Protein AF-0000000078665651 (afdb_homodimer)

pLDDT: mean 93.35, std 8.66, range [24.06, 98.81]

InterPro domains:
  IPR002510 Metalloprotease TldD/E, N-terminal domain [PF01523] (31-95)
  IPR035068 Metalloprotease TldD/PmbA, N-terminal [G3DSA:3.30.2290.10] (7-229)
  IPR036059 Metalloprotease TldD/PmbA superfamily [SSF111283] (10-452)
  IPR045569 Metalloprotease TldD/E, C-terminal domain [PF19289] (239-452)
  IPR045570 Metalloprotease TldD/E, central domain [PF19290] (126-228)
  IPR047657 Metalloprotease PmbA [PTHR43421] (12-451)

Secondary structure (DSSP, 8-state):
-HHHHHHHHHHHHHHHHHHHHHHHHTT-SEEEEEEEEEEEEEEEEETTEEEEEEEE--EEEEEEEEETTEEEEEEES---HHHHHHHHHHHHHHHHTSPB-TT--PPP----PPPPSSS--GGGGG--HHHHHHHHHHHHHHHHHH-TTEEEEEEEEEEEEEEEEEEETTS-EEEEEEEEEEEEEEEEEEETTEEPPPEEEEEEESSGGG--HHHHHHHHHHHHHTT-S-B----EEEEEEEPHHHHIIIIIHHHHHHTBHHHHHTT--TTTT-TTSB-S-TT--EEEETT-TTSTT--SB-TTSPBP-EEEEEETTEE---B--HHHHHHHTS---S-EE--TTS--EE--SSEEEPP-SB-HHHHHHT-SEEEEESEEEEEE-TTT-EEEEEEES-EEEETTEEEEEB-SEEEEEEHHHHHHTEEEEEEEEEE-SSEEEEEEEEEEEEEEE-/-HHHHHHHHHHHHHHHHHHHHHHHHTT-SEEEEEEEEEEEEEEEEETTEEEEEEEE--EEEEEEEEETTEEEEEEES---HHHHHHHHHHHHHHHHTSPB-TT--PPP--S-PPPPSSS--GGGGG--HHHHHHHHHHHHHHHHHH-TTEEEEEEEEEEEEEEEEEEETTS-EEEEEEEEEEEEEEEEEEETTEEPPPEEEEEEESSGGG--HHHHHHHHHHHHHTT-S-B----EEEEEEEPHHHHIIIIIHHHHHHTBHHHHHTT--TTTT-TTSB-S-TT--EEEETT-TTSTT--SB-TTSPBP-EEEEEETTEE---B--HHHHHHHTS---S-EE--TTS--EE--SSEEEPP-SB-HHHHHHT-SEEEEESEEEEEE-TTT-EEEEEEES-EEEETTEEEEEB-SEEEEEEHHHHHHTEEEEEEEEEE-SSEEEEEEEEEEEEEEE-

Solvent-accessible surface area (backbone atoms only — not comparable to full-atom values): 43290 Å² total; per-residue (Å²): 117,70,63,59,56,51,52,49,47,57,48,49,54,51,48,32,53,47,45,34,53,53,32,43,73,74,57,28,79,40,29,35,23,31,32,39,40,34,45,36,24,36,19,34,32,45,69,72,36,80,58,39,33,40,39,39,62,56,46,36,32,17,33,38,31,27,33,86,38,3,55,13,27,18,18,32,55,52,90,46,67,68,59,41,50,50,32,38,53,48,7,49,55,44,5,70,74,35,70,70,37,92,46,68,62,78,65,65,61,60,80,76,55,69,76,66,76,70,39,54,32,84,68,52,80,73,60,44,58,68,54,27,42,50,49,37,50,48,21,52,48,38,21,42,68,71,39,83,39,42,44,44,48,35,32,34,15,37,39,37,40,36,38,39,40,39,33,34,72,53,66,44,74,49,71,53,65,37,22,42,37,37,36,38,42,28,28,27,15,45,58,90,91,40,63,20,42,66,44,68,31,59,46,65,32,37,38,78,89,63,64,55,49,51,60,37,19,43,51,37,37,52,53,14,56,65,25,42,70,50,40,78,64,77,57,48,73,26,33,40,33,28,34,37,64,21,37,54,73,64,39,44,57,28,52,52,39,29,34,23,39,62,33,35,75,68,70,46,19,73,47,53,92,34,69,76,32,76,68,32,18,61,77,41,30,34,33,35,28,19,68,45,59,86,28,71,38,40,45,33,43,25,69,71,63,40,44,37,42,79,40,69,27,27,56,51,11,24,29,64,49,63,42,15,17,54,41,52,10,52,70,70,72,49,72,50,53,26,19,24,25,68,55,57,70,46,74,72,41,64,39,84,49,18,39,31,40,59,58,38,83,42,45,60,69,55,58,45,48,68,32,58,47,30,35,38,31,46,34,74,52,65,50,66,39,45,49,80,23,41,32,42,30,37,52,30,51,23,31,37,26,49,70,28,36,79,72,45,16,41,46,61,34,32,39,41,53,38,47,57,61,32,38,49,36,40,75,44,42,13,44,55,64,45,60,59,54,34,29,34,29,27,35,40,26,26,48,78,36,42,36,41,48,110,120,71,62,59,57,52,52,48,46,55,48,50,53,51,49,34,53,47,45,34,53,53,31,42,73,73,56,28,81,41,29,35,23,30,33,38,41,34,44,36,22,36,20,34,32,44,68,73,35,82,59,38,33,39,40,39,63,56,45,37,31,16,34,40,31,28,33,87,38,2,56,12,28,18,16,32,53,51,90,44,68,68,59,43,51,52,33,37,54,48,6,50,53,43,4,72,74,35,70,71,38,91,47,68,59,77,65,65,59,60,80,78,54,71,74,66,76,71,39,54,33,84,67,52,80,74,60,43,58,67,53,27,43,51,50,38,50,49,22,52,48,39,21,43,69,72,38,82,38,44,40,44,49,35,32,35,17,36,40,37,41,37,37,39,39,39,34,36,72,54,66,44,73,50,71,52,64,38,21,44,36,37,38,37,42,29,28,28,16,46,58,88,89,41,64,21,42,67,44,69,32,60,48,65,33,37,38,78,90,65,64,55,49,51,62,36,20,43,51,38,37,52,52,15,55,65,24,42,70,51,39,77,63,75,59,48,72,26,32,40,35,29,32,39,64,22,37,55,73,66,41,44,57,28,53,54,39,28,32,22,38,63,33,33,75,68,70,46,18,72,46,54,92,35,70,77,32,77,66,33,18,63,76,41,30,34,34,33,26,16,67,44,59,87,30,70,38,40,45,35,46,25,67,72,62,40,44,37,43,78,40,70,28,27,55,53,10,25,29,64,48,65,43,16,18,54,42,52,10,51,70,69,72,50,73,50,54,26,18,23,23,68,55,55,70,47,74,72,42,65,39,83,49,18,39,31,41,60,57,39,84,42,46,60,68,55,57,45,48,68,35,58,47,30,35,38,29,46,33,74,52,67,51,67,39,45,49,81,23,41,32,42,31,38,51,29,50,22,31,37,29,49,69,27,35,78,72,44,16,42,46,59,34,31,39,42,53,39,48,56,62,31,38,49,34,40,74,45,40,12,46,56,65,46,60,59,56,32,27,35,28,28,33,41,27,27,48,80,35,43,37,42,47,109

Sequence (908 aa):
MHCCNWRVAVILEDLLRYAIKEAEALGASDAEACAAASSESEVFIENNDIKQAKSQKPSSVGIRVFVRGSAGFCSVNSLSKSKIKDAVSMAVKIARVSPKDRYNVLPSRSKKPRMLQGIYDKNAQSFEASDAARMAAEMLAAAKLYDKRVSVDSGNFTADVSTQWLANSNGIELSEKTSIFSWSIMGMAIDGGDISSFDFQLGGSHFVRDIDVHATATEFAETVVNSLGPRRIESFKGEMLLTPAAINEMMEEVISHSINSDAVQKKSSHFAGKIGKKVASDLLTVEDDATNVEALGASSFDREGVPHRRNVVIEKGVLYKFLYNTYTAKKDGVRSTGNAGGSISSPPSVSTTNFVVRPGRSSLDTLVSEMKNGMIISRFSGNVNPVNGDFSGVVKGGRLVKNGTIQHAVKEVMVAGNVFEALRRLNGVSKERKVLYDSILPYMRFDGISFTAGMHCCNWRVAVILEDLLRYAIKEAEALGASDAEACAAASSESEVFIENNDIKQAKSQKPSSVGIRVFVRGSAGFCSVNSLSKSKIKDAVSMAVKIARVSPKDRYNVLPSRSKKPRMLQGIYDKNAQSFEASDAARMAAEMLAAAKLYDKRVSVDSGNFTADVSTQWLANSNGIELSEKTSIFSWSIMGMAIDGGDISSFDFQLGGSHFVRDIDVHATATEFAETVVNSLGPRRIESFKGEMLLTPAAINEMMEEVISHSINSDAVQKKSSHFAGKIGKKVASDLLTVEDDATNVEALGASSFDREGVPHRRNVVIEKGVLYKFLYNTYTAKKDGVRSTGNAGGSISSPPSVSTTNFVVRPGRSSLDTLVSEMKNGMIISRFSGNVNPVNGDFSGVVKGGRLVKNGTIQHAVKEVMVAGNVFEALRRLNGVSKERKVLYDSILPYMRFDGISFTAG

Organism: Nitrososphaera gargensis (strain Ga9.2) (NCBI:txid1237085)

Nearest PDB structures (foldseek):
  3tv9-assembly1_A-2  TM=9.189E-01  e=1.225E-37  Shigella flexneri
  5njf-assembly2_C  TM=8.325E-01  e=8.957E-39  Escherichia coli K-12
  5njf-assembly1_A  TM=8.256E-01  e=1.398E-38  Escherichia coli K-12
  5njc-assembly1_A  TM=8.407E-01  e=4.499E-38  Escherichia coli str. K-12 substr. MG1655
  5njb-assembly2_C  TM=8.254E-01  e=1.618E-37  Escherichia coli K-12

Radius of gyration: 27.8 Å; Cα contacts (8 Å, |Δi|>4): 2570; chains: 2; bounding box: 67×75×76 Å

Foldseek 3Di:
DVVVVVVVVVLQLVLQVLLQVLLVVVAFPKKKKKKKWKWKKKWKDAWLDTDDIDTDTWMKMKMWTAHQQFIFIFMDRDSDSVVSSVRSVRRVVRRVVGDHDNLPDADAPDPAFDWAPFFAEPCLVVCDNVNQSVLVNLLSCLLCVLDVQWIWGMKMKMWMWMKMWMDMPNGDTDMDIGIKIKMKTKGAGHDPPWIFFIDMFMDMARYPVPDDSNVRSNVRNVLRVQRTPAAFDAWDFKKEKEAQQACVVQAPLLVFLQLFLVCLVVVLHPCNPQAFHQQFALLWKKKFFLSPNRAQLHTQAEPSSHGAGIGTQAHRRHGHHGAADSSSCSVVVHHHNRQFYDDSRDGTGGGGGQMEIAADDAAPLRVLQPTAWYKYAHHFDWDADSRFQKTKGFGTSIFIGHNSDTDHHHGQKMKIDGNSQFRHQWDDGHNDWDHDRRYIGTITMGGTIIIHHD/DVVVVVVVVVLQLVLQVLLQVLLVVVAFPKKKKKKKWKWKKKWKDAWLHTDDIDTDTWMKMKMWTAHQQFIFIAMDRDSDSVVSSVRSVRRNVRRVVGDHDNLPDADAPDPAFDWAPFFAEPCLVVCDNVNQSVLVNVLSVLLCVLDVQWIWGMKMKMWMWMKMWMDMPNGDTDMDIGIKIKMKTKGAGHDPPWIFFIDMFMDMARYPVPDDSNVRSNVRNVLRVQRTPAAFDAWDFKKEKEAQQACVVQAVLLVFLQLFLVCLVVVLHPCNPQAFHQQFALLWKKKFFLSPNRFQLHTQAEPSSHGAGIGTQAHRRHGHHGAADSSSCSVVVHHHNRQFYDDSRDGTGGGGGQMEIAADDAAPLRVLQQTAWYKYAHHFDWDADSRFQKTKGFGTSIFIGHNSDTDHHHGQKMKIDGNSQQRHQWDDGHNDWDHDRRYIGTITMGGTIIMHHD

Structure (mmCIF, N/CA/C/O backbone):
data_AF-0000000078665651-model_v1
#
loop_
_entity.id
_entity.type
_entity.pdbx_description
1 polymer 'Putative TldD/pmbA family protein'
#
loop_
_atom_site.group_PDB
_atom_site.id
_atom_site.type_symbol
_atom_site.label_atom_id
_atom_site.label_alt_id
_atom_site.label_comp_id
_atom_site.label_asym_id
_atom_site.label_entity_id
_atom_site.label_seq_id
_atom_site.pdbx_PDB_ins_code
_atom_site.Cartn_x
_atom_site.Cartn_y
_atom_site.Cartn_z
_atom_site.occupancy
_atom_site.B_iso_or_equiv
_atom_site.auth_seq_id
_atom_site.auth_comp_id
_atom_site.auth_asym_id
_atom_site.auth_atom_id
_atom_site.pdbx_PDB_model_num
ATOM 1 N N . MET A 1 1 ? 28.859 -18.688 12.75 1 24.92 1 MET A N 1
ATOM 2 C CA . MET A 1 1 ? 27.734 -18.109 12.016 1 24.92 1 MET A CA 1
ATOM 3 C C . MET A 1 1 ? 26.703 -19.172 11.648 1 24.92 1 MET A C 1
ATOM 5 O O . MET A 1 1 ? 25.516 -18.875 11.539 1 24.92 1 MET A O 1
ATOM 9 N N . HIS A 1 2 ? 27.219 -20.281 11.43 1 34.19 2 HIS A N 1
ATOM 10 C CA . HIS A 1 2 ? 26.469 -21.484 11.164 1 34.19 2 HIS A CA 1
ATOM 11 C C . HIS A 1 2 ? 25.703 -21.953 12.406 1 34.19 2 HIS A C 1
ATOM 13 O O . HIS A 1 2 ? 24.625 -22.531 12.297 1 34.19 2 HIS A O 1
ATOM 19 N N . CYS A 1 3 ? 26.312 -21.672 13.516 1 33.81 3 CYS A N 1
ATOM 20 C CA . CYS A 1 3 ? 25.797 -22.219 14.773 1 33.81 3 CYS A CA 1
ATOM 21 C C . CYS A 1 3 ? 24.547 -21.484 15.219 1 33.81 3 CYS A C 1
ATOM 23 O O . CYS A 1 3 ? 23.656 -22.094 15.828 1 33.81 3 CYS A O 1
ATOM 25 N N . CYS A 1 4 ? 24.469 -20.188 14.922 1 42.47 4 CYS A N 1
ATOM 26 C CA . CYS A 1 4 ? 23.344 -19.391 15.375 1 42.47 4 CYS A CA 1
ATOM 27 C C . CYS A 1 4 ? 22.078 -19.75 14.602 1 42.47 4 CYS A C 1
ATOM 29 O O . CYS A 1 4 ? 20.984 -19.797 15.164 1 42.47 4 CYS A O 1
ATOM 31 N N . ASN A 1 5 ? 22.234 -20.031 13.312 1 48.97 5 ASN A N 1
ATOM 32 C CA . ASN A 1 5 ? 21.078 -20.359 12.477 1 48.97 5 ASN A CA 1
ATOM 33 C C . ASN A 1 5 ? 20.453 -21.688 12.891 1 48.97 5 ASN A C 1
ATOM 35 O O . ASN A 1 5 ? 19.234 -21.812 12.93 1 48.97 5 ASN A O 1
ATOM 39 N N . TRP A 1 6 ? 21.438 -22.641 13.289 1 46.41 6 TRP A N 1
ATOM 40 C CA . TRP A 1 6 ? 20.922 -23.938 13.703 1 46.41 6 TRP A CA 1
ATOM 41 C C . TRP A 1 6 ? 20.203 -23.844 15.047 1 46.41 6 TRP A C 1
ATOM 43 O O . TRP A 1 6 ? 19.188 -24.5 15.266 1 46.41 6 TRP A O 1
ATOM 53 N N . ARG A 1 7 ? 20.719 -23 15.938 1 50.75 7 ARG A N 1
ATOM 54 C CA . ARG A 1 7 ? 20.109 -22.812 17.25 1 50.75 7 ARG A CA 1
ATOM 55 C C . ARG A 1 7 ? 18.734 -22.141 17.141 1 50.75 7 ARG A C 1
ATOM 57 O O . ARG A 1 7 ? 17.797 -22.531 17.828 1 50.75 7 ARG A O 1
ATOM 64 N N . VAL A 1 8 ? 18.688 -21.328 16.125 1 64.25 8 VAL A N 1
ATOM 65 C CA . VAL A 1 8 ? 17.422 -20.625 15.93 1 64.25 8 VAL A CA 1
ATOM 66 C C . VAL A 1 8 ? 16.391 -21.578 15.336 1 64.25 8 VAL A C 1
ATOM 68 O O . VAL A 1 8 ? 15.219 -21.562 15.734 1 64.25 8 VAL A O 1
ATOM 71 N N . ALA A 1 9 ? 16.922 -22.438 14.531 1 69.94 9 ALA A N 1
ATOM 72 C CA . ALA A 1 9 ? 16 -23.406 13.914 1 69.94 9 ALA A CA 1
ATOM 73 C C . ALA A 1 9 ? 15.438 -24.375 14.945 1 69.94 9 ALA A C 1
ATOM 75 O O . ALA A 1 9 ? 14.227 -24.625 14.969 1 69.94 9 ALA A O 1
ATOM 76 N N . VAL A 1 10 ? 16.312 -24.938 15.742 1 67.69 10 VAL A N 1
ATOM 77 C CA . VAL A 1 10 ? 15.891 -25.891 16.766 1 67.69 10 VAL A CA 1
ATOM 78 C C . VAL A 1 10 ? 14.938 -25.219 17.75 1 67.69 10 VAL A C 1
ATOM 80 O O . VAL A 1 10 ? 13.914 -25.781 18.125 1 67.69 10 VAL A O 1
ATOM 83 N N . ILE A 1 11 ? 15.188 -23.984 17.891 1 76.25 11 ILE A N 1
ATOM 84 C CA . ILE A 1 11 ? 14.383 -23.234 18.844 1 76.25 11 ILE A CA 1
ATOM 85 C C . ILE A 1 11 ? 12.992 -22.984 18.281 1 76.25 11 ILE A C 1
ATOM 87 O O . ILE A 1 11 ? 11.984 -23.172 18.969 1 76.25 11 ILE A O 1
ATOM 91 N N . LEU A 1 12 ? 13.016 -22.781 16.953 1 83.75 12 LEU A N 1
ATOM 92 C CA . LEU A 1 12 ? 11.719 -22.438 16.375 1 83.75 12 LEU A CA 1
ATOM 93 C C . LEU A 1 12 ? 10.852 -23.672 16.188 1 83.75 12 LEU A C 1
ATOM 95 O O . LEU A 1 12 ? 9.633 -23.625 16.406 1 83.75 12 LEU A O 1
ATOM 99 N N . GLU A 1 13 ? 11.484 -24.781 15.891 1 88.31 13 GLU A N 1
ATOM 100 C CA . GLU A 1 13 ? 10.727 -26.031 15.781 1 88.31 13 GLU A CA 1
ATOM 101 C C . GLU A 1 13 ? 10.117 -26.422 17.125 1 88.31 13 GLU A C 1
ATOM 103 O O . GLU A 1 13 ? 8.961 -26.844 17.188 1 88.31 13 GLU A O 1
ATOM 108 N N . ASP A 1 14 ? 10.859 -26.234 18.109 1 91.94 14 ASP A N 1
ATOM 109 C CA . ASP A 1 14 ? 10.375 -26.531 19.453 1 91.94 14 ASP A CA 1
ATOM 110 C C . ASP A 1 14 ? 9.234 -25.594 19.844 1 91.94 14 ASP A C 1
ATOM 112 O O . ASP A 1 14 ? 8.281 -26.016 20.516 1 91.94 14 ASP A O 1
ATOM 116 N N . LEU A 1 15 ? 9.406 -24.422 19.422 1 94.19 15 LEU A N 1
ATOM 117 C CA . LEU A 1 15 ? 8.383 -23.438 19.75 1 94.19 15 LEU A CA 1
ATOM 118 C C . LEU A 1 15 ? 7.07 -23.766 19.047 1 94.19 15 LEU A C 1
ATOM 120 O O . LEU A 1 15 ? 5.992 -23.578 19.625 1 94.19 15 LEU A O 1
ATOM 124 N N . LEU A 1 16 ? 7.156 -24.266 17.828 1 96.5 16 LEU A N 1
ATOM 125 C CA . LEU A 1 16 ? 5.941 -24.625 17.094 1 96.5 16 LEU A CA 1
ATOM 126 C C . LEU A 1 16 ? 5.246 -25.812 17.75 1 96.5 16 LEU A C 1
ATOM 128 O O . LEU A 1 16 ? 4.023 -25.812 17.891 1 96.5 16 LEU A O 1
ATOM 132 N N . ARG A 1 17 ? 6.023 -26.766 18.141 1 96.12 17 ARG A N 1
ATOM 133 C CA . ARG A 1 17 ? 5.465 -27.922 18.844 1 96.12 17 ARG A CA 1
ATOM 134 C C . ARG A 1 17 ? 4.812 -27.5 20.156 1 96.12 17 ARG A C 1
ATOM 136 O O . ARG A 1 17 ? 3.736 -27.984 20.516 1 96.12 17 ARG A O 1
ATOM 143 N N . TYR A 1 18 ? 5.469 -26.641 20.797 1 97 18 TYR A N 1
ATOM 144 C CA . TYR A 1 18 ? 4.938 -26.109 22.047 1 97 18 TYR A CA 1
ATOM 145 C C . TYR A 1 18 ? 3.588 -25.422 21.812 1 97 18 TYR A C 1
ATOM 147 O O . TYR A 1 18 ? 2.637 -25.656 22.562 1 97 18 TYR A O 1
ATOM 155 N N . ALA A 1 19 ? 3.523 -24.594 20.797 1 97.75 19 ALA A N 1
ATOM 156 C CA . ALA A 1 19 ? 2.287 -23.875 20.484 1 97.75 19 ALA A CA 1
ATOM 157 C C . ALA A 1 19 ? 1.146 -24.859 20.203 1 97.75 19 ALA A C 1
ATOM 159 O O . ALA A 1 19 ? 0.021 -24.641 20.672 1 97.75 19 ALA A O 1
ATOM 160 N N . ILE A 1 20 ? 1.422 -25.906 19.5 1 98.25 20 ILE A N 1
ATOM 161 C CA . ILE A 1 20 ? 0.416 -26.906 19.141 1 98.25 20 ILE A CA 1
ATOM 162 C C . ILE A 1 20 ? -0.065 -27.625 20.406 1 98.25 20 ILE A C 1
ATOM 164 O O . ILE A 1 20 ? -1.27 -27.781 20.609 1 98.25 20 ILE A O 1
ATOM 168 N N . LYS A 1 21 ? 0.832 -27.984 21.234 1 98.06 21 LYS A N 1
ATOM 169 C CA . LYS A 1 21 ? 0.48 -28.656 22.469 1 98.06 21 LYS A CA 1
ATOM 170 C C . LYS A 1 21 ? -0.392 -27.766 23.359 1 98.06 21 LYS A C 1
ATOM 172 O O . LYS A 1 21 ? -1.363 -28.234 23.953 1 98.06 21 LYS A O 1
ATOM 177 N N . GLU A 1 22 ? 0.062 -26.516 23.453 1 98 22 GLU A N 1
ATOM 178 C CA . GLU A 1 22 ? -0.717 -25.562 24.25 1 98 22 GLU A CA 1
ATOM 179 C C . GLU A 1 22 ? -2.133 -25.422 23.688 1 98 22 GLU A C 1
ATOM 181 O O . GLU A 1 22 ? -3.094 -25.312 24.453 1 98 22 GLU A O 1
ATOM 186 N N . ALA A 1 23 ? -2.27 -25.375 22.391 1 98.31 23 ALA A N 1
ATOM 187 C CA . ALA A 1 23 ? -3.58 -25.266 21.766 1 98.31 23 ALA A CA 1
ATOM 188 C C . ALA A 1 23 ? -4.461 -26.469 22.078 1 98.31 23 ALA A C 1
ATOM 190 O O . ALA A 1 23 ? -5.637 -26.312 22.406 1 98.31 23 ALA A O 1
ATOM 191 N N . GLU A 1 24 ? -3.889 -27.594 22 1 97.94 24 GLU A N 1
ATOM 192 C CA . GLU A 1 24 ? -4.613 -28.812 22.312 1 97.94 24 GLU A CA 1
ATOM 193 C C . GLU A 1 24 ? -5.055 -28.828 23.781 1 97.94 24 GLU A C 1
ATOM 195 O O . GLU A 1 24 ? -6.172 -29.25 24.094 1 97.94 24 GLU A O 1
ATOM 200 N N . ALA A 1 25 ? -4.227 -28.375 24.578 1 97.94 25 ALA A N 1
ATOM 201 C CA . ALA A 1 25 ? -4.531 -28.312 26 1 97.94 25 ALA A CA 1
ATOM 202 C C . ALA A 1 25 ? -5.707 -27.375 26.266 1 97.94 25 ALA A C 1
ATOM 204 O O . ALA A 1 25 ? -6.465 -27.578 27.219 1 97.94 25 ALA A O 1
ATOM 205 N N . LEU A 1 26 ? -5.84 -26.422 25.438 1 97.56 26 LEU A N 1
ATOM 206 C CA . LEU A 1 26 ? -6.902 -25.453 25.625 1 97.56 26 LEU A CA 1
ATOM 207 C C . LEU A 1 26 ? -8.172 -25.875 24.891 1 97.56 26 LEU A C 1
ATOM 209 O O . LEU A 1 26 ? -9.148 -25.125 24.828 1 97.56 26 LEU A O 1
ATOM 213 N N . GLY A 1 27 ? -8.148 -27 24.266 1 97.31 27 GLY A N 1
ATOM 214 C CA . GLY A 1 27 ? -9.375 -27.562 23.734 1 97.31 27 GLY A CA 1
ATOM 215 C C . GLY A 1 27 ? -9.43 -27.562 22.219 1 97.31 27 GLY A C 1
ATOM 216 O O . GLY A 1 27 ? -10.453 -27.922 21.641 1 97.31 27 GLY A O 1
ATOM 217 N N . ALA A 1 28 ? -8.352 -27.219 21.531 1 98 28 ALA A N 1
ATOM 218 C CA . ALA A 1 28 ? -8.336 -27.266 20.078 1 98 28 ALA A CA 1
ATOM 219 C C . ALA A 1 28 ? -8.281 -28.719 19.578 1 98 28 ALA A C 1
ATOM 221 O O . ALA A 1 28 ? -7.512 -29.531 20.094 1 98 28 ALA A O 1
ATOM 222 N N . SER A 1 29 ? -9.148 -29 18.656 1 97.62 29 SER A N 1
ATOM 223 C CA . SER A 1 29 ? -9.094 -30.328 18.016 1 97.62 29 SER A CA 1
ATOM 224 C C . SER A 1 29 ? -7.918 -30.422 17.047 1 97.62 29 SER A C 1
ATOM 226 O O . SER A 1 29 ? -7.34 -31.5 16.875 1 97.62 29 SER A O 1
ATOM 228 N N . ASP A 1 30 ? -7.633 -29.344 16.391 1 97.44 30 ASP A N 1
ATOM 229 C CA . ASP A 1 30 ? -6.531 -29.234 15.438 1 97.44 30 ASP A CA 1
ATOM 230 C C . ASP A 1 30 ? -5.82 -27.891 15.594 1 97.44 30 ASP A C 1
ATOM 232 O O . ASP A 1 30 ? -6.438 -26.891 15.984 1 97.44 30 ASP A O 1
ATOM 236 N N . ALA A 1 31 ? -4.559 -27.938 15.32 1 98.31 31 ALA A N 1
ATOM 237 C CA . ALA A 1 31 ? -3.775 -26.703 15.422 1 98.31 31 ALA A CA 1
ATOM 238 C C . ALA A 1 31 ? -2.615 -26.703 14.43 1 98.31 31 ALA A C 1
ATOM 240 O O . ALA A 1 31 ? -2.061 -27.766 14.117 1 98.31 31 ALA A O 1
ATOM 241 N N . GLU A 1 32 ? -2.297 -25.562 13.914 1 98.06 32 GLU A N 1
ATOM 242 C CA . GLU A 1 32 ? -1.144 -25.281 13.062 1 98.06 32 GLU A CA 1
ATOM 243 C C . GLU A 1 32 ? -0.338 -24.094 13.586 1 98.06 32 GLU A C 1
ATOM 245 O O . GLU A 1 32 ? -0.909 -23.094 14.023 1 98.06 32 GLU A O 1
ATOM 250 N N . ALA A 1 33 ? 0.919 -24.266 13.633 1 97.88 33 ALA A N 1
ATOM 251 C CA . ALA A 1 33 ? 1.836 -23.156 13.945 1 97.88 33 ALA A CA 1
ATOM 252 C C . ALA A 1 33 ? 2.848 -22.953 12.82 1 97.88 33 ALA A C 1
ATOM 254 O O . ALA A 1 33 ? 3.42 -23.922 12.312 1 97.88 33 ALA A O 1
ATOM 255 N N . CYS A 1 34 ? 2.982 -21.75 12.422 1 97.19 34 CYS A N 1
ATOM 256 C CA . CYS A 1 34 ? 3.979 -21.406 11.414 1 97.19 34 CYS A CA 1
ATOM 257 C C . CYS A 1 34 ? 4.859 -20.25 11.906 1 97.19 34 CYS A C 1
ATOM 259 O O . CYS A 1 34 ? 4.453 -19.484 12.766 1 97.19 34 CYS A O 1
ATOM 261 N N . ALA A 1 35 ? 6.031 -20.203 11.406 1 96.38 35 ALA A N 1
ATOM 262 C CA . ALA A 1 35 ? 6.98 -19.156 11.797 1 96.38 35 ALA A CA 1
ATOM 263 C C . ALA A 1 35 ? 7.875 -18.766 10.625 1 96.38 35 ALA A C 1
ATOM 265 O O . ALA A 1 35 ? 8.055 -19.547 9.688 1 96.38 35 ALA A O 1
ATOM 266 N N . ALA A 1 36 ? 8.352 -17.594 10.656 1 95.19 36 ALA A N 1
ATOM 267 C CA . ALA A 1 36 ? 9.367 -17.141 9.719 1 95.19 36 ALA A CA 1
ATOM 268 C C . ALA A 1 36 ? 10.391 -16.25 10.414 1 95.19 36 ALA A C 1
ATOM 270 O O . ALA A 1 36 ? 10.055 -15.508 11.344 1 95.19 36 ALA A O 1
ATOM 271 N N . ALA A 1 37 ? 11.602 -16.375 10.102 1 93.19 37 ALA A N 1
ATOM 272 C CA . ALA A 1 37 ? 12.703 -15.492 10.469 1 93.19 37 ALA A CA 1
ATOM 273 C C . ALA A 1 37 ? 13.508 -15.07 9.242 1 93.19 37 ALA A C 1
ATOM 275 O O . ALA A 1 37 ? 13.781 -15.891 8.359 1 93.19 37 ALA A O 1
ATOM 276 N N . SER A 1 38 ? 13.789 -13.82 9.141 1 92.94 38 SER A N 1
ATOM 277 C CA . SER A 1 38 ? 14.484 -13.328 7.953 1 92.94 38 SER A CA 1
ATOM 278 C C . SER A 1 38 ? 15.57 -12.328 8.32 1 92.94 38 SER A C 1
ATOM 280 O O . SER A 1 38 ? 15.602 -11.82 9.445 1 92.94 38 SER A O 1
ATOM 282 N N . SER A 1 39 ? 16.578 -12.227 7.562 1 92.56 39 SER A N 1
ATOM 283 C CA . SER A 1 39 ? 17.547 -11.141 7.512 1 92.56 39 SER A CA 1
ATOM 284 C C . SER A 1 39 ? 17.406 -10.336 6.223 1 92.56 39 SER A C 1
ATOM 286 O O . SER A 1 39 ? 17.609 -10.867 5.129 1 92.56 39 SER A O 1
ATOM 288 N N . GLU A 1 40 ? 17.047 -9.094 6.426 1 93.69 40 GLU A N 1
ATOM 289 C CA . GLU A 1 40 ? 16.703 -8.273 5.266 1 93.69 40 GLU A CA 1
ATOM 290 C C . GLU A 1 40 ? 17.578 -7.016 5.207 1 93.69 40 GLU A C 1
ATOM 292 O O . GLU A 1 40 ? 17.844 -6.398 6.238 1 93.69 40 GLU A O 1
ATOM 297 N N . SER A 1 41 ? 18.125 -6.711 4.082 1 93.25 41 SER A N 1
ATOM 298 C CA . SER A 1 41 ? 18.797 -5.449 3.789 1 93.25 41 SER A CA 1
ATOM 299 C C . SER A 1 41 ? 18.172 -4.762 2.574 1 93.25 41 SER A C 1
ATOM 301 O O . SER A 1 41 ? 18.047 -5.367 1.51 1 93.25 41 SER A O 1
ATOM 303 N N . GLU A 1 42 ? 17.812 -3.584 2.734 1 94.62 42 GLU A N 1
ATOM 304 C CA . GLU A 1 42 ? 17.203 -2.818 1.65 1 94.62 42 GLU A CA 1
ATOM 305 C C . GLU A 1 42 ? 17.828 -1.438 1.521 1 94.62 42 GLU A C 1
ATOM 307 O O . GLU A 1 42 ? 18.141 -0.791 2.527 1 94.62 42 GLU A O 1
ATOM 312 N N . VAL A 1 43 ? 18.141 -1.065 0.333 1 94.75 43 VAL A N 1
ATOM 313 C CA . VAL A 1 43 ? 18.641 0.272 0.032 1 94.75 43 VAL A CA 1
ATOM 314 C C . VAL A 1 43 ? 17.719 0.957 -0.97 1 94.75 43 VAL A C 1
ATOM 316 O O . VAL A 1 43 ? 17.312 0.35 -1.962 1 94.75 43 VAL A O 1
ATOM 319 N N . PHE A 1 44 ? 17.516 2.211 -0.678 1 94.56 44 PHE A N 1
ATOM 320 C CA . PHE A 1 44 ? 16.547 2.945 -1.489 1 94.56 44 PHE A CA 1
ATOM 321 C C . PHE A 1 44 ? 17.234 4.016 -2.32 1 94.56 44 PHE A C 1
ATOM 323 O O . PHE A 1 44 ? 18.203 4.633 -1.865 1 94.56 44 PHE A O 1
ATOM 330 N N . ILE A 1 45 ? 16.688 4.168 -3.539 1 93.38 45 ILE A N 1
ATOM 331 C CA . ILE A 1 45 ? 17.031 5.273 -4.426 1 93.38 45 ILE A CA 1
ATOM 332 C C . ILE A 1 45 ? 15.867 6.262 -4.492 1 93.38 45 ILE A C 1
ATOM 334 O O . ILE A 1 45 ? 14.703 5.855 -4.59 1 93.38 45 ILE A O 1
ATOM 338 N N . GLU A 1 46 ? 16.172 7.508 -4.355 1 90.44 46 GLU A N 1
ATOM 339 C CA . GLU A 1 46 ? 15.172 8.555 -4.516 1 90.44 46 GLU A CA 1
ATOM 340 C C . GLU A 1 46 ? 15.758 9.789 -5.195 1 90.44 46 GLU A C 1
ATOM 342 O O . GLU A 1 46 ? 16.812 10.281 -4.797 1 90.44 46 GLU A O 1
ATOM 347 N N . ASN A 1 47 ? 15.125 10.266 -6.211 1 87.44 47 ASN A N 1
ATOM 348 C CA . ASN A 1 47 ? 15.5 11.492 -6.902 1 87.44 47 ASN A CA 1
ATOM 349 C C . ASN A 1 47 ? 16.969 11.469 -7.332 1 87.44 47 ASN A C 1
ATOM 351 O O . ASN A 1 47 ? 17.734 12.383 -6.996 1 87.44 47 ASN A O 1
ATOM 355 N N . ASN A 1 48 ? 17.312 10.469 -7.996 1 88.38 48 ASN A N 1
ATOM 356 C CA . ASN A 1 48 ? 18.609 10.305 -8.617 1 88.38 48 ASN A CA 1
ATOM 357 C C . ASN A 1 48 ? 19.719 10.172 -7.574 1 88.38 48 ASN A C 1
ATOM 359 O O . ASN A 1 48 ? 20.875 10.539 -7.832 1 88.38 48 ASN A O 1
ATOM 363 N N . ASP A 1 49 ? 19.328 9.711 -6.301 1 88.06 49 ASP A N 1
ATOM 364 C CA . ASP A 1 49 ? 20.312 9.57 -5.223 1 88.06 49 ASP A CA 1
ATOM 365 C C . ASP A 1 49 ? 20.016 8.336 -4.371 1 88.06 49 ASP A C 1
ATOM 367 O O . ASP A 1 49 ? 18.859 7.91 -4.273 1 88.06 49 ASP A O 1
ATOM 371 N N . ILE A 1 50 ? 21.141 7.777 -3.76 1 87.31 50 ILE A N 1
ATOM 372 C CA . ILE A 1 50 ? 20.969 6.754 -2.736 1 87.31 50 ILE A CA 1
ATOM 373 C C . ILE A 1 50 ? 20.516 7.406 -1.429 1 87.31 50 ILE A C 1
ATOM 375 O O . ILE A 1 50 ? 21.219 8.273 -0.891 1 87.31 50 ILE A O 1
ATOM 379 N N . LYS A 1 51 ? 19.453 6.996 -0.846 1 82.44 51 LYS A N 1
ATOM 380 C CA . LYS A 1 51 ? 18.844 7.766 0.239 1 82.44 51 LYS A CA 1
ATOM 381 C C . LYS A 1 51 ? 19.047 7.074 1.584 1 82.44 51 LYS A C 1
ATOM 383 O O . LYS A 1 51 ? 19.469 7.711 2.557 1 82.44 51 LYS A O 1
ATOM 388 N N . GLN A 1 52 ? 18.719 5.883 1.63 1 86.81 52 GLN A N 1
ATOM 389 C CA . GLN A 1 52 ? 18.75 5.25 2.943 1 86.81 52 GLN A CA 1
ATOM 390 C C . GLN A 1 52 ? 18.891 3.736 2.824 1 86.81 52 GLN A C 1
ATOM 392 O O . GLN A 1 52 ? 18.656 3.166 1.756 1 86.81 52 GLN A O 1
ATOM 397 N N . ALA A 1 53 ? 19.312 3.186 3.93 1 90.12 53 ALA A N 1
ATOM 398 C CA . ALA A 1 53 ? 19.375 1.734 4.078 1 90.12 53 ALA A CA 1
ATOM 399 C C . ALA A 1 53 ? 18.547 1.273 5.281 1 90.12 53 ALA A C 1
ATOM 401 O O . ALA A 1 53 ? 18.312 2.047 6.211 1 90.12 53 ALA A O 1
ATOM 402 N N . LYS A 1 54 ? 18.031 0.133 5.16 1 91.38 54 LYS A N 1
ATOM 403 C CA . LYS A 1 54 ? 17.281 -0.525 6.227 1 91.38 54 LYS A CA 1
ATOM 404 C C . LYS A 1 54 ? 17.75 -1.962 6.426 1 91.38 54 LYS A C 1
ATOM 406 O O . LYS A 1 54 ? 17.906 -2.713 5.457 1 91.38 54 LYS A O 1
ATOM 411 N N . SER A 1 55 ? 18.125 -2.314 7.562 1 90.25 55 SER A N 1
ATOM 412 C CA . SER A 1 55 ? 18.422 -3.691 7.934 1 90.25 55 SER A CA 1
ATOM 413 C C . SER A 1 55 ? 17.484 -4.195 9.016 1 90.25 55 SER A C 1
ATOM 415 O O . SER A 1 55 ? 17.266 -3.523 10.023 1 90.25 55 SER A O 1
ATOM 417 N N . GLN A 1 56 ? 16.891 -5.301 8.75 1 90.19 56 GLN A N 1
ATOM 418 C CA . GLN A 1 56 ? 15.922 -5.867 9.695 1 90.19 56 GLN A CA 1
ATOM 419 C C . GLN A 1 56 ? 16.109 -7.375 9.82 1 90.19 56 GLN A C 1
ATOM 421 O O . GLN A 1 56 ? 16.516 -8.039 8.875 1 90.19 56 GLN A O 1
ATOM 426 N N . LYS A 1 57 ? 15.852 -7.891 10.992 1 88.94 57 LYS A N 1
ATOM 427 C CA . LYS A 1 57 ? 15.773 -9.328 11.242 1 88.94 57 LYS A CA 1
ATOM 428 C C . LYS A 1 57 ? 14.438 -9.695 11.883 1 88.94 57 LYS A C 1
ATOM 430 O O . LYS A 1 57 ? 14.398 -10.172 13.023 1 88.94 57 LYS A O 1
ATOM 435 N N . PRO A 1 58 ? 13.406 -9.555 11.078 1 90.38 58 PRO A N 1
ATOM 436 C CA . PRO A 1 58 ? 12.078 -9.844 11.625 1 90.38 58 PRO A CA 1
ATOM 437 C C . PRO A 1 58 ? 11.867 -11.336 11.891 1 90.38 58 PRO A C 1
ATOM 439 O O . PRO A 1 58 ? 12.438 -12.18 11.195 1 90.38 58 PRO A O 1
ATOM 442 N N . SER A 1 59 ? 11.109 -11.641 12.914 1 91.31 59 SER A N 1
ATOM 443 C CA . SER A 1 59 ? 10.609 -12.977 13.211 1 91.31 59 SER A CA 1
ATOM 444 C C . SER A 1 59 ? 9.148 -12.93 13.664 1 91.31 59 SER A C 1
ATOM 446 O O . SER A 1 59 ? 8.734 -11.984 14.328 1 91.31 59 SER A O 1
ATOM 448 N N . SER A 1 60 ? 8.398 -13.852 13.227 1 93 60 SER A N 1
ATOM 449 C CA . SER A 1 60 ? 6.98 -13.906 13.578 1 93 60 SER A CA 1
ATOM 450 C C . SER A 1 60 ? 6.492 -15.352 13.68 1 93 60 SER A C 1
ATOM 452 O O . SER A 1 60 ? 7.098 -16.266 13.117 1 93 60 SER A O 1
ATOM 454 N N . VAL A 1 61 ? 5.461 -15.562 14.508 1 95.75 61 VAL A N 1
ATOM 455 C CA . VAL A 1 61 ? 4.789 -16.844 14.664 1 95.75 61 VAL A CA 1
ATOM 456 C C . VAL A 1 61 ? 3.287 -16.672 14.453 1 95.75 61 VAL A C 1
ATOM 458 O O . VAL A 1 61 ? 2.691 -15.719 14.945 1 95.75 61 VAL A O 1
ATOM 461 N N . GLY A 1 62 ? 2.707 -17.484 13.617 1 97.19 62 GLY A N 1
ATOM 462 C CA . GLY A 1 62 ? 1.266 -17.562 13.438 1 97.19 62 GLY A CA 1
ATOM 463 C C . GLY A 1 62 ? 0.673 -18.859 13.953 1 97.19 62 GLY A C 1
ATOM 464 O O . GLY A 1 62 ? 1.272 -19.922 13.805 1 97.19 62 GLY A O 1
ATOM 465 N N . ILE A 1 63 ? -0.501 -18.734 14.602 1 97.81 63 ILE A N 1
ATOM 466 C CA . ILE A 1 63 ? -1.183 -19.875 15.188 1 97.81 63 ILE A CA 1
ATOM 467 C C . ILE 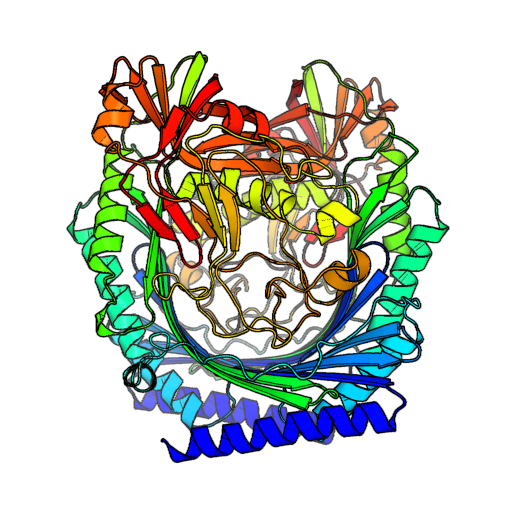A 1 63 ? -2.617 -19.953 14.672 1 97.81 63 ILE A C 1
ATOM 469 O O . ILE A 1 63 ? -3.387 -19 14.828 1 97.81 63 ILE A O 1
ATOM 473 N N . ARG A 1 64 ? -2.92 -20.984 14.062 1 97.94 64 ARG A N 1
ATOM 474 C CA . ARG A 1 64 ? -4.277 -21.297 13.625 1 97.94 64 ARG A CA 1
ATOM 475 C C . ARG A 1 64 ? -4.848 -22.484 14.391 1 97.94 64 ARG A C 1
ATOM 477 O O . ARG A 1 64 ? -4.18 -23.516 14.539 1 97.94 64 ARG A O 1
ATOM 484 N N . VAL A 1 65 ? -6.078 -22.375 14.945 1 98.12 65 VAL A N 1
ATOM 485 C CA . VAL A 1 65 ? -6.668 -23.438 15.734 1 98.12 65 VAL A CA 1
ATOM 486 C C . VAL A 1 65 ? -8.102 -23.703 15.266 1 98.12 65 VAL A C 1
ATOM 488 O O . VAL A 1 65 ? -8.734 -22.828 14.688 1 98.12 65 VAL A O 1
ATOM 491 N N . PHE A 1 66 ? -8.523 -24.906 15.445 1 97.94 66 PHE A N 1
ATOM 492 C CA . PHE A 1 66 ? -9.914 -25.297 15.281 1 97.94 66 PHE A CA 1
ATOM 493 C C . PHE A 1 66 ? -10.5 -25.797 16.594 1 97.94 66 PHE A C 1
ATOM 495 O O . PHE A 1 66 ? -9.977 -26.734 17.203 1 97.94 66 PHE A O 1
ATOM 502 N N . VAL A 1 67 ? -11.547 -25.125 17.078 1 96.94 67 VAL A N 1
ATOM 503 C CA . VAL A 1 67 ? -12.266 -25.5 18.297 1 96.94 67 VAL A CA 1
ATOM 504 C C . VAL A 1 67 ? -13.727 -25.797 17.953 1 96.94 67 VAL A C 1
ATOM 506 O O . VAL A 1 67 ? -14.477 -24.891 17.578 1 96.94 67 VAL A O 1
ATOM 509 N N . ARG A 1 68 ? -14.141 -27 18.094 1 94.31 68 ARG A N 1
ATOM 510 C CA . ARG A 1 68 ? -15.5 -27.453 17.797 1 94.31 68 ARG A CA 1
ATOM 511 C C . ARG A 1 68 ? -15.914 -27.016 16.391 1 94.31 68 ARG A C 1
ATOM 513 O O . ARG A 1 68 ? -17 -26.453 16.203 1 94.31 68 ARG A O 1
ATOM 520 N N . GLY A 1 69 ? -14.969 -27.031 15.508 1 93.88 69 GLY A N 1
ATOM 521 C CA . GLY A 1 69 ? -15.25 -26.75 14.109 1 93.88 69 GLY A CA 1
ATOM 522 C C . GLY A 1 69 ? -15.094 -25.297 13.742 1 93.88 69 GLY A C 1
ATOM 523 O O . GLY A 1 69 ? -15.242 -24.922 12.57 1 93.88 69 GLY A O 1
ATOM 524 N N . SER A 1 70 ? -14.758 -24.484 14.719 1 94.81 70 SER A N 1
ATOM 525 C CA . SER A 1 70 ? -14.578 -23.062 14.477 1 94.81 70 SER A CA 1
ATOM 526 C C . SER A 1 70 ? -13.102 -22.688 14.438 1 94.81 70 SER A C 1
ATOM 528 O O . SER A 1 70 ? -12.297 -23.203 15.219 1 94.81 70 SER A O 1
ATOM 530 N N . ALA A 1 71 ? -12.805 -21.797 13.539 1 95.31 71 ALA A N 1
ATOM 531 C CA . ALA A 1 71 ? -11.398 -21.453 13.328 1 95.31 71 ALA A CA 1
ATOM 532 C C . ALA A 1 71 ? -11.031 -20.188 14.094 1 95.31 71 ALA A C 1
ATOM 534 O O . ALA A 1 71 ? -11.852 -19.281 14.234 1 95.31 71 ALA A O 1
ATOM 535 N N . GLY A 1 72 ? -9.844 -20.094 14.602 1 95 72 GLY A N 1
ATOM 536 C CA . GLY A 1 72 ? -9.219 -18.906 15.164 1 95 72 GLY A CA 1
ATOM 537 C C . GLY A 1 72 ? -7.773 -18.734 14.734 1 95 72 GLY A C 1
ATOM 538 O O . GLY A 1 72 ? -7.078 -19.719 14.477 1 95 72 GLY A O 1
ATOM 539 N N . PHE A 1 73 ? -7.289 -17.516 14.664 1 95.88 73 PHE A N 1
ATOM 540 C CA . PHE A 1 73 ? -5.922 -17.234 14.234 1 95.88 73 PHE A CA 1
ATOM 541 C C . PHE A 1 73 ? -5.344 -16.047 15 1 95.88 73 PHE A C 1
ATOM 543 O O . PHE A 1 73 ? -6.039 -15.062 15.242 1 95.88 73 PHE A O 1
ATOM 550 N N . CYS A 1 74 ? -4.113 -16.219 15.398 1 95.5 74 CYS A N 1
ATOM 551 C CA . CYS A 1 74 ? -3.381 -15.125 16.031 1 95.5 74 CYS A CA 1
ATOM 552 C C . CYS A 1 74 ? -1.905 -15.172 15.648 1 95.5 74 CYS A C 1
ATOM 554 O O . CYS A 1 74 ? -1.305 -16.25 15.617 1 95.5 74 CYS A O 1
ATOM 556 N N . SER A 1 75 ? -1.302 -14.055 15.289 1 95.31 75 SER A N 1
ATOM 557 C CA . SER A 1 75 ? 0.13 -13.977 15.016 1 95.31 75 SER A CA 1
ATOM 558 C C . SER A 1 75 ? 0.826 -13.031 15.992 1 95.31 75 SER A C 1
ATOM 560 O O . SER A 1 75 ? 0.2 -12.117 16.531 1 95.31 75 SER A O 1
ATOM 562 N N . VAL A 1 76 ? 2.066 -13.289 16.266 1 92.81 76 VAL A N 1
ATOM 563 C CA . VAL A 1 76 ? 2.867 -12.477 17.188 1 92.81 76 VAL A CA 1
ATOM 564 C C . VAL A 1 76 ? 4.297 -12.375 16.656 1 92.81 76 VAL A C 1
ATOM 566 O O . VAL A 1 76 ? 4.801 -13.297 16.016 1 92.81 76 VAL A O 1
ATOM 569 N N . ASN A 1 77 ? 4.922 -11.242 16.891 1 90.19 77 ASN A N 1
ATOM 570 C CA . ASN A 1 77 ? 6.316 -11.062 16.484 1 90.19 77 ASN A CA 1
ATOM 571 C C . ASN A 1 77 ? 7.266 -11.289 17.656 1 90.19 77 ASN A C 1
ATOM 573 O O . ASN A 1 77 ? 8.109 -10.438 17.953 1 90.19 77 ASN A O 1
ATOM 577 N N . SER A 1 78 ? 7.16 -12.391 18.266 1 85.75 78 SER A N 1
ATOM 578 C CA . SER A 1 78 ? 8 -12.797 19.391 1 85.75 78 SER A CA 1
ATOM 579 C C . SER A 1 78 ? 8.273 -14.297 19.375 1 85.75 78 SER A C 1
ATOM 581 O O . SER A 1 78 ? 7.434 -15.078 18.922 1 85.75 78 SER A O 1
ATOM 583 N N . LEU A 1 79 ? 9.453 -14.602 19.828 1 87.19 79 LEU A N 1
ATOM 584 C CA . LEU A 1 79 ? 9.812 -16.016 19.891 1 87.19 79 LEU A CA 1
ATOM 585 C C . LEU A 1 79 ? 9.805 -16.5 21.344 1 87.19 79 LEU A C 1
ATOM 587 O O . LEU A 1 79 ? 10.258 -17.609 21.625 1 87.19 79 LEU A O 1
ATOM 591 N N . SER A 1 80 ? 9.227 -15.648 22.219 1 88.81 80 SER A N 1
ATOM 592 C CA . SER A 1 80 ? 9.18 -16.062 23.609 1 88.81 80 SER A CA 1
ATOM 593 C C . SER A 1 80 ? 8.016 -17.016 23.875 1 88.81 80 SER A C 1
ATOM 595 O O . SER A 1 80 ? 6.93 -16.828 23.312 1 88.81 80 SER A O 1
ATOM 597 N N . LYS A 1 81 ? 8.219 -17.969 24.75 1 92.38 81 LYS A N 1
ATOM 598 C CA . LYS A 1 81 ? 7.199 -18.969 25.062 1 92.38 81 LYS A CA 1
ATOM 599 C C . LYS A 1 81 ? 5.953 -18.297 25.656 1 92.38 81 LYS A C 1
ATOM 601 O O . LYS A 1 81 ? 4.828 -18.703 25.344 1 92.38 81 LYS A O 1
ATOM 606 N N . SER A 1 82 ? 6.211 -17.312 26.469 1 92.56 82 SER A N 1
ATOM 607 C CA . SER A 1 82 ? 5.094 -16.641 27.125 1 92.56 82 SER A CA 1
ATOM 608 C C . SER A 1 82 ? 4.195 -15.953 26.094 1 92.56 82 SER A C 1
ATOM 610 O O . SER A 1 82 ? 2.969 -16.062 26.172 1 92.56 82 SER A O 1
ATOM 612 N N . LYS A 1 83 ? 4.812 -15.281 25.109 1 90.44 83 LYS A N 1
ATOM 613 C CA . LYS A 1 83 ? 4.039 -14.57 24.094 1 90.44 83 LYS A CA 1
ATOM 614 C C . LYS A 1 83 ? 3.35 -15.547 23.141 1 90.44 83 LYS A C 1
ATOM 616 O O . LYS A 1 83 ? 2.252 -15.273 22.656 1 90.44 83 LYS A O 1
ATOM 621 N N . ILE A 1 84 ? 3.99 -16.625 22.922 1 94.5 84 ILE A N 1
ATOM 622 C CA . ILE A 1 84 ? 3.389 -17.672 22.094 1 94.5 84 ILE A CA 1
ATOM 623 C C . ILE A 1 84 ? 2.174 -18.25 22.812 1 94.5 84 ILE A C 1
ATOM 625 O O . ILE A 1 84 ? 1.127 -18.469 22.188 1 94.5 84 ILE A O 1
ATOM 629 N N . LYS A 1 85 ? 2.32 -18.484 24.078 1 95.5 85 LYS A N 1
ATOM 630 C CA . LYS A 1 85 ? 1.194 -18.984 24.859 1 95.5 85 LYS A CA 1
ATOM 631 C C . LYS A 1 85 ? 0.017 -18.016 24.812 1 95.5 85 LYS A C 1
ATOM 633 O O . LYS A 1 85 ? -1.132 -18.438 24.656 1 95.5 85 LYS A O 1
ATOM 638 N N . ASP A 1 86 ? 0.326 -16.781 24.953 1 92.94 86 ASP A N 1
ATOM 639 C CA . ASP A 1 86 ? -0.707 -15.758 24.859 1 92.94 86 ASP A CA 1
ATOM 640 C C . ASP A 1 86 ? -1.388 -15.781 23.484 1 92.94 86 ASP A C 1
ATOM 642 O O . ASP A 1 86 ? -2.607 -15.625 23.391 1 92.94 86 ASP A O 1
ATOM 646 N N . ALA A 1 87 ? -0.593 -15.914 22.453 1 94.25 87 ALA A N 1
ATOM 647 C CA . ALA A 1 87 ? -1.13 -15.969 21.109 1 94.25 87 ALA A CA 1
ATOM 648 C C . ALA A 1 87 ? -2.043 -17.172 20.922 1 94.25 87 ALA A C 1
ATOM 650 O O . ALA A 1 87 ? -3.092 -17.078 20.281 1 94.25 87 ALA A O 1
ATOM 651 N N . VAL A 1 88 ? -1.641 -18.344 21.469 1 97.06 88 VAL A N 1
ATOM 652 C CA . VAL A 1 88 ? -2.459 -19.547 21.406 1 97.06 88 VAL A CA 1
ATOM 653 C C . VAL A 1 88 ? -3.799 -19.297 22.094 1 97.06 88 VAL A C 1
ATOM 655 O O . VAL A 1 88 ? -4.855 -19.609 21.547 1 97.06 88 VAL A O 1
ATOM 658 N N . SER A 1 89 ? -3.73 -18.719 23.281 1 95.44 89 SER A N 1
ATOM 659 C CA . SER A 1 89 ? -4.945 -18.422 24.047 1 95.44 89 SER A CA 1
ATOM 660 C C . SER A 1 89 ? -5.879 -17.516 23.25 1 95.44 89 SER A C 1
ATOM 662 O O . SER A 1 89 ? -7.09 -17.734 23.219 1 95.44 89 SER A O 1
ATOM 664 N N . MET A 1 90 ? -5.293 -16.578 22.625 1 92.12 90 MET A N 1
ATOM 665 C CA . MET A 1 90 ? -6.082 -15.633 21.844 1 92.12 90 MET A CA 1
ATOM 666 C C . MET A 1 90 ? -6.711 -16.328 20.641 1 92.12 90 MET A C 1
ATOM 668 O O . MET A 1 90 ? -7.887 -16.109 20.328 1 92.12 90 MET A O 1
ATOM 672 N N . ALA A 1 91 ? -5.957 -17.109 19.906 1 95.75 91 ALA A N 1
ATOM 673 C CA . ALA A 1 91 ? -6.488 -17.859 18.766 1 95.75 91 ALA A CA 1
ATOM 674 C C . ALA A 1 91 ? -7.676 -18.719 19.188 1 95.75 91 ALA A C 1
ATOM 676 O O . ALA A 1 91 ? -8.688 -18.781 18.484 1 95.75 91 ALA A O 1
ATOM 677 N N . VAL A 1 92 ? -7.559 -19.344 20.344 1 95.69 92 VAL A N 1
ATOM 678 C CA . VAL A 1 92 ? -8.617 -20.219 20.859 1 95.69 92 VAL A CA 1
ATOM 679 C C . VAL A 1 92 ? -9.852 -19.375 21.188 1 95.69 92 VAL A C 1
ATOM 681 O O . VAL A 1 92 ? -10.977 -19.766 20.875 1 95.69 92 VAL A O 1
ATOM 684 N N . LYS A 1 93 ? -9.617 -18.25 21.812 1 90.5 93 LYS A N 1
ATOM 685 C CA . LYS A 1 93 ? -10.734 -17.375 22.125 1 90.5 93 LYS A CA 1
ATOM 686 C C . LYS A 1 93 ? -11.477 -16.938 20.875 1 90.5 93 LYS A C 1
ATOM 688 O O . LYS A 1 93 ? -12.711 -16.906 20.859 1 90.5 93 LYS A O 1
ATOM 693 N N . ILE A 1 94 ? -10.781 -16.641 19.859 1 89.31 94 ILE A N 1
ATOM 694 C CA . ILE A 1 94 ? -11.383 -16.234 18.609 1 89.31 94 ILE A CA 1
ATOM 695 C C . ILE A 1 94 ? -12.188 -17.391 18.016 1 89.31 94 ILE A C 1
ATOM 697 O O . ILE A 1 94 ? -13.312 -17.188 17.547 1 89.31 94 ILE A O 1
ATOM 701 N N . ALA A 1 95 ? -11.609 -18.531 18.016 1 93.56 95 ALA A N 1
ATOM 702 C CA . ALA A 1 95 ? -12.305 -19.703 17.5 1 93.56 95 ALA A CA 1
ATOM 703 C C . ALA A 1 95 ? -13.648 -19.906 18.219 1 93.56 95 ALA A C 1
ATOM 705 O O . ALA A 1 95 ? -14.656 -20.203 17.562 1 93.56 95 ALA A O 1
ATOM 706 N N . ARG A 1 96 ? -13.672 -19.688 19.469 1 89.88 96 ARG A N 1
ATOM 707 C CA . ARG A 1 96 ? -14.852 -19.953 20.281 1 89.88 96 ARG A CA 1
ATOM 708 C C . ARG A 1 96 ? -15.992 -19.016 19.922 1 89.88 96 ARG A C 1
ATOM 710 O O . ARG A 1 96 ? -17.156 -19.344 20.141 1 89.88 96 ARG A O 1
ATOM 717 N N . VAL A 1 97 ? -15.609 -17.906 19.375 1 81.75 97 VAL A N 1
ATOM 718 C CA . VAL A 1 97 ? -16.672 -16.953 19.047 1 81.75 97 VAL A CA 1
ATOM 719 C C . VAL A 1 97 ? -16.891 -16.953 17.531 1 81.75 97 VAL A C 1
ATOM 721 O O . VAL A 1 97 ? -17.672 -16.125 17.031 1 81.75 97 VAL A O 1
ATOM 724 N N . SER A 1 98 ? -16.188 -17.766 16.781 1 87.12 98 SER A N 1
ATOM 725 C CA . SER A 1 98 ? -16.312 -17.859 15.336 1 87.12 98 SER A CA 1
ATOM 726 C C . SER A 1 98 ? -17.359 -18.891 14.93 1 87.12 98 SER A C 1
ATOM 728 O O . SER A 1 98 ? -17.641 -19.828 15.68 1 87.12 98 SER A O 1
ATOM 730 N N . PRO A 1 99 ? -17.969 -18.688 13.766 1 87.25 99 PRO A N 1
ATOM 731 C CA . PRO A 1 99 ? -18.969 -19.656 13.328 1 87.25 99 PRO A CA 1
ATOM 732 C C . PRO A 1 99 ? -18.391 -21.047 13.094 1 87.25 99 PRO A C 1
ATOM 734 O O . PRO A 1 99 ? -17.234 -21.172 12.672 1 87.25 99 PRO A O 1
ATOM 737 N N . LYS A 1 100 ? -19.266 -22 13.359 1 92.38 100 LYS A N 1
ATOM 738 C CA . LYS A 1 100 ? -18.891 -23.391 13.055 1 92.38 100 LYS A CA 1
ATOM 739 C C . LYS A 1 100 ? -18.891 -23.641 11.547 1 92.38 100 LYS A C 1
ATOM 741 O O . LYS A 1 100 ? -19.766 -23.141 10.828 1 92.38 100 LYS A O 1
ATOM 746 N N . ASP A 1 101 ? -17.938 -24.406 11.094 1 94.81 101 ASP A N 1
ATOM 747 C CA . ASP A 1 101 ? -17.812 -24.797 9.688 1 94.81 101 ASP A CA 1
ATOM 748 C C . ASP A 1 101 ? -17.172 -26.172 9.555 1 94.81 101 ASP A C 1
ATOM 750 O O . ASP A 1 101 ? -15.984 -26.344 9.852 1 94.81 101 ASP A O 1
ATOM 754 N N . ARG A 1 102 ? -17.875 -27.062 9.055 1 95.38 102 ARG A N 1
ATOM 755 C CA . ARG A 1 102 ? -17.438 -28.453 9 1 95.38 102 ARG A CA 1
ATOM 756 C C . ARG A 1 102 ? -16.25 -28.625 8.055 1 95.38 102 ARG A C 1
ATOM 758 O O . ARG A 1 102 ? -15.594 -29.656 8.047 1 95.38 102 ARG A O 1
ATOM 765 N N . TYR A 1 103 ? -15.961 -27.641 7.27 1 96.56 103 TYR A N 1
ATOM 766 C CA . TYR A 1 103 ? -14.906 -27.766 6.266 1 96.56 103 TYR A CA 1
ATOM 767 C C . TYR A 1 103 ? -13.57 -27.266 6.816 1 96.56 103 TYR A C 1
ATOM 769 O O . TYR A 1 103 ? -12.547 -27.328 6.129 1 96.56 103 TYR A O 1
ATOM 777 N N . ASN A 1 104 ? -13.562 -26.75 8.062 1 95.94 104 ASN A N 1
ATOM 778 C CA . ASN A 1 104 ? -12.328 -26.359 8.727 1 95.94 104 ASN A CA 1
ATOM 779 C C . ASN A 1 104 ? -11.484 -27.578 9.102 1 95.94 104 ASN A C 1
ATOM 781 O O . ASN A 1 104 ? -11.719 -28.203 10.141 1 95.94 104 ASN A O 1
ATOM 785 N N . VAL A 1 105 ? -10.523 -27.922 8.227 1 95.44 105 VAL A N 1
ATOM 786 C CA . VAL A 1 105 ? -9.648 -29.062 8.469 1 95.44 105 VAL A CA 1
ATOM 787 C C . VAL A 1 105 ? -8.211 -28.703 8.109 1 95.44 105 VAL A C 1
ATOM 789 O O . VAL A 1 105 ? -7.98 -27.781 7.312 1 95.44 105 VAL A O 1
ATOM 792 N N . LEU A 1 106 ? -7.262 -29.328 8.719 1 96.44 106 LEU A N 1
ATOM 793 C CA . LEU A 1 106 ? -5.852 -29.203 8.375 1 96.44 106 LEU A CA 1
ATOM 794 C C . LEU A 1 106 ? -5.426 -30.312 7.414 1 96.44 106 LEU A C 1
ATOM 796 O O . LEU A 1 106 ? -6.027 -31.391 7.391 1 96.44 106 LEU A O 1
ATOM 800 N N . PRO A 1 107 ? -4.406 -30.016 6.602 1 95.31 107 PRO A N 1
ATOM 801 C CA . PRO A 1 107 ? -3.902 -31.094 5.762 1 95.31 107 PRO A CA 1
ATOM 802 C C . PRO A 1 107 ? -3.359 -32.281 6.574 1 95.31 107 PRO A C 1
ATOM 804 O O . PRO A 1 107 ? -2.807 -32.062 7.66 1 95.31 107 PRO A O 1
ATOM 807 N N . SER A 1 108 ? -3.58 -33.469 6.062 1 89.88 108 SER A N 1
ATOM 808 C CA . SER A 1 108 ? -3.076 -34.656 6.707 1 89.88 108 SER A CA 1
ATOM 809 C C . SER A 1 108 ? -1.589 -34.875 6.43 1 89.88 108 SER A C 1
ATOM 811 O O . SER A 1 108 ? -1.033 -34.25 5.523 1 89.88 108 SER A O 1
ATOM 813 N N . ARG A 1 109 ? -1.09 -35.75 7.316 1 77.69 109 ARG A N 1
ATOM 814 C CA . ARG A 1 109 ? 0.32 -36.062 7.133 1 77.69 109 ARG A CA 1
ATOM 815 C C . ARG A 1 109 ? 0.559 -36.688 5.766 1 77.69 109 ARG A C 1
ATOM 817 O O . ARG A 1 109 ? -0.13 -37.656 5.387 1 77.69 109 ARG A O 1
ATOM 824 N N . SER A 1 110 ? 0.83 -35.844 4.82 1 66.31 110 SER A N 1
ATOM 825 C CA . SER A 1 110 ? 1.2 -36.438 3.543 1 66.31 110 SER A CA 1
ATOM 826 C C . SER A 1 110 ? 2.699 -36.719 3.473 1 66.31 110 SER A C 1
ATOM 828 O O . SER A 1 110 ? 3.436 -36.406 4.414 1 66.31 110 SER A O 1
ATOM 830 N N . LYS A 1 111 ? 3.104 -37.5 2.467 1 68.31 111 LYS A N 1
ATOM 831 C CA . LYS A 1 111 ? 4.527 -37.688 2.191 1 68.31 111 LYS A CA 1
ATOM 832 C C . LYS A 1 111 ? 5.262 -36.344 2.195 1 68.31 111 LYS A C 1
ATOM 834 O O . LYS A 1 111 ? 4.73 -35.344 1.723 1 68.31 111 LYS A O 1
ATOM 839 N N . LYS A 1 112 ? 6.285 -36.312 2.965 1 78.62 112 LYS A N 1
ATOM 840 C CA . LYS A 1 112 ? 7.125 -35.125 3.01 1 78.62 112 LYS A CA 1
ATOM 841 C C . LYS A 1 112 ? 7.398 -34.594 1.606 1 78.62 112 LYS A C 1
ATOM 843 O O . LYS A 1 112 ? 7.77 -35.344 0.711 1 78.62 112 LYS A O 1
ATOM 848 N N . PRO A 1 113 ? 7.082 -33.344 1.45 1 84.06 113 PRO A N 1
ATOM 849 C CA . PRO A 1 113 ? 7.359 -32.75 0.134 1 84.06 113 PRO A CA 1
ATOM 850 C C . PRO A 1 113 ? 8.828 -32.875 -0.262 1 84.06 113 PRO A C 1
ATOM 852 O O . PRO A 1 113 ? 9.703 -32.906 0.606 1 84.06 113 PRO A O 1
ATOM 855 N N . ARG A 1 114 ? 9.023 -33.094 -1.547 1 87.62 114 ARG A N 1
ATOM 856 C CA . ARG A 1 114 ? 10.375 -32.938 -2.066 1 87.62 114 ARG A CA 1
ATOM 857 C C . ARG A 1 114 ? 10.836 -31.484 -1.961 1 87.62 114 ARG A C 1
ATOM 859 O O . ARG A 1 114 ? 10.219 -30.594 -2.539 1 87.62 114 ARG A O 1
ATOM 866 N N . MET A 1 115 ? 11.859 -31.297 -1.232 1 93.62 115 MET A N 1
ATOM 867 C CA . MET A 1 115 ? 12.352 -29.938 -1.034 1 93.62 115 MET A CA 1
ATOM 868 C C . MET A 1 115 ? 13.023 -29.406 -2.301 1 93.62 115 MET A C 1
ATOM 870 O O . MET A 1 115 ? 13.859 -30.094 -2.895 1 93.62 115 MET A O 1
ATOM 874 N N . LEU A 1 116 ? 12.586 -28.344 -2.688 1 95 116 LEU A N 1
ATOM 875 C CA . LEU A 1 116 ? 13.086 -27.703 -3.904 1 95 116 LEU A CA 1
ATOM 876 C C . LEU A 1 116 ? 14.539 -27.266 -3.734 1 95 116 LEU A C 1
ATOM 878 O O . LEU A 1 116 ? 14.914 -26.766 -2.68 1 95 116 LEU A O 1
ATOM 882 N N . GLN A 1 117 ? 15.281 -27.547 -4.766 1 94.12 117 GLN A N 1
ATOM 883 C CA . GLN A 1 117 ? 16.641 -27.016 -4.824 1 94.12 117 GLN A CA 1
ATOM 884 C C . GLN A 1 117 ? 16.703 -25.766 -5.695 1 94.12 117 GLN A C 1
ATOM 886 O O . GLN A 1 117 ? 15.82 -25.547 -6.539 1 94.12 117 GLN A O 1
ATOM 891 N N . GLY A 1 118 ? 17.656 -24.891 -5.465 1 95.62 118 GLY A N 1
ATOM 892 C CA . GLY A 1 118 ? 17.875 -23.75 -6.332 1 95.62 118 GLY A CA 1
ATOM 893 C C . GLY A 1 118 ? 17.141 -22.5 -5.859 1 95.62 118 GLY A C 1
ATOM 894 O O . GLY A 1 118 ? 16.906 -21.578 -6.645 1 95.62 118 GLY A O 1
ATOM 895 N N . ILE A 1 119 ? 16.75 -22.531 -4.582 1 97.75 119 ILE A N 1
ATOM 896 C CA . ILE A 1 119 ? 16.031 -21.359 -4.121 1 97.75 119 ILE A CA 1
ATOM 897 C C . ILE A 1 119 ? 16.781 -20.703 -2.975 1 97.75 119 ILE A C 1
ATOM 899 O O . ILE A 1 119 ? 16.281 -19.766 -2.34 1 97.75 119 ILE A O 1
ATOM 903 N N . TYR A 1 120 ? 17.953 -21.234 -2.668 1 97.44 120 TYR A N 1
ATOM 904 C CA . TYR A 1 120 ? 18.797 -20.672 -1.615 1 97.44 120 TYR A CA 1
ATOM 905 C C . TYR A 1 120 ? 20.25 -20.594 -2.059 1 97.44 120 TYR A C 1
ATOM 907 O O . TYR A 1 120 ? 20.797 -21.562 -2.572 1 97.44 120 TYR A O 1
ATOM 915 N N . ASP A 1 121 ? 20.812 -19.422 -1.879 1 97 121 ASP A N 1
ATOM 916 C CA . ASP A 1 121 ? 22.234 -19.203 -2.137 1 97 121 ASP A CA 1
ATOM 917 C C . ASP A 1 121 ? 23.031 -19.172 -0.834 1 97 121 ASP A C 1
ATOM 919 O O . ASP A 1 121 ? 22.828 -18.266 -0.011 1 97 121 ASP A O 1
ATOM 923 N N . LYS A 1 122 ? 23.969 -19.953 -0.679 1 93.38 122 LYS A N 1
ATOM 924 C CA . LYS A 1 122 ? 24.797 -19.984 0.526 1 93.38 122 LYS A CA 1
ATOM 925 C C . LYS A 1 122 ? 25.547 -18.672 0.713 1 93.38 122 LYS A C 1
ATOM 927 O O . LYS A 1 122 ? 25.859 -18.281 1.842 1 93.38 122 LYS A O 1
ATOM 932 N N . ASN A 1 123 ? 25.828 -18.016 -0.398 1 92.25 123 ASN A N 1
ATOM 933 C CA . ASN A 1 123 ? 26.547 -16.75 -0.341 1 92.25 123 ASN A CA 1
ATOM 934 C C . ASN A 1 123 ? 25.656 -15.602 0.126 1 92.25 123 ASN A C 1
ATOM 936 O O . ASN A 1 123 ? 26.156 -14.508 0.418 1 92.25 123 ASN A O 1
ATOM 940 N N . ALA A 1 124 ? 24.406 -15.828 0.234 1 92.62 124 ALA A N 1
ATOM 941 C CA . ALA A 1 124 ? 23.453 -14.781 0.604 1 92.62 124 ALA A CA 1
ATOM 942 C C . ALA A 1 124 ? 23.672 -14.32 2.043 1 92.62 124 ALA A C 1
ATOM 944 O O . ALA A 1 124 ? 23.406 -13.172 2.385 1 92.62 124 ALA A O 1
ATOM 945 N N . GLN A 1 125 ? 24.172 -15.148 2.875 1 84.75 125 GLN A N 1
ATOM 946 C CA . GLN A 1 125 ? 24.375 -14.828 4.285 1 84.75 125 GLN A CA 1
ATOM 947 C C . GLN A 1 125 ? 25.453 -13.758 4.457 1 84.75 125 GLN A C 1
ATOM 949 O O . GLN A 1 125 ? 25.469 -13.031 5.453 1 84.75 125 GLN A O 1
ATOM 954 N N . SER A 1 126 ? 26.344 -13.68 3.506 1 84.19 126 SER A N 1
ATOM 955 C CA . SER A 1 126 ? 27.438 -12.711 3.582 1 84.19 126 SER A CA 1
ATOM 956 C C . SER A 1 126 ? 27.062 -11.398 2.895 1 84.19 126 SER A C 1
ATOM 958 O O . SER A 1 126 ? 27.844 -10.445 2.895 1 84.19 126 SER A O 1
ATOM 960 N N . PHE A 1 127 ? 25.906 -11.438 2.309 1 85.31 127 PHE A N 1
ATOM 961 C CA . PHE A 1 127 ? 25.453 -10.227 1.628 1 85.31 127 PHE A CA 1
ATOM 962 C C . PHE A 1 127 ? 24.984 -9.188 2.633 1 85.31 127 PHE A C 1
ATOM 964 O O . PHE A 1 127 ? 23.984 -9.391 3.322 1 85.31 127 PHE A O 1
ATOM 971 N N . GLU A 1 128 ? 25.719 -8.141 2.803 1 81.06 128 GLU A N 1
ATOM 972 C CA . GLU A 1 128 ? 25.469 -7.117 3.807 1 81.06 128 GLU A CA 1
ATOM 973 C C . GLU A 1 128 ? 24.781 -5.902 3.189 1 81.06 128 GLU A C 1
ATOM 975 O O . GLU A 1 128 ? 24.625 -5.82 1.968 1 81.06 128 GLU A O 1
ATOM 980 N N . ALA A 1 129 ? 24.391 -5.051 4.07 1 84.75 129 ALA A N 1
ATOM 981 C CA . ALA A 1 129 ? 23.734 -3.814 3.639 1 84.75 129 ALA A CA 1
ATOM 982 C C . ALA A 1 129 ? 24.641 -3.02 2.703 1 84.75 129 ALA A C 1
ATOM 984 O O . ALA A 1 129 ? 24.172 -2.365 1.774 1 84.75 129 ALA A O 1
ATOM 985 N N . SER A 1 130 ? 25.891 -3.127 2.893 1 86.75 130 SER A N 1
ATOM 986 C CA . SER A 1 130 ? 26.844 -2.418 2.049 1 86.75 130 SER A CA 1
ATOM 987 C C . SER A 1 130 ? 26.828 -2.949 0.619 1 86.75 130 SER A C 1
ATOM 989 O O . SER A 1 130 ? 27 -2.188 -0.334 1 86.75 130 SER A O 1
ATOM 991 N N . ASP A 1 131 ? 26.625 -4.242 0.509 1 92.25 131 ASP A N 1
ATOM 992 C CA . ASP A 1 131 ? 26.484 -4.832 -0.82 1 92.25 131 ASP A CA 1
ATOM 993 C C . ASP A 1 131 ? 25.219 -4.344 -1.517 1 92.25 131 ASP A C 1
ATOM 995 O O . ASP A 1 131 ? 25.234 -4.035 -2.709 1 92.25 131 ASP A O 1
ATOM 999 N N . ALA A 1 132 ? 24.141 -4.27 -0.743 1 93.62 132 ALA A N 1
ATOM 1000 C CA . ALA A 1 132 ? 22.891 -3.754 -1.293 1 93.62 132 ALA A CA 1
ATOM 1001 C C . ALA A 1 132 ? 23.062 -2.312 -1.77 1 93.62 132 ALA A C 1
ATOM 1003 O O . ALA A 1 132 ? 22.547 -1.939 -2.824 1 93.62 132 ALA A O 1
ATOM 1004 N N . ALA A 1 133 ? 23.797 -1.554 -1.021 1 91.75 133 ALA A N 1
ATOM 1005 C CA . ALA A 1 133 ? 24.047 -0.164 -1.386 1 91.75 133 ALA A CA 1
ATOM 1006 C C . ALA A 1 133 ? 24.844 -0.079 -2.686 1 91.75 133 ALA A C 1
ATOM 1008 O O . ALA A 1 133 ? 24.547 0.752 -3.547 1 91.75 133 ALA A O 1
ATOM 1009 N N . ARG A 1 134 ? 25.812 -0.899 -2.793 1 92.94 134 ARG A N 1
ATOM 1010 C CA . ARG A 1 134 ? 26.625 -0.938 -4.008 1 92.94 134 ARG A CA 1
ATOM 1011 C C . ARG A 1 134 ? 25.766 -1.281 -5.223 1 92.94 134 ARG A C 1
ATOM 1013 O O . ARG A 1 134 ? 25.906 -0.655 -6.277 1 92.94 134 ARG A O 1
ATOM 1020 N N . MET A 1 135 ? 24.906 -2.285 -5.051 1 96 135 MET A N 1
ATOM 1021 C CA . MET A 1 135 ? 24.031 -2.697 -6.152 1 96 135 MET A CA 1
ATOM 1022 C C . MET A 1 135 ? 23.094 -1.568 -6.555 1 96 135 MET A C 1
ATOM 1024 O O . MET A 1 135 ? 22.891 -1.317 -7.742 1 96 135 MET A O 1
ATOM 1028 N N . ALA A 1 136 ? 22.516 -0.886 -5.562 1 96.19 136 ALA A N 1
ATOM 1029 C CA . ALA A 1 136 ? 21.625 0.242 -5.836 1 96.19 136 ALA A CA 1
ATOM 1030 C C . ALA A 1 136 ? 22.375 1.358 -6.566 1 96.19 136 ALA A C 1
ATOM 1032 O O . ALA A 1 136 ? 21.859 1.933 -7.527 1 96.19 136 ALA A O 1
ATOM 1033 N N . ALA A 1 137 ? 23.547 1.621 -6.133 1 94.25 137 ALA A N 1
ATOM 1034 C CA . ALA A 1 137 ? 24.359 2.662 -6.754 1 94.25 137 ALA A CA 1
ATOM 1035 C C . ALA A 1 137 ? 24.703 2.307 -8.203 1 94.25 137 ALA A C 1
ATOM 1037 O O . ALA A 1 137 ? 24.641 3.164 -9.086 1 94.25 137 ALA A O 1
ATOM 1038 N N . GLU A 1 138 ? 25.062 1.065 -8.375 1 96.56 138 GLU A N 1
ATOM 1039 C CA . GLU A 1 138 ? 25.375 0.594 -9.727 1 96.56 138 GLU A CA 1
ATOM 1040 C C . GLU A 1 138 ? 24.156 0.708 -10.641 1 96.56 138 GLU A C 1
ATOM 1042 O O . GLU A 1 138 ? 24.297 1.104 -11.805 1 96.56 138 GLU A O 1
ATOM 1047 N N . MET A 1 139 ? 23 0.361 -10.125 1 97.69 139 MET A N 1
ATOM 1048 C CA . MET A 1 139 ? 21.766 0.458 -10.898 1 97.69 139 MET A CA 1
ATOM 1049 C C . MET A 1 139 ? 21.484 1.903 -11.297 1 97.69 139 MET A C 1
ATOM 1051 O O . MET A 1 139 ? 21.203 2.188 -12.461 1 97.69 139 MET A O 1
ATOM 1055 N N . LEU A 1 140 ? 21.609 2.779 -10.328 1 96.44 140 LEU A N 1
ATOM 1056 C CA . LEU A 1 140 ? 21.375 4.199 -10.57 1 96.44 140 LEU A CA 1
ATOM 1057 C C . LEU A 1 140 ? 22.375 4.738 -11.602 1 96.44 140 LEU A C 1
ATOM 1059 O O . LEU A 1 140 ? 21.984 5.43 -12.547 1 96.44 140 LEU A O 1
ATOM 1063 N N . ALA A 1 141 ? 23.656 4.398 -11.469 1 95.94 141 ALA A N 1
ATOM 1064 C CA . ALA A 1 141 ? 24.703 4.867 -12.367 1 95.94 141 ALA A CA 1
ATOM 1065 C C . ALA A 1 141 ? 24.469 4.375 -13.797 1 95.94 141 ALA A C 1
ATOM 1067 O O . ALA A 1 141 ? 24.625 5.129 -14.758 1 95.94 141 ALA A O 1
ATOM 1068 N N . ALA A 1 142 ? 24.094 3.125 -13.875 1 97.31 142 ALA A N 1
ATOM 1069 C CA . ALA A 1 142 ? 23.859 2.543 -15.195 1 97.31 142 ALA A CA 1
ATOM 1070 C C . ALA A 1 142 ? 22.75 3.277 -15.922 1 97.31 142 ALA A C 1
ATOM 1072 O O . ALA A 1 142 ? 22.844 3.541 -17.125 1 97.31 142 ALA A O 1
ATOM 1073 N N . ALA A 1 143 ? 21.688 3.576 -15.211 1 97.25 143 ALA A N 1
ATOM 1074 C CA . ALA A 1 143 ? 20.562 4.293 -15.812 1 97.25 143 ALA A CA 1
ATOM 1075 C C . ALA A 1 143 ? 20.984 5.691 -16.266 1 97.25 143 ALA A C 1
ATOM 1077 O O . ALA A 1 143 ? 20.688 6.109 -17.375 1 97.25 143 ALA A O 1
ATOM 1078 N N . LYS A 1 144 ? 21.734 6.316 -15.492 1 95.19 144 LYS A N 1
ATOM 1079 C CA . LYS A 1 144 ? 22.125 7.699 -15.75 1 95.19 144 LYS A CA 1
ATOM 1080 C C . LYS A 1 144 ? 23.156 7.781 -16.859 1 95.19 144 LYS A C 1
ATOM 1082 O O . LYS A 1 144 ? 23.188 8.758 -17.625 1 95.19 144 LYS A O 1
ATOM 1087 N N . LEU A 1 145 ? 23.984 6.832 -16.953 1 95.56 145 LEU A N 1
ATOM 1088 C CA . LEU A 1 145 ? 25.047 6.812 -17.938 1 95.56 145 LEU A CA 1
ATOM 1089 C C . LEU A 1 145 ? 24.5 6.449 -19.328 1 95.56 145 LEU A C 1
ATOM 1091 O O . LEU A 1 145 ? 25.125 6.77 -20.344 1 95.56 145 LEU A O 1
ATOM 1095 N N . TYR A 1 146 ? 23.422 5.754 -19.312 1 96.62 146 TYR A N 1
ATOM 1096 C CA . TYR A 1 146 ? 22.828 5.359 -20.578 1 96.62 146 TYR A CA 1
ATOM 1097 C C . TYR A 1 146 ? 22.406 6.582 -21.391 1 96.62 146 TYR A C 1
ATOM 1099 O O . TYR A 1 146 ? 22.641 6.637 -22.594 1 96.62 146 TYR A O 1
ATOM 1107 N N . ASP A 1 147 ? 21.781 7.508 -20.828 1 96.69 147 ASP A N 1
ATOM 1108 C CA . ASP A 1 147 ? 21.312 8.734 -21.469 1 96.69 147 ASP A CA 1
ATOM 1109 C C . ASP A 1 147 ? 21.109 9.852 -20.438 1 96.69 147 ASP A C 1
ATOM 1111 O O . ASP A 1 147 ? 20.484 9.641 -19.406 1 96.69 147 ASP A O 1
ATOM 1115 N N . LYS A 1 148 ? 21.594 11.016 -20.719 1 94.44 148 LYS A N 1
ATOM 1116 C CA . LYS A 1 148 ? 21.562 12.133 -19.797 1 94.44 148 LYS A CA 1
ATOM 1117 C C . LYS A 1 148 ? 20.125 12.594 -19.531 1 94.44 148 LYS A C 1
ATOM 1119 O O . LYS A 1 148 ? 19.859 13.297 -18.547 1 94.44 148 LYS A O 1
ATOM 1124 N N . ARG A 1 149 ? 19.203 12.234 -20.328 1 94.88 149 ARG A N 1
ATOM 1125 C CA . ARG A 1 149 ? 17.812 12.664 -20.188 1 94.88 149 ARG A CA 1
ATOM 1126 C C . ARG A 1 149 ? 17.078 11.812 -19.156 1 94.88 149 ARG A C 1
ATOM 1128 O O . ARG A 1 149 ? 15.969 12.148 -18.766 1 94.88 149 ARG A O 1
ATOM 1135 N N . VAL A 1 150 ? 17.75 10.758 -18.688 1 96.62 150 VAL A N 1
ATOM 1136 C CA . VAL A 1 150 ? 17.109 9.852 -17.75 1 96.62 150 VAL A CA 1
ATOM 1137 C C . VAL A 1 150 ? 17.094 10.477 -16.359 1 96.62 150 VAL A C 1
ATOM 1139 O O . VAL A 1 150 ? 18.125 10.969 -15.883 1 96.62 150 VAL A O 1
ATOM 1142 N N . SER A 1 151 ? 15.953 10.445 -15.766 1 93.56 151 SER A N 1
ATOM 1143 C CA . SER A 1 151 ? 15.773 10.844 -14.375 1 93.56 151 SER A CA 1
ATOM 1144 C C . SER A 1 151 ? 15.133 9.727 -13.555 1 93.56 151 SER A C 1
ATOM 1146 O O . SER A 1 151 ? 14 9.336 -13.82 1 93.56 151 SER A O 1
ATOM 1148 N N . VAL A 1 152 ? 15.93 9.266 -12.57 1 95.25 152 VAL A N 1
ATOM 1149 C CA . VAL A 1 152 ? 15.414 8.211 -11.711 1 95.25 152 VAL A CA 1
ATOM 1150 C C . VAL A 1 152 ? 14.648 8.828 -10.539 1 95.25 152 VAL A C 1
ATOM 1152 O O . VAL A 1 152 ? 15.211 9.609 -9.766 1 95.25 152 VAL A O 1
ATOM 1155 N N . ASP A 1 153 ? 13.391 8.453 -10.5 1 92.5 153 ASP A N 1
ATOM 1156 C CA . ASP A 1 153 ? 12.539 8.984 -9.438 1 92.5 153 ASP A CA 1
ATOM 1157 C C . ASP A 1 153 ? 12.688 8.164 -8.156 1 92.5 153 ASP A C 1
ATOM 1159 O O . ASP A 1 153 ? 12.789 8.727 -7.062 1 92.5 153 ASP A O 1
ATOM 1163 N N . SER A 1 154 ? 12.664 6.891 -8.305 1 95.81 154 SER A N 1
ATOM 1164 C CA . SER A 1 154 ? 12.75 5.988 -7.16 1 95.81 154 SER A CA 1
ATOM 1165 C C . SER A 1 154 ? 13.289 4.625 -7.57 1 95.81 154 SER A C 1
ATOM 1167 O O . SER A 1 154 ? 13.336 4.297 -8.758 1 95.81 154 SER A O 1
ATOM 1169 N N . GLY A 1 155 ? 13.773 3.9 -6.633 1 97.06 155 GLY A N 1
ATOM 1170 C CA . GLY A 1 155 ? 14.242 2.535 -6.805 1 97.06 155 GLY A CA 1
ATOM 1171 C C . GLY A 1 155 ? 14.703 1.894 -5.508 1 97.06 155 GLY A C 1
ATOM 1172 O O . GLY A 1 155 ? 14.703 2.537 -4.457 1 97.06 155 GLY A O 1
ATOM 1173 N N . ASN A 1 156 ? 14.992 0.619 -5.57 1 97.44 156 ASN A N 1
ATOM 1174 C CA . ASN A 1 156 ? 15.523 -0.066 -4.395 1 97.44 156 ASN A CA 1
ATOM 1175 C C . ASN A 1 156 ? 16.25 -1.353 -4.777 1 97.44 156 ASN A C 1
ATOM 1177 O O . ASN A 1 156 ? 16.109 -1.844 -5.898 1 97.44 156 ASN A O 1
ATOM 1181 N N . PHE A 1 157 ? 17.078 -1.752 -3.949 1 97.81 157 PHE A N 1
ATOM 1182 C CA . PHE A 1 157 ? 17.656 -3.092 -3.938 1 97.81 157 PHE A CA 1
ATOM 1183 C C . PHE A 1 157 ? 17.438 -3.762 -2.586 1 97.81 157 PHE A C 1
ATOM 1185 O O . PHE A 1 157 ? 17.719 -3.172 -1.541 1 97.81 157 PHE A O 1
ATOM 1192 N N . THR A 1 158 ? 16.953 -4.98 -2.602 1 97.19 158 THR A N 1
ATOM 1193 C CA . THR A 1 158 ? 16.656 -5.723 -1.38 1 97.19 158 THR A CA 1
ATOM 1194 C C . THR A 1 158 ? 17.328 -7.094 -1.41 1 97.19 158 THR A C 1
ATOM 1196 O O . THR A 1 158 ? 17.328 -7.766 -2.443 1 97.19 158 THR A O 1
ATOM 1199 N N . ALA A 1 159 ? 17.953 -7.418 -0.367 1 96.75 159 ALA A N 1
ATOM 1200 C CA . ALA A 1 159 ? 18.438 -8.773 -0.1 1 96.75 159 ALA A CA 1
ATOM 1201 C C . ALA A 1 159 ? 17.719 -9.375 1.103 1 96.75 159 ALA A C 1
ATOM 1203 O O . ALA A 1 159 ? 17.656 -8.766 2.174 1 96.75 159 ALA A O 1
ATOM 1204 N N . ASP A 1 160 ? 17.156 -10.547 0.896 1 96.19 160 ASP A N 1
ATOM 1205 C CA . ASP A 1 160 ? 16.406 -11.211 1.955 1 96.19 160 ASP A CA 1
ATOM 1206 C C . ASP A 1 160 ? 16.797 -12.68 2.061 1 96.19 160 ASP A C 1
ATOM 1208 O O . ASP A 1 160 ? 16.766 -13.414 1.068 1 96.19 160 ASP A O 1
ATOM 1212 N N . VAL A 1 161 ? 17.281 -13.078 3.189 1 96.19 161 VAL A N 1
ATOM 1213 C CA . VAL A 1 161 ? 17.453 -14.484 3.543 1 96.19 161 VAL A CA 1
ATOM 1214 C C . VAL A 1 161 ? 16.422 -14.875 4.613 1 96.19 161 VAL A C 1
ATOM 1216 O O . VAL A 1 161 ? 16.406 -14.289 5.695 1 96.19 161 VAL A O 1
ATOM 1219 N N . SER A 1 162 ? 15.625 -15.844 4.273 1 95.19 162 SER A N 1
ATOM 1220 C CA . SER A 1 162 ? 14.531 -16.156 5.18 1 95.19 162 SER A CA 1
ATOM 1221 C C . SER A 1 162 ? 14.391 -17.672 5.375 1 95.19 162 SER A C 1
ATOM 1223 O O . SER A 1 162 ? 14.75 -18.453 4.488 1 95.19 162 SER A O 1
ATOM 1225 N N . THR A 1 163 ? 14 -18.062 6.516 1 95.38 163 THR A N 1
ATOM 1226 C CA . THR A 1 163 ? 13.594 -19.438 6.812 1 95.38 163 THR A CA 1
ATOM 1227 C C . THR A 1 163 ? 12.156 -19.484 7.312 1 95.38 163 THR A C 1
ATOM 1229 O O . THR A 1 163 ? 11.75 -18.641 8.125 1 95.38 163 THR A O 1
ATOM 1232 N N . GLN A 1 164 ? 11.422 -20.344 6.801 1 95.94 164 GLN A N 1
ATOM 1233 C CA . GLN A 1 164 ? 10.062 -20.578 7.258 1 95.94 164 GLN A CA 1
ATOM 1234 C C . GLN A 1 164 ? 9.93 -21.953 7.898 1 95.94 164 GLN A C 1
ATOM 1236 O O . GLN A 1 164 ? 10.617 -22.906 7.504 1 95.94 164 GLN A O 1
ATOM 1241 N N . TRP A 1 165 ? 9.102 -22.078 8.891 1 96.44 165 TRP A N 1
ATOM 1242 C CA . TRP A 1 165 ? 8.773 -23.328 9.57 1 96.44 165 TRP A CA 1
ATOM 1243 C C . TRP A 1 165 ? 7.258 -23.516 9.641 1 96.44 165 TRP A C 1
ATOM 1245 O O . TRP A 1 165 ? 6.508 -22.547 9.719 1 96.44 165 TRP A O 1
ATOM 1255 N N . LEU A 1 166 ? 6.859 -24.734 9.57 1 96.25 166 LEU A N 1
ATOM 1256 C CA . LEU A 1 166 ? 5.445 -25.078 9.656 1 96.25 166 LEU A CA 1
ATOM 1257 C C . LEU A 1 166 ? 5.258 -26.406 10.375 1 96.25 166 LEU A C 1
ATOM 1259 O O . LEU A 1 166 ? 6.004 -27.359 10.141 1 96.25 166 LEU A O 1
ATOM 1263 N N . ALA A 1 167 ? 4.352 -26.438 11.266 1 96.38 167 ALA A N 1
ATOM 1264 C CA . ALA A 1 167 ? 3.939 -27.672 11.93 1 96.38 167 ALA A CA 1
ATOM 1265 C C . ALA A 1 167 ? 2.432 -27.703 12.156 1 96.38 167 ALA A C 1
ATOM 1267 O O . ALA A 1 167 ? 1.809 -26.656 12.344 1 96.38 167 ALA A O 1
ATOM 1268 N N . ASN A 1 168 ? 1.868 -28.844 12.039 1 96.81 168 ASN A N 1
ATOM 1269 C CA . ASN A 1 168 ? 0.462 -28.953 12.414 1 96.81 168 ASN A CA 1
ATOM 1270 C C . ASN A 1 168 ? 0.198 -30.203 13.242 1 96.81 168 ASN A C 1
ATOM 1272 O O . ASN A 1 168 ? 1.084 -31.047 13.406 1 96.81 168 ASN A O 1
ATOM 1276 N N . SER A 1 169 ? -0.931 -30.328 13.844 1 96.88 169 SER A N 1
ATOM 1277 C CA . SER A 1 169 ? -1.287 -31.375 14.789 1 96.88 169 SER A CA 1
ATOM 1278 C C . SER A 1 169 ? -1.438 -32.719 14.078 1 96.88 169 SER A C 1
ATOM 1280 O O . SER A 1 169 ? -1.509 -33.781 14.734 1 96.88 169 SER A O 1
ATOM 1282 N N . ASN A 1 170 ? -1.431 -32.719 12.742 1 96.19 170 ASN A N 1
ATOM 1283 C CA . ASN A 1 170 ? -1.561 -33.969 11.984 1 96.19 170 ASN A CA 1
ATOM 1284 C C . ASN A 1 170 ? -0.196 -34.562 11.625 1 96.19 170 ASN A C 1
ATOM 1286 O O . ASN A 1 170 ? -0.111 -35.531 10.875 1 96.19 170 ASN A O 1
ATOM 1290 N N . GLY A 1 171 ? 0.807 -33.938 12.062 1 93.44 171 GLY A N 1
ATOM 1291 C CA . GLY A 1 171 ? 2.121 -34.531 11.938 1 93.44 171 GLY A CA 1
ATOM 1292 C C . GLY A 1 171 ? 2.994 -33.875 10.891 1 93.44 171 GLY A C 1
ATOM 1293 O O . GLY A 1 171 ? 4.133 -34.281 10.664 1 93.44 171 GLY A O 1
ATOM 1294 N N . ILE A 1 172 ? 2.547 -32.875 10.227 1 95.12 172 ILE A N 1
ATOM 1295 C CA . ILE A 1 172 ? 3.371 -32.125 9.289 1 95.12 172 ILE A CA 1
ATOM 1296 C C . ILE A 1 172 ? 4.395 -31.281 10.047 1 95.12 172 ILE A C 1
ATOM 1298 O O . ILE A 1 172 ? 4.051 -30.594 11.016 1 95.12 172 ILE A O 1
ATOM 1302 N N . GLU A 1 173 ? 5.621 -31.391 9.766 1 94.56 173 GLU A N 1
ATOM 1303 C CA . GLU A 1 173 ? 6.734 -30.578 10.242 1 94.56 173 GLU A CA 1
ATOM 1304 C C . GLU A 1 173 ? 7.723 -30.281 9.117 1 94.56 173 GLU A C 1
ATOM 1306 O O . GLU A 1 173 ? 8.438 -31.188 8.664 1 94.56 173 GLU A O 1
ATOM 1311 N N . LEU A 1 174 ? 7.711 -29.031 8.672 1 95 174 LEU A N 1
ATOM 1312 C CA . LEU A 1 174 ? 8.492 -28.656 7.5 1 95 174 LEU A CA 1
ATOM 1313 C C . LEU A 1 174 ? 9.25 -27.359 7.738 1 95 174 LEU A C 1
ATOM 1315 O O . LEU A 1 174 ? 8.852 -26.547 8.578 1 95 174 LEU A O 1
ATOM 1319 N N . SER A 1 175 ? 10.297 -27.156 7.137 1 95.19 175 SER A N 1
ATOM 1320 C CA . SER A 1 175 ? 11.023 -25.906 7.082 1 95.19 175 SER A CA 1
ATOM 1321 C C . SER A 1 175 ? 11.703 -25.719 5.73 1 95.19 175 SER A C 1
ATOM 1323 O O . SER A 1 175 ? 12 -26.688 5.035 1 95.19 175 SER A O 1
ATOM 1325 N N . GLU A 1 176 ? 11.883 -24.516 5.316 1 95.88 176 GLU A N 1
ATOM 1326 C CA . GLU A 1 176 ? 12.523 -24.188 4.043 1 95.88 176 GLU A CA 1
ATOM 1327 C C . GLU A 1 176 ? 13.25 -22.859 4.113 1 95.88 176 GLU A C 1
ATOM 1329 O O . GLU A 1 176 ? 12.742 -21.891 4.691 1 95.88 176 GLU A O 1
ATOM 1334 N N . LYS A 1 177 ? 14.484 -22.859 3.637 1 96.06 177 LYS A N 1
ATOM 1335 C CA . LYS A 1 177 ? 15.305 -21.656 3.564 1 96.06 177 LYS A CA 1
ATOM 1336 C C . LYS A 1 177 ? 15.336 -21.094 2.143 1 96.06 177 LYS A C 1
ATOM 1338 O O . LYS A 1 177 ? 15.422 -21.859 1.176 1 96.06 177 LYS A O 1
ATOM 1343 N N . THR A 1 178 ? 15.203 -19.781 1.999 1 97.44 178 THR A N 1
ATOM 1344 C CA . THR A 1 178 ? 15.195 -19.125 0.695 1 97.44 178 THR A CA 1
ATOM 1345 C C . THR A 1 178 ? 16.031 -17.859 0.729 1 97.44 178 THR A C 1
ATOM 1347 O O . THR A 1 178 ? 16.188 -17.234 1.782 1 97.44 178 THR A O 1
ATOM 1350 N N . SER A 1 179 ? 16.719 -17.531 -0.298 1 97.94 179 SER A N 1
ATOM 1351 C CA . SER A 1 179 ? 17.344 -16.219 -0.512 1 97.94 179 SER A CA 1
ATOM 1352 C C . SER A 1 179 ? 16.734 -15.508 -1.715 1 97.94 179 SER A C 1
ATOM 1354 O O . SER A 1 179 ? 16.531 -16.125 -2.77 1 97.94 179 SER A O 1
ATOM 1356 N N . ILE A 1 180 ? 16.344 -14.312 -1.562 1 97.94 180 ILE A N 1
ATOM 1357 C CA . ILE A 1 180 ? 15.773 -13.523 -2.645 1 97.94 180 ILE A CA 1
ATOM 1358 C C . ILE A 1 180 ? 16.5 -12.18 -2.738 1 97.94 180 ILE A C 1
ATOM 1360 O O . ILE A 1 180 ? 16.594 -11.453 -1.748 1 97.94 180 ILE A O 1
ATOM 1364 N N . PHE A 1 181 ? 17.094 -11.883 -3.867 1 97.94 181 PHE A N 1
ATOM 1365 C CA . PHE A 1 181 ? 17.578 -10.562 -4.254 1 97.94 181 PHE A CA 1
ATOM 1366 C C . PHE A 1 181 ? 16.656 -9.914 -5.273 1 97.94 181 PHE A C 1
ATOM 1368 O O . PHE A 1 181 ? 16.375 -10.492 -6.328 1 97.94 181 PHE A O 1
ATOM 1375 N N . SER A 1 182 ? 16.125 -8.805 -4.93 1 98.25 182 SER A N 1
ATOM 1376 C CA . SER A 1 182 ? 15.219 -8.125 -5.848 1 98.25 182 SER A CA 1
ATOM 1377 C C . SER A 1 182 ? 15.547 -6.637 -5.949 1 98.25 182 SER A C 1
ATOM 1379 O O . SER A 1 182 ? 16.141 -6.062 -5.031 1 98.25 182 SER A O 1
ATOM 1381 N N . TRP A 1 183 ? 15.25 -6.031 -7.086 1 98.44 183 TRP A N 1
ATOM 1382 C CA . TRP A 1 183 ? 15.531 -4.617 -7.32 1 98.44 183 TRP A CA 1
ATOM 1383 C C . TRP A 1 183 ? 14.484 -4.008 -8.25 1 98.44 183 TRP A C 1
ATOM 1385 O O . TRP A 1 183 ? 13.82 -4.727 -9.008 1 98.44 183 TRP A O 1
ATOM 1395 N N . SER A 1 184 ? 14.32 -2.791 -8.148 1 98.38 184 SER A N 1
ATOM 1396 C CA . SER A 1 184 ? 13.414 -2.047 -9.016 1 98.38 184 SER A CA 1
ATOM 1397 C C . SER A 1 184 ? 13.906 -0.62 -9.234 1 98.38 184 SER A C 1
ATOM 1399 O O . SER A 1 184 ? 14.641 -0.077 -8.406 1 98.38 184 SER A O 1
ATOM 1401 N N . ILE A 1 185 ? 13.594 -0.069 -10.352 1 97.75 185 ILE A N 1
ATOM 1402 C CA . ILE A 1 185 ? 13.93 1.3 -10.719 1 97.75 185 ILE A CA 1
ATOM 1403 C C . ILE A 1 185 ? 12.766 1.937 -11.469 1 97.75 185 ILE A C 1
ATOM 1405 O O . ILE A 1 185 ? 12.109 1.28 -12.281 1 97.75 185 ILE A O 1
ATOM 1409 N N . MET A 1 186 ? 12.469 3.121 -11.125 1 97.19 186 MET A N 1
ATOM 1410 C CA . MET A 1 186 ? 11.328 3.83 -11.695 1 97.19 186 MET A CA 1
ATOM 1411 C C . MET A 1 186 ? 11.672 5.293 -11.961 1 97.19 186 MET A C 1
ATOM 1413 O O . MET A 1 186 ? 12.383 5.918 -11.18 1 97.19 186 MET A O 1
ATOM 1417 N N . GLY A 1 187 ? 11.188 5.824 -13.008 1 94.38 187 GLY A N 1
ATOM 1418 C CA . GLY A 1 187 ? 11.414 7.223 -13.336 1 94.38 187 GLY A CA 1
ATOM 1419 C C . GLY A 1 187 ? 10.938 7.598 -14.719 1 94.38 187 GLY A C 1
ATOM 1420 O O . GLY A 1 187 ? 9.914 7.086 -15.188 1 94.38 187 GLY A O 1
ATOM 1421 N N . MET A 1 188 ? 11.562 8.633 -15.266 1 91.56 188 MET A N 1
ATOM 1422 C CA . MET A 1 188 ? 11.172 9.219 -16.547 1 91.56 188 MET A CA 1
ATOM 1423 C C . MET A 1 188 ? 12.383 9.789 -17.281 1 91.56 188 MET A C 1
ATOM 1425 O O . MET A 1 188 ? 13.5 9.758 -16.75 1 91.56 188 MET A O 1
ATOM 1429 N N . ALA A 1 189 ? 12.164 10.156 -18.516 1 92.94 189 ALA A N 1
ATOM 1430 C CA . ALA A 1 189 ? 13.141 10.945 -19.266 1 92.94 189 ALA A CA 1
ATOM 1431 C C . ALA A 1 189 ? 12.695 12.398 -19.391 1 92.94 189 ALA A C 1
ATOM 1433 O O . ALA A 1 189 ? 11.508 12.68 -19.562 1 92.94 189 ALA A O 1
ATOM 1434 N N . ILE A 1 190 ? 13.602 13.266 -19.25 1 89 190 ILE A N 1
ATOM 1435 C CA . ILE A 1 190 ? 13.336 14.703 -19.344 1 89 190 ILE A CA 1
ATOM 1436 C C . ILE A 1 190 ? 14.25 15.328 -20.391 1 89 190 ILE A C 1
ATOM 1438 O O . ILE A 1 190 ? 15.477 15.227 -20.297 1 89 190 ILE A O 1
ATOM 1442 N N . ASP A 1 191 ? 13.734 15.938 -21.391 1 90 191 ASP A N 1
ATOM 1443 C CA . ASP A 1 191 ? 14.438 16.688 -22.422 1 90 191 ASP A CA 1
ATOM 1444 C C . ASP A 1 191 ? 13.852 18.094 -22.594 1 90 191 ASP A C 1
ATOM 1446 O O . ASP A 1 191 ? 12.938 18.297 -23.391 1 90 191 ASP A O 1
ATOM 1450 N N . GLY A 1 192 ? 14.539 19.031 -21.906 1 80.75 192 GLY A N 1
ATOM 1451 C CA . GLY A 1 192 ? 13.938 20.359 -21.875 1 80.75 192 GLY A CA 1
ATOM 1452 C C . GLY A 1 192 ? 12.555 20.359 -21.25 1 80.75 192 GLY A C 1
ATOM 1453 O O . GLY A 1 192 ? 12.375 19.906 -20.125 1 80.75 192 GLY A O 1
ATOM 1454 N N . GLY A 1 193 ? 11.578 20.719 -21.953 1 72.94 193 GLY A N 1
ATOM 1455 C CA . GLY A 1 193 ? 10.203 20.766 -21.484 1 72.94 193 GLY A CA 1
ATOM 1456 C C . GLY A 1 193 ? 9.438 19.484 -21.75 1 72.94 193 GLY A C 1
ATOM 1457 O O . GLY A 1 193 ? 8.32 19.297 -21.25 1 72.94 193 GLY A O 1
ATOM 1458 N N . ASP A 1 194 ? 10.117 18.594 -22.391 1 81.69 194 ASP A N 1
ATOM 1459 C CA . ASP A 1 194 ? 9.469 17.328 -22.734 1 81.69 194 ASP A CA 1
ATOM 1460 C C . ASP A 1 194 ? 9.742 16.266 -21.688 1 81.69 194 ASP A C 1
ATOM 1462 O O . ASP A 1 194 ? 10.898 15.945 -21.391 1 81.69 194 ASP A O 1
ATOM 1466 N N . ILE A 1 195 ? 8.695 15.758 -21.031 1 81.62 195 ILE A N 1
ATOM 1467 C CA . ILE A 1 195 ? 8.789 14.727 -20.016 1 81.62 195 ILE A CA 1
ATOM 1468 C C . ILE A 1 195 ? 8.086 13.453 -20.5 1 81.62 195 ILE A C 1
ATOM 1470 O O . ILE A 1 195 ? 6.934 13.508 -20.922 1 81.62 195 ILE A O 1
ATOM 1474 N N . SER A 1 196 ? 8.742 12.367 -20.422 1 86.31 196 SER A N 1
ATOM 1475 C CA . SER A 1 196 ? 8.164 11.094 -20.844 1 86.31 196 SER A CA 1
ATOM 1476 C C . SER A 1 196 ? 7.184 10.547 -19.812 1 86.31 196 SER A C 1
ATOM 1478 O O . SER A 1 196 ? 7.086 11.078 -18.703 1 86.31 196 SER A O 1
ATOM 1480 N N . SER A 1 197 ? 6.449 9.531 -20.219 1 83.69 197 SER A N 1
ATOM 1481 C CA . SER A 1 197 ? 5.676 8.766 -19.25 1 83.69 197 SER A CA 1
ATOM 1482 C C . SER A 1 197 ? 6.582 8.062 -18.234 1 83.69 197 SER A C 1
ATOM 1484 O O . SER A 1 197 ? 7.664 7.598 -18.594 1 83.69 197 SER A O 1
ATOM 1486 N N . PHE A 1 198 ? 6.102 7.961 -17.031 1 85.94 198 PHE A N 1
ATOM 1487 C CA . PHE A 1 198 ? 6.797 7.191 -16 1 85.94 198 PHE A CA 1
ATOM 1488 C C . PHE A 1 198 ? 6.855 5.715 -16.391 1 85.94 198 PHE A C 1
ATOM 1490 O O . PHE A 1 198 ? 5.906 5.176 -16.953 1 85.94 198 PHE A O 1
ATOM 1497 N N . ASP A 1 199 ? 7.949 5.156 -16.219 1 90 199 ASP A N 1
ATOM 1498 C CA . ASP A 1 199 ? 8.094 3.717 -16.391 1 90 199 ASP A CA 1
ATOM 1499 C C . ASP A 1 199 ? 8.867 3.098 -15.227 1 90 199 ASP A C 1
ATOM 1501 O O . ASP A 1 199 ? 9.445 3.814 -14.406 1 90 199 ASP A O 1
ATOM 1505 N N . PHE A 1 200 ? 8.812 1.786 -15.07 1 93.94 200 PHE A N 1
ATOM 1506 C CA . PHE A 1 200 ? 9.586 1.072 -14.062 1 93.94 200 PHE A CA 1
ATOM 1507 C C . PHE A 1 200 ? 10.062 -0.271 -14.602 1 93.94 200 PHE A C 1
ATOM 1509 O O . PHE A 1 200 ? 9.43 -0.854 -15.484 1 93.94 200 PHE A O 1
ATOM 1516 N N . GLN A 1 201 ? 11.156 -0.732 -14.188 1 95.88 201 GLN A N 1
ATOM 1517 C CA . GLN A 1 201 ? 11.688 -2.07 -14.422 1 95.88 201 GLN A CA 1
ATOM 1518 C C . GLN A 1 201 ? 12.094 -2.736 -13.109 1 95.88 201 GLN A C 1
ATOM 1520 O O . GLN A 1 201 ? 12.383 -2.055 -12.117 1 95.88 201 GLN A O 1
ATOM 1525 N N . LEU A 1 202 ? 11.961 -4.043 -13.117 1 97.19 202 LEU A N 1
ATOM 1526 C CA . LEU A 1 202 ? 12.312 -4.785 -11.906 1 97.19 202 LEU A CA 1
ATOM 1527 C C . LEU A 1 202 ? 13.031 -6.082 -12.258 1 97.19 202 LEU A C 1
ATOM 1529 O O . LEU A 1 202 ? 13.07 -6.477 -13.422 1 97.19 202 LEU A O 1
ATOM 1533 N N . GLY A 1 203 ? 13.688 -6.633 -11.32 1 96.94 203 GLY A N 1
ATOM 1534 C CA . GLY A 1 203 ? 14.359 -7.918 -11.43 1 96.94 203 GLY A CA 1
ATOM 1535 C C . GLY A 1 203 ? 14.57 -8.594 -10.094 1 96.94 203 GLY A C 1
ATOM 1536 O O . GLY A 1 203 ? 14.297 -8.008 -9.039 1 96.94 203 GLY A O 1
ATOM 1537 N N . GLY A 1 204 ? 14.945 -9.82 -10.18 1 97.25 204 GLY A N 1
ATOM 1538 C CA . GLY A 1 204 ? 15.219 -10.578 -8.969 1 97.25 204 GLY A CA 1
ATOM 1539 C C . GLY A 1 204 ? 15.859 -11.93 -9.242 1 97.25 204 GLY A C 1
ATOM 1540 O O . GLY A 1 204 ? 15.875 -12.391 -10.383 1 97.25 204 GLY A O 1
ATOM 1541 N N . SER A 1 205 ? 16.469 -12.484 -8.25 1 97.06 205 SER A N 1
ATOM 1542 C CA . SER A 1 205 ? 17.109 -13.797 -8.312 1 97.06 205 SER A CA 1
ATOM 1543 C C . SER A 1 205 ? 17.219 -14.422 -6.926 1 97.06 205 SER A C 1
ATOM 1545 O O . SER A 1 205 ? 17.172 -13.719 -5.914 1 97.06 205 SER A O 1
ATOM 1547 N N . HIS A 1 206 ? 17.391 -15.734 -6.918 1 97.75 206 HIS A N 1
ATOM 1548 C CA . HIS A 1 206 ? 17.703 -16.438 -5.684 1 97.75 206 HIS A CA 1
ATOM 1549 C C . HIS A 1 206 ? 19.203 -16.469 -5.434 1 97.75 206 HIS A C 1
ATOM 1551 O O . HIS A 1 206 ? 19.641 -16.812 -4.336 1 97.75 206 HIS A O 1
ATOM 1557 N N . PHE A 1 207 ? 19.984 -16.062 -6.434 1 97.38 207 PHE A N 1
ATOM 1558 C CA . PHE A 1 207 ? 21.422 -16.234 -6.332 1 97.38 207 PHE A CA 1
ATOM 1559 C C . PHE A 1 207 ? 22.141 -14.922 -6.562 1 97.38 207 PHE A C 1
ATOM 1561 O O . PHE A 1 207 ? 21.797 -14.164 -7.477 1 97.38 207 PHE A O 1
ATOM 1568 N N . VAL A 1 208 ? 23.203 -14.727 -5.812 1 96.19 208 VAL A N 1
ATOM 1569 C CA . VAL A 1 208 ? 24 -13.516 -5.902 1 96.19 208 VAL A CA 1
ATOM 1570 C C . VAL A 1 208 ? 24.609 -13.391 -7.301 1 96.19 208 VAL A C 1
ATOM 1572 O O . VAL A 1 208 ? 24.641 -12.305 -7.875 1 96.19 208 VAL A O 1
ATOM 1575 N N . ARG A 1 209 ? 25.016 -14.469 -7.871 1 95 209 ARG A N 1
ATOM 1576 C CA . ARG A 1 209 ? 25.719 -14.484 -9.148 1 95 209 ARG A CA 1
ATOM 1577 C C . ARG A 1 209 ? 24.812 -14.023 -10.281 1 95 209 ARG A C 1
ATOM 1579 O O . ARG A 1 209 ? 25.281 -13.609 -11.344 1 95 209 ARG A O 1
ATOM 1586 N N . ASP A 1 210 ? 23.531 -14.117 -10.047 1 96.31 210 ASP A N 1
ATOM 1587 C CA . ASP A 1 210 ? 22.594 -13.836 -11.117 1 96.31 210 ASP A CA 1
ATOM 1588 C C . ASP A 1 210 ? 22.031 -12.422 -11 1 96.31 210 ASP A C 1
ATOM 1590 O O . ASP A 1 210 ? 21.156 -12.023 -11.773 1 96.31 210 ASP A O 1
ATOM 1594 N N . ILE A 1 211 ? 22.5 -11.641 -10.023 1 96.94 211 ILE A N 1
ATOM 1595 C CA . ILE A 1 211 ? 22.078 -10.258 -9.875 1 96.94 211 ILE A CA 1
ATOM 1596 C C . ILE A 1 211 ? 22.547 -9.445 -11.078 1 96.94 211 ILE A C 1
ATOM 1598 O O . ILE A 1 211 ? 23.734 -9.406 -11.391 1 96.94 211 ILE A O 1
ATOM 1602 N N . ASP A 1 212 ? 21.594 -8.852 -11.758 1 96.81 212 ASP A N 1
ATOM 1603 C CA . ASP A 1 212 ? 21.938 -8.047 -12.922 1 96.81 212 ASP A CA 1
ATOM 1604 C C . ASP A 1 212 ? 21.172 -6.727 -12.922 1 96.81 212 ASP A C 1
ATOM 1606 O O . ASP A 1 212 ? 20.297 -6.508 -13.758 1 96.81 212 ASP A O 1
ATOM 1610 N N . VAL A 1 213 ? 21.641 -5.824 -12.117 1 97.81 213 VAL A N 1
ATOM 1611 C CA . VAL A 1 213 ? 20.969 -4.527 -11.992 1 97.81 213 VAL A CA 1
ATOM 1612 C C . VAL A 1 213 ? 21.25 -3.686 -13.234 1 97.81 213 VAL A C 1
ATOM 1614 O O . VAL A 1 213 ? 20.469 -2.785 -13.57 1 97.81 213 VAL A O 1
ATOM 1617 N N . HIS A 1 214 ? 22.297 -3.965 -13.977 1 97.69 214 HIS A N 1
ATOM 1618 C CA . HIS A 1 214 ? 22.672 -3.197 -15.156 1 97.69 214 HIS A CA 1
ATOM 1619 C C . HIS A 1 214 ? 21.656 -3.404 -16.281 1 97.69 214 HIS A C 1
ATOM 1621 O O . HIS A 1 214 ? 21.25 -2.443 -16.938 1 97.69 214 HIS A O 1
ATOM 1627 N N . ALA A 1 215 ? 21.344 -4.648 -16.438 1 96.44 215 ALA A N 1
ATOM 1628 C CA . ALA A 1 215 ? 20.375 -4.949 -17.484 1 96.44 215 ALA A CA 1
ATOM 1629 C C . ALA A 1 215 ? 19.031 -4.254 -17.219 1 96.44 215 ALA A C 1
ATOM 1631 O O . ALA A 1 215 ? 18.422 -3.705 -18.125 1 96.44 215 ALA A O 1
ATOM 1632 N N . THR A 1 216 ? 18.609 -4.273 -15.977 1 97 216 THR A N 1
ATOM 1633 C CA . THR A 1 216 ? 17.344 -3.65 -15.57 1 97 216 THR A CA 1
ATOM 1634 C C . THR A 1 216 ? 17.406 -2.139 -15.773 1 97 216 THR A C 1
ATOM 1636 O O . THR A 1 216 ? 16.469 -1.548 -16.328 1 97 216 THR A O 1
ATOM 1639 N N . ALA A 1 217 ? 18.484 -1.565 -15.375 1 97.75 217 ALA A N 1
ATOM 1640 C CA . ALA A 1 217 ? 18.672 -0.122 -15.508 1 97.75 217 ALA A CA 1
ATOM 1641 C C . ALA A 1 217 ? 18.688 0.295 -16.969 1 97.75 217 ALA A C 1
ATOM 1643 O O . ALA A 1 217 ? 18.125 1.323 -17.344 1 97.75 217 ALA A O 1
ATOM 1644 N N . THR A 1 218 ? 19.344 -0.495 -17.797 1 96.75 218 THR A N 1
ATOM 1645 C CA . THR A 1 218 ? 19.453 -0.206 -19.219 1 96.75 218 THR A CA 1
ATOM 1646 C C . THR A 1 218 ? 18.078 -0.286 -19.875 1 96.75 218 THR A C 1
ATOM 1648 O O . THR A 1 218 ? 17.703 0.592 -20.656 1 96.75 218 THR A O 1
ATOM 1651 N N . GLU A 1 219 ? 17.375 -1.32 -19.516 1 94.88 219 GLU A N 1
ATOM 1652 C CA . GLU A 1 219 ? 16.031 -1.462 -20.062 1 94.88 219 GLU A CA 1
ATOM 1653 C C . GLU A 1 219 ? 15.141 -0.296 -19.656 1 94.88 219 GLU A C 1
ATOM 1655 O O . GLU A 1 219 ? 14.398 0.244 -20.469 1 94.88 219 GLU A O 1
ATOM 1660 N N . PHE A 1 220 ? 15.227 0.052 -18.391 1 96.44 220 PHE A N 1
ATOM 1661 C CA . PHE A 1 220 ? 14.469 1.188 -17.875 1 96.44 220 PHE A CA 1
ATOM 1662 C C . PHE A 1 220 ? 14.797 2.457 -18.641 1 96.44 220 PHE A C 1
ATOM 1664 O O . PHE A 1 220 ? 13.898 3.139 -19.141 1 96.44 220 PHE A O 1
ATOM 1671 N N . ALA A 1 221 ? 16.062 2.742 -18.812 1 97 221 ALA A N 1
ATOM 1672 C CA . ALA A 1 221 ? 16.516 3.953 -19.5 1 97 221 ALA A CA 1
ATOM 1673 C C . ALA A 1 221 ? 16.047 3.969 -20.953 1 97 221 ALA A C 1
ATOM 1675 O O . ALA A 1 221 ? 15.562 4.992 -21.438 1 97 221 ALA A O 1
ATOM 1676 N N . GLU A 1 222 ? 16.172 2.84 -21.547 1 93.94 222 GLU A N 1
ATOM 1677 C CA . GLU A 1 222 ? 15.75 2.717 -22.938 1 93.94 222 GLU A CA 1
ATOM 1678 C C . GLU A 1 222 ? 14.266 3.033 -23.094 1 93.94 222 GLU A C 1
ATOM 1680 O O . GLU A 1 222 ? 13.875 3.779 -23.984 1 93.94 222 GLU A O 1
ATOM 1685 N N . THR A 1 223 ? 13.453 2.508 -22.203 1 92.31 223 THR A N 1
ATOM 1686 C CA . THR A 1 223 ? 12.008 2.641 -22.328 1 92.31 223 THR A CA 1
ATOM 1687 C C . THR A 1 223 ? 11.57 4.086 -22.094 1 92.31 223 THR A C 1
ATOM 1689 O O . THR A 1 223 ? 10.734 4.613 -22.828 1 92.31 223 THR A O 1
ATOM 1692 N N . VAL A 1 224 ? 12.156 4.719 -21.078 1 93.56 224 VAL A N 1
ATOM 1693 C CA . VAL A 1 224 ? 11.695 6.07 -20.766 1 93.56 224 VAL A CA 1
ATOM 1694 C C . VAL A 1 224 ? 12.18 7.043 -21.844 1 93.56 224 VAL A C 1
ATOM 1696 O O . VAL A 1 224 ? 11.461 7.969 -22.219 1 93.56 224 VAL A O 1
ATOM 1699 N N . VAL A 1 225 ? 13.406 6.82 -22.422 1 93.62 225 VAL A N 1
ATOM 1700 C CA . VAL A 1 225 ? 13.93 7.688 -23.469 1 93.62 225 VAL A CA 1
ATOM 1701 C C . VAL A 1 225 ? 13.086 7.551 -24.734 1 93.62 225 VAL A C 1
ATOM 1703 O O . VAL A 1 225 ? 12.766 8.547 -25.375 1 93.62 225 VAL A O 1
ATOM 1706 N N . ASN A 1 226 ? 12.625 6.363 -24.984 1 89.44 226 ASN A N 1
ATOM 1707 C CA . ASN A 1 226 ? 11.836 6.098 -26.172 1 89.44 226 ASN A CA 1
ATOM 1708 C C . ASN A 1 226 ? 10.398 6.59 -26.016 1 89.44 226 ASN A C 1
ATOM 1710 O O . ASN A 1 226 ? 9.617 6.562 -26.969 1 89.44 226 ASN A O 1
ATOM 1714 N N . SER A 1 227 ? 10.062 7.012 -24.844 1 89.88 227 SER A N 1
ATOM 1715 C CA . SER A 1 227 ? 8.703 7.48 -24.594 1 89.88 227 SER A CA 1
ATOM 1716 C C . SER A 1 227 ? 8.633 9.008 -24.625 1 89.88 227 SER A C 1
ATOM 1718 O O . SER A 1 227 ? 7.578 9.586 -24.344 1 89.88 227 SER A O 1
ATOM 1720 N N . LEU A 1 228 ? 9.703 9.641 -24.969 1 90.75 228 LEU A N 1
ATOM 1721 C CA . LEU A 1 228 ? 9.727 11.094 -25.094 1 90.75 228 LEU A CA 1
ATOM 1722 C C . LEU A 1 228 ? 8.938 11.539 -26.328 1 90.75 228 LEU A C 1
ATOM 1724 O O . LEU A 1 228 ? 8.828 10.797 -27.312 1 90.75 228 LEU A O 1
ATOM 1728 N N . GLY A 1 229 ? 8.398 12.758 -26.266 1 89.94 229 GLY A N 1
ATOM 1729 C CA . GLY A 1 229 ? 7.684 13.383 -27.375 1 89.94 229 GLY A CA 1
ATOM 1730 C C . GLY A 1 229 ? 6.328 12.758 -27.625 1 89.94 229 GLY A C 1
ATOM 1731 O O . GLY A 1 229 ? 6.008 12.414 -28.766 1 89.94 229 GLY A O 1
ATOM 1732 N N . PRO A 1 230 ? 5.613 12.539 -26.562 1 89.5 230 PRO A N 1
ATOM 1733 C CA . PRO A 1 230 ? 4.285 11.953 -26.766 1 89.5 230 PRO A CA 1
ATOM 1734 C C . PRO A 1 230 ? 3.33 12.898 -27.484 1 89.5 230 PRO A C 1
ATOM 1736 O O . PRO A 1 230 ? 3.414 14.117 -27.328 1 89.5 230 PRO A O 1
ATOM 1739 N N . ARG A 1 231 ? 2.453 12.352 -28.328 1 92.06 231 ARG A N 1
ATOM 1740 C CA . ARG A 1 231 ? 1.488 13.133 -29.094 1 92.06 231 ARG A CA 1
ATOM 1741 C C . ARG A 1 231 ? 0.063 12.672 -28.828 1 92.06 231 ARG A C 1
ATOM 1743 O O . ARG A 1 231 ? -0.153 11.531 -28.406 1 92.06 231 ARG A O 1
ATOM 1750 N N . ARG A 1 232 ? -0.862 13.578 -28.969 1 89.31 232 ARG A N 1
ATOM 1751 C CA . ARG A 1 232 ? -2.275 13.219 -28.906 1 89.31 232 ARG A CA 1
ATOM 1752 C C . ARG A 1 232 ? -2.707 12.484 -30.172 1 89.31 232 ARG A C 1
ATOM 1754 O O . ARG A 1 232 ? -2.094 12.648 -31.234 1 89.31 232 ARG A O 1
ATOM 1761 N N . ILE A 1 233 ? -3.711 11.711 -29.891 1 94 233 ILE A N 1
ATOM 1762 C CA . ILE A 1 233 ? -4.223 10.961 -31.016 1 94 233 ILE A CA 1
ATOM 1763 C C . ILE A 1 233 ? -5.746 11.062 -31.062 1 94 233 ILE A C 1
ATOM 1765 O O . ILE A 1 233 ? -6.355 11.703 -30.203 1 94 233 ILE A O 1
ATOM 1769 N N . GLU A 1 234 ? -6.34 10.5 -32.062 1 92.69 234 GLU A N 1
ATOM 1770 C CA . GLU A 1 234 ? -7.789 10.359 -32.156 1 92.69 234 GLU A CA 1
ATOM 1771 C C . GLU A 1 234 ? -8.258 9.031 -31.578 1 92.69 234 GLU A C 1
ATOM 1773 O O . GLU A 1 234 ? -7.492 8.062 -31.547 1 92.69 234 GLU A O 1
ATOM 1778 N N . SER A 1 235 ? -9.469 9.109 -31.047 1 93.5 235 SER A N 1
ATOM 1779 C CA . SER A 1 235 ? -10.062 7.867 -30.562 1 93.5 235 SER A CA 1
ATOM 1780 C C . SER A 1 235 ? -10.172 6.84 -31.688 1 93.5 235 SER A C 1
ATOM 1782 O O . SER A 1 235 ? -10.398 7.199 -32.844 1 93.5 235 SER A O 1
ATOM 1784 N N . PHE A 1 236 ? -10.016 5.594 -31.344 1 95.31 236 PHE A N 1
ATOM 1785 C CA . PHE A 1 236 ? -10.188 4.535 -32.344 1 95.31 236 PHE A CA 1
ATOM 1786 C C . PHE A 1 236 ? -10.422 3.191 -31.656 1 95.31 236 PHE A C 1
ATOM 1788 O O . PHE A 1 236 ? -10.289 3.074 -30.422 1 95.31 236 PHE A O 1
ATOM 1795 N N . LYS A 1 237 ? -10.898 2.266 -32.406 1 96.38 237 LYS A N 1
ATOM 1796 C CA . LYS A 1 237 ? -10.961 0.86 -32 1 96.38 237 LYS A CA 1
ATOM 1797 C C . LYS A 1 237 ? -9.93 0.029 -32.75 1 96.38 237 LYS A C 1
ATOM 1799 O O . LYS A 1 237 ? -9.781 0.186 -33.969 1 96.38 237 LYS A O 1
ATOM 1804 N N . GLY A 1 238 ? -9.148 -0.766 -32.062 1 97.38 238 GLY A N 1
ATOM 1805 C CA . GLY A 1 238 ? -8.109 -1.538 -32.719 1 97.38 238 GLY A CA 1
ATOM 1806 C C . GLY A 1 238 ? -7.445 -2.551 -31.797 1 97.38 238 GLY A C 1
ATOM 1807 O O . GLY A 1 238 ? -8.102 -3.156 -30.953 1 97.38 238 GLY A O 1
ATOM 1808 N N . GLU A 1 239 ? -6.102 -2.785 -32.125 1 98.25 239 GLU A N 1
ATOM 1809 C CA . GLU A 1 239 ? -5.371 -3.82 -31.391 1 98.25 239 GLU A CA 1
ATOM 1810 C C . GLU A 1 239 ? -4.598 -3.232 -30.219 1 98.25 239 GLU A C 1
ATOM 1812 O O . GLU A 1 239 ? -4.137 -2.09 -30.281 1 98.25 239 GLU A O 1
ATOM 1817 N N . MET A 1 240 ? -4.516 -3.996 -29.203 1 98.5 240 MET A N 1
ATOM 1818 C CA . MET A 1 240 ? -3.762 -3.658 -28 1 98.5 240 MET A CA 1
ATOM 1819 C C . MET A 1 240 ? -2.656 -4.676 -27.75 1 98.5 240 MET A C 1
ATOM 1821 O O . MET A 1 240 ? -2.918 -5.879 -27.688 1 98.5 240 MET A O 1
ATOM 1825 N N . LEU A 1 241 ? -1.475 -4.297 -27.797 1 98.69 241 LEU A N 1
ATOM 1826 C CA . LEU A 1 241 ? -0.35 -5.141 -27.406 1 98.69 241 LEU A CA 1
ATOM 1827 C C . LEU A 1 241 ? 0.156 -4.758 -26.016 1 98.69 241 LEU A C 1
ATOM 1829 O O . LEU A 1 241 ? 0.658 -3.648 -25.828 1 98.69 241 LEU A O 1
ATOM 1833 N N . LEU A 1 242 ? 0.068 -5.676 -25.094 1 98.44 242 LEU A N 1
ATOM 1834 C CA . LEU A 1 242 ? 0.467 -5.418 -23.703 1 98.44 242 LEU A CA 1
ATOM 1835 C C . LEU A 1 242 ? 1.855 -5.98 -23.422 1 98.44 242 LEU A C 1
ATOM 1837 O O . LEU A 1 242 ? 2.15 -7.125 -23.781 1 98.44 242 LEU A O 1
ATOM 1841 N N . THR A 1 243 ? 2.695 -5.141 -22.859 1 97.25 243 THR A N 1
ATOM 1842 C CA . THR A 1 243 ? 3.941 -5.648 -22.297 1 97.25 243 THR A CA 1
ATOM 1843 C C . THR A 1 243 ? 3.666 -6.582 -21.125 1 97.25 243 THR A C 1
ATOM 1845 O O . THR A 1 243 ? 2.557 -6.594 -20.578 1 97.25 243 THR A O 1
ATOM 1848 N N . PRO A 1 244 ? 4.68 -7.355 -20.719 1 97.44 244 PRO A N 1
ATOM 1849 C CA . PRO A 1 244 ? 4.508 -8.227 -19.562 1 97.44 244 PRO A CA 1
ATOM 1850 C C . PRO A 1 244 ? 4.062 -7.461 -18.312 1 97.44 244 PRO A C 1
ATOM 1852 O O . PRO A 1 244 ? 3.189 -7.93 -17.578 1 97.44 244 PRO A O 1
ATOM 1855 N N . ALA A 1 245 ? 4.566 -6.273 -18.078 1 95.75 245 ALA A N 1
ATOM 1856 C CA . ALA A 1 245 ? 4.18 -5.469 -16.922 1 95.75 245 ALA A CA 1
ATOM 1857 C C . ALA A 1 245 ? 2.713 -5.062 -17 1 95.75 245 ALA A C 1
ATOM 1859 O O . ALA A 1 245 ? 1.994 -5.105 -16 1 95.75 245 ALA A O 1
ATOM 1860 N N . ALA A 1 246 ? 2.291 -4.684 -18.156 1 96.5 246 ALA A N 1
ATOM 1861 C CA . ALA A 1 246 ? 0.898 -4.285 -18.344 1 96.5 246 ALA A CA 1
ATOM 1862 C C . ALA A 1 246 ? -0.039 -5.477 -18.172 1 96.5 246 ALA A C 1
ATOM 1864 O O . ALA A 1 246 ? -1.151 -5.332 -17.656 1 96.5 246 ALA A O 1
ATOM 1865 N N . ILE A 1 247 ? 0.405 -6.645 -18.656 1 97.94 247 ILE A N 1
ATOM 1866 C CA . ILE A 1 247 ? -0.382 -7.859 -18.469 1 97.94 247 ILE A CA 1
ATOM 1867 C C . ILE A 1 247 ? -0.551 -8.141 -16.969 1 97.94 247 ILE A C 1
ATOM 1869 O O . ILE A 1 247 ? -1.656 -8.438 -16.516 1 97.94 247 ILE A O 1
ATOM 1873 N N . ASN A 1 248 ? 0.536 -8.016 -16.312 1 96.94 248 ASN A N 1
ATOM 1874 C CA . ASN A 1 248 ? 0.507 -8.219 -14.859 1 96.94 248 ASN A CA 1
ATOM 1875 C C . ASN A 1 248 ? -0.497 -7.289 -14.188 1 96.94 248 ASN A C 1
ATOM 1877 O O . ASN A 1 248 ? -1.243 -7.711 -13.305 1 96.94 248 ASN A O 1
ATOM 1881 N N . GLU A 1 249 ? -0.565 -6.117 -14.625 1 93.94 249 GLU A N 1
ATOM 1882 C CA . GLU A 1 249 ? -1.413 -5.102 -14.008 1 93.94 249 GLU A CA 1
ATOM 1883 C C . GLU A 1 249 ? -2.869 -5.262 -14.438 1 93.94 249 GLU A C 1
ATOM 1885 O O . GLU A 1 249 ? -3.783 -5.074 -13.633 1 93.94 249 GLU A O 1
ATOM 1890 N N . MET A 1 250 ? -3.143 -5.672 -15.648 1 94.94 250 MET A N 1
ATOM 1891 C CA . MET A 1 250 ? -4.48 -5.555 -16.219 1 94.94 250 MET A CA 1
ATOM 1892 C C . MET A 1 250 ? -5.188 -6.91 -16.219 1 94.94 250 MET A C 1
ATOM 1894 O O . MET A 1 250 ? -6.418 -6.973 -16.203 1 94.94 250 MET A O 1
ATOM 1898 N N . MET A 1 251 ? -4.375 -7.973 -16.297 1 96.31 251 MET A N 1
ATOM 1899 C CA . MET A 1 251 ? -5.055 -9.211 -16.656 1 96.31 251 MET A CA 1
ATOM 1900 C C . MET A 1 251 ? -4.828 -10.289 -15.602 1 96.31 251 MET A C 1
ATOM 1902 O O . MET A 1 251 ? -5.723 -11.086 -15.32 1 96.31 251 MET A O 1
ATOM 1906 N N . GLU A 1 252 ? -3.701 -10.32 -15.023 1 97.38 252 GLU A N 1
ATOM 1907 C CA . GLU A 1 252 ? -3.338 -11.438 -14.156 1 97.38 252 GLU A CA 1
ATOM 1908 C C . GLU A 1 252 ? -4.312 -11.57 -12.984 1 97.38 252 GLU A C 1
ATOM 1910 O O . GLU A 1 252 ? -4.746 -12.672 -12.656 1 97.38 252 GLU A O 1
ATOM 1915 N N . GLU A 1 253 ? -4.598 -10.461 -12.406 1 95.81 253 GLU A N 1
ATOM 1916 C CA . GLU A 1 253 ? -5.492 -10.516 -11.25 1 95.81 253 GLU A CA 1
ATOM 1917 C C . GLU A 1 253 ? -6.852 -11.094 -11.633 1 95.81 253 GLU A C 1
ATOM 1919 O O . GLU A 1 253 ? -7.457 -11.836 -10.852 1 95.81 253 GLU A O 1
ATOM 1924 N N . VAL A 1 254 ? -7.359 -10.742 -12.734 1 96.12 254 VAL A N 1
ATOM 1925 C CA . VAL A 1 254 ? -8.664 -11.195 -13.203 1 96.12 254 VAL A CA 1
ATOM 1926 C C . VAL A 1 254 ? -8.633 -12.711 -13.414 1 96.12 254 VAL A C 1
ATOM 1928 O O . VAL A 1 254 ? -9.531 -13.43 -12.961 1 96.12 254 VAL A O 1
ATOM 1931 N N . ILE A 1 255 ? -7.59 -13.172 -14.055 1 98.25 255 ILE A N 1
ATOM 1932 C CA . ILE A 1 255 ? -7.453 -14.602 -14.305 1 98.25 255 ILE A CA 1
ATOM 1933 C C . ILE A 1 255 ? -7.266 -15.344 -12.984 1 98.25 255 ILE A C 1
ATOM 1935 O O . ILE A 1 255 ? -7.93 -16.344 -12.727 1 98.25 255 ILE A O 1
ATOM 1939 N N . SER A 1 256 ? -6.391 -14.828 -12.172 1 98.25 256 SER A N 1
ATOM 1940 C CA . SER A 1 256 ? -6.113 -15.438 -10.875 1 98.25 256 SER A CA 1
ATOM 1941 C C . SER A 1 256 ? -7.379 -15.547 -10.031 1 98.25 256 SER A C 1
ATOM 1943 O O . SER A 1 256 ? -7.613 -16.578 -9.383 1 98.25 256 SER A O 1
ATOM 1945 N N . HIS A 1 257 ? -8.156 -14.484 -10.055 1 96.19 257 HIS A N 1
ATOM 1946 C CA . HIS A 1 257 ? -9.422 -14.5 -9.328 1 96.19 257 HIS A CA 1
ATOM 1947 C C . HIS A 1 257 ? -10.367 -15.562 -9.883 1 96.19 257 HIS A C 1
ATOM 1949 O O . HIS A 1 257 ? -11.016 -16.281 -9.125 1 96.19 257 HIS A O 1
ATOM 1955 N N . SER A 1 258 ? -10.383 -15.672 -11.141 1 97.81 258 SER A N 1
ATOM 1956 C CA . SER A 1 258 ? -11.352 -16.531 -11.805 1 97.81 258 SER A CA 1
ATOM 1957 C C . SER A 1 258 ? -10.992 -18 -11.625 1 97.81 258 SER A C 1
ATOM 1959 O O . SER A 1 258 ? -11.852 -18.875 -11.742 1 97.81 258 SER A O 1
ATOM 1961 N N . ILE A 1 259 ? -9.758 -18.281 -11.352 1 98.5 259 ILE A N 1
ATOM 1962 C CA . ILE A 1 259 ? -9.352 -19.672 -11.195 1 98.5 259 ILE A CA 1
ATOM 1963 C C . ILE A 1 259 ? -9.234 -20.016 -9.711 1 98.5 259 ILE A C 1
ATOM 1965 O O . ILE A 1 259 ? -8.812 -21.109 -9.352 1 98.5 259 ILE A O 1
ATOM 1969 N N . ASN A 1 260 ? -9.508 -19.125 -8.836 1 98.31 260 ASN A N 1
ATOM 1970 C CA . ASN A 1 260 ? -9.516 -19.266 -7.383 1 98.31 260 ASN A CA 1
ATOM 1971 C C . ASN A 1 260 ? -10.781 -19.984 -6.895 1 98.31 260 ASN A C 1
ATOM 1973 O O . ASN A 1 260 ? -11.883 -19.453 -7.039 1 98.31 260 ASN A O 1
ATOM 1977 N N . SER A 1 261 ? -10.641 -21.109 -6.254 1 98.44 261 SER A N 1
ATOM 1978 C CA . SER A 1 261 ? -11.781 -21.922 -5.852 1 98.44 261 SER A CA 1
ATOM 1979 C C . SER A 1 261 ? -12.656 -21.172 -4.844 1 98.44 261 SER A C 1
ATOM 1981 O O . SER A 1 261 ? -13.867 -21.391 -4.793 1 98.44 261 SER A O 1
ATOM 1983 N N . ASP A 1 262 ? -12.023 -20.375 -3.998 1 96.5 262 ASP A N 1
ATOM 1984 C CA . ASP A 1 262 ? -12.812 -19.594 -3.059 1 96.5 262 ASP A CA 1
ATOM 1985 C C . ASP A 1 262 ? -13.773 -18.656 -3.795 1 96.5 262 ASP A C 1
ATOM 1987 O O . ASP A 1 262 ? -14.938 -18.531 -3.418 1 96.5 262 ASP A O 1
ATOM 1991 N N . ALA A 1 263 ? -13.258 -18 -4.805 1 94.19 263 ALA A N 1
ATOM 1992 C CA . ALA A 1 263 ? -14.102 -17.125 -5.625 1 94.19 263 ALA A CA 1
ATOM 1993 C C . ALA A 1 263 ? -15.211 -17.938 -6.305 1 94.19 263 ALA A C 1
ATOM 1995 O O . ALA A 1 263 ? -16.359 -17.469 -6.398 1 94.19 263 ALA A O 1
ATOM 1996 N N . VAL A 1 264 ? -14.914 -19.109 -6.781 1 96.81 264 VAL A N 1
ATOM 1997 C CA . VAL A 1 264 ? -15.891 -19.969 -7.422 1 96.81 264 VAL A CA 1
ATOM 1998 C C . VAL A 1 264 ? -16.984 -20.344 -6.43 1 96.81 264 VAL A C 1
ATOM 2000 O O . VAL A 1 264 ? -18.188 -20.219 -6.738 1 96.81 264 VAL A O 1
ATOM 2003 N N . GLN A 1 265 ? -16.531 -20.734 -5.301 1 96.31 265 GLN A N 1
ATOM 2004 C CA . GLN A 1 265 ? -17.469 -21.188 -4.266 1 96.31 265 GLN A CA 1
ATOM 2005 C C . GLN A 1 265 ? -18.344 -20.031 -3.789 1 96.31 265 GLN A C 1
ATOM 2007 O O . GLN A 1 265 ? -19.5 -20.25 -3.402 1 96.31 265 GLN A O 1
ATOM 2012 N N . LYS A 1 266 ? -17.828 -18.875 -3.854 1 89.94 266 LYS A N 1
ATOM 2013 C CA . LYS A 1 266 ? -18.594 -17.703 -3.451 1 89.94 266 LYS A CA 1
ATOM 2014 C C . LYS A 1 266 ? -19.359 -17.109 -4.633 1 89.94 266 LYS A C 1
ATOM 2016 O O . LYS A 1 266 ? -19.922 -16.031 -4.527 1 89.94 266 LYS A O 1
ATOM 2021 N N . LYS A 1 267 ? -19.297 -17.734 -5.773 1 89.88 267 LYS A N 1
ATOM 2022 C CA . LYS A 1 267 ? -20.031 -17.391 -6.984 1 89.88 267 LYS A CA 1
ATOM 2023 C C . LYS A 1 267 ? -19.594 -16.031 -7.527 1 89.88 267 LYS A C 1
ATOM 2025 O O . LYS A 1 267 ? -20.422 -15.242 -7.992 1 89.88 267 LYS A O 1
ATOM 2030 N N . SER A 1 268 ? -18.344 -15.82 -7.352 1 88.31 268 SER A N 1
ATOM 2031 C CA . SER A 1 268 ? -17.812 -14.562 -7.859 1 88.31 268 SER A CA 1
ATOM 2032 C C . SER A 1 268 ? -16.828 -14.797 -9.008 1 88.31 268 SER A C 1
ATOM 2034 O O . SER A 1 268 ? -16.25 -13.852 -9.539 1 88.31 268 SER A O 1
ATOM 2036 N N . SER A 1 269 ? -16.688 -15.961 -9.43 1 94.25 269 SER A N 1
ATOM 2037 C CA . SER A 1 269 ? -15.773 -16.281 -10.508 1 94.25 269 SER A CA 1
ATOM 2038 C C . SER A 1 269 ? -16.5 -16.375 -11.852 1 94.25 269 SER A C 1
ATOM 2040 O O . SER A 1 269 ? -17.484 -17.078 -11.977 1 94.25 269 SER A O 1
ATOM 2042 N N . HIS A 1 270 ? -15.93 -15.711 -12.805 1 94.69 270 HIS A N 1
ATOM 2043 C CA . HIS A 1 270 ? -16.453 -15.781 -14.156 1 94.69 270 HIS A CA 1
ATOM 2044 C C . HIS A 1 270 ? -16.297 -17.172 -14.742 1 94.69 270 HIS A C 1
ATOM 2046 O O . HIS A 1 270 ? -16.969 -17.531 -15.711 1 94.69 270 HIS A O 1
ATOM 2052 N N . PHE A 1 271 ? -15.398 -18 -14.258 1 97.75 271 PHE A N 1
ATOM 2053 C CA . PHE A 1 271 ? -15.078 -19.312 -14.812 1 97.75 271 PHE A CA 1
ATOM 2054 C C . PHE A 1 271 ? -15.859 -20.406 -14.102 1 97.75 271 PHE A C 1
ATOM 2056 O O . PHE A 1 271 ? -15.758 -21.578 -14.453 1 97.75 271 PHE A O 1
ATOM 2063 N N . ALA A 1 272 ? -16.672 -20.047 -13.117 1 96.94 272 ALA A N 1
ATOM 2064 C CA . ALA A 1 272 ? -17.469 -21.047 -12.406 1 96.94 272 ALA A CA 1
ATOM 2065 C C . ALA A 1 272 ? -18.266 -21.906 -13.375 1 96.94 272 ALA A C 1
ATOM 2067 O O . ALA A 1 272 ? -18.922 -21.375 -14.281 1 96.94 272 ALA A O 1
ATOM 2068 N N . GLY A 1 273 ? -18.203 -23.172 -13.195 1 97.06 273 GLY A N 1
ATOM 2069 C CA . GLY A 1 273 ? -18.984 -24.109 -14 1 97.06 273 GLY A CA 1
ATOM 2070 C C . GLY A 1 273 ? -18.406 -24.312 -15.391 1 97.06 273 GLY A C 1
ATOM 2071 O O . GLY A 1 273 ? -19.031 -24.953 -16.234 1 97.06 273 GLY A O 1
ATOM 2072 N N . LYS A 1 274 ? -17.188 -23.891 -15.648 1 98 274 LYS A N 1
ATOM 2073 C CA . LYS A 1 274 ? -16.703 -23.906 -17.031 1 98 274 LYS A CA 1
ATOM 2074 C C . LYS A 1 274 ? -15.531 -24.875 -17.188 1 98 274 LYS A C 1
ATOM 2076 O O . LYS A 1 274 ? -14.773 -24.766 -18.156 1 98 274 LYS A O 1
ATOM 2081 N N . ILE A 1 275 ? -15.312 -25.734 -16.25 1 97.81 275 ILE A N 1
ATOM 2082 C CA . ILE A 1 275 ? -14.281 -26.75 -16.406 1 97.81 275 ILE A CA 1
ATOM 2083 C C . ILE A 1 275 ? -14.547 -27.562 -17.672 1 97.81 275 ILE A C 1
ATOM 2085 O O . ILE A 1 275 ? -15.68 -28 -17.906 1 97.81 275 ILE A O 1
ATOM 2089 N N . GLY A 1 276 ? -13.594 -27.672 -18.438 1 98.06 276 GLY A N 1
ATOM 2090 C CA . GLY A 1 276 ? -13.719 -28.422 -19.672 1 98.06 276 GLY A CA 1
ATOM 2091 C C . GLY A 1 276 ? -14.195 -27.594 -20.844 1 98.06 276 GLY A C 1
ATOM 2092 O O . GLY A 1 276 ? -14.281 -28.078 -21.969 1 98.06 276 GLY A O 1
ATOM 2093 N N . LYS A 1 277 ? -14.422 -26.375 -20.609 1 98.44 277 LYS A N 1
ATOM 2094 C CA . LYS A 1 277 ? -14.93 -25.5 -21.656 1 98.44 277 LYS A CA 1
ATOM 2095 C C . LYS A 1 277 ? -13.852 -24.516 -22.125 1 9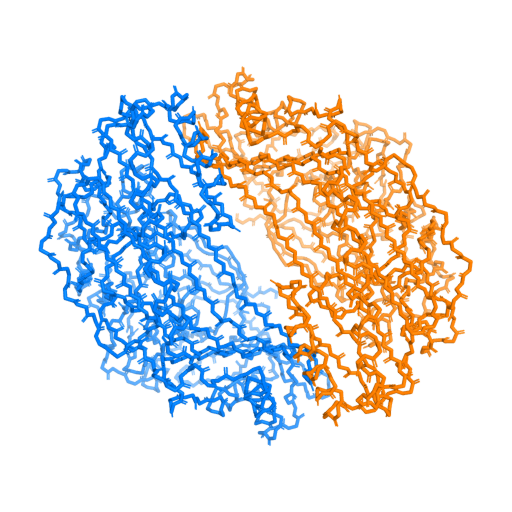8.44 277 LYS A C 1
ATOM 2097 O O . LYS A 1 277 ? -12.891 -24.266 -21.391 1 98.44 277 LYS A O 1
ATOM 2102 N N . LYS A 1 278 ? -14.008 -24.062 -23.359 1 98.38 278 LYS A N 1
ATOM 2103 C CA . LYS A 1 278 ? -13.133 -23.031 -23.906 1 98.38 278 LYS A CA 1
ATOM 2104 C C . LYS A 1 278 ? -13.461 -21.672 -23.297 1 98.38 278 LYS A C 1
ATOM 2106 O O . LYS A 1 278 ? -14.586 -21.172 -23.422 1 98.38 278 LYS A O 1
ATOM 2111 N N . VAL A 1 279 ? -12.484 -21.047 -22.656 1 98.38 279 VAL A N 1
ATOM 2112 C CA . VAL A 1 279 ? -12.742 -19.797 -21.953 1 98.38 279 VAL A CA 1
ATOM 2113 C C . VAL A 1 279 ? -11.852 -18.688 -22.547 1 98.38 279 VAL A C 1
ATOM 2115 O O . VAL A 1 279 ? -11.984 -17.516 -22.172 1 98.38 279 VAL A O 1
ATOM 2118 N N . ALA A 1 280 ? -10.961 -19 -23.422 1 98.44 280 ALA A N 1
ATOM 2119 C CA . ALA A 1 280 ? -10.023 -18.062 -24.047 1 98.44 280 ALA A CA 1
ATOM 2120 C C . ALA A 1 280 ? -9.547 -18.594 -25.391 1 98.44 280 ALA A C 1
ATOM 2122 O O . ALA A 1 280 ? -9.914 -19.688 -25.812 1 98.44 280 ALA A O 1
ATOM 2123 N N . SER A 1 281 ? -8.781 -17.75 -26.109 1 98.38 281 SER A N 1
ATOM 2124 C CA . SER A 1 281 ? -8.125 -18.156 -27.359 1 98.38 281 SER A CA 1
ATOM 2125 C C . SER A 1 281 ? -7.266 -19.391 -27.156 1 98.38 281 SER A C 1
ATOM 2127 O O . SER A 1 281 ? -6.707 -19.594 -26.078 1 98.38 281 SER A O 1
ATOM 2129 N N . ASP A 1 282 ? -7.098 -20.172 -28.234 1 98.12 282 ASP A N 1
ATOM 2130 C CA . ASP A 1 282 ? -6.273 -21.359 -28.188 1 98.12 282 ASP A CA 1
ATOM 2131 C C . ASP A 1 282 ? -4.797 -21.016 -28 1 98.12 282 ASP A C 1
ATOM 2133 O O . ASP A 1 282 ? -3.979 -21.891 -27.719 1 98.12 282 ASP A O 1
ATOM 2137 N N . LEU A 1 283 ? -4.473 -19.781 -28.078 1 98.38 283 LEU A N 1
ATOM 2138 C CA . LEU A 1 283 ? -3.098 -19.328 -27.906 1 98.38 283 LEU A CA 1
ATOM 2139 C C . LEU A 1 283 ? -2.732 -19.266 -26.422 1 98.38 283 LEU A C 1
ATOM 2141 O O . LEU A 1 283 ? -1.554 -19.172 -26.078 1 98.38 283 LEU A O 1
ATOM 2145 N N . LEU A 1 284 ? -3.703 -19.328 -25.594 1 98.56 284 LEU A N 1
ATOM 2146 C CA . LEU A 1 284 ? -3.443 -19.062 -24.188 1 98.56 284 LEU A CA 1
ATOM 2147 C C . LEU A 1 284 ? -3.262 -20.375 -23.406 1 98.56 284 LEU A C 1
ATOM 2149 O O . LEU A 1 284 ? -4.141 -21.234 -23.438 1 98.56 284 LEU A O 1
ATOM 2153 N N . THR A 1 285 ? -2.184 -20.531 -22.797 1 98.62 285 THR A N 1
ATOM 2154 C CA . THR A 1 285 ? -1.944 -21.547 -21.781 1 98.62 285 THR A CA 1
ATOM 2155 C C . THR A 1 285 ? -1.416 -20.922 -20.5 1 98.62 285 THR A C 1
ATOM 2157 O O . THR A 1 285 ? -0.406 -20.219 -20.516 1 98.62 285 THR A O 1
ATOM 2160 N N . VAL A 1 286 ? -2.125 -21.125 -19.422 1 98.56 286 VAL A N 1
ATOM 2161 C CA . VAL A 1 286 ? -1.776 -20.562 -18.109 1 98.56 286 VAL A CA 1
ATOM 2162 C C . VAL A 1 286 ? -1.448 -21.688 -17.141 1 98.56 286 VAL A C 1
ATOM 2164 O O . VAL A 1 286 ? -2.189 -22.656 -17.031 1 98.56 286 VAL A O 1
ATOM 2167 N N . GLU A 1 287 ? -0.345 -21.516 -16.453 1 98.31 287 GLU A N 1
ATOM 2168 C CA . GLU A 1 287 ? 0.074 -22.438 -15.406 1 98.31 287 GLU A CA 1
ATOM 2169 C C . GLU A 1 287 ? 0.359 -21.719 -14.102 1 98.31 287 GLU A C 1
ATOM 2171 O O . GLU A 1 287 ? 0.682 -20.531 -14.102 1 98.31 287 GLU A O 1
ATOM 2176 N N . ASP A 1 288 ? 0.153 -22.375 -13.023 1 98.44 288 ASP A N 1
ATOM 2177 C CA . ASP A 1 288 ? 0.667 -22 -11.711 1 98.44 288 ASP A CA 1
ATOM 2178 C C . ASP A 1 288 ? 1.686 -23.016 -11.203 1 98.44 288 ASP A C 1
ATOM 2180 O O . ASP A 1 288 ? 1.343 -24.172 -10.945 1 98.44 288 ASP A O 1
ATOM 2184 N N . ASP A 1 289 ? 2.947 -22.547 -11.086 1 97.5 289 ASP A N 1
ATOM 2185 C CA . ASP A 1 289 ? 3.994 -23.531 -10.836 1 97.5 289 ASP A CA 1
ATOM 2186 C C . ASP A 1 289 ? 5.051 -22.969 -9.883 1 97.5 289 ASP A C 1
ATOM 2188 O O . ASP A 1 289 ? 6.105 -22.516 -10.312 1 97.5 289 ASP A O 1
ATOM 2192 N N . ALA A 1 290 ? 4.855 -23.234 -8.602 1 96 290 ALA A N 1
ATOM 2193 C CA . ALA A 1 290 ? 5.809 -22.766 -7.598 1 96 290 ALA A CA 1
ATOM 2194 C C . ALA A 1 290 ? 7.094 -23.594 -7.637 1 96 290 ALA A C 1
ATOM 2196 O O . ALA A 1 290 ? 8.094 -23.219 -7.016 1 96 290 ALA A O 1
ATOM 2197 N N . THR A 1 291 ? 7.145 -24.672 -8.375 1 96.75 291 THR A N 1
ATOM 2198 C CA . THR A 1 291 ? 8.359 -25.469 -8.469 1 96.75 291 THR A CA 1
ATOM 2199 C C . THR A 1 291 ? 9.32 -24.891 -9.492 1 96.75 291 THR A C 1
ATOM 2201 O O . THR A 1 291 ? 10.469 -25.328 -9.602 1 96.75 291 THR A O 1
ATOM 2204 N N . ASN A 1 292 ? 8.867 -23.969 -10.273 1 96.44 292 ASN A N 1
ATOM 2205 C CA . ASN A 1 292 ? 9.711 -23.25 -11.227 1 96.44 292 ASN A CA 1
ATOM 2206 C C . ASN A 1 292 ? 10.625 -22.25 -10.516 1 96.44 292 ASN A C 1
ATOM 2208 O O . ASN A 1 292 ? 10.18 -21.203 -10.078 1 96.44 292 ASN A O 1
ATOM 2212 N N . VAL A 1 293 ? 11.961 -22.5 -10.461 1 96.19 293 VAL A N 1
ATOM 2213 C CA . VAL A 1 293 ? 12.891 -21.734 -9.648 1 96.19 293 VAL A CA 1
ATOM 2214 C C . VAL A 1 293 ? 13.328 -20.484 -10.398 1 96.19 293 VAL A C 1
ATOM 2216 O O . VAL A 1 293 ? 14.094 -19.672 -9.875 1 96.19 293 VAL A O 1
ATOM 2219 N N . GLU A 1 294 ? 12.773 -20.344 -11.656 1 94.31 294 GLU A N 1
ATOM 2220 C CA . GLU A 1 294 ? 13.078 -19.141 -12.43 1 94.31 294 GLU A CA 1
ATOM 2221 C C . GLU A 1 294 ? 12.43 -17.906 -11.805 1 94.31 294 GLU A C 1
ATOM 2223 O O . GLU A 1 294 ? 12.938 -16.797 -11.953 1 94.31 294 GLU A O 1
ATOM 2228 N N . ALA A 1 295 ? 11.297 -18.141 -11.195 1 96.81 295 ALA A N 1
ATOM 2229 C CA . ALA A 1 295 ? 10.555 -17.016 -10.602 1 96.81 295 ALA A CA 1
ATOM 2230 C C . ALA A 1 295 ? 10.688 -17.016 -9.086 1 96.81 295 ALA A C 1
ATOM 2232 O O . ALA A 1 295 ? 11.016 -18.047 -8.484 1 96.81 295 ALA A O 1
ATOM 2233 N N . LEU A 1 296 ? 10.43 -15.922 -8.484 1 97.44 296 LEU A N 1
ATOM 2234 C CA . LEU A 1 296 ? 10.781 -15.711 -7.082 1 97.44 296 LEU A CA 1
ATOM 2235 C C . LEU A 1 296 ? 9.719 -16.312 -6.16 1 97.44 296 LEU A C 1
ATOM 2237 O O . LEU A 1 296 ? 9.922 -16.375 -4.945 1 97.44 296 LEU A O 1
ATOM 2241 N N . GLY A 1 297 ? 8.609 -16.703 -6.715 1 97.12 297 GLY A N 1
ATOM 2242 C CA . GLY A 1 297 ? 7.586 -17.359 -5.914 1 97.12 297 GLY A CA 1
ATOM 2243 C C . GLY A 1 297 ? 7.84 -18.844 -5.711 1 97.12 297 GLY A C 1
ATOM 2244 O O . GLY A 1 297 ? 6.965 -19.562 -5.23 1 97.12 297 GLY A O 1
ATOM 2245 N N . ALA A 1 298 ? 9.008 -19.344 -6.051 1 97.5 298 ALA A N 1
ATOM 2246 C CA . ALA A 1 298 ? 9.344 -20.75 -5.957 1 97.5 298 ALA A CA 1
ATOM 2247 C C . ALA A 1 298 ? 9.398 -21.203 -4.5 1 97.5 298 ALA A C 1
ATOM 2249 O O . ALA A 1 298 ? 9.906 -20.484 -3.639 1 97.5 298 ALA A O 1
ATOM 2250 N N . SER A 1 299 ? 8.867 -22.328 -4.219 1 97.31 299 SER A N 1
ATOM 2251 C CA . SER A 1 299 ? 8.82 -22.922 -2.889 1 97.31 299 SER A CA 1
ATOM 2252 C C . SER A 1 299 ? 8.406 -24.391 -2.959 1 97.31 299 SER A C 1
ATOM 2254 O O . SER A 1 299 ? 7.812 -24.828 -3.949 1 97.31 299 SER A O 1
ATOM 2256 N N . SER A 1 300 ? 8.711 -25.156 -1.928 1 97.31 300 SER A N 1
ATOM 2257 C CA . SER A 1 300 ? 8.492 -26.594 -1.94 1 97.31 300 SER A CA 1
ATOM 2258 C C . SER A 1 300 ? 7.066 -26.938 -1.519 1 97.31 300 SER A C 1
ATOM 2260 O O . SER A 1 300 ? 6.531 -27.984 -1.906 1 97.31 300 SER A O 1
ATOM 2262 N N . PHE A 1 301 ? 6.477 -26.156 -0.686 1 96.81 301 PHE A N 1
ATOM 2263 C CA . PHE A 1 301 ? 5.164 -26.438 -0.119 1 96.81 301 PHE A CA 1
ATOM 2264 C C . PHE A 1 301 ? 4.398 -25.156 0.146 1 96.81 301 PHE A C 1
ATOM 2266 O O . PHE A 1 301 ? 5 -24.078 0.247 1 96.81 301 PHE A O 1
ATOM 2273 N N . ASP A 1 302 ? 3.117 -25.25 0.14 1 96.44 302 ASP A N 1
ATOM 2274 C CA . ASP A 1 302 ? 2.299 -24.062 0.313 1 96.44 302 ASP A CA 1
ATOM 2275 C C . ASP A 1 302 ? 2.178 -23.688 1.789 1 96.44 302 ASP A C 1
ATOM 2277 O O . ASP A 1 302 ? 2.818 -24.297 2.645 1 96.44 302 ASP A O 1
ATOM 2281 N N . ARG A 1 303 ? 1.393 -22.719 2.121 1 96.88 303 ARG A N 1
ATOM 2282 C CA . ARG A 1 303 ? 1.296 -22.109 3.447 1 96.88 303 ARG A CA 1
ATOM 2283 C C . ARG A 1 303 ? 0.755 -23.109 4.465 1 96.88 303 ARG A C 1
ATOM 2285 O O . ARG A 1 303 ? 0.872 -22.891 5.672 1 96.88 303 ARG A O 1
ATOM 2292 N N . GLU A 1 304 ? 0.236 -24.281 4.02 1 96.69 304 GLU A N 1
ATOM 2293 C CA . GLU A 1 304 ? -0.311 -25.297 4.922 1 96.69 304 GLU A CA 1
ATOM 2294 C C . GLU A 1 304 ? 0.534 -26.562 4.906 1 96.69 304 GLU A C 1
ATOM 2296 O O . GLU A 1 304 ? 0.186 -27.547 5.551 1 96.69 304 GLU A O 1
ATOM 2301 N N . GLY A 1 305 ? 1.58 -26.531 4.121 1 95.88 305 GLY A N 1
ATOM 2302 C CA . GLY A 1 305 ? 2.49 -27.656 4.094 1 95.88 305 GLY A CA 1
ATOM 2303 C C . GLY A 1 305 ? 2.18 -28.641 2.984 1 95.88 305 GLY A C 1
ATOM 2304 O O . GLY A 1 305 ? 2.814 -29.703 2.887 1 95.88 305 GLY A O 1
ATOM 2305 N N . VAL A 1 306 ? 1.223 -28.391 2.221 1 96.75 306 VAL A N 1
ATOM 2306 C CA . VAL A 1 306 ? 0.927 -29.25 1.067 1 96.75 306 VAL A CA 1
ATOM 2307 C C . VAL A 1 306 ? 1.969 -29.016 -0.025 1 96.75 306 VAL A C 1
ATOM 2309 O O . VAL A 1 306 ? 2.268 -27.859 -0.372 1 96.75 306 VAL A O 1
ATOM 2312 N N . PRO A 1 307 ? 2.535 -30.078 -0.563 1 96.25 307 PRO A N 1
ATOM 2313 C CA . PRO A 1 307 ? 3.547 -29.891 -1.604 1 96.25 307 PRO A CA 1
ATOM 2314 C C . PRO A 1 307 ? 3.018 -29.125 -2.814 1 96.25 307 PRO A C 1
ATOM 2316 O O . PRO A 1 307 ? 1.911 -29.391 -3.287 1 96.25 307 PRO A O 1
ATOM 2319 N N . HIS A 1 308 ? 3.812 -28.125 -3.209 1 96.12 308 HIS A N 1
ATOM 2320 C CA . HIS A 1 308 ? 3.488 -27.453 -4.461 1 96.12 308 HIS A CA 1
ATOM 2321 C C . HIS A 1 308 ? 3.639 -28.391 -5.648 1 96.12 308 HIS A C 1
ATOM 2323 O O . HIS A 1 308 ? 4.34 -29.406 -5.559 1 96.12 308 HIS A O 1
ATOM 2329 N N . ARG A 1 309 ? 2.998 -28.078 -6.719 1 95.44 309 ARG A N 1
ATOM 2330 C CA . ARG A 1 309 ? 3.109 -28.812 -7.98 1 95.44 309 ARG A CA 1
ATOM 2331 C C . ARG A 1 309 ? 2.811 -27.891 -9.164 1 95.44 309 ARG A C 1
ATOM 2333 O O . ARG A 1 309 ? 2.312 -26.781 -8.984 1 95.44 309 ARG A O 1
ATOM 2340 N N . ARG A 1 310 ? 3.223 -28.391 -10.289 1 97.19 310 ARG A N 1
ATOM 2341 C CA . ARG A 1 310 ? 2.844 -27.688 -11.508 1 97.19 310 ARG A CA 1
ATOM 2342 C C . ARG A 1 310 ? 1.37 -27.891 -11.828 1 97.19 310 ARG A C 1
ATOM 2344 O O . ARG A 1 310 ? 0.943 -29.031 -12.078 1 97.19 310 ARG A O 1
ATOM 2351 N N . ASN A 1 311 ? 0.566 -26.797 -11.781 1 98.19 311 ASN A N 1
ATOM 2352 C CA . ASN A 1 311 ? -0.854 -26.828 -12.117 1 98.19 311 ASN A CA 1
ATOM 2353 C C . ASN A 1 311 ? -1.129 -26.172 -13.461 1 98.19 311 ASN A C 1
ATOM 2355 O O . ASN A 1 311 ? -1.036 -24.938 -13.594 1 98.19 311 ASN A O 1
ATOM 2359 N N . VAL A 1 312 ? -1.475 -26.969 -14.477 1 98.06 312 VAL A N 1
ATOM 2360 C CA . VAL A 1 312 ? -1.967 -26.406 -15.727 1 98.06 312 VAL A CA 1
ATOM 2361 C C . VAL A 1 312 ? -3.445 -26.047 -15.586 1 98.06 312 VAL A C 1
ATOM 2363 O O . VAL A 1 312 ? -4.297 -26.938 -15.484 1 98.06 312 VAL A O 1
ATOM 2366 N N . VAL A 1 313 ? -3.76 -24.781 -15.617 1 98.25 313 VAL A N 1
ATOM 2367 C CA . VAL A 1 313 ? -5.109 -24.344 -15.297 1 98.25 313 VAL A CA 1
ATOM 2368 C C . VAL A 1 313 ? -5.898 -24.125 -16.594 1 98.25 313 VAL A C 1
ATOM 2370 O O . VAL A 1 313 ? -7.066 -24.516 -16.672 1 98.25 313 VAL A O 1
ATOM 2373 N N . ILE A 1 314 ? -5.328 -23.391 -17.484 1 98.62 314 ILE A N 1
ATOM 2374 C CA . ILE A 1 314 ? -5.867 -23.219 -18.828 1 98.62 314 ILE A CA 1
ATOM 2375 C C . ILE A 1 314 ? -4.891 -23.797 -19.859 1 98.62 314 ILE A C 1
ATOM 2377 O O . ILE A 1 314 ? -3.703 -23.453 -19.844 1 98.62 314 ILE A O 1
ATOM 2381 N N . GLU A 1 315 ? -5.328 -24.672 -20.656 1 98.44 315 GLU A N 1
ATOM 2382 C CA . GLU A 1 315 ? -4.523 -25.25 -21.734 1 98.44 315 GLU A CA 1
ATOM 2383 C C . GLU A 1 315 ? -5.176 -25.016 -23.094 1 98.44 315 GLU A C 1
ATOM 2385 O O . GLU A 1 315 ? -6.262 -25.531 -23.359 1 98.44 315 GLU A O 1
ATOM 2390 N N . LYS A 1 316 ? -4.48 -24.25 -23.906 1 98.25 316 LYS A N 1
ATOM 2391 C CA . LYS A 1 316 ? -4.973 -23.922 -25.234 1 98.25 316 LYS A CA 1
ATOM 2392 C C . LYS A 1 316 ? -6.406 -23.406 -25.188 1 98.25 316 LYS A C 1
ATOM 2394 O O . LYS A 1 316 ? -7.27 -23.875 -25.922 1 98.25 316 LYS A O 1
ATOM 2399 N N . GLY A 1 317 ? -6.625 -22.594 -24.234 1 98.56 317 GLY A N 1
ATOM 2400 C CA . GLY A 1 317 ? -7.883 -21.859 -24.125 1 98.56 317 GLY A CA 1
ATOM 2401 C C . GLY A 1 317 ? -8.938 -22.609 -23.328 1 98.56 317 GLY A C 1
ATOM 2402 O O . GLY A 1 317 ? -10.008 -22.062 -23.062 1 98.56 317 GLY A O 1
ATOM 2403 N N . VAL A 1 318 ? -8.672 -23.844 -22.938 1 98.81 318 VAL A N 1
ATOM 2404 C CA . VAL A 1 318 ? -9.664 -24.656 -22.219 1 98.81 318 VAL A CA 1
ATOM 2405 C C . VAL A 1 318 ? -9.328 -24.688 -20.734 1 98.81 318 VAL A C 1
ATOM 2407 O O . VAL A 1 318 ? -8.18 -24.922 -20.344 1 98.81 318 VAL A O 1
ATOM 2410 N N . LEU A 1 319 ? -10.328 -24.375 -19.922 1 98.69 319 LEU A N 1
ATOM 2411 C CA . LEU A 1 319 ? -10.164 -24.406 -18.484 1 98.69 319 LEU A CA 1
ATOM 2412 C C . LEU A 1 319 ? -10.102 -25.844 -17.969 1 98.69 319 LEU A C 1
ATOM 2414 O O . LEU A 1 319 ? -11.016 -26.625 -18.219 1 98.69 319 LEU A O 1
ATOM 2418 N N . TYR A 1 320 ? -9.055 -26.172 -17.188 1 97.12 320 TYR A N 1
ATOM 2419 C CA . TYR A 1 320 ? -8.859 -27.547 -16.766 1 97.12 320 TYR A CA 1
ATOM 2420 C C . TYR A 1 320 ? -9.062 -27.703 -15.273 1 97.12 320 TYR A C 1
ATOM 2422 O O . TYR A 1 320 ? -9.469 -28.766 -14.797 1 97.12 320 TYR A O 1
ATOM 2430 N N . LYS A 1 321 ? -8.711 -26.672 -14.562 1 96.44 321 LYS A N 1
ATOM 2431 C CA . LYS A 1 321 ? -8.828 -26.828 -13.117 1 96.44 321 LYS A CA 1
ATOM 2432 C C . LYS A 1 321 ? -8.859 -25.469 -12.422 1 96.44 321 LYS A C 1
ATOM 2434 O O . LYS A 1 321 ? -8.539 -24.438 -13.031 1 96.44 321 LYS A O 1
ATOM 2439 N N . PHE A 1 322 ? -9.344 -25.516 -11.195 1 98.56 322 PHE A N 1
ATOM 2440 C CA . PHE A 1 322 ? -9.211 -24.391 -10.266 1 98.56 322 PHE A CA 1
ATOM 2441 C C . PHE A 1 322 ? -8.078 -24.656 -9.273 1 98.56 322 PHE A C 1
ATOM 2443 O O . PHE A 1 322 ? -7.582 -25.766 -9.164 1 98.56 322 PHE A O 1
ATOM 2450 N N . LEU A 1 323 ? -7.656 -23.656 -8.641 1 98.81 323 LEU A N 1
ATOM 2451 C CA . LEU A 1 323 ? -6.66 -23.781 -7.582 1 98.81 323 LEU A CA 1
ATOM 2452 C C . LEU A 1 323 ? -7.328 -23.891 -6.215 1 98.81 323 LEU A C 1
ATOM 2454 O O . LEU A 1 323 ? -8.312 -23.203 -5.945 1 98.81 323 LEU A O 1
ATOM 2458 N N . TYR A 1 324 ? -6.758 -24.766 -5.363 1 98.5 324 TYR A N 1
ATOM 2459 C CA . TYR A 1 324 ? -7.398 -25.078 -4.09 1 98.5 324 TYR A CA 1
ATOM 2460 C C . TYR A 1 324 ? -6.391 -25.016 -2.947 1 98.5 324 TYR A C 1
ATOM 2462 O O . TYR A 1 324 ? -5.238 -25.438 -3.104 1 98.5 324 TYR A O 1
ATOM 2470 N N . ASN A 1 325 ? -6.84 -24.5 -1.842 1 98.06 325 ASN A N 1
ATOM 2471 C CA . ASN A 1 325 ? -6.227 -24.875 -0.57 1 98.06 325 ASN A CA 1
ATOM 2472 C C . ASN A 1 325 ? -6.988 -26 0.113 1 98.06 325 ASN A C 1
ATOM 2474 O O . ASN A 1 325 ? -7.895 -26.594 -0.479 1 98.06 325 ASN A O 1
ATOM 2478 N N . THR A 1 326 ? -6.633 -26.344 1.318 1 97.44 326 THR A N 1
ATOM 2479 C CA . THR A 1 326 ? -7.223 -27.5 1.991 1 97.44 326 THR A CA 1
ATOM 2480 C C . THR A 1 326 ? -8.711 -27.266 2.258 1 97.44 326 THR A C 1
ATOM 2482 O O . THR A 1 326 ? -9.531 -28.156 2.004 1 97.44 326 THR A O 1
ATOM 2485 N N . TYR A 1 327 ? -9.102 -26.078 2.701 1 97.31 327 TYR A N 1
ATOM 2486 C CA . TYR A 1 327 ? -10.469 -25.734 3.068 1 97.31 327 TYR A CA 1
ATOM 2487 C C . TYR A 1 327 ? -11.391 -25.812 1.855 1 97.31 327 TYR A C 1
ATOM 2489 O O . TYR A 1 327 ? -12.406 -26.516 1.875 1 97.31 327 TYR A O 1
ATOM 2497 N N . THR A 1 328 ? -10.992 -25.109 0.799 1 98.06 328 THR A N 1
ATOM 2498 C CA . THR A 1 328 ? -11.859 -25.047 -0.368 1 98.06 328 THR A CA 1
ATOM 2499 C C . THR A 1 328 ? -11.891 -26.391 -1.095 1 98.06 328 THR A C 1
ATOM 2501 O O . THR A 1 328 ? -12.891 -26.75 -1.711 1 98.06 328 THR A O 1
ATOM 2504 N N . ALA A 1 329 ? -10.789 -27.156 -1.057 1 98.06 329 ALA A N 1
ATOM 2505 C CA . ALA A 1 329 ? -10.773 -28.516 -1.62 1 98.06 329 ALA A CA 1
ATOM 2506 C C . ALA A 1 329 ? -11.781 -29.406 -0.913 1 98.06 329 ALA A C 1
ATOM 2508 O O . ALA A 1 329 ? -12.531 -30.141 -1.562 1 98.06 329 ALA A O 1
ATOM 2509 N N . LYS A 1 330 ? -11.797 -29.328 0.384 1 97.56 330 LYS A N 1
ATOM 2510 C CA . LYS A 1 330 ? -12.75 -30.109 1.161 1 97.56 330 LYS A CA 1
ATOM 2511 C C . LYS A 1 330 ? -14.188 -29.766 0.791 1 97.56 330 LYS A C 1
ATOM 2513 O O . LYS A 1 330 ? -15.031 -30.656 0.637 1 97.56 330 LYS A O 1
ATOM 2518 N N . LYS A 1 331 ? -14.43 -28.516 0.654 1 97.31 331 LYS A N 1
ATOM 2519 C CA . LYS A 1 331 ? -15.766 -28.047 0.298 1 97.31 331 LYS A CA 1
ATOM 2520 C C . LYS A 1 331 ? -16.219 -28.641 -1.035 1 97.31 331 LYS A C 1
ATOM 2522 O O . LYS A 1 331 ? -17.391 -28.969 -1.207 1 97.31 331 LYS A O 1
ATOM 2527 N N . ASP A 1 332 ? -15.289 -28.766 -1.916 1 97.38 332 ASP A N 1
ATOM 2528 C CA . ASP A 1 332 ? -15.633 -29.234 -3.254 1 97.38 332 ASP A CA 1
ATOM 2529 C C . ASP A 1 332 ? -15.414 -30.734 -3.387 1 97.38 332 ASP A C 1
ATOM 2531 O O . ASP A 1 332 ? -15.641 -31.312 -4.453 1 97.38 332 ASP A O 1
ATOM 2535 N N . GLY A 1 333 ? -14.914 -31.375 -2.352 1 97.06 333 GLY A N 1
ATOM 2536 C CA . GLY A 1 333 ? -14.703 -32.812 -2.369 1 97.06 333 GLY A CA 1
ATOM 2537 C C . GLY A 1 333 ? -13.531 -33.219 -3.24 1 97.06 333 GLY A C 1
ATOM 2538 O O . GLY A 1 333 ? -13.578 -34.281 -3.887 1 97.06 333 GLY A O 1
ATOM 2539 N N . VAL A 1 334 ? -12.562 -32.375 -3.406 1 97 334 VAL A N 1
ATOM 2540 C CA . VAL A 1 334 ? -11.359 -32.688 -4.172 1 97 334 VAL A CA 1
ATOM 2541 C C . VAL A 1 334 ? -10.125 -32.531 -3.279 1 97 334 VAL A C 1
ATOM 2543 O O . VAL A 1 334 ? -10.25 -32.281 -2.072 1 97 334 VAL A O 1
ATOM 2546 N N . ARG A 1 335 ? -8.953 -32.75 -3.871 1 94.94 335 ARG A N 1
ATOM 2547 C CA . ARG A 1 335 ? -7.707 -32.562 -3.131 1 94.94 335 ARG A CA 1
ATOM 2548 C C . ARG A 1 335 ? -7.133 -31.172 -3.365 1 94.94 335 ARG A C 1
ATOM 2550 O O . ARG A 1 335 ? -7.305 -30.594 -4.441 1 94.94 335 ARG A O 1
ATOM 2557 N N . SER A 1 336 ? -6.461 -30.672 -2.324 1 96.75 336 SER A N 1
ATOM 2558 C CA . SER A 1 336 ? -5.77 -29.406 -2.473 1 96.75 336 SER A CA 1
ATOM 2559 C C . SER A 1 336 ? -4.77 -29.438 -3.625 1 96.75 336 SER A C 1
ATOM 2561 O O . SER A 1 336 ? -4.125 -30.469 -3.857 1 96.75 336 SER A O 1
ATOM 2563 N N . THR A 1 337 ? -4.629 -28.344 -4.348 1 97.56 337 THR A N 1
ATOM 2564 C CA . THR A 1 337 ? -3.66 -28.266 -5.43 1 97.56 337 THR A CA 1
ATOM 2565 C C . THR A 1 337 ? -2.34 -27.688 -4.934 1 97.56 337 THR A C 1
ATOM 2567 O O . THR A 1 337 ? -1.458 -27.359 -5.73 1 97.56 337 THR A O 1
ATOM 2570 N N . GLY A 1 338 ? -2.176 -27.5 -3.609 1 96.75 338 GLY A N 1
ATOM 2571 C CA . GLY A 1 338 ? -0.972 -26.891 -3.059 1 96.75 338 GLY A CA 1
ATOM 2572 C C . GLY A 1 338 ? -0.919 -25.391 -3.246 1 96.75 338 GLY A C 1
ATOM 2573 O O . GLY A 1 338 ? 0.151 -24.828 -3.484 1 96.75 338 GLY A O 1
ATOM 2574 N N . ASN A 1 339 ? -2.055 -24.719 -3.135 1 98.31 339 ASN A N 1
ATOM 2575 C CA . ASN A 1 339 ? -2.115 -23.297 -3.424 1 98.31 339 ASN A CA 1
ATOM 2576 C C . ASN A 1 339 ? -2.631 -22.5 -2.227 1 98.31 339 ASN A C 1
ATOM 2578 O O . ASN A 1 339 ? -3.338 -21.5 -2.395 1 98.31 339 ASN A O 1
ATOM 2582 N N . ALA A 1 340 ? -2.354 -23.016 -1.001 1 97.81 340 ALA A N 1
ATOM 2583 C CA . ALA A 1 340 ? -2.58 -22.156 0.164 1 97.81 340 ALA A CA 1
ATOM 2584 C C . ALA A 1 340 ? -1.576 -21.016 0.208 1 97.81 340 ALA A C 1
ATOM 2586 O O . ALA A 1 340 ? -0.366 -21.234 0.131 1 97.81 340 ALA A O 1
ATOM 2587 N N . GLY A 1 341 ? -2.068 -19.875 0.171 1 96.44 341 GLY A N 1
ATOM 2588 C CA . GLY A 1 341 ? -1.229 -18.688 0.263 1 96.44 341 GLY A CA 1
ATOM 2589 C C . GLY A 1 341 ? -1.385 -17.938 1.577 1 96.44 341 GLY A C 1
ATOM 2590 O O . GLY A 1 341 ? -1.965 -18.469 2.527 1 96.44 341 GLY A O 1
ATOM 2591 N N . GLY A 1 342 ? -0.75 -16.766 1.615 1 92.12 342 GLY A N 1
ATOM 2592 C CA . GLY A 1 342 ? -0.809 -15.938 2.814 1 92.12 342 GLY A CA 1
ATOM 2593 C C . GLY A 1 342 ? 0.515 -15.867 3.553 1 92.12 342 GLY A C 1
ATOM 2594 O O . GLY A 1 342 ? 1.435 -16.641 3.268 1 92.12 342 GLY A O 1
ATOM 2595 N N . SER A 1 343 ? 0.547 -14.938 4.52 1 91.5 343 SER A N 1
ATOM 2596 C CA . SER A 1 343 ? 1.743 -14.727 5.328 1 91.5 343 SER A CA 1
ATOM 2597 C C . SER A 1 343 ? 1.621 -15.406 6.688 1 91.5 343 SER A C 1
ATOM 2599 O O . SER A 1 343 ? 0.593 -16.016 6.992 1 91.5 343 SER A O 1
ATOM 2601 N N . ILE A 1 344 ? 2.705 -15.328 7.438 1 92.75 344 ILE A N 1
ATOM 2602 C CA . ILE A 1 344 ? 2.73 -15.867 8.797 1 92.75 344 ILE A CA 1
ATOM 2603 C C . ILE A 1 344 ? 1.72 -15.125 9.664 1 92.75 344 ILE A C 1
ATOM 2605 O O . ILE A 1 344 ? 1.267 -15.641 10.688 1 92.75 344 ILE A O 1
ATOM 2609 N N . SER A 1 345 ? 1.341 -14.023 9.172 1 91.62 345 SER A N 1
ATOM 2610 C CA . SER A 1 345 ? 0.521 -13.148 10.008 1 91.62 345 SER A CA 1
ATOM 2611 C C . SER A 1 345 ? -0.952 -13.242 9.617 1 91.62 345 SER A C 1
ATOM 2613 O O . SER A 1 345 ? -1.764 -12.422 10.055 1 91.62 345 SER A O 1
ATOM 2615 N N . SER A 1 346 ? -1.294 -14.172 8.773 1 92.12 346 SER A N 1
ATOM 2616 C CA . SER A 1 346 ? -2.691 -14.297 8.367 1 92.12 346 SER A CA 1
ATOM 2617 C C . SER A 1 346 ? -3.084 -15.75 8.164 1 92.12 346 SER A C 1
ATOM 2619 O O . SER A 1 346 ? -2.229 -16.609 7.91 1 92.12 346 SER A O 1
ATOM 2621 N N . PRO A 1 347 ? -4.406 -16.031 8.336 1 94.06 347 PRO A N 1
ATOM 2622 C CA . PRO A 1 347 ? -4.848 -17.375 7.941 1 94.06 347 PRO A CA 1
ATOM 2623 C C . PRO A 1 347 ? -4.648 -17.641 6.449 1 94.06 347 PRO A C 1
ATOM 2625 O O . PRO A 1 347 ? -4.566 -16.688 5.656 1 94.06 347 PRO A O 1
ATOM 2628 N N . PRO A 1 348 ? -4.559 -18.922 6.051 1 95.31 348 PRO A N 1
ATOM 2629 C CA . PRO A 1 348 ? -4.34 -19.234 4.637 1 95.31 348 PRO A CA 1
ATOM 2630 C C . PRO A 1 348 ? -5.539 -18.875 3.764 1 95.31 348 PRO A C 1
ATOM 2632 O O . PRO A 1 348 ? -6.688 -18.984 4.207 1 95.31 348 PRO A O 1
ATOM 2635 N N . SER A 1 349 ? -5.277 -18.422 2.623 1 95.81 349 SER A N 1
ATOM 2636 C CA . SER A 1 349 ? -6.23 -18.234 1.533 1 95.81 349 SER A CA 1
ATOM 2637 C C . SER A 1 349 ? -5.809 -19.016 0.292 1 95.81 349 SER A C 1
ATOM 2639 O O . SER A 1 349 ? -4.809 -19.734 0.315 1 95.81 349 SER A O 1
ATOM 2641 N N . VAL A 1 350 ? -6.676 -18.984 -0.688 1 97.81 350 VAL A N 1
ATOM 2642 C CA . VAL A 1 350 ? -6.266 -19.547 -1.971 1 97.81 350 VAL A CA 1
ATOM 2643 C C . VAL A 1 350 ? -5.52 -18.484 -2.781 1 97.81 350 VAL A C 1
ATOM 2645 O O . VAL A 1 350 ? -5.98 -17.344 -2.896 1 97.81 350 VAL A O 1
ATOM 2648 N N . SER A 1 351 ? -4.391 -18.844 -3.225 1 97.38 351 SER A N 1
ATOM 2649 C CA . SER A 1 351 ? -3.629 -17.875 -4.008 1 97.38 351 SER A CA 1
ATOM 2650 C C . SER A 1 351 ? -2.836 -18.562 -5.113 1 97.38 351 SER A C 1
ATOM 2652 O O . SER A 1 351 ? -2.555 -19.75 -5.031 1 97.38 351 SER A O 1
ATOM 2654 N N . THR A 1 352 ? -2.561 -17.781 -6.16 1 97.94 352 THR A N 1
ATOM 2655 C CA . THR A 1 352 ? -1.558 -18.219 -7.125 1 97.94 352 THR A CA 1
ATOM 2656 C C . THR A 1 352 ? -0.158 -18.156 -6.52 1 97.94 352 THR A C 1
ATOM 2658 O O . THR A 1 352 ? 0.041 -17.531 -5.473 1 97.94 352 THR A O 1
ATOM 2661 N N . THR A 1 353 ? 0.751 -18.891 -7.102 1 97.31 353 THR A N 1
ATOM 2662 C CA . THR A 1 353 ? 2.17 -18.828 -6.762 1 97.31 353 THR A CA 1
ATOM 2663 C C . THR A 1 353 ? 2.971 -18.188 -7.891 1 97.31 353 THR A C 1
ATOM 2665 O O . THR A 1 353 ? 2.916 -16.969 -8.086 1 97.31 353 THR A O 1
ATOM 2668 N N . ASN A 1 354 ? 3.791 -19 -8.617 1 98 354 ASN A N 1
ATOM 2669 C CA . ASN A 1 354 ? 4.324 -18.5 -9.883 1 98 354 ASN A CA 1
ATOM 2670 C C . ASN A 1 354 ? 3.307 -18.625 -11.008 1 98 354 ASN A C 1
ATOM 2672 O O . ASN A 1 354 ? 3.014 -19.734 -11.469 1 98 354 ASN A O 1
ATOM 2676 N N . PHE A 1 355 ? 2.732 -17.438 -11.336 1 98.44 355 PHE A N 1
ATOM 2677 C CA . PHE A 1 355 ? 1.78 -17.359 -12.438 1 98.44 355 PHE A CA 1
ATOM 2678 C C . PHE A 1 355 ? 2.506 -17.312 -13.781 1 98.44 355 PHE A C 1
ATOM 2680 O O . PHE A 1 355 ? 3.293 -16.406 -14.039 1 98.44 355 PHE A O 1
ATOM 2687 N N . VAL A 1 356 ? 2.199 -18.297 -14.648 1 98.38 356 VAL A N 1
ATOM 2688 C CA . VAL A 1 356 ? 2.973 -18.438 -15.875 1 98.38 356 VAL A CA 1
ATOM 2689 C C . VAL A 1 356 ? 2.031 -18.5 -17.078 1 98.38 356 VAL A C 1
ATOM 2691 O O . VAL A 1 356 ? 1.07 -19.281 -17.078 1 98.38 356 VAL A O 1
ATOM 2694 N N . VAL A 1 357 ? 2.287 -17.625 -18.016 1 98.56 357 VAL A N 1
ATOM 2695 C CA . VAL A 1 357 ? 1.712 -17.797 -19.344 1 98.56 357 VAL A CA 1
ATOM 2696 C C . VAL A 1 357 ? 2.768 -18.359 -20.297 1 98.56 357 VAL A C 1
ATOM 2698 O O . VAL A 1 357 ? 3.838 -17.766 -20.469 1 98.56 357 VAL A O 1
ATOM 2701 N N . ARG A 1 358 ? 2.451 -19.469 -20.875 1 98.12 358 ARG A N 1
ATOM 2702 C CA . ARG A 1 358 ? 3.406 -20.062 -21.812 1 98.12 358 ARG A CA 1
ATOM 2703 C C . ARG A 1 358 ? 3.648 -19.156 -23 1 98.12 358 ARG A C 1
ATOM 2705 O O . ARG A 1 358 ? 2.711 -18.562 -23.531 1 98.12 358 ARG A O 1
ATOM 2712 N N . PRO A 1 359 ? 4.914 -19.062 -23.375 1 98.19 359 PRO A N 1
ATOM 2713 C CA . PRO A 1 359 ? 5.219 -18.203 -24.531 1 98.19 359 PRO A CA 1
ATOM 2714 C C . PRO A 1 359 ? 4.719 -18.781 -25.844 1 98.19 359 PRO A C 1
ATOM 2716 O O . PRO A 1 359 ? 4.453 -19.984 -25.938 1 98.19 359 PRO A O 1
ATOM 2719 N N . GLY A 1 360 ? 4.504 -17.875 -26.766 1 98 360 GLY A N 1
ATOM 2720 C CA . GLY A 1 360 ? 4.172 -18.297 -28.125 1 98 360 GLY A CA 1
ATOM 2721 C C . GLY A 1 360 ? 5.395 -18.484 -29 1 98 360 GLY A C 1
ATOM 2722 O O . GLY A 1 360 ? 6.492 -18.734 -28.5 1 98 360 GLY A O 1
ATOM 2723 N N . ARG A 1 361 ? 5.102 -18.5 -30.281 1 96.06 361 ARG A N 1
ATOM 2724 C CA . ARG A 1 361 ? 6.176 -18.781 -31.219 1 96.06 361 ARG A CA 1
ATOM 2725 C C . ARG A 1 361 ? 6.605 -17.5 -31.938 1 96.06 361 ARG A C 1
ATOM 2727 O O . ARG A 1 361 ? 7.734 -17.406 -32.438 1 96.06 361 ARG A O 1
ATOM 2734 N N . SER A 1 362 ? 5.758 -16.531 -31.984 1 97.38 362 SER A N 1
ATOM 2735 C CA . SER A 1 362 ? 6.043 -15.289 -32.688 1 97.38 362 SER A CA 1
ATOM 2736 C C . SER A 1 362 ? 6.938 -14.359 -31.891 1 97.38 362 SER A C 1
ATOM 2738 O O . SER A 1 362 ? 6.797 -14.273 -30.656 1 97.38 362 SER A O 1
ATOM 2740 N N . SER A 1 363 ? 7.875 -13.664 -32.594 1 98.25 363 SER A N 1
ATOM 2741 C CA . SER A 1 363 ? 8.664 -12.641 -31.891 1 98.25 363 SER A CA 1
ATOM 2742 C C . SER A 1 363 ? 7.84 -11.383 -31.641 1 98.25 363 SER A C 1
ATOM 2744 O O . SER A 1 363 ? 6.828 -11.156 -32.312 1 98.25 363 SER A O 1
ATOM 2746 N N . LEU A 1 364 ? 8.305 -10.617 -30.766 1 97.69 364 LEU A N 1
ATOM 2747 C CA . LEU A 1 364 ? 7.668 -9.328 -30.5 1 97.69 364 LEU A CA 1
ATOM 2748 C C . LEU A 1 364 ? 7.641 -8.469 -31.766 1 97.69 364 LEU A C 1
ATOM 2750 O O . LEU A 1 364 ? 6.625 -7.844 -32.062 1 97.69 364 LEU A O 1
ATOM 2754 N N . ASP A 1 365 ? 8.758 -8.461 -32.5 1 97.75 365 ASP A N 1
ATOM 2755 C CA . ASP A 1 365 ? 8.844 -7.684 -33.75 1 97.75 365 ASP A CA 1
ATOM 2756 C C . ASP A 1 365 ? 7.789 -8.125 -34.75 1 97.75 365 ASP A C 1
ATOM 2758 O O . ASP A 1 365 ? 7.168 -7.293 -35.406 1 97.75 365 ASP A O 1
ATOM 2762 N N . THR A 1 366 ? 7.613 -9.398 -34.781 1 98.19 366 THR A N 1
ATOM 2763 C CA . THR A 1 366 ? 6.605 -9.938 -35.688 1 98.19 366 THR A CA 1
ATOM 2764 C C . THR A 1 366 ? 5.207 -9.508 -35.25 1 98.19 366 THR A C 1
ATOM 2766 O O . THR A 1 366 ? 4.391 -9.109 -36.094 1 98.19 366 THR A O 1
ATOM 2769 N N . LEU A 1 367 ? 4.891 -9.578 -33.969 1 98.44 367 LEU A N 1
ATOM 2770 C CA . LEU A 1 367 ? 3.584 -9.18 -33.469 1 98.44 367 LEU A CA 1
ATOM 2771 C C . LEU A 1 367 ? 3.293 -7.715 -33.781 1 98.44 367 LEU A C 1
ATOM 2773 O O . LEU A 1 367 ? 2.172 -7.375 -34.188 1 98.44 367 LEU A O 1
ATOM 2777 N N . VAL A 1 368 ? 4.305 -6.867 -33.656 1 98.12 368 VAL A N 1
ATOM 2778 C CA . VAL A 1 368 ? 4.141 -5.441 -33.906 1 98.12 368 VAL A CA 1
ATOM 2779 C C . VAL A 1 368 ? 3.943 -5.203 -35.406 1 98.12 368 VAL A C 1
ATOM 2781 O O . VAL A 1 368 ? 3.045 -4.461 -35.812 1 98.12 368 VAL A O 1
ATOM 2784 N N . SER A 1 369 ? 4.738 -5.883 -36.25 1 98.19 369 SER A N 1
ATOM 2785 C CA . SER A 1 369 ? 4.707 -5.668 -37.688 1 98.19 369 SER A CA 1
ATOM 2786 C C . SER A 1 369 ? 3.361 -6.078 -38.281 1 98.19 369 SER A C 1
ATOM 2788 O O . SER A 1 369 ? 2.961 -5.574 -39.312 1 98.19 369 SER A O 1
ATOM 2790 N N . GLU A 1 370 ? 2.625 -6.848 -37.562 1 97.81 370 GLU A N 1
ATOM 2791 C CA . GLU A 1 370 ? 1.351 -7.363 -38.062 1 97.81 370 GLU A CA 1
ATOM 2792 C C . GLU A 1 370 ? 0.191 -6.469 -37.625 1 97.81 370 GLU A C 1
ATOM 2794 O O . GLU A 1 370 ? -0.928 -6.613 -38.125 1 97.81 370 GLU A O 1
ATOM 2799 N N . MET A 1 371 ? 0.476 -5.539 -36.75 1 97.38 371 MET A N 1
ATOM 2800 C CA . MET A 1 371 ? -0.593 -4.684 -36.25 1 97.38 371 MET A CA 1
ATOM 2801 C C . MET A 1 371 ? -0.987 -3.637 -37.281 1 97.38 371 MET A C 1
ATOM 2803 O O . MET A 1 371 ? -0.131 -2.92 -37.781 1 97.38 371 MET A O 1
ATOM 2807 N N . LYS A 1 372 ? -2.223 -3.512 -37.625 1 95.75 372 LYS A N 1
ATOM 2808 C CA . LYS A 1 372 ? -2.703 -2.518 -38.562 1 95.75 372 LYS A CA 1
ATOM 2809 C C . LYS A 1 372 ? -2.959 -1.178 -37.875 1 95.75 372 LYS A C 1
ATOM 2811 O O . LYS A 1 372 ? -2.541 -0.13 -38.375 1 95.75 372 LYS A O 1
ATOM 2816 N N . ASN A 1 373 ? -3.705 -1.194 -36.906 1 96.88 373 ASN A N 1
ATOM 2817 C CA . ASN A 1 373 ? -4.027 -0.048 -36.062 1 96.88 373 ASN A CA 1
ATOM 2818 C C . ASN A 1 373 ? -4.145 -0.448 -34.594 1 96.88 373 ASN A C 1
ATOM 2820 O O . ASN A 1 373 ? -5.012 -1.245 -34.219 1 96.88 373 ASN A O 1
ATOM 2824 N N . GLY A 1 374 ? -3.17 0.038 -33.844 1 97.69 374 GLY A N 1
ATOM 2825 C CA . GLY A 1 374 ? -3.221 -0.388 -32.438 1 97.69 374 GLY A CA 1
ATOM 2826 C C . GLY A 1 374 ? -2.252 0.365 -31.547 1 97.69 374 GLY A C 1
ATOM 2827 O O . GLY A 1 374 ? -1.74 1.42 -31.938 1 97.69 374 GLY A O 1
ATOM 2828 N N . MET A 1 375 ? -2.113 -0.138 -30.359 1 97.38 375 MET A N 1
ATOM 2829 C CA . MET A 1 375 ? -1.306 0.524 -29.328 1 97.38 375 MET A CA 1
ATOM 2830 C C . MET A 1 375 ? -0.547 -0.498 -28.484 1 97.38 375 MET A C 1
ATOM 2832 O O . MET A 1 375 ? -1.102 -1.532 -28.109 1 97.38 375 MET A O 1
ATOM 2836 N N . ILE A 1 376 ? 0.735 -0.149 -28.328 1 97.5 376 ILE A N 1
ATOM 2837 C CA . ILE A 1 376 ? 1.491 -0.869 -27.312 1 97.5 376 ILE A CA 1
ATOM 2838 C C . ILE A 1 376 ? 1.34 -0.168 -25.969 1 97.5 376 ILE A C 1
ATOM 2840 O O . ILE A 1 376 ? 1.506 1.051 -25.859 1 97.5 376 ILE A O 1
ATOM 2844 N N . ILE A 1 377 ? 0.974 -0.896 -24.953 1 96.56 377 ILE A N 1
ATOM 2845 C CA . ILE A 1 377 ? 0.774 -0.325 -23.625 1 96.56 377 ILE A CA 1
ATOM 2846 C C . ILE A 1 377 ? 1.772 -0.937 -22.656 1 96.56 377 ILE A C 1
ATOM 2848 O O . ILE A 1 377 ? 1.833 -2.158 -22.5 1 96.56 377 ILE A O 1
ATOM 2852 N N . SER A 1 378 ? 2.451 -0.107 -21.969 1 94.25 378 SER A N 1
ATOM 2853 C CA . SER A 1 378 ? 3.473 -0.581 -21.031 1 94.25 378 SER A CA 1
ATOM 2854 C C . SER A 1 378 ? 2.973 -0.534 -19.594 1 94.25 378 SER A C 1
ATOM 2856 O O . SER A 1 378 ? 3.453 -1.281 -18.734 1 94.25 378 SER A O 1
ATOM 2858 N N . ARG A 1 379 ? 2.098 0.344 -19.312 1 92.25 379 ARG A N 1
ATOM 2859 C CA . ARG A 1 379 ? 1.521 0.508 -17.984 1 92.25 379 ARG A CA 1
ATOM 2860 C C . ARG A 1 379 ? 0.069 0.962 -18.078 1 92.25 379 ARG A C 1
ATOM 2862 O O . ARG A 1 379 ? -0.384 1.419 -19.125 1 92.25 379 ARG A O 1
ATOM 2869 N N . PHE A 1 380 ? -0.602 0.787 -16.969 1 88.44 380 PHE A N 1
ATOM 2870 C CA . PHE A 1 380 ? -2.033 1.056 -16.891 1 88.44 380 PHE A CA 1
ATOM 2871 C C . PHE A 1 380 ? -2.385 1.744 -15.586 1 88.44 380 PHE A C 1
ATOM 2873 O O . PHE A 1 380 ? -1.941 1.319 -14.516 1 88.44 380 PHE A O 1
ATOM 2880 N N . SER A 1 381 ? -3.049 2.859 -15.656 1 82.69 381 SER A N 1
ATOM 2881 C CA . SER A 1 381 ? -3.592 3.521 -14.477 1 82.69 381 SER A CA 1
ATOM 2882 C C . SER A 1 381 ? -5.117 3.549 -14.508 1 82.69 381 SER A C 1
ATOM 2884 O O . SER A 1 381 ? -5.711 4.367 -15.211 1 82.69 381 SER A O 1
ATOM 2886 N N . GLY A 1 382 ? -5.738 2.68 -13.812 1 81.75 382 GLY A N 1
ATOM 2887 C CA . GLY A 1 382 ? -7.191 2.596 -13.836 1 81.75 382 GLY A CA 1
ATOM 2888 C C . GLY A 1 382 ? -7.738 1.486 -12.961 1 81.75 382 GLY A C 1
ATOM 2889 O O . GLY A 1 382 ? -7.117 1.108 -11.969 1 81.75 382 GLY A O 1
ATOM 2890 N N . ASN A 1 383 ? -8.953 1.158 -13.227 1 76.88 383 ASN A N 1
ATOM 2891 C CA . ASN A 1 383 ? -9.656 0.132 -12.461 1 76.88 383 ASN A CA 1
ATOM 2892 C C . ASN A 1 383 ? -9.836 -1.146 -13.273 1 76.88 383 ASN A C 1
ATOM 2894 O O . ASN A 1 383 ? -10.148 -1.091 -14.461 1 76.88 383 ASN A O 1
ATOM 2898 N N . VAL A 1 384 ? -9.508 -2.232 -12.703 1 85 384 VAL A N 1
ATOM 2899 C CA . VAL A 1 384 ? -9.797 -3.561 -13.234 1 85 384 VAL A CA 1
ATOM 2900 C C . VAL A 1 384 ? -10.664 -4.336 -12.242 1 85 384 VAL A C 1
ATOM 2902 O O . VAL A 1 384 ? -10.289 -4.496 -11.078 1 85 384 VAL A O 1
ATOM 2905 N N . ASN A 1 385 ? -11.844 -4.746 -12.641 1 81.5 385 ASN A N 1
ATOM 2906 C CA . ASN A 1 385 ? -12.727 -5.527 -11.781 1 81.5 385 ASN A CA 1
ATOM 2907 C C . ASN A 1 385 ? -12.438 -7.023 -11.898 1 81.5 385 ASN A C 1
ATOM 2909 O O . ASN A 1 385 ? -12.711 -7.633 -12.93 1 81.5 385 ASN A O 1
ATOM 2913 N N . PRO A 1 386 ? -11.969 -7.613 -10.914 1 88.44 386 PRO A N 1
ATOM 2914 C CA . PRO A 1 386 ? -11.57 -9.023 -11.023 1 88.44 386 PRO A CA 1
ATOM 2915 C C . PRO A 1 386 ? -12.766 -9.953 -11.211 1 88.44 386 PRO A C 1
ATOM 2917 O O . PRO A 1 386 ? -12.594 -11.086 -11.672 1 88.44 386 PRO A O 1
ATOM 2920 N N . VAL A 1 387 ? -13.93 -9.555 -10.844 1 84.69 387 VAL A N 1
ATOM 2921 C CA . VAL A 1 387 ? -15.094 -10.43 -10.875 1 84.69 387 VAL A CA 1
ATOM 2922 C C . VAL A 1 387 ? -15.664 -10.484 -12.289 1 84.69 387 VAL A C 1
ATOM 2924 O O . VAL A 1 387 ? -15.836 -11.562 -12.852 1 84.69 387 VAL A O 1
ATOM 2927 N N . ASN A 1 388 ? -15.906 -9.258 -12.859 1 86.31 388 ASN A N 1
ATOM 2928 C CA . ASN A 1 388 ? -16.547 -9.273 -14.172 1 86.31 388 ASN A CA 1
ATOM 2929 C C . ASN A 1 388 ? -15.562 -8.977 -15.289 1 86.31 388 ASN A C 1
ATOM 2931 O O . ASN A 1 388 ? -15.898 -9.102 -16.469 1 86.31 388 ASN A O 1
ATOM 2935 N N . GLY A 1 389 ? -14.391 -8.531 -14.953 1 90.62 389 GLY A N 1
ATOM 2936 C CA . GLY A 1 389 ? -13.32 -8.398 -15.922 1 90.62 389 GLY A CA 1
ATOM 2937 C C . GLY A 1 389 ? -13.266 -7.035 -16.578 1 90.62 389 GLY A C 1
ATOM 2938 O O . GLY A 1 389 ? -12.383 -6.766 -17.391 1 90.62 389 GLY A O 1
ATOM 2939 N N . ASP A 1 390 ? -14.156 -6.148 -16.203 1 86 390 ASP A N 1
ATOM 2940 C CA . ASP A 1 390 ? -14.156 -4.816 -16.797 1 86 390 ASP A CA 1
ATOM 2941 C C . ASP A 1 390 ? -12.914 -4.031 -16.406 1 86 390 ASP A C 1
ATOM 2943 O O . ASP A 1 390 ? -12.492 -4.078 -15.242 1 86 390 ASP A O 1
ATOM 2947 N N . PHE A 1 391 ? -12.336 -3.367 -17.391 1 88.06 391 PHE A N 1
ATOM 2948 C CA . PHE A 1 391 ? -11.234 -2.467 -17.078 1 88.06 391 PHE A CA 1
ATOM 2949 C C . PHE A 1 391 ? -11.391 -1.138 -17.812 1 88.06 391 PHE A C 1
ATOM 2951 O O . PHE A 1 391 ? -11.945 -1.091 -18.906 1 88.06 391 PHE A O 1
ATOM 2958 N N . SER A 1 392 ? -11.031 -0.085 -17.156 1 84.81 392 SER A N 1
ATOM 2959 C CA . SER A 1 392 ? -10.977 1.257 -17.719 1 84.81 392 SER A CA 1
ATOM 2960 C C . SER A 1 392 ? -9.938 2.117 -17.016 1 84.81 392 SER A C 1
ATOM 2962 O O . SER A 1 392 ? -9.797 2.049 -15.789 1 84.81 392 SER A O 1
ATOM 2964 N N . GLY A 1 393 ? -9.195 2.762 -17.828 1 85.69 393 GLY A N 1
ATOM 2965 C CA . GLY A 1 393 ? -8.164 3.605 -17.234 1 85.69 393 GLY A CA 1
ATOM 2966 C C . GLY A 1 393 ? -7.32 4.332 -18.266 1 85.69 393 GLY A C 1
ATOM 2967 O O . GLY A 1 393 ? -7.633 4.309 -19.453 1 85.69 393 GLY A O 1
ATOM 2968 N N . VAL A 1 394 ? -6.328 5.008 -17.859 1 85.5 394 VAL A N 1
ATOM 2969 C CA . VAL A 1 394 ? -5.43 5.793 -18.703 1 85.5 394 VAL A CA 1
ATOM 2970 C C . VAL A 1 394 ? -4.227 4.945 -19.109 1 85.5 394 VAL A C 1
ATOM 2972 O O . VAL A 1 394 ? -3.654 4.234 -18.281 1 85.5 394 VAL A O 1
ATOM 2975 N N . VAL A 1 395 ? -3.879 5.078 -20.422 1 90.69 395 VAL A N 1
ATOM 2976 C CA . VAL A 1 395 ? -2.713 4.398 -20.984 1 90.69 395 VAL A CA 1
ATOM 2977 C C . VAL A 1 395 ? -1.438 5.109 -20.531 1 90.69 395 VAL A C 1
ATOM 2979 O O . VAL A 1 395 ? -1.326 6.332 -20.641 1 90.69 395 VAL A O 1
ATOM 2982 N N . LYS A 1 396 ? -0.552 4.348 -19.969 1 87.38 396 LYS A N 1
ATOM 2983 C CA . LYS A 1 396 ? 0.782 4.848 -19.641 1 87.38 396 LYS A CA 1
ATOM 2984 C C . LYS A 1 396 ? 1.846 4.16 -20.5 1 87.38 396 LYS A C 1
ATOM 2986 O O . LYS A 1 396 ? 1.778 2.951 -20.734 1 87.38 396 LYS A O 1
ATOM 2991 N N . GLY A 1 397 ? 2.811 4.957 -21.016 1 90.38 397 GLY A N 1
ATOM 2992 C CA . GLY A 1 397 ? 3.832 4.41 -21.891 1 90.38 397 GLY A CA 1
ATOM 2993 C C . GLY A 1 397 ? 3.268 3.844 -23.188 1 90.38 397 GLY A C 1
ATOM 2994 O O . GLY A 1 397 ? 3.738 2.814 -23.672 1 90.38 397 GLY A O 1
ATOM 2995 N N . GLY A 1 398 ? 2.254 4.449 -23.609 1 94.12 398 GLY A N 1
ATOM 2996 C CA . GLY A 1 398 ? 1.616 3.998 -24.828 1 94.12 398 GLY A CA 1
ATOM 2997 C C . GLY A 1 398 ? 2.359 4.426 -26.078 1 94.12 398 GLY A C 1
ATOM 2998 O O . GLY A 1 398 ? 2.904 5.531 -26.141 1 94.12 398 GLY A O 1
ATOM 2999 N N . ARG A 1 399 ? 2.375 3.541 -27.109 1 96.12 399 ARG A N 1
ATOM 3000 C CA . ARG A 1 399 ? 2.92 3.84 -28.422 1 96.12 399 ARG A CA 1
ATOM 3001 C C . ARG A 1 399 ? 1.944 3.438 -29.531 1 96.12 399 ARG A C 1
ATOM 3003 O O . ARG A 1 399 ? 1.489 2.293 -29.562 1 96.12 399 ARG A O 1
ATOM 3010 N N . LEU A 1 400 ? 1.718 4.406 -30.328 1 97.06 400 LEU A N 1
ATOM 3011 C CA . LEU A 1 400 ? 0.805 4.16 -31.438 1 97.06 400 LEU A CA 1
ATOM 3012 C C . LEU A 1 400 ? 1.477 3.324 -32.531 1 97.06 400 LEU A C 1
ATOM 3014 O O . LEU A 1 400 ? 2.641 3.557 -32.844 1 97.06 400 LEU A O 1
ATOM 3018 N N . VAL A 1 401 ? 0.761 2.342 -33 1 98 401 VAL A N 1
ATOM 3019 C CA . VAL A 1 401 ? 1.239 1.524 -34.094 1 98 401 VAL A CA 1
ATOM 3020 C C . VAL A 1 401 ? 0.284 1.653 -35.281 1 98 401 VAL A C 1
ATOM 3022 O O . VAL A 1 401 ? -0.931 1.516 -35.125 1 98 401 VAL A O 1
ATOM 3025 N N . LYS A 1 402 ? 0.825 1.999 -36.375 1 97.56 402 LYS A N 1
ATOM 3026 C CA . LYS A 1 402 ? 0.092 2.035 -37.656 1 97.56 402 LYS A CA 1
ATOM 3027 C C . LYS A 1 402 ? 0.811 1.228 -38.719 1 97.56 402 LYS A C 1
ATOM 3029 O O . LYS A 1 402 ? 1.989 1.461 -39 1 97.56 402 LYS A O 1
ATOM 3034 N N . ASN A 1 403 ? 0.1 0.34 -39.25 1 97.5 403 ASN A N 1
ATOM 3035 C CA . ASN A 1 403 ? 0.595 -0.492 -40.344 1 97.5 403 ASN A CA 1
ATOM 3036 C C . ASN A 1 403 ? 1.948 -1.112 -40 1 97.5 403 ASN A C 1
ATOM 3038 O O . ASN A 1 403 ? 2.893 -1.017 -40.781 1 97.5 403 ASN A O 1
ATOM 3042 N N . GLY A 1 404 ? 2.049 -1.586 -38.844 1 97.38 404 GLY A N 1
ATOM 3043 C CA . GLY A 1 404 ? 3.186 -2.391 -38.438 1 97.38 404 GLY A CA 1
ATOM 3044 C C . GLY A 1 404 ? 4.359 -1.562 -37.938 1 97.38 404 GLY A C 1
ATOM 3045 O O . GLY A 1 404 ? 5.43 -2.1 -37.656 1 97.38 404 GLY A O 1
ATOM 3046 N N . THR A 1 405 ? 4.176 -0.308 -37.906 1 97.19 405 THR A N 1
ATOM 3047 C CA . THR A 1 405 ? 5.266 0.573 -37.5 1 97.19 405 THR A CA 1
ATOM 3048 C C . THR A 1 405 ? 4.871 1.406 -36.281 1 97.19 405 THR A C 1
ATOM 3050 O O . THR A 1 405 ? 3.781 1.982 -36.25 1 97.19 405 THR A O 1
ATOM 3053 N N . ILE A 1 406 ? 5.789 1.431 -35.375 1 96.06 406 ILE A N 1
ATOM 3054 C CA . ILE A 1 406 ? 5.574 2.289 -34.188 1 96.06 406 ILE A CA 1
ATOM 3055 C C . ILE A 1 406 ? 5.707 3.754 -34.625 1 96.06 406 ILE A C 1
ATOM 3057 O O . ILE A 1 406 ? 6.734 4.16 -35.156 1 96.06 406 ILE A O 1
ATOM 3061 N N . GLN A 1 407 ? 4.773 4.535 -34.344 1 95.38 407 GLN A N 1
ATOM 3062 C CA . GLN A 1 407 ? 4.762 5.934 -34.781 1 95.38 407 GLN A CA 1
ATOM 3063 C C . GLN A 1 407 ? 5.387 6.832 -33.719 1 95.38 407 GLN A C 1
ATOM 3065 O O . GLN A 1 407 ? 6.527 7.277 -33.844 1 95.38 407 GLN A O 1
ATOM 3070 N N . HIS A 1 408 ? 4.738 7.043 -32.594 1 93.69 408 HIS A N 1
ATOM 3071 C CA . HIS A 1 408 ? 5.188 7.887 -31.5 1 93.69 408 HIS A CA 1
ATOM 3072 C C . HIS A 1 408 ? 4.5 7.496 -30.188 1 93.69 408 HIS A C 1
ATOM 3074 O O . HIS A 1 408 ? 3.504 6.773 -30.203 1 93.69 408 HIS A O 1
ATOM 3080 N N . ALA A 1 409 ? 5.035 7.996 -29.156 1 93.88 409 ALA A N 1
ATOM 3081 C CA . ALA A 1 409 ? 4.375 7.887 -27.859 1 93.88 409 ALA A CA 1
ATOM 3082 C C . ALA A 1 409 ? 3.09 8.703 -27.812 1 93.88 409 ALA A C 1
ATOM 3084 O O . ALA A 1 409 ? 2.924 9.648 -28.594 1 93.88 409 ALA A O 1
ATOM 3085 N N . VAL A 1 410 ? 2.195 8.234 -26.938 1 92.62 410 VAL A N 1
ATOM 3086 C CA . VAL A 1 410 ? 0.915 8.93 -26.875 1 92.62 410 VAL A CA 1
ATOM 3087 C C . VAL A 1 410 ? 0.679 9.453 -25.453 1 92.62 410 VAL A C 1
ATOM 3089 O O . VAL A 1 410 ? 1.298 8.984 -24.5 1 92.62 410 VAL A O 1
ATOM 3092 N N . LYS A 1 411 ? -0.1 10.43 -25.359 1 85 411 LYS A N 1
ATOM 3093 C CA . LYS A 1 411 ? -0.54 10.953 -24.062 1 85 411 LYS A CA 1
ATOM 3094 C C . LYS A 1 411 ? -2.051 11.164 -24.047 1 85 411 LYS A C 1
ATOM 3096 O O . LYS A 1 411 ? -2.676 11.312 -25.094 1 85 411 LYS A O 1
ATOM 3101 N N . GLU A 1 412 ? -2.682 11.047 -22.844 1 81.19 412 GLU A N 1
ATOM 3102 C CA . GLU A 1 412 ? -4.09 11.352 -22.609 1 81.19 412 GLU A CA 1
ATOM 3103 C C . GLU A 1 412 ? -5 10.414 -23.406 1 81.19 412 GLU A C 1
ATOM 3105 O O . GLU A 1 412 ? -5.914 10.867 -24.094 1 81.19 412 GLU A O 1
ATOM 3110 N N . VAL A 1 413 ? -4.738 9.156 -23.375 1 88.38 413 VAL A N 1
ATOM 3111 C CA . VAL A 1 413 ? -5.562 8.141 -24.031 1 88.38 413 VAL A CA 1
ATOM 3112 C C . VAL A 1 413 ? -6.148 7.199 -22.969 1 88.38 413 VAL A C 1
ATOM 3114 O O . VAL A 1 413 ? -5.441 6.754 -22.062 1 88.38 413 VAL A O 1
ATOM 3117 N N . MET A 1 414 ? -7.422 7 -23.062 1 87.06 414 MET A N 1
ATOM 3118 C CA . MET A 1 414 ? -8.109 6.023 -22.219 1 87.06 414 MET A CA 1
ATOM 3119 C C . MET A 1 414 ? -8.297 4.703 -22.953 1 87.06 414 MET A C 1
ATOM 3121 O O . MET A 1 414 ? -8.57 4.695 -24.156 1 87.06 414 MET A O 1
ATOM 3125 N N . VAL A 1 415 ? -8.133 3.686 -22.25 1 92.62 415 VAL A N 1
ATOM 3126 C CA . VAL A 1 415 ? -8.445 2.363 -22.797 1 92.62 415 VAL A CA 1
ATOM 3127 C C . VAL A 1 415 ? -9.523 1.7 -21.938 1 92.62 415 VAL A C 1
ATOM 3129 O O . VAL A 1 415 ? -9.531 1.846 -20.719 1 92.62 415 VAL A O 1
ATOM 3132 N N . ALA A 1 416 ? -10.445 1.07 -22.516 1 90.19 416 ALA A N 1
ATOM 3133 C CA . ALA A 1 416 ? -11.516 0.374 -21.812 1 90.19 416 ALA A CA 1
ATOM 3134 C C . ALA A 1 416 ? -11.883 -0.926 -22.531 1 90.19 416 ALA A C 1
ATOM 3136 O O . ALA A 1 416 ? -11.758 -1.029 -23.75 1 90.19 416 ALA A O 1
ATOM 3137 N N . GLY A 1 417 ? -12.297 -1.896 -21.781 1 92.56 417 GLY A N 1
ATOM 3138 C CA . GLY A 1 417 ? -12.719 -3.178 -22.328 1 92.56 417 GLY A CA 1
ATOM 3139 C C . GLY A 1 417 ? -13.047 -4.199 -21.25 1 92.56 417 GLY A C 1
ATOM 3140 O O . GLY A 1 417 ? -13.43 -3.834 -20.141 1 92.56 417 GLY A O 1
ATOM 3141 N N . ASN A 1 418 ? -13.078 -5.414 -21.656 1 94.44 418 ASN A N 1
ATOM 3142 C CA . ASN A 1 418 ? -13.336 -6.547 -20.766 1 94.44 418 ASN A CA 1
ATOM 3143 C C . ASN A 1 418 ? -12.281 -7.641 -20.938 1 94.44 418 ASN A C 1
ATOM 3145 O O . ASN A 1 418 ? -12.055 -8.117 -22.047 1 94.44 418 ASN A O 1
ATOM 3149 N N . VAL A 1 419 ? -11.711 -8.047 -19.844 1 97.62 419 VAL A N 1
ATOM 3150 C CA . VAL A 1 419 ? -10.586 -8.977 -19.875 1 97.62 419 VAL A CA 1
ATOM 3151 C C . VAL A 1 419 ? -11.023 -10.305 -20.484 1 97.62 419 VAL A C 1
ATOM 3153 O O . VAL A 1 419 ? -10.305 -10.891 -21.297 1 97.62 419 VAL A O 1
ATOM 3156 N N . PHE A 1 420 ? -12.219 -10.789 -20.109 1 97.94 420 PHE A N 1
ATOM 3157 C CA . PHE A 1 420 ? -12.672 -12.078 -20.625 1 97.94 420 PHE A CA 1
ATOM 3158 C C . PHE A 1 420 ? -12.922 -12.008 -22.125 1 97.94 420 PHE A C 1
ATOM 3160 O O . PHE A 1 420 ? -12.594 -12.938 -22.859 1 97.94 420 PHE A O 1
ATOM 3167 N N . GLU A 1 421 ? -13.469 -10.906 -22.562 1 98 421 GLU A N 1
ATOM 3168 C CA . GLU A 1 421 ? -13.633 -10.703 -24 1 98 421 GLU A CA 1
ATOM 3169 C C . GLU A 1 421 ? -12.273 -10.617 -24.688 1 98 421 GLU A C 1
ATOM 3171 O O . GLU A 1 421 ? -12.086 -11.195 -25.766 1 98 421 GLU A O 1
ATOM 3176 N N . ALA A 1 422 ? -11.406 -9.898 -24.094 1 98.31 422 ALA A N 1
ATOM 3177 C CA . ALA A 1 422 ? -10.062 -9.766 -24.656 1 98.31 422 ALA A CA 1
ATOM 3178 C C . ALA A 1 422 ? -9.375 -11.117 -24.766 1 98.31 422 ALA A C 1
ATOM 3180 O O . ALA A 1 422 ? -8.719 -11.406 -25.766 1 98.31 422 ALA A O 1
ATOM 3181 N N . LEU A 1 423 ? -9.531 -11.969 -23.766 1 98.56 423 LEU A N 1
ATOM 3182 C CA . LEU A 1 423 ? -8.891 -13.273 -23.766 1 98.56 423 LEU A CA 1
ATOM 3183 C C . LEU A 1 423 ? -9.398 -14.117 -24.938 1 98.56 423 LEU A C 1
ATOM 3185 O O . LEU A 1 423 ? -8.641 -14.891 -25.531 1 98.56 423 LEU A O 1
ATOM 3189 N N . ARG A 1 424 ? -10.633 -13.953 -25.266 1 98.12 424 ARG A N 1
ATOM 3190 C CA . ARG A 1 424 ? -11.195 -14.672 -26.391 1 98.12 424 ARG A CA 1
ATOM 3191 C C . ARG A 1 424 ? -10.648 -14.125 -27.719 1 98.12 424 ARG A C 1
ATOM 3193 O O . ARG A 1 424 ? -10.562 -14.852 -28.703 1 98.12 424 ARG A O 1
ATOM 3200 N N . ARG A 1 425 ? -10.281 -12.906 -27.656 1 98.19 425 ARG A N 1
ATOM 3201 C CA . ARG A 1 425 ? -9.82 -12.234 -28.875 1 98.19 425 ARG A CA 1
ATOM 3202 C C . ARG A 1 425 ? -8.297 -12.156 -28.906 1 98.19 425 ARG A C 1
ATOM 3204 O O . ARG A 1 425 ? -7.734 -11.414 -29.719 1 98.19 425 ARG A O 1
ATOM 3211 N N . LEU A 1 426 ? -7.66 -12.852 -28 1 98.69 426 LEU A N 1
ATOM 3212 C CA . LEU A 1 426 ? -6.203 -12.945 -28.031 1 98.69 426 LEU A CA 1
ATOM 3213 C C . LEU A 1 426 ? -5.715 -13.492 -29.359 1 98.69 426 LEU A C 1
ATOM 3215 O O . LEU A 1 426 ? -6.098 -14.594 -29.766 1 98.69 426 LEU A O 1
ATOM 3219 N N . ASN A 1 427 ? -4.887 -12.648 -30.016 1 98.38 427 ASN A N 1
ATOM 3220 C CA . ASN A 1 427 ? -4.488 -13.078 -31.359 1 98.38 427 ASN A CA 1
ATOM 3221 C C . ASN A 1 427 ? -2.973 -13.055 -31.531 1 98.38 427 ASN A C 1
ATOM 3223 O O . ASN A 1 427 ? -2.469 -13.148 -32.656 1 98.38 427 ASN A O 1
ATOM 3227 N N . GLY A 1 428 ? -2.209 -12.898 -30.469 1 98.44 428 GLY A N 1
ATOM 3228 C CA . GLY A 1 428 ? -0.757 -12.969 -30.5 1 98.44 428 GLY A CA 1
ATOM 3229 C C . GLY A 1 428 ? -0.139 -13.148 -29.125 1 98.44 428 GLY A C 1
ATOM 3230 O O . GLY A 1 428 ? -0.564 -12.516 -28.156 1 98.44 428 GLY A O 1
ATOM 3231 N N . VAL A 1 429 ? 0.816 -14.055 -28.984 1 98.75 429 VAL A N 1
ATOM 3232 C CA . VAL A 1 429 ? 1.642 -14.258 -27.797 1 98.75 429 VAL A CA 1
ATOM 3233 C C . VAL A 1 429 ? 3.111 -14.344 -28.188 1 98.75 429 VAL A C 1
ATOM 3235 O O . VAL A 1 429 ? 3.471 -15.102 -29.094 1 98.75 429 VAL A O 1
ATOM 3238 N N . SER A 1 430 ? 3.941 -13.578 -27.578 1 98.81 430 SER A N 1
ATOM 3239 C CA . SER A 1 430 ? 5.34 -13.508 -28 1 98.81 430 SER A CA 1
ATOM 3240 C C . SER A 1 430 ? 6.137 -14.688 -27.453 1 98.81 430 SER A C 1
ATOM 3242 O O . SER A 1 430 ? 5.75 -15.312 -26.469 1 98.81 430 SER A O 1
ATOM 3244 N N . LYS A 1 431 ? 7.246 -14.969 -28.125 1 98.25 431 LYS A N 1
ATOM 3245 C CA . LYS A 1 431 ? 8.227 -15.914 -27.594 1 98.25 431 LYS A CA 1
ATOM 3246 C C . LYS A 1 431 ? 9.023 -15.289 -26.453 1 98.25 431 LYS A C 1
ATOM 3248 O O . LYS A 1 431 ? 9.477 -15.992 -25.547 1 98.25 431 LYS A O 1
ATOM 3253 N N . GLU A 1 432 ? 9.258 -13.992 -26.562 1 97.62 432 GLU A N 1
ATOM 3254 C CA . GLU A 1 432 ? 9.914 -13.266 -25.469 1 97.62 432 GLU A CA 1
ATOM 3255 C C . GLU A 1 432 ? 9.023 -13.227 -24.234 1 97.62 432 GLU A C 1
ATOM 3257 O O . GLU A 1 432 ? 7.805 -13.086 -24.328 1 97.62 432 GLU A O 1
ATOM 3262 N N . ARG A 1 433 ? 9.602 -13.43 -23.109 1 97.31 433 ARG A N 1
ATOM 3263 C CA . ARG A 1 433 ? 8.898 -13.344 -21.828 1 97.31 433 ARG A CA 1
ATOM 3264 C C . ARG A 1 433 ? 9.742 -12.625 -20.781 1 97.31 433 ARG A C 1
ATOM 3266 O O . ARG A 1 433 ? 10.938 -12.398 -20.984 1 97.31 433 ARG A O 1
ATOM 3273 N N . LYS A 1 434 ? 9.156 -12.188 -19.781 1 96.62 434 LYS A N 1
ATOM 3274 C CA . LYS A 1 434 ? 9.836 -11.562 -18.641 1 96.62 434 LYS A CA 1
ATOM 3275 C C . LYS A 1 434 ? 9.383 -12.172 -17.328 1 96.62 434 LYS A C 1
ATOM 3277 O O . LYS A 1 434 ? 8.227 -12.586 -17.188 1 96.62 434 LYS A O 1
ATOM 3282 N N . VAL A 1 435 ? 10.336 -12.281 -16.453 1 96.75 435 VAL A N 1
ATOM 3283 C CA . VAL A 1 435 ? 10.016 -12.656 -15.078 1 96.75 435 VAL A CA 1
ATOM 3284 C C . VAL A 1 435 ? 9.727 -11.398 -14.258 1 96.75 435 VAL A C 1
ATOM 3286 O O . VAL A 1 435 ? 10.578 -10.508 -14.156 1 96.75 435 VAL A O 1
ATOM 3289 N N . LEU A 1 436 ? 8.539 -11.289 -13.789 1 96.38 436 LEU A N 1
ATOM 3290 C CA . LEU A 1 436 ? 8.133 -10.227 -12.875 1 96.38 436 LEU A CA 1
ATOM 3291 C C . LEU A 1 436 ? 7.863 -10.781 -11.477 1 96.38 436 LEU A C 1
ATOM 3293 O O . LEU A 1 436 ? 6.707 -10.977 -11.094 1 96.38 436 LEU A O 1
ATOM 3297 N N . TYR A 1 437 ? 8.953 -10.938 -10.68 1 95.44 437 TYR A N 1
ATOM 3298 C CA . TYR A 1 437 ? 8.922 -11.555 -9.367 1 95.44 437 TYR A CA 1
ATOM 3299 C C . TYR A 1 437 ? 8.305 -12.945 -9.43 1 95.44 437 TYR A C 1
ATOM 3301 O O . TYR A 1 437 ? 8.969 -13.914 -9.82 1 95.44 437 TYR A O 1
ATOM 3309 N N . ASP A 1 438 ? 6.934 -13.023 -9.18 1 97.56 438 ASP A N 1
ATOM 3310 C CA . ASP A 1 438 ? 6.305 -14.336 -9.141 1 97.56 438 ASP A CA 1
ATOM 3311 C C . ASP A 1 438 ? 5.406 -14.555 -10.359 1 97.56 438 ASP A C 1
ATOM 3313 O O . ASP A 1 438 ? 4.438 -15.312 -10.297 1 97.56 438 ASP A O 1
ATOM 3317 N N . SER A 1 439 ? 5.699 -13.891 -11.453 1 98.06 439 SER A N 1
ATOM 3318 C CA . SER A 1 439 ? 4.984 -14.047 -12.711 1 98.06 439 SER A CA 1
ATOM 3319 C C . SER A 1 439 ? 5.949 -14.18 -13.883 1 98.06 439 SER A C 1
ATOM 3321 O O . SER A 1 439 ? 6.98 -13.508 -13.922 1 98.06 439 SER A O 1
ATOM 3323 N N . ILE A 1 440 ? 5.695 -15.07 -14.75 1 98.25 440 ILE A N 1
ATOM 3324 C CA . ILE A 1 440 ? 6.406 -15.195 -16.016 1 98.25 440 ILE A CA 1
ATOM 3325 C C . ILE A 1 440 ? 5.438 -14.953 -17.172 1 98.25 440 ILE A C 1
ATOM 3327 O O . ILE A 1 440 ? 4.562 -15.781 -17.438 1 98.25 440 ILE A O 1
ATOM 3331 N N . LEU A 1 441 ? 5.629 -13.836 -17.812 1 98.5 441 LEU A N 1
ATOM 3332 C CA . LEU A 1 441 ? 4.602 -13.391 -18.75 1 98.5 441 LEU A CA 1
ATOM 3333 C C . LEU A 1 441 ? 5.219 -13 -20.094 1 98.5 441 LEU A C 1
ATOM 3335 O O . LEU A 1 441 ? 6.289 -12.383 -20.125 1 98.5 441 LEU A O 1
ATOM 3339 N N . PRO A 1 442 ? 4.605 -13.328 -21.156 1 98.62 442 PRO A N 1
ATOM 3340 C CA . PRO A 1 442 ? 4.969 -12.836 -22.484 1 98.62 442 PRO A CA 1
ATOM 3341 C C . PRO A 1 442 ? 4.25 -11.531 -22.844 1 98.62 442 PRO A C 1
ATOM 3343 O O . PRO A 1 442 ? 3.537 -10.969 -22.016 1 98.62 442 PRO A O 1
ATOM 3346 N N . TYR A 1 443 ? 4.566 -11.008 -24.016 1 98.56 443 TYR A N 1
ATOM 3347 C CA . TYR A 1 443 ? 3.727 -9.984 -24.625 1 98.56 443 TYR A CA 1
ATOM 3348 C C . TYR A 1 443 ? 2.465 -10.594 -25.219 1 98.56 443 TYR A C 1
ATOM 3350 O O . TYR A 1 443 ? 2.51 -11.68 -25.797 1 98.56 443 TYR A O 1
ATOM 3358 N N . MET A 1 444 ? 1.413 -9.906 -25.078 1 98.81 444 MET A N 1
ATOM 3359 C CA . MET A 1 444 ? 0.149 -10.438 -25.578 1 98.81 444 MET A CA 1
ATOM 3360 C C . MET A 1 444 ? -0.613 -9.383 -26.375 1 98.81 444 MET A C 1
ATOM 3362 O O . MET A 1 444 ? -0.7 -8.227 -25.953 1 98.81 444 MET A O 1
ATOM 3366 N N . ARG A 1 445 ? -1.151 -9.82 -27.5 1 98.75 445 ARG A N 1
ATOM 3367 C CA . ARG A 1 445 ? -1.878 -8.93 -28.391 1 98.75 445 ARG A CA 1
ATOM 3368 C C . ARG A 1 445 ? -3.352 -9.312 -28.484 1 98.75 445 ARG A C 1
ATOM 3370 O O . ARG A 1 445 ? -3.682 -10.492 -28.609 1 98.75 445 ARG A O 1
ATOM 3377 N N . PHE A 1 446 ? -4.184 -8.336 -28.359 1 98.62 446 PHE A N 1
ATOM 3378 C CA . PHE A 1 446 ? -5.629 -8.531 -28.344 1 98.62 446 PHE A CA 1
ATOM 3379 C C . PHE A 1 446 ? -6.305 -7.66 -29.391 1 98.62 446 PHE A C 1
ATOM 3381 O O . PHE A 1 446 ? -5.902 -6.516 -29.609 1 98.62 446 PHE A O 1
ATOM 3388 N N . ASP A 1 447 ? -7.438 -8.125 -29.906 1 97.56 447 ASP A N 1
ATOM 3389 C CA . ASP A 1 447 ? -8.188 -7.371 -30.906 1 97.56 447 ASP A CA 1
ATOM 3390 C C . ASP A 1 447 ? -9.445 -6.75 -30.297 1 97.56 447 ASP A C 1
ATOM 3392 O O . ASP A 1 447 ? -9.891 -7.16 -29.219 1 97.56 447 ASP A O 1
ATOM 3396 N N . GLY A 1 448 ? -9.875 -5.652 -30.906 1 96.5 448 GLY A N 1
ATOM 3397 C CA . GLY A 1 448 ? -11.203 -5.125 -30.625 1 96.5 448 GLY A CA 1
ATOM 3398 C C . GLY A 1 448 ? -11.25 -4.281 -29.375 1 96.5 448 GLY A C 1
ATOM 3399 O O . GLY A 1 448 ? -12.242 -4.301 -28.641 1 96.5 448 GLY A O 1
ATOM 3400 N N . ILE A 1 449 ? -10.18 -3.557 -29.094 1 96.75 449 ILE A N 1
ATOM 3401 C CA . ILE A 1 449 ? -10.117 -2.74 -27.891 1 96.75 449 ILE A CA 1
ATOM 3402 C C . ILE A 1 449 ? -10.43 -1.285 -28.234 1 96.75 449 ILE A C 1
ATOM 3404 O O . ILE A 1 449 ? -10.008 -0.784 -29.281 1 96.75 449 ILE A O 1
ATOM 3408 N N . SER A 1 450 ? -11.117 -0.601 -27.328 1 94.44 450 SER A N 1
ATOM 3409 C CA . SER A 1 450 ? -11.477 0.798 -27.531 1 94.44 450 SER A CA 1
ATOM 3410 C C . SER A 1 450 ? -10.484 1.732 -26.844 1 94.44 450 SER A C 1
ATOM 3412 O O . SER A 1 450 ? -10.188 1.576 -25.672 1 94.44 450 SER A O 1
ATOM 3414 N N . PHE A 1 451 ? -9.992 2.682 -27.641 1 94.56 451 PHE A N 1
ATOM 3415 C CA . PHE A 1 451 ? -9.133 3.754 -27.156 1 94.56 451 PHE A CA 1
ATOM 3416 C C . PHE A 1 451 ? -9.812 5.109 -27.312 1 94.56 451 PHE A C 1
ATOM 3418 O O . PHE A 1 451 ? -10.227 5.469 -28.422 1 94.56 451 PHE A O 1
ATOM 3425 N N . THR A 1 452 ? -9.922 5.797 -26.188 1 89.25 452 THR A N 1
ATOM 3426 C CA . THR A 1 452 ? -10.586 7.094 -26.219 1 89.25 452 THR A CA 1
ATOM 3427 C C . THR A 1 452 ? -9.594 8.219 -25.922 1 89.25 452 THR A C 1
ATOM 3429 O O . THR A 1 452 ? -8.922 8.203 -24.891 1 89.25 452 THR A O 1
ATOM 3432 N N . ALA A 1 453 ? -9.57 9.195 -26.875 1 85.25 453 ALA A N 1
ATOM 3433 C CA . ALA A 1 453 ? -8.688 10.344 -26.703 1 85.25 453 ALA A CA 1
ATOM 3434 C C . ALA A 1 453 ? -9.297 11.367 -25.75 1 85.25 453 ALA A C 1
ATOM 3436 O O . ALA A 1 453 ? -10.508 11.609 -25.781 1 85.25 453 ALA A O 1
ATOM 3437 N N . GLY A 1 454 ? -8.523 11.805 -24.797 1 68.75 454 GLY A N 1
ATOM 3438 C CA . GLY A 1 454 ? -8.945 12.867 -23.891 1 68.75 454 GLY A CA 1
ATOM 3439 C C . GLY A 1 454 ? -8.758 14.258 -24.484 1 68.75 454 GLY A C 1
ATOM 3440 O O . GLY A 1 454 ? -8.023 14.422 -25.469 1 68.75 454 GLY A O 1
ATOM 3441 N N . MET B 1 1 ? 4.832 -3.883 36.312 1 24.06 1 MET B N 1
ATOM 3442 C CA . MET B 1 1 ? 4.438 -3.508 34.969 1 24.06 1 MET B CA 1
ATOM 3443 C C . MET B 1 1 ? 4.961 -2.119 34.594 1 24.06 1 MET B C 1
ATOM 3445 O O . MET B 1 1 ? 5.27 -1.845 33.438 1 24.06 1 MET B O 1
ATOM 3449 N N . HIS B 1 2 ? 4.984 -1.308 35.469 1 34.75 2 HIS B N 1
ATOM 3450 C CA . HIS B 1 2 ? 5.527 0.046 35.469 1 34.75 2 HIS B CA 1
ATOM 3451 C C . HIS B 1 2 ? 7.047 0.028 35.312 1 34.75 2 HIS B C 1
ATOM 3453 O O . HIS B 1 2 ? 7.625 0.919 34.688 1 34.75 2 HIS B O 1
ATOM 3459 N N . CYS B 1 3 ? 7.586 -0.939 35.906 1 34.34 3 CYS B N 1
ATOM 3460 C CA . CYS B 1 3 ? 9.031 -1.07 36.031 1 34.34 3 CYS B CA 1
ATOM 3461 C C . CYS B 1 3 ? 9.664 -1.447 34.719 1 34.34 3 CYS B C 1
ATOM 3463 O O . CYS B 1 3 ? 10.797 -1.054 34.438 1 34.34 3 CYS B O 1
ATOM 3465 N N . CYS B 1 4 ? 8.992 -2.266 33.875 1 40.53 4 CYS B N 1
ATOM 3466 C CA . CYS B 1 4 ? 9.547 -2.727 32.594 1 40.53 4 CYS B CA 1
ATOM 3467 C C . CYS B 1 4 ? 9.617 -1.588 31.594 1 40.53 4 CYS B C 1
ATOM 3469 O O . CYS B 1 4 ? 10.578 -1.487 30.828 1 40.53 4 CYS B O 1
ATOM 3471 N N . ASN B 1 5 ? 8.609 -0.709 31.594 1 48.75 5 ASN B N 1
ATOM 3472 C CA . ASN B 1 5 ? 8.578 0.419 30.672 1 48.75 5 ASN B CA 1
ATOM 3473 C C . ASN B 1 5 ? 9.703 1.412 30.953 1 48.75 5 ASN B C 1
ATOM 3475 O O . ASN B 1 5 ? 10.328 1.928 30.031 1 48.75 5 ASN B O 1
ATOM 3479 N N . TRP B 1 6 ? 9.953 1.554 32.344 1 46.47 6 TRP B N 1
ATOM 3480 C CA . TRP B 1 6 ? 11.023 2.486 32.688 1 46.47 6 TRP B CA 1
ATOM 3481 C C . TRP B 1 6 ? 12.383 1.925 32.312 1 46.47 6 TRP B C 1
ATOM 3483 O O . TRP B 1 6 ? 13.281 2.672 31.906 1 46.47 6 TRP B O 1
ATOM 3493 N N . ARG B 1 7 ? 12.547 0.611 32.438 1 50.34 7 ARG B N 1
ATOM 3494 C CA . ARG B 1 7 ? 13.82 -0.026 32.094 1 50.34 7 ARG B CA 1
ATOM 3495 C C . ARG B 1 7 ? 14.07 0.021 30.594 1 50.34 7 ARG B C 1
ATOM 3497 O O . ARG B 1 7 ? 15.195 0.266 30.156 1 50.34 7 ARG B O 1
ATOM 3504 N N . VAL B 1 8 ? 12.961 -0.038 29.906 1 63.62 8 VAL B N 1
ATOM 3505 C CA . VAL B 1 8 ? 13.094 0.009 28.453 1 63.62 8 VAL B CA 1
ATOM 3506 C C . VAL B 1 8 ? 13.43 1.43 28.016 1 63.62 8 VAL B C 1
ATOM 3508 O O . VAL B 1 8 ? 14.266 1.627 27.125 1 63.62 8 VAL B O 1
ATOM 3511 N N . ALA B 1 9 ? 12.867 2.338 28.75 1 69.62 9 ALA B N 1
ATOM 3512 C CA . ALA B 1 9 ? 13.125 3.732 28.406 1 69.62 9 ALA B CA 1
ATOM 3513 C C . ALA B 1 9 ? 14.586 4.098 28.672 1 69.62 9 ALA B C 1
ATOM 3515 O O . ALA B 1 9 ? 15.242 4.719 27.828 1 69.62 9 ALA B O 1
ATOM 3516 N N . VAL B 1 10 ? 15.07 3.754 29.859 1 67.38 10 VAL B N 1
ATOM 3517 C CA . VAL B 1 10 ? 16.453 4.066 30.219 1 67.38 10 VAL B CA 1
ATOM 3518 C C . VAL B 1 10 ? 17.406 3.367 29.266 1 67.38 10 VAL B C 1
ATOM 3520 O O . VAL B 1 10 ? 18.391 3.965 28.812 1 67.38 10 VAL B O 1
ATOM 3523 N N . ILE B 1 11 ? 16.953 2.264 28.828 1 75.81 11 ILE B N 1
ATOM 3524 C CA . ILE B 1 11 ? 17.797 1.468 27.953 1 75.81 11 ILE B CA 1
ATOM 3525 C C . ILE B 1 11 ? 17.859 2.119 26.562 1 75.81 11 ILE B C 1
ATOM 3527 O O . ILE B 1 11 ? 18.938 2.246 25.984 1 75.81 11 ILE B O 1
ATOM 3531 N N . LEU B 1 12 ? 16.703 2.691 26.219 1 83.38 12 LEU B N 1
ATOM 3532 C CA . LEU B 1 12 ? 16.672 3.227 24.859 1 83.38 12 LEU B CA 1
ATOM 3533 C C . LEU B 1 12 ? 17.375 4.574 24.797 1 83.38 12 LEU B C 1
ATOM 3535 O O . LEU B 1 12 ? 18.062 4.875 23.812 1 83.38 12 LEU B O 1
ATOM 3539 N N . GLU B 1 13 ? 17.281 5.332 25.859 1 88.25 13 GLU B N 1
ATOM 3540 C CA . GLU B 1 13 ? 17.984 6.602 25.906 1 88.25 13 GLU B CA 1
ATOM 3541 C C . GLU B 1 13 ? 19.5 6.387 25.891 1 88.25 13 GLU B C 1
ATOM 3543 O O . GLU B 1 13 ? 20.234 7.09 25.188 1 88.25 13 GLU B O 1
ATOM 3548 N N . ASP B 1 14 ? 19.891 5.426 26.578 1 91.88 14 ASP B N 1
ATOM 3549 C CA . ASP B 1 14 ? 21.312 5.086 26.609 1 91.88 14 ASP B CA 1
ATOM 3550 C C . ASP B 1 14 ? 21.797 4.598 25.234 1 91.88 14 ASP B C 1
ATOM 3552 O O . ASP B 1 14 ? 22.906 4.895 24.828 1 91.88 14 ASP B O 1
ATOM 3556 N N . LEU B 1 15 ? 20.922 3.896 24.656 1 94.19 15 LEU B N 1
ATOM 3557 C CA . LEU B 1 15 ? 21.266 3.363 23.344 1 94.19 15 LEU B CA 1
ATOM 3558 C C . LEU B 1 15 ? 21.422 4.484 22.328 1 94.19 15 LEU B C 1
ATOM 3560 O O . LEU B 1 15 ? 22.297 4.426 21.453 1 94.19 15 LEU B O 1
ATOM 3564 N N . LEU B 1 16 ? 20.578 5.496 22.438 1 96.56 16 LEU B N 1
ATOM 3565 C CA . LEU B 1 16 ? 20.656 6.613 21.5 1 96.56 16 LEU B CA 1
ATOM 3566 C C . LEU B 1 16 ? 21.938 7.406 21.719 1 96.56 16 LEU B C 1
ATOM 3568 O O . LEU B 1 16 ? 22.609 7.793 20.766 1 96.56 16 LEU B O 1
ATOM 3572 N N . ARG B 1 17 ? 22.281 7.602 22.953 1 96.12 17 ARG B N 1
ATOM 3573 C CA . ARG B 1 17 ? 23.531 8.281 23.266 1 96.12 17 ARG B CA 1
ATOM 3574 C C . ARG B 1 17 ? 24.734 7.492 22.75 1 96.12 17 ARG B C 1
ATOM 3576 O O . ARG B 1 17 ? 25.688 8.07 22.219 1 96.12 17 ARG B O 1
ATOM 3583 N N . TYR B 1 18 ? 24.625 6.258 22.938 1 97 18 TYR B N 1
ATOM 3584 C CA . TYR B 1 18 ? 25.672 5.367 22.453 1 97 18 TYR B CA 1
ATOM 3585 C C . TYR B 1 18 ? 25.844 5.492 20.938 1 97 18 TYR B C 1
ATOM 3587 O O . TYR B 1 18 ? 26.953 5.609 20.438 1 97 18 TYR B O 1
ATOM 3595 N N . ALA B 1 19 ? 24.734 5.461 20.234 1 97.81 19 ALA B N 1
ATOM 3596 C CA . ALA B 1 19 ? 24.766 5.566 18.766 1 97.81 19 ALA B CA 1
ATOM 3597 C C . ALA B 1 19 ? 25.422 6.867 18.328 1 97.81 19 ALA B C 1
ATOM 3599 O O . ALA B 1 19 ? 26.219 6.879 17.391 1 97.81 19 ALA B O 1
ATOM 3600 N N . ILE B 1 20 ? 25.125 7.938 19 1 98.25 20 ILE B N 1
ATOM 3601 C CA . ILE B 1 20 ? 25.656 9.25 18.656 1 98.25 20 ILE B CA 1
ATOM 3602 C C . ILE B 1 20 ? 27.172 9.273 18.906 1 98.25 20 ILE B C 1
ATOM 3604 O O . ILE B 1 20 ? 27.938 9.734 18.062 1 98.25 20 ILE B O 1
ATOM 3608 N N . LYS B 1 21 ? 27.562 8.75 20 1 98.06 21 LYS B N 1
ATOM 3609 C CA . LYS B 1 21 ? 28.984 8.695 20.328 1 98.06 21 LYS B CA 1
ATOM 3610 C C . LYS B 1 21 ? 29.75 7.875 19.297 1 98.06 21 LYS B C 1
ATOM 3612 O O . LYS B 1 21 ? 30.844 8.258 18.891 1 98.06 21 LYS B O 1
ATOM 3617 N N . GLU B 1 22 ? 29.172 6.719 19 1 98 22 GLU B N 1
ATOM 3618 C CA . GLU B 1 22 ? 29.797 5.867 18 1 98 22 GLU B CA 1
ATOM 3619 C C . GLU B 1 22 ? 29.922 6.594 16.656 1 98 22 GLU B C 1
ATOM 3621 O O . GLU B 1 22 ? 30.938 6.445 15.969 1 98 22 GLU B O 1
ATOM 3626 N N . ALA B 1 23 ? 28.922 7.328 16.281 1 98.31 23 ALA B N 1
ATOM 3627 C CA . ALA B 1 23 ? 28.953 8.078 15.023 1 98.31 23 ALA B CA 1
ATOM 3628 C C . ALA B 1 23 ? 30.062 9.125 15.031 1 98.31 23 ALA B C 1
ATOM 3630 O O . ALA B 1 23 ? 30.797 9.266 14.047 1 98.31 23 ALA B O 1
ATOM 3631 N N . GLU B 1 24 ? 30.156 9.797 16.109 1 97.94 24 GLU B N 1
ATOM 3632 C CA . GLU B 1 24 ? 31.188 10.805 16.25 1 97.94 24 GLU B CA 1
ATOM 3633 C C . GLU B 1 24 ? 32.594 10.18 16.188 1 97.94 24 GLU B C 1
ATOM 3635 O O . GLU B 1 24 ? 33.5 10.727 15.562 1 97.94 24 GLU B O 1
ATOM 3640 N N . ALA B 1 25 ? 32.688 9.086 16.75 1 97.94 25 ALA B N 1
ATOM 3641 C CA . ALA B 1 25 ? 33.969 8.367 16.75 1 97.94 25 ALA B CA 1
ATOM 3642 C C . ALA B 1 25 ? 34.344 7.953 15.336 1 97.94 25 ALA B C 1
ATOM 3644 O O . ALA B 1 25 ? 35.531 7.859 15.016 1 97.94 25 ALA B O 1
ATOM 3645 N N . LEU B 1 26 ? 33.375 7.77 14.547 1 97.56 26 LEU B N 1
ATOM 3646 C CA . LEU B 1 26 ? 33.625 7.328 13.18 1 97.56 26 LEU B CA 1
ATOM 3647 C C . LEU B 1 26 ? 33.781 8.523 12.242 1 97.56 26 LEU B C 1
ATOM 3649 O O . LEU B 1 26 ? 33.875 8.352 11.031 1 97.56 26 LEU B O 1
ATOM 3653 N N . GLY B 1 27 ? 33.656 9.695 12.758 1 97.31 27 GLY B N 1
ATOM 3654 C CA . GLY B 1 27 ? 34 10.859 11.961 1 97.31 27 GLY B CA 1
ATOM 3655 C C . GLY B 1 27 ? 32.812 11.719 11.625 1 97.31 27 GLY B C 1
ATOM 3656 O O . GLY B 1 27 ? 32.906 12.695 10.875 1 97.31 27 GLY B O 1
ATOM 3657 N N . ALA B 1 28 ? 31.625 11.438 12.18 1 98.06 28 ALA B N 1
ATOM 3658 C CA . ALA B 1 28 ? 30.453 12.273 11.938 1 98.06 28 ALA B CA 1
ATOM 3659 C C . ALA B 1 28 ? 30.578 13.602 12.68 1 98.06 28 ALA B C 1
ATOM 3661 O O . ALA B 1 28 ? 30.938 13.641 13.852 1 98.06 28 ALA B O 1
ATOM 3662 N N . SER B 1 29 ? 30.328 14.672 11.945 1 97.69 29 SER B N 1
ATOM 3663 C CA . SER B 1 29 ? 30.281 15.977 12.594 1 97.69 29 SER B CA 1
ATOM 3664 C C . SER B 1 29 ? 29 16.141 13.414 1 97.69 29 SER B C 1
ATOM 3666 O O . SER B 1 29 ? 29.016 16.828 14.438 1 97.69 29 SER B O 1
ATOM 3668 N N . ASP B 1 30 ? 27.938 15.594 12.93 1 97.44 30 ASP B N 1
ATOM 3669 C CA . ASP B 1 30 ? 26.625 15.609 13.57 1 97.44 30 ASP B CA 1
ATOM 3670 C C . ASP B 1 30 ? 25.938 14.258 13.445 1 97.44 30 ASP B C 1
ATOM 3672 O O . ASP B 1 30 ? 26.156 13.531 12.477 1 97.44 30 ASP B O 1
ATOM 3676 N N . ALA B 1 31 ? 25.156 13.977 14.445 1 98.31 31 ALA B N 1
ATOM 3677 C CA . ALA B 1 31 ? 24.438 12.711 14.43 1 98.31 31 ALA B CA 1
ATOM 3678 C C . ALA B 1 31 ? 23.109 12.828 15.18 1 98.31 31 ALA B C 1
ATOM 3680 O O . ALA B 1 31 ? 23 13.57 16.156 1 98.31 31 ALA B O 1
ATOM 3681 N N . GLU B 1 32 ? 22.125 12.141 14.703 1 98.06 32 GLU B N 1
ATOM 3682 C CA . GLU B 1 32 ? 20.812 11.969 15.32 1 98.06 32 GLU B CA 1
ATOM 3683 C C . GLU B 1 32 ? 20.422 10.5 15.422 1 98.06 32 GLU B C 1
ATOM 3685 O O . GLU B 1 32 ? 20.656 9.727 14.492 1 98.06 32 GLU B O 1
ATOM 3690 N N . ALA B 1 33 ? 19.969 10.125 16.547 1 97.88 33 ALA B N 1
ATOM 3691 C CA . ALA B 1 33 ? 19.391 8.789 16.75 1 97.88 33 ALA B CA 1
ATOM 3692 C C . ALA B 1 33 ? 17.953 8.883 17.234 1 97.88 33 ALA B C 1
ATOM 3694 O O . ALA B 1 33 ? 17.641 9.672 18.141 1 97.88 33 ALA B O 1
ATOM 3695 N N . CYS B 1 34 ? 17.109 8.148 16.609 1 97.19 34 CYS B N 1
ATOM 3696 C CA . CYS B 1 34 ? 15.719 8.062 17.031 1 97.19 34 CYS B CA 1
ATOM 3697 C C . CYS B 1 34 ? 15.289 6.605 17.203 1 97.19 34 CYS B C 1
ATOM 3699 O O . CYS B 1 34 ? 15.875 5.707 16.609 1 97.19 34 CYS B O 1
ATOM 3701 N N . ALA B 1 35 ? 14.344 6.402 18.031 1 96.31 35 ALA B N 1
ATOM 3702 C CA . ALA B 1 35 ? 13.844 5.059 18.297 1 96.31 35 ALA B CA 1
ATOM 3703 C C . ALA B 1 35 ? 12.344 5.078 18.594 1 96.31 35 ALA B C 1
ATOM 3705 O O . ALA B 1 35 ? 11.797 6.109 18.984 1 96.31 35 ALA B O 1
ATOM 3706 N N . ALA B 1 36 ? 11.719 4.008 18.328 1 95.06 36 ALA B N 1
ATOM 3707 C CA . ALA B 1 36 ? 10.328 3.799 18.719 1 95.06 36 ALA B CA 1
ATOM 3708 C C . ALA B 1 36 ? 10.109 2.367 19.203 1 95.06 36 ALA B C 1
ATOM 3710 O O . ALA B 1 36 ? 10.734 1.432 18.703 1 95.06 36 ALA B O 1
ATOM 3711 N N . ALA B 1 37 ? 9.359 2.188 20.188 1 93.12 37 ALA B N 1
ATOM 3712 C CA . ALA B 1 37 ? 8.836 0.913 20.672 1 93.12 37 ALA B CA 1
ATOM 3713 C C . ALA B 1 37 ? 7.324 0.978 20.859 1 93.12 37 ALA B C 1
ATOM 3715 O O . ALA B 1 37 ? 6.797 1.968 21.375 1 93.12 37 ALA B O 1
ATOM 3716 N N . SER B 1 38 ? 6.641 -0.018 20.375 1 92.81 38 SER B N 1
ATOM 3717 C CA . SER B 1 38 ? 5.184 0.016 20.453 1 92.81 38 SER B CA 1
ATOM 3718 C C . SER B 1 38 ? 4.617 -1.343 20.844 1 92.81 38 SER B C 1
ATOM 3720 O O . SER B 1 38 ? 5.324 -2.354 20.797 1 92.81 38 SER B O 1
ATOM 3722 N N . SER B 1 39 ? 3.521 -1.37 21.469 1 92.44 39 SER B N 1
ATOM 3723 C CA . SER B 1 39 ? 2.637 -2.518 21.641 1 92.44 39 SER B CA 1
ATOM 3724 C C . SER B 1 39 ? 1.354 -2.354 20.828 1 92.44 39 SER B C 1
ATOM 3726 O O . SER B 1 39 ? 0.571 -1.435 21.078 1 92.44 39 SER B O 1
ATOM 3728 N N . GLU B 1 40 ? 1.215 -3.258 19.891 1 93.5 40 GLU B N 1
ATOM 3729 C CA . GLU B 1 40 ? 0.119 -3.104 18.9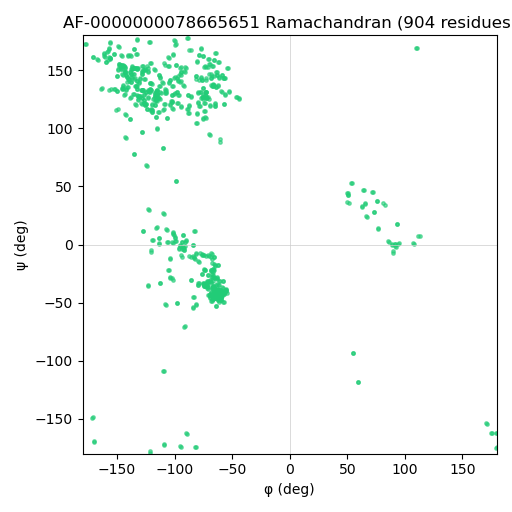38 1 93.5 40 GLU B CA 1
ATOM 3730 C C . GLU B 1 40 ? -0.787 -4.332 18.938 1 93.5 40 GLU B C 1
ATOM 3732 O O . GLU B 1 40 ? -0.307 -5.465 19.016 1 93.5 40 GLU B O 1
ATOM 3737 N N . SER B 1 41 ? -2.061 -4.145 19 1 93.19 41 SER B N 1
ATOM 3738 C CA . SER B 1 41 ? -3.072 -5.172 18.797 1 93.19 41 SER B CA 1
ATOM 3739 C C . SER B 1 41 ? -4.035 -4.785 17.672 1 93.19 41 SER B C 1
ATOM 3741 O O . SER B 1 41 ? -4.613 -3.695 17.703 1 93.19 41 SER B O 1
ATOM 3743 N N . GLU B 1 42 ? -4.184 -5.621 16.75 1 94.56 42 GLU B N 1
ATOM 3744 C CA . GLU B 1 42 ? -5.078 -5.363 15.625 1 94.56 42 GLU B CA 1
ATOM 3745 C C . GLU B 1 42 ? -5.984 -6.562 15.359 1 94.56 42 GLU B C 1
ATOM 3747 O O . GLU B 1 42 ? -5.547 -7.711 15.438 1 94.56 42 GLU B O 1
ATOM 3752 N N . VAL B 1 43 ? -7.223 -6.301 15.172 1 94.69 43 VAL B N 1
ATOM 3753 C CA . VAL B 1 43 ? -8.195 -7.316 14.781 1 94.69 43 VAL B CA 1
ATOM 3754 C C . VAL B 1 43 ? -8.844 -6.93 13.461 1 94.69 43 VAL B C 1
ATOM 3756 O O . VAL B 1 43 ? -9.234 -5.773 13.273 1 94.69 43 VAL B O 1
ATOM 3759 N N . PHE B 1 44 ? -8.992 -7.953 12.656 1 94.56 44 PHE B N 1
ATOM 3760 C CA . PHE B 1 44 ? -9.492 -7.691 11.32 1 94.56 44 PHE B CA 1
ATOM 3761 C C . PHE B 1 44 ? -10.883 -8.289 11.133 1 94.56 44 PHE B C 1
ATOM 3763 O O . PHE B 1 44 ? -11.18 -9.359 11.664 1 94.56 44 PHE B O 1
ATOM 3770 N N . ILE B 1 45 ? -11.672 -7.52 10.359 1 93.31 45 ILE B N 1
ATOM 3771 C CA . ILE B 1 45 ? -12.961 -7.98 9.859 1 93.31 45 ILE B CA 1
ATOM 3772 C C . ILE B 1 45 ? -12.859 -8.25 8.352 1 93.31 45 ILE B C 1
ATOM 3774 O O . ILE B 1 45 ? -12.266 -7.461 7.617 1 93.31 45 ILE B O 1
ATOM 3778 N N . GLU B 1 46 ? -13.375 -9.367 7.949 1 90.31 46 GLU B N 1
ATOM 3779 C CA . GLU B 1 46 ? -13.445 -9.68 6.523 1 90.31 46 GLU B CA 1
ATOM 3780 C C . GLU B 1 46 ? -14.727 -10.445 6.191 1 90.31 46 GLU B C 1
ATOM 3782 O O . GLU B 1 46 ? -15.055 -11.43 6.855 1 90.31 46 GLU B O 1
ATOM 3787 N N . ASN B 1 47 ? -15.445 -10 5.23 1 87.31 47 ASN B N 1
ATOM 3788 C CA . ASN B 1 47 ? -16.625 -10.68 4.723 1 87.31 47 ASN B CA 1
ATOM 3789 C C . ASN B 1 47 ? -17.625 -10.977 5.84 1 87.31 47 ASN B C 1
ATOM 3791 O O . ASN B 1 47 ? -18.047 -12.125 6.02 1 87.31 47 ASN B O 1
ATOM 3795 N N . ASN B 1 48 ? -17.953 -9.992 6.539 1 88 48 ASN B N 1
ATOM 3796 C CA . ASN B 1 48 ? -18.984 -10.016 7.574 1 88 48 ASN B CA 1
ATOM 3797 C C . ASN B 1 48 ? -18.578 -10.914 8.742 1 88 48 ASN B C 1
ATOM 3799 O O . ASN B 1 48 ? -19.438 -11.477 9.414 1 88 48 ASN B O 1
ATOM 3803 N N . ASP B 1 49 ? -17.188 -11.117 8.922 1 87.75 49 ASP B N 1
ATOM 3804 C CA . ASP B 1 49 ? -16.703 -11.969 10 1 87.75 49 ASP B CA 1
ATOM 3805 C C . ASP B 1 49 ? -15.414 -11.406 10.602 1 87.75 49 ASP B C 1
ATOM 3807 O O . ASP B 1 49 ? -14.664 -10.703 9.922 1 87.75 49 ASP B O 1
ATOM 3811 N N . ILE B 1 50 ? -15.211 -11.766 11.945 1 87.06 50 ILE B N 1
ATOM 3812 C CA . ILE B 1 50 ? -13.914 -11.5 12.562 1 87.06 50 ILE B CA 1
ATOM 3813 C C . ILE B 1 50 ? -12.898 -12.539 12.094 1 87.06 50 ILE B C 1
ATOM 3815 O O . ILE B 1 50 ? -13.094 -13.734 12.289 1 87.06 50 ILE B O 1
ATOM 3819 N N . LYS B 1 51 ? -11.789 -12.148 11.562 1 82.5 51 LYS B N 1
ATOM 3820 C CA . LYS B 1 51 ? -10.922 -13.094 10.859 1 82.5 51 LYS B CA 1
ATOM 3821 C C . LYS B 1 51 ? -9.664 -13.398 11.672 1 82.5 51 LYS B C 1
ATOM 3823 O O . LYS B 1 51 ? -9.305 -14.562 11.859 1 82.5 51 LYS B O 1
ATOM 3828 N N . GLN B 1 52 ? -9.039 -12.422 12.055 1 86.88 52 GLN B N 1
ATOM 3829 C CA . GLN B 1 52 ? -7.75 -12.688 12.68 1 86.88 52 GLN B CA 1
ATOM 3830 C C . GLN B 1 52 ? -7.344 -11.547 13.609 1 86.88 52 GLN B C 1
ATOM 3832 O O . GLN B 1 52 ? -7.891 -10.445 13.531 1 86.88 52 GLN B O 1
ATOM 3837 N N . ALA B 1 53 ? -6.426 -11.898 14.477 1 90.12 53 ALA B N 1
ATOM 3838 C CA . ALA B 1 53 ? -5.789 -10.914 15.352 1 90.12 53 ALA B CA 1
ATOM 3839 C C . ALA B 1 53 ? -4.273 -10.938 15.18 1 90.12 53 ALA B C 1
ATOM 3841 O O . ALA B 1 53 ? -3.701 -11.938 14.75 1 90.12 53 ALA B O 1
ATOM 3842 N N . LYS B 1 54 ? -3.709 -9.828 15.367 1 91.19 54 LYS B N 1
ATOM 3843 C CA . LYS B 1 54 ? -2.26 -9.641 15.328 1 91.19 54 LYS B CA 1
ATOM 3844 C C . LYS B 1 54 ? -1.774 -8.852 16.547 1 91.19 54 LYS B C 1
ATOM 3846 O O . LYS B 1 54 ? -2.348 -7.82 16.891 1 91.19 54 LYS B O 1
ATOM 3851 N N . SER B 1 55 ? -0.879 -9.336 17.266 1 90.25 55 SER B N 1
ATOM 3852 C CA . SER B 1 55 ? -0.2 -8.625 18.344 1 90.25 55 SER B CA 1
ATOM 3853 C C . SER B 1 55 ? 1.293 -8.492 18.047 1 90.25 55 SER B C 1
ATOM 3855 O O . SER B 1 55 ? 1.955 -9.469 17.703 1 90.25 55 SER B O 1
ATOM 3857 N N . GLN B 1 56 ? 1.755 -7.309 18.125 1 90.06 56 GLN B N 1
ATOM 3858 C CA . GLN B 1 56 ? 3.162 -7.047 17.828 1 90.06 56 GLN B CA 1
ATOM 3859 C C . GLN B 1 56 ? 3.754 -6.062 18.828 1 90.06 56 GLN B C 1
ATOM 3861 O O . GLN B 1 56 ? 3.045 -5.199 19.359 1 90.06 56 GLN B O 1
ATOM 3866 N N . LYS B 1 57 ? 5.008 -6.219 19.141 1 88.81 57 LYS B N 1
ATOM 3867 C CA . LYS B 1 57 ? 5.789 -5.258 19.922 1 88.81 57 LYS B CA 1
ATOM 3868 C C . LYS B 1 57 ? 7.043 -4.828 19.156 1 88.81 57 LYS B C 1
ATOM 3870 O O . LYS B 1 57 ? 8.164 -5.086 19.609 1 88.81 57 LYS B O 1
ATOM 3875 N N . PRO B 1 58 ? 6.793 -4.117 18.078 1 90.44 58 PRO B N 1
ATOM 3876 C CA . PRO B 1 58 ? 7.938 -3.695 17.266 1 90.44 58 PRO B CA 1
ATOM 3877 C C . PRO B 1 58 ? 8.812 -2.658 17.969 1 90.44 58 PRO B C 1
ATOM 3879 O O . PRO B 1 58 ? 8.305 -1.863 18.766 1 90.44 58 PRO B O 1
ATOM 3882 N N . SER B 1 59 ? 10.094 -2.709 17.719 1 91.31 59 SER B N 1
ATOM 3883 C CA . SER B 1 59 ? 11.055 -1.687 18.109 1 91.31 59 SER B CA 1
ATOM 3884 C C . SER B 1 59 ? 12.055 -1.422 16.984 1 91.31 59 SER B C 1
ATOM 3886 O O . SER B 1 59 ? 12.43 -2.338 16.25 1 91.31 59 SER B O 1
ATOM 3888 N N . SER B 1 60 ? 12.383 -0.214 16.797 1 92.94 60 SER B N 1
ATOM 3889 C CA . SER B 1 60 ? 13.32 0.163 15.742 1 92.94 60 SER B CA 1
ATOM 3890 C C . SER B 1 60 ? 14.172 1.36 16.156 1 92.94 60 SER B C 1
ATOM 3892 O O . SER B 1 60 ? 13.781 2.125 17.047 1 92.94 60 SER B O 1
ATOM 3894 N N . VAL B 1 61 ? 15.383 1.458 15.602 1 95.75 61 VAL B N 1
ATOM 3895 C CA . VAL B 1 61 ? 16.281 2.584 15.797 1 95.75 61 VAL B CA 1
ATOM 3896 C C . VAL B 1 61 ? 16.719 3.135 14.445 1 95.75 61 VAL B C 1
ATOM 3898 O O . VAL B 1 61 ? 17.031 2.371 13.523 1 95.75 61 VAL B O 1
ATOM 3901 N N . GLY B 1 62 ? 16.594 4.402 14.25 1 97.19 62 GLY B N 1
ATOM 3902 C CA . GLY B 1 62 ? 17.125 5.105 13.086 1 97.19 62 GLY B CA 1
ATOM 3903 C C . GLY B 1 62 ? 18.297 6.008 13.422 1 97.19 62 GLY B C 1
ATOM 3904 O O . GLY B 1 62 ? 18.312 6.656 14.469 1 97.19 62 GLY B O 1
ATOM 3905 N N . ILE B 1 63 ? 19.312 6 12.531 1 97.81 63 ILE B N 1
ATOM 3906 C CA . ILE B 1 63 ? 20.516 6.785 12.727 1 97.81 63 ILE B CA 1
ATOM 3907 C C . ILE B 1 63 ? 20.766 7.66 11.5 1 97.81 63 ILE B C 1
ATOM 3909 O O . ILE B 1 63 ? 20.891 7.156 10.383 1 97.81 63 ILE B O 1
ATOM 3913 N N . ARG B 1 64 ? 20.797 8.883 11.703 1 97.94 64 ARG B N 1
ATOM 3914 C CA . ARG B 1 64 ? 21.172 9.859 10.688 1 97.94 64 ARG B CA 1
ATOM 3915 C C . ARG B 1 64 ? 22.484 10.539 11.031 1 97.94 64 ARG B C 1
ATOM 3917 O O . ARG B 1 64 ? 22.688 10.977 12.164 1 97.94 64 ARG B O 1
ATOM 3924 N N . VAL B 1 65 ? 23.453 10.625 10.078 1 98.12 65 VAL B N 1
ATOM 3925 C CA . VAL B 1 65 ? 24.75 11.211 10.344 1 98.12 65 VAL B CA 1
ATOM 3926 C C . VAL B 1 65 ? 25.125 12.195 9.234 1 98.12 65 VAL B C 1
ATOM 3928 O O . VAL B 1 65 ? 24.609 12.094 8.117 1 98.12 65 VAL B O 1
ATOM 3931 N N . PHE B 1 66 ? 25.906 13.148 9.586 1 98 66 PHE B N 1
ATOM 3932 C CA . PHE B 1 66 ? 26.547 14.047 8.633 1 98 66 PHE B CA 1
ATOM 3933 C C . PHE B 1 66 ? 28.062 13.906 8.688 1 98 66 PHE B C 1
ATOM 3935 O O . PHE B 1 66 ? 28.672 14.07 9.75 1 98 66 PHE B O 1
ATOM 3942 N N . VAL B 1 67 ? 28.672 13.531 7.57 1 96.94 67 VAL B N 1
ATOM 3943 C CA . VAL B 1 67 ? 30.125 13.414 7.426 1 96.94 67 VAL B CA 1
ATOM 3944 C C . VAL B 1 67 ? 30.609 14.367 6.34 1 96.94 67 VAL B C 1
ATOM 3946 O O . VAL B 1 67 ? 30.312 14.188 5.16 1 96.94 67 VAL B O 1
ATOM 3949 N N . ARG B 1 68 ? 31.375 15.344 6.703 1 94.31 68 ARG B N 1
ATOM 3950 C CA . ARG B 1 68 ? 31.891 16.359 5.789 1 94.31 68 ARG B CA 1
ATOM 3951 C C . ARG B 1 68 ? 30.766 16.953 4.941 1 94.31 68 ARG B C 1
ATOM 3953 O O . ARG B 1 68 ? 30.891 17.047 3.719 1 94.31 68 ARG B O 1
ATOM 3960 N N . GLY B 1 69 ? 29.641 17.094 5.543 1 93.88 69 GLY B N 1
ATOM 3961 C CA . GLY B 1 69 ? 28.531 17.781 4.895 1 93.88 69 GLY B CA 1
ATOM 3962 C C . GLY B 1 69 ? 27.609 16.828 4.152 1 93.88 69 GLY B C 1
ATOM 3963 O O . GLY B 1 69 ? 26.578 17.25 3.613 1 93.88 69 GLY B O 1
ATOM 3964 N N . SER B 1 70 ? 27.953 15.555 4.164 1 94.88 70 SER B N 1
ATOM 3965 C CA . SER B 1 70 ? 27.141 14.562 3.473 1 94.88 70 SER B CA 1
ATOM 3966 C C . SER B 1 70 ? 26.312 13.75 4.457 1 94.88 70 SER B C 1
ATOM 3968 O O . SER B 1 70 ? 26.781 13.406 5.543 1 94.88 70 SER B O 1
ATOM 3970 N N . ALA B 1 71 ? 25.125 13.469 4.039 1 95.38 71 ALA B N 1
ATOM 3971 C CA . ALA B 1 71 ? 24.188 12.805 4.941 1 95.38 71 ALA B CA 1
ATOM 3972 C C . ALA B 1 71 ? 24.156 11.297 4.688 1 95.38 71 ALA B C 1
ATOM 3974 O O . ALA B 1 71 ? 24.312 10.852 3.545 1 95.38 71 ALA B O 1
ATOM 3975 N N . GLY B 1 72 ? 24.016 10.508 5.699 1 95.06 72 GLY B N 1
ATOM 3976 C CA . GLY B 1 72 ? 23.734 9.086 5.668 1 95.06 72 GLY B CA 1
ATOM 3977 C C . GLY B 1 72 ? 22.688 8.656 6.664 1 95.06 72 GLY B C 1
ATOM 3978 O O . GLY B 1 72 ? 22.516 9.273 7.715 1 95.06 72 GLY B O 1
ATOM 3979 N N . PHE B 1 73 ? 21.953 7.594 6.371 1 95.81 73 PHE B N 1
ATOM 3980 C CA . PHE B 1 73 ? 20.891 7.109 7.238 1 95.81 73 PHE B CA 1
ATOM 3981 C C . PHE B 1 73 ? 20.812 5.59 7.203 1 95.81 73 PHE B C 1
ATOM 3983 O O . PHE B 1 73 ? 20.953 4.977 6.145 1 95.81 73 PHE B O 1
ATOM 3990 N N . CYS B 1 74 ? 20.641 5.035 8.375 1 95.44 74 CYS B N 1
ATOM 3991 C CA . CYS B 1 74 ? 20.406 3.598 8.484 1 95.44 74 CYS B CA 1
ATOM 3992 C C . CYS B 1 74 ? 19.453 3.289 9.633 1 95.44 74 CYS B C 1
ATOM 3994 O O . CYS B 1 74 ? 19.562 3.885 10.711 1 95.44 74 CYS B O 1
ATOM 3996 N N . SER B 1 75 ? 18.469 2.428 9.438 1 95.31 75 SER B N 1
ATOM 3997 C CA . SER B 1 75 ? 17.578 1.982 10.5 1 95.31 75 SER B CA 1
ATOM 3998 C C . SER B 1 75 ? 17.703 0.481 10.734 1 95.31 75 SER B C 1
ATOM 4000 O O . SER B 1 75 ? 18.078 -0.266 9.828 1 95.31 75 SER B O 1
ATOM 4002 N N . VAL B 1 76 ? 17.469 0.067 11.93 1 92.88 76 VAL B N 1
ATOM 4003 C CA . VAL B 1 76 ? 17.547 -1.34 12.312 1 92.88 76 VAL B CA 1
ATOM 4004 C C . VAL B 1 76 ? 16.438 -1.666 13.312 1 92.88 76 VAL B C 1
ATOM 4006 O O . VAL B 1 76 ? 16.047 -0.814 14.117 1 92.88 76 VAL B O 1
ATOM 4009 N N . ASN B 1 77 ? 15.922 -2.881 13.242 1 90.12 77 ASN B N 1
ATOM 4010 C CA . ASN B 1 77 ? 14.898 -3.318 14.195 1 90.12 77 ASN B CA 1
ATOM 4011 C C . ASN B 1 77 ? 15.508 -4.145 15.32 1 90.12 77 ASN B C 1
ATOM 4013 O O . ASN B 1 77 ? 15.062 -5.258 15.594 1 90.12 77 A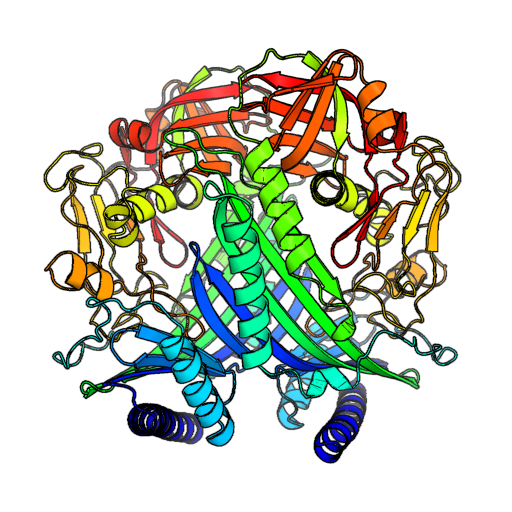SN B O 1
ATOM 4017 N N . SER B 1 78 ? 16.469 -3.598 15.969 1 85.75 78 SER B N 1
ATOM 4018 C CA . SER B 1 78 ? 17.141 -4.223 17.094 1 85.75 78 SER B CA 1
ATOM 4019 C C . SER B 1 78 ? 17.562 -3.188 18.141 1 85.75 78 SER B C 1
ATOM 4021 O O . SER B 1 78 ? 17.875 -2.047 17.797 1 85.75 78 SER B O 1
ATOM 4023 N N . LEU B 1 79 ? 17.516 -3.654 19.344 1 87.19 79 LEU B N 1
ATOM 4024 C CA . LEU B 1 79 ? 17.953 -2.773 20.422 1 87.19 79 LEU B CA 1
ATOM 4025 C C . LEU B 1 79 ? 19.297 -3.203 20.984 1 87.19 79 LEU B C 1
ATOM 4027 O O . LEU B 1 79 ? 19.75 -2.701 22.016 1 87.19 79 LEU B O 1
ATOM 4031 N N . SER B 1 80 ? 19.953 -4.109 20.203 1 88.81 80 SER B N 1
ATOM 4032 C CA . SER B 1 80 ? 21.266 -4.555 20.672 1 88.81 80 SER B CA 1
ATOM 4033 C C . SER B 1 80 ? 22.344 -3.557 20.312 1 88.81 80 SER B C 1
ATOM 4035 O O . SER B 1 80 ? 22.328 -2.979 19.219 1 88.81 80 SER B O 1
ATOM 4037 N N . LYS B 1 81 ? 23.328 -3.414 21.172 1 92.44 81 LYS B N 1
ATOM 4038 C CA . LYS B 1 81 ? 24.422 -2.475 20.953 1 92.44 81 LYS B CA 1
ATOM 4039 C C . LYS B 1 81 ? 25.219 -2.828 19.703 1 92.44 81 LYS B C 1
ATOM 4041 O O . LYS B 1 81 ? 25.609 -1.94 18.938 1 92.44 81 LYS B O 1
ATOM 4046 N N . SER B 1 82 ? 25.391 -4.105 19.531 1 92.44 82 SER B N 1
ATOM 4047 C CA . SER B 1 82 ? 26.172 -4.551 18.375 1 92.44 82 SER B CA 1
ATOM 4048 C C . SER B 1 82 ? 25.484 -4.16 17.062 1 92.44 82 SER B C 1
ATOM 4050 O O . SER B 1 82 ? 26.125 -3.67 16.141 1 92.44 82 SER B O 1
ATOM 4052 N N . LYS B 1 83 ? 24.156 -4.344 17 1 90.44 83 LYS B N 1
ATOM 4053 C CA . LYS B 1 83 ? 23.406 -4.031 15.789 1 90.44 83 LYS B CA 1
ATOM 4054 C C . LYS B 1 83 ? 23.312 -2.521 15.578 1 90.44 83 LYS B C 1
ATOM 4056 O O . LYS B 1 83 ? 23.312 -2.047 14.438 1 90.44 83 LYS B O 1
ATOM 4061 N N . ILE B 1 84 ? 23.266 -1.826 16.656 1 94.56 84 ILE B N 1
ATOM 4062 C CA . ILE B 1 84 ? 23.25 -0.369 16.578 1 94.56 84 ILE B CA 1
ATOM 4063 C C . ILE B 1 84 ? 24.594 0.132 16.062 1 94.56 84 ILE B C 1
ATOM 4065 O O . ILE B 1 84 ? 24.641 1.02 15.203 1 94.56 84 ILE B O 1
ATOM 4069 N N . LYS B 1 85 ? 25.656 -0.463 16.547 1 95.56 85 LYS B N 1
ATOM 4070 C CA . LYS B 1 85 ? 26.984 -0.104 16.062 1 95.56 85 LYS B CA 1
ATOM 4071 C C . LYS B 1 85 ? 27.094 -0.359 14.562 1 95.56 85 LYS B C 1
ATOM 4073 O O . LYS B 1 85 ? 27.641 0.468 13.828 1 95.56 85 LYS B O 1
ATOM 4078 N N . ASP B 1 86 ? 26.609 -1.47 14.156 1 93 86 ASP B N 1
ATOM 4079 C CA . ASP B 1 86 ? 26.609 -1.801 12.734 1 93 86 ASP B CA 1
ATOM 4080 C C . ASP B 1 86 ? 25.828 -0.775 11.93 1 93 86 ASP B C 1
ATOM 4082 O O . ASP B 1 86 ? 26.234 -0.384 10.836 1 93 86 ASP B O 1
ATOM 4086 N N . ALA B 1 87 ? 24.672 -0.397 12.453 1 94.31 87 ALA B N 1
ATOM 4087 C CA . ALA B 1 87 ? 23.828 0.59 11.773 1 94.31 87 ALA B CA 1
ATOM 4088 C C . ALA B 1 87 ? 24.547 1.935 11.664 1 94.31 87 ALA B C 1
ATOM 4090 O O . ALA B 1 87 ? 24.469 2.605 10.633 1 94.31 87 ALA B O 1
ATOM 4091 N N . VAL B 1 88 ? 25.25 2.348 12.742 1 97.06 88 VAL B N 1
ATOM 4092 C CA . VAL B 1 88 ? 26.016 3.586 12.727 1 97.06 88 VAL B CA 1
ATOM 4093 C C . VAL B 1 88 ? 27.094 3.52 11.641 1 97.06 88 VAL B C 1
ATOM 4095 O O . VAL B 1 88 ? 27.234 4.453 10.844 1 97.06 88 VAL B O 1
ATOM 4098 N N . SER B 1 89 ? 27.797 2.402 11.602 1 95.44 89 SER B N 1
ATOM 4099 C CA . SER B 1 89 ? 28.844 2.219 10.602 1 95.44 89 SER B CA 1
ATOM 4100 C C . SER B 1 89 ? 28.281 2.324 9.188 1 95.44 89 SER B C 1
ATOM 4102 O O . SER B 1 89 ? 28.875 2.969 8.32 1 95.44 89 SER B O 1
ATOM 4104 N N . MET B 1 90 ? 27.156 1.754 9.023 1 92.12 90 MET B N 1
ATOM 4105 C CA . MET B 1 90 ? 26.516 1.783 7.715 1 92.12 90 MET B CA 1
ATOM 4106 C C . MET B 1 90 ? 26.094 3.201 7.352 1 92.12 90 MET B C 1
ATOM 4108 O O . MET B 1 90 ? 26.281 3.645 6.219 1 92.12 90 MET B O 1
ATOM 4112 N N . ALA B 1 91 ? 25.469 3.9 8.258 1 95.75 91 ALA B N 1
ATOM 4113 C CA . ALA B 1 91 ? 25.062 5.281 8.008 1 95.75 91 ALA B CA 1
ATOM 4114 C C . ALA B 1 91 ? 26.25 6.141 7.605 1 95.75 91 ALA B C 1
ATOM 4116 O O . ALA B 1 91 ? 26.156 6.953 6.68 1 95.75 91 ALA B O 1
ATOM 4117 N N . VAL B 1 92 ? 27.375 5.926 8.281 1 95.75 92 VAL B N 1
ATOM 4118 C CA . VAL B 1 92 ? 28.594 6.684 7.992 1 95.75 92 VAL B CA 1
ATOM 4119 C C . VAL B 1 92 ? 29.094 6.336 6.594 1 95.75 92 VAL B C 1
ATOM 4121 O O . VAL B 1 92 ? 29.5 7.219 5.836 1 95.75 92 VAL B O 1
ATOM 4124 N N . LYS B 1 93 ? 29.062 5.074 6.281 1 90.44 93 LYS B N 1
ATOM 4125 C CA . LYS B 1 93 ? 29.484 4.648 4.953 1 90.44 93 LYS B CA 1
ATOM 4126 C C . LYS B 1 93 ? 28.641 5.297 3.865 1 90.44 93 LYS B C 1
ATOM 4128 O O . LYS B 1 93 ? 29.172 5.734 2.84 1 90.44 93 LYS B O 1
ATOM 4133 N N . ILE B 1 94 ? 27.406 5.375 4.07 1 89.25 94 ILE B N 1
ATOM 4134 C CA . ILE B 1 94 ? 26.5 5.988 3.109 1 89.25 94 ILE B CA 1
ATOM 4135 C C . ILE B 1 94 ? 26.828 7.477 2.977 1 89.25 94 ILE B C 1
ATOM 4137 O O . ILE B 1 94 ? 26.875 8.008 1.865 1 89.25 94 ILE B O 1
ATOM 4141 N N . ALA B 1 95 ? 27 8.109 4.082 1 93.56 95 ALA B N 1
ATOM 4142 C CA . ALA B 1 95 ? 27.328 9.531 4.062 1 93.56 95 ALA B CA 1
ATOM 4143 C C . ALA B 1 95 ? 28.578 9.797 3.225 1 93.56 95 ALA B C 1
ATOM 4145 O O . ALA B 1 95 ? 28.625 10.75 2.451 1 93.56 95 ALA B O 1
ATOM 4146 N N . ARG B 1 96 ? 29.531 8.938 3.326 1 90 96 ARG B N 1
ATOM 4147 C CA . ARG B 1 96 ? 30.828 9.141 2.684 1 90 96 ARG B CA 1
ATOM 4148 C C . ARG B 1 96 ? 30.703 9.062 1.165 1 90 96 ARG B C 1
ATOM 4150 O O . ARG B 1 96 ? 31.516 9.625 0.438 1 90 96 ARG B O 1
ATOM 4157 N N . VAL B 1 97 ? 29.656 8.391 0.756 1 81.81 97 VAL B N 1
ATOM 4158 C CA . VAL B 1 97 ? 29.516 8.266 -0.689 1 81.81 97 VAL B CA 1
ATOM 4159 C C . VAL B 1 97 ? 28.391 9.18 -1.175 1 81.81 97 VAL B C 1
ATOM 4161 O O . VAL B 1 97 ? 28.016 9.133 -2.348 1 81.81 97 VAL B O 1
ATOM 4164 N N . SER B 1 98 ? 27.781 9.938 -0.299 1 87.19 98 SER B N 1
ATOM 4165 C CA . SER B 1 98 ? 26.688 10.844 -0.64 1 87.19 98 SER B CA 1
ATOM 4166 C C . SER B 1 98 ? 27.203 12.234 -0.994 1 87.19 98 SER B C 1
ATOM 4168 O O . SER B 1 98 ? 28.297 12.617 -0.561 1 87.19 98 SER B O 1
ATOM 4170 N N . PRO B 1 99 ? 26.453 12.953 -1.82 1 87.31 99 PRO B N 1
ATOM 4171 C CA . PRO B 1 99 ? 26.906 14.297 -2.186 1 87.31 99 PRO B CA 1
ATOM 4172 C C . PRO B 1 99 ? 26.969 15.242 -0.99 1 87.31 99 PRO B C 1
ATOM 4174 O O . PRO B 1 99 ? 26.156 15.141 -0.073 1 87.31 99 PRO B O 1
ATOM 4177 N N . LYS B 1 100 ? 27.938 16.141 -1.136 1 92.5 100 LYS B N 1
ATOM 4178 C CA . LYS B 1 100 ? 28.031 17.188 -0.128 1 92.5 100 LYS B CA 1
ATOM 4179 C C . LYS B 1 100 ? 26.906 18.203 -0.283 1 92.5 100 LYS B C 1
ATOM 4181 O O . LYS B 1 100 ? 26.531 18.562 -1.403 1 92.5 100 LYS B O 1
ATOM 4186 N N . ASP B 1 101 ? 26.406 18.688 0.829 1 94.88 101 ASP B N 1
ATOM 4187 C CA . ASP B 1 101 ? 25.344 19.703 0.873 1 94.88 101 ASP B CA 1
ATOM 4188 C C . ASP B 1 101 ? 25.469 20.562 2.127 1 94.88 101 ASP B C 1
ATOM 4190 O O . ASP B 1 101 ? 25.25 20.078 3.24 1 94.88 101 ASP B O 1
ATOM 4194 N N . ARG B 1 102 ? 25.719 21.781 1.945 1 95.44 102 ARG B N 1
ATOM 4195 C CA . ARG B 1 102 ? 26 22.672 3.057 1 95.44 102 ARG B CA 1
ATOM 4196 C C . ARG B 1 102 ? 24.75 22.891 3.92 1 95.44 102 ARG B C 1
ATOM 4198 O O . ARG B 1 102 ? 24.844 23.422 5.027 1 95.44 102 ARG B O 1
ATOM 4205 N N . TYR B 1 103 ? 23.625 22.469 3.48 1 96.62 103 TYR B N 1
ATOM 4206 C CA . TYR B 1 103 ? 22.375 22.703 4.203 1 96.62 103 TYR B CA 1
ATOM 4207 C C . TYR B 1 103 ? 22.047 21.547 5.117 1 96.62 103 TYR B C 1
ATOM 4209 O O . TYR B 1 103 ? 21.047 21.578 5.852 1 96.62 103 TYR B O 1
ATOM 4217 N N . ASN B 1 104 ? 22.859 20.469 5.082 1 96 104 ASN B N 1
ATOM 4218 C CA . ASN B 1 104 ? 22.703 19.359 6.004 1 96 104 ASN B CA 1
ATOM 4219 C C . ASN B 1 104 ? 23.078 19.734 7.43 1 96 104 ASN B C 1
ATOM 4221 O O . ASN B 1 104 ? 24.25 19.734 7.789 1 96 104 ASN B O 1
ATOM 4225 N N . VAL B 1 105 ? 22.062 20.125 8.227 1 95.56 105 VAL B N 1
ATOM 4226 C CA . VAL B 1 105 ? 22.297 20.516 9.609 1 95.56 105 VAL B CA 1
ATOM 4227 C C . VAL B 1 105 ? 21.219 19.906 10.508 1 95.56 105 VAL B C 1
ATOM 4229 O O . VAL B 1 105 ? 20.125 19.562 10.039 1 95.56 105 VAL B O 1
ATOM 4232 N N . LEU B 1 106 ? 21.531 19.688 11.75 1 96.44 106 LEU B N 1
ATOM 4233 C CA . LEU B 1 106 ? 20.578 19.25 12.758 1 96.44 106 LEU B CA 1
ATOM 4234 C C . LEU B 1 106 ? 20.016 20.438 13.539 1 96.44 106 LEU B C 1
ATOM 4236 O O . LEU B 1 106 ? 20.672 21.484 13.648 1 96.44 106 LEU B O 1
ATOM 4240 N N . PRO B 1 107 ? 18.797 20.281 14.039 1 95.44 107 PRO B N 1
ATOM 4241 C CA . PRO B 1 107 ? 18.297 21.359 14.883 1 95.44 107 PRO B CA 1
ATOM 4242 C C . PRO B 1 107 ? 19.141 21.578 16.141 1 95.44 107 PRO B C 1
ATOM 4244 O O . PRO B 1 107 ? 19.703 20.625 16.672 1 95.44 107 PRO B O 1
ATOM 4247 N N . SER B 1 108 ? 19.266 22.828 16.531 1 90.25 108 SER B N 1
ATOM 4248 C CA . SER B 1 108 ? 20.016 23.172 17.734 1 90.25 108 SER B CA 1
ATOM 4249 C C . SER B 1 108 ? 19.203 22.922 18.984 1 90.25 108 SER B C 1
ATOM 4251 O O . SER B 1 108 ? 17.984 22.766 18.922 1 90.25 108 SER B O 1
ATOM 4253 N N . ARG B 1 109 ? 20.016 22.891 20.047 1 77.94 109 ARG B N 1
ATOM 4254 C CA . ARG B 1 109 ? 19.359 22.719 21.344 1 77.94 109 ARG B CA 1
ATOM 4255 C C . ARG B 1 109 ? 18.406 23.859 21.625 1 77.94 109 ARG B C 1
ATOM 4257 O O . ARG B 1 109 ? 18.781 25.031 21.547 1 77.94 109 ARG B O 1
ATOM 4264 N N . SER B 1 110 ? 17.188 23.703 21.172 1 67.06 110 SER B N 1
ATOM 4265 C CA . SER B 1 110 ? 16.219 24.719 21.562 1 67.06 110 SER B CA 1
ATOM 4266 C C . SER B 1 110 ? 15.594 24.391 22.922 1 67.06 110 SER B C 1
ATOM 4268 O O . SER B 1 110 ? 15.914 23.359 23.516 1 67.06 110 SER B O 1
ATOM 4270 N N . LYS B 1 111 ? 14.898 25.344 23.5 1 68.44 111 LYS B N 1
ATOM 4271 C CA . LYS B 1 111 ? 14.102 25.094 24.688 1 68.44 111 LYS B CA 1
ATOM 4272 C C . LYS B 1 111 ? 13.281 23.812 24.547 1 68.44 111 LYS B C 1
ATOM 4274 O O . LYS B 1 111 ? 12.758 23.531 23.469 1 68.44 111 LYS B O 1
ATOM 4279 N N . LYS B 1 112 ? 13.438 22.984 25.5 1 78.69 112 LYS B N 1
ATOM 4280 C CA . LYS B 1 112 ? 12.648 21.75 25.531 1 78.69 112 LYS B CA 1
ATOM 4281 C C . LYS B 1 112 ? 11.188 22.031 25.188 1 78.69 112 LYS B C 1
ATOM 4283 O O . LYS B 1 112 ? 10.578 22.953 25.734 1 78.69 112 LYS B O 1
ATOM 4288 N N . PRO B 1 113 ? 10.734 21.297 24.219 1 83.94 113 PRO B N 1
ATOM 4289 C CA . PRO B 1 113 ? 9.328 21.484 23.859 1 83.94 113 PRO B CA 1
ATOM 4290 C C . PRO B 1 113 ? 8.383 21.234 25.047 1 83.94 113 PRO B C 1
ATOM 4292 O O . PRO B 1 113 ? 8.711 20.438 25.938 1 83.94 113 PRO B O 1
ATOM 4295 N N . ARG B 1 114 ? 7.348 22.047 25.078 1 87.38 114 ARG B N 1
ATOM 4296 C CA . ARG B 1 114 ? 6.258 21.703 26 1 87.38 114 ARG B CA 1
ATOM 4297 C C . ARG B 1 114 ? 5.59 20.391 25.578 1 87.38 114 ARG B C 1
ATOM 4299 O O . ARG B 1 114 ? 5.062 20.281 24.469 1 87.38 114 ARG B O 1
ATOM 4306 N N . MET B 1 115 ? 5.648 19.453 26.438 1 93.44 115 MET B N 1
ATOM 4307 C CA . MET B 1 115 ? 5.074 18.156 26.125 1 93.44 115 MET B CA 1
ATOM 4308 C C . MET B 1 115 ? 3.553 18.203 26.141 1 93.44 115 MET B C 1
ATOM 4310 O O . MET B 1 115 ? 2.951 18.719 27.078 1 93.44 115 MET B O 1
ATOM 4314 N N . LEU B 1 116 ? 3.031 17.781 25.125 1 94.94 116 LEU B N 1
ATOM 4315 C CA . LEU B 1 116 ? 1.583 17.797 24.953 1 94.94 116 LEU B CA 1
ATOM 4316 C C . LEU B 1 116 ? 0.911 16.844 25.922 1 94.94 116 LEU B C 1
ATOM 4318 O O . LEU B 1 116 ? 1.411 15.734 26.156 1 94.94 116 LEU B O 1
ATOM 4322 N N . GLN B 1 117 ? -0.157 17.328 26.484 1 94.06 117 GLN B N 1
ATOM 4323 C CA . GLN B 1 117 ? -1.012 16.453 27.281 1 94.06 117 GLN B CA 1
ATOM 4324 C C . GLN B 1 117 ? -2.219 15.984 26.469 1 94.06 117 GLN B C 1
ATOM 4326 O O . GLN B 1 117 ? -2.596 16.625 25.484 1 94.06 117 GLN B O 1
ATOM 4331 N N . GLY B 1 118 ? -2.785 14.852 26.812 1 95.62 118 GLY B N 1
ATOM 4332 C CA . GLY B 1 118 ? -4.016 14.391 26.188 1 95.62 118 GLY B CA 1
ATOM 4333 C C . GLY B 1 118 ? -3.779 13.477 25 1 95.62 118 GLY B C 1
ATOM 4334 O O . GLY B 1 118 ? -4.66 13.305 24.156 1 95.62 118 GLY B O 1
ATOM 4335 N N . ILE B 1 119 ? -2.553 12.945 24.938 1 97.75 119 ILE B N 1
ATOM 4336 C CA . ILE B 1 119 ? -2.303 12.086 23.797 1 97.75 119 ILE B CA 1
ATOM 4337 C C . ILE B 1 119 ? -1.961 10.672 24.266 1 97.75 119 ILE B C 1
ATOM 4339 O O . ILE B 1 119 ? -1.573 9.82 23.469 1 97.75 119 ILE B O 1
ATOM 4343 N N . TYR B 1 120 ? -2.027 10.453 25.562 1 97.44 120 TYR B N 1
ATOM 4344 C CA . TYR B 1 120 ? -1.763 9.141 26.125 1 97.44 120 TYR B CA 1
ATOM 4345 C C . TYR B 1 120 ? -2.805 8.773 27.188 1 97.44 120 TYR B C 1
ATOM 4347 O O . TYR B 1 120 ? -3.102 9.578 28.062 1 97.44 120 TYR B O 1
ATOM 4355 N N . ASP B 1 121 ? -3.346 7.602 27.031 1 97.06 121 ASP B N 1
ATOM 4356 C CA . ASP B 1 121 ? -4.273 7.047 28.016 1 97.06 121 ASP B CA 1
ATOM 4357 C C . ASP B 1 121 ? -3.588 5.996 28.875 1 97.06 121 ASP B C 1
ATOM 4359 O O . ASP B 1 121 ? -3.17 4.945 28.391 1 97.06 121 ASP B O 1
ATOM 4363 N N . LYS B 1 122 ? -3.588 6.133 30.109 1 93.31 122 LYS B N 1
ATOM 4364 C CA . LYS B 1 122 ? -2.967 5.184 31.031 1 93.31 122 LYS B CA 1
ATOM 4365 C C . LYS B 1 122 ? -3.646 3.818 30.953 1 93.31 122 LYS B C 1
ATOM 4367 O O . LYS B 1 122 ? -3.014 2.789 31.203 1 93.31 122 LYS B O 1
ATOM 4372 N N . ASN B 1 123 ? -4.91 3.838 30.594 1 92.19 123 ASN B N 1
ATOM 4373 C CA . ASN B 1 123 ? -5.668 2.594 30.5 1 92.19 123 ASN B CA 1
ATOM 4374 C C . ASN B 1 123 ? -5.316 1.817 29.234 1 92.19 123 ASN B C 1
ATOM 4376 O O . ASN B 1 123 ? -5.707 0.658 29.094 1 92.19 123 ASN B O 1
ATOM 4380 N N . ALA B 1 124 ? -4.582 2.396 28.359 1 92.56 124 ALA B N 1
ATOM 4381 C CA . ALA B 1 124 ? -4.25 1.769 27.094 1 92.56 124 ALA B CA 1
ATOM 4382 C C . ALA B 1 124 ? -3.35 0.555 27.297 1 92.56 124 ALA B C 1
ATOM 4384 O O . ALA B 1 124 ? -3.377 -0.388 26.5 1 92.56 124 ALA B O 1
ATOM 4385 N N . GLN B 1 125 ? -2.588 0.525 28.297 1 84.5 125 GLN B N 1
ATOM 4386 C CA . GLN B 1 125 ? -1.648 -0.561 28.562 1 84.5 125 GLN B CA 1
ATOM 4387 C C . GLN B 1 125 ? -2.383 -1.86 28.875 1 84.5 125 GLN B C 1
ATOM 4389 O O . GLN B 1 125 ? -1.845 -2.951 28.672 1 84.5 125 GLN B O 1
ATOM 4394 N N . SER B 1 126 ? -3.576 -1.738 29.375 1 83.69 126 SER B N 1
ATOM 4395 C CA . SER B 1 126 ? -4.359 -2.916 29.734 1 83.69 126 SER B CA 1
ATOM 4396 C C . SER B 1 126 ? -5.242 -3.371 28.578 1 83.69 126 SER B C 1
ATOM 4398 O O . SER B 1 126 ? -5.938 -4.387 28.688 1 83.69 126 SER B O 1
ATOM 4400 N N . PHE B 1 127 ? -5.199 -2.58 27.562 1 85.06 127 PHE B N 1
ATOM 4401 C CA . PHE B 1 127 ? -6.008 -2.936 26.406 1 85.06 127 PHE B CA 1
ATOM 4402 C C . PHE B 1 127 ? -5.379 -4.09 25.625 1 85.06 127 PHE B C 1
ATOM 4404 O O . PHE B 1 127 ? -4.293 -3.943 25.062 1 85.06 127 PHE B O 1
ATOM 4411 N N . GLU B 1 128 ? -5.953 -5.23 25.688 1 81.06 128 GLU B N 1
ATOM 4412 C CA . GLU B 1 128 ? -5.41 -6.453 25.094 1 81.06 128 GLU B CA 1
ATOM 4413 C C . GLU B 1 128 ? -6.062 -6.754 23.75 1 81.06 128 GLU B C 1
ATOM 4415 O O . GLU B 1 128 ? -7.02 -6.082 23.359 1 81.06 128 GLU B O 1
ATOM 4420 N N . ALA B 1 129 ? -5.5 -7.73 23.125 1 84.75 129 ALA B N 1
ATOM 4421 C CA . ALA B 1 129 ? -6.031 -8.172 21.844 1 84.75 129 ALA B CA 1
ATOM 4422 C C . ALA B 1 129 ? -7.492 -8.586 21.969 1 84.75 129 ALA B C 1
ATOM 4424 O O . ALA B 1 129 ? -8.281 -8.383 21.031 1 84.75 129 ALA B O 1
ATOM 4425 N N . SER B 1 130 ? -7.852 -9.078 23.078 1 86.5 130 SER B N 1
ATOM 4426 C CA . SER B 1 130 ? -9.227 -9.5 23.297 1 86.5 130 SER B CA 1
ATOM 4427 C C . SER B 1 130 ? -10.18 -8.305 23.297 1 86.5 130 SER B C 1
ATOM 4429 O O . SER B 1 130 ? -11.32 -8.414 22.844 1 86.5 130 SER B O 1
ATOM 4431 N N . ASP B 1 131 ? -9.695 -7.207 23.828 1 92.25 131 ASP B N 1
ATOM 4432 C CA . ASP B 1 131 ? -10.492 -5.984 23.797 1 92.25 131 ASP B CA 1
ATOM 4433 C C . ASP B 1 131 ? -10.68 -5.492 22.359 1 92.25 131 ASP B C 1
ATOM 4435 O O . ASP B 1 131 ? -11.773 -5.074 21.969 1 92.25 131 ASP B O 1
ATOM 4439 N N . ALA B 1 132 ? -9.594 -5.562 21.594 1 93.62 132 ALA B N 1
ATOM 4440 C CA . ALA B 1 132 ? -9.68 -5.176 20.188 1 93.62 132 ALA B CA 1
ATOM 4441 C C . ALA B 1 132 ? -10.68 -6.047 19.438 1 93.62 132 ALA B C 1
ATOM 4443 O O . ALA B 1 132 ? -11.445 -5.551 18.609 1 93.62 132 ALA B O 1
ATOM 4444 N N . ALA B 1 133 ? -10.688 -7.301 19.75 1 91.62 133 ALA B N 1
ATOM 4445 C CA . ALA B 1 133 ? -11.625 -8.234 19.125 1 91.62 133 ALA B CA 1
ATOM 4446 C C . ALA B 1 133 ? -13.062 -7.879 19.484 1 91.62 133 ALA B C 1
ATOM 4448 O O . ALA B 1 133 ? -13.945 -7.91 18.609 1 91.62 133 ALA B O 1
ATOM 4449 N N . ARG B 1 134 ? -13.281 -7.578 20.703 1 92.88 134 ARG B N 1
ATOM 4450 C CA . ARG B 1 134 ? -14.609 -7.184 21.141 1 92.88 134 ARG B CA 1
ATOM 4451 C C . ARG B 1 134 ? -15.086 -5.938 20.406 1 92.88 134 ARG B C 1
ATOM 4453 O O . ARG B 1 134 ? -16.234 -5.871 19.969 1 92.88 134 ARG B O 1
ATOM 4460 N N . MET B 1 135 ? -14.18 -4.957 20.297 1 95.94 135 MET B N 1
ATOM 4461 C CA . MET B 1 135 ? -14.531 -3.717 19.609 1 95.94 135 MET B CA 1
ATOM 4462 C C . MET B 1 135 ? -14.852 -3.982 18.141 1 95.94 135 MET B C 1
ATOM 4464 O O . MET B 1 135 ? -15.82 -3.438 17.609 1 95.94 135 MET B O 1
ATOM 4468 N N . ALA B 1 136 ? -14.055 -4.824 17.484 1 96.19 136 ALA B N 1
ATOM 4469 C CA . ALA B 1 136 ? -14.297 -5.18 16.094 1 96.19 136 ALA B CA 1
ATOM 4470 C C . ALA B 1 136 ? -15.648 -5.887 15.93 1 96.19 136 ALA B C 1
ATOM 4472 O O . ALA B 1 136 ? -16.406 -5.586 15.008 1 96.19 136 ALA B O 1
ATOM 4473 N N . ALA B 1 137 ? -15.914 -6.758 16.828 1 94.25 137 ALA B N 1
ATOM 4474 C CA . ALA B 1 137 ? -17.172 -7.492 16.797 1 94.25 137 ALA B CA 1
ATOM 4475 C C . ALA B 1 137 ? -18.359 -6.555 16.984 1 94.25 137 ALA B C 1
ATOM 4477 O O . ALA B 1 137 ? -19.375 -6.68 16.297 1 94.25 137 ALA B O 1
ATOM 4478 N N . GLU B 1 138 ? -18.203 -5.676 17.938 1 96.56 138 GLU B N 1
ATOM 4479 C CA . GLU B 1 138 ? -19.266 -4.695 18.188 1 96.56 138 GLU B CA 1
ATOM 4480 C C . GLU B 1 138 ? -19.5 -3.82 16.953 1 96.56 138 GLU B C 1
ATOM 4482 O O . GLU B 1 138 ? -20.641 -3.52 16.609 1 96.56 138 GLU B O 1
ATOM 4487 N N . MET B 1 139 ? -18.438 -3.412 16.312 1 97.69 139 MET B N 1
ATOM 4488 C CA . MET B 1 139 ? -18.531 -2.598 15.102 1 97.69 139 MET B CA 1
ATOM 4489 C C . MET B 1 139 ? -19.281 -3.348 14 1 97.69 139 MET B C 1
ATOM 4491 O O . MET B 1 139 ? -20.203 -2.807 13.383 1 97.69 139 MET B O 1
ATOM 4495 N N . LEU B 1 140 ? -18.891 -4.574 13.797 1 96.44 140 LEU B N 1
ATOM 4496 C CA . LEU B 1 140 ? -19.516 -5.414 12.781 1 96.44 140 LEU B CA 1
ATOM 4497 C C . LEU B 1 140 ? -21 -5.617 13.094 1 96.44 140 LEU B C 1
ATOM 4499 O O . LEU B 1 140 ? -21.844 -5.461 12.211 1 96.44 140 LEU B O 1
ATOM 4503 N N . ALA B 1 141 ? -21.328 -5.91 14.344 1 95.94 141 ALA B N 1
ATOM 4504 C CA . ALA B 1 141 ? -22.703 -6.156 14.766 1 95.94 141 ALA B CA 1
ATOM 4505 C C . ALA B 1 141 ? -23.578 -4.914 14.57 1 95.94 141 ALA B C 1
ATOM 4507 O O . ALA B 1 141 ? -24.703 -5.004 14.094 1 95.94 141 ALA B O 1
ATOM 4508 N N . ALA B 1 142 ? -23 -3.805 14.953 1 97.31 142 ALA B N 1
ATOM 4509 C CA . ALA B 1 142 ? -23.75 -2.555 14.828 1 97.31 142 ALA B CA 1
ATOM 4510 C C . ALA B 1 142 ? -24.125 -2.279 13.375 1 97.31 142 ALA B C 1
ATOM 4512 O O . ALA B 1 142 ? -25.234 -1.849 13.078 1 97.31 142 ALA B O 1
ATOM 4513 N N . ALA B 1 143 ? -23.172 -2.502 12.477 1 97.25 143 ALA B N 1
ATOM 4514 C CA . ALA B 1 143 ? -23.438 -2.283 11.055 1 97.25 143 ALA B CA 1
ATOM 4515 C C . ALA B 1 143 ? -24.516 -3.234 10.539 1 97.25 143 ALA B C 1
ATOM 4517 O O . ALA B 1 143 ? -25.438 -2.812 9.852 1 97.25 143 ALA B O 1
ATOM 4518 N N . LYS B 1 144 ? -24.453 -4.402 10.953 1 95.19 144 LYS B N 1
ATOM 4519 C CA . LYS B 1 144 ? -25.359 -5.438 10.453 1 95.19 144 LYS B CA 1
ATOM 4520 C C . LYS B 1 144 ? -26.766 -5.266 11.031 1 95.19 144 LYS B C 1
ATOM 4522 O O . LYS B 1 144 ? -27.75 -5.582 10.375 1 95.19 144 LYS B O 1
ATOM 4527 N N . LEU B 1 145 ? -26.859 -4.82 12.211 1 95.62 145 LEU B N 1
ATOM 4528 C CA . LEU B 1 145 ? -28.125 -4.652 12.898 1 95.62 145 LEU B CA 1
ATOM 4529 C C . LEU B 1 145 ? -28.859 -3.42 12.391 1 95.62 145 LEU B C 1
ATOM 4531 O O . LEU B 1 145 ? -30.094 -3.32 12.516 1 95.62 145 LEU B O 1
ATOM 4535 N N . TYR B 1 146 ? -28.094 -2.508 11.891 1 96.62 146 TYR B N 1
ATOM 4536 C CA . TYR B 1 146 ? -28.719 -1.29 11.375 1 96.62 146 TYR B CA 1
ATOM 4537 C C . TYR B 1 146 ? -29.656 -1.601 10.219 1 96.62 146 TYR B C 1
ATOM 4539 O O . TYR B 1 146 ? -30.766 -1.064 10.141 1 96.62 146 TYR B O 1
ATOM 4547 N N . ASP B 1 147 ? -29.25 -2.359 9.297 1 96.69 147 ASP B N 1
ATOM 4548 C CA . ASP B 1 147 ? -30.031 -2.748 8.117 1 96.69 147 ASP B CA 1
ATOM 4549 C C . ASP B 1 147 ? -29.531 -4.074 7.547 1 96.69 147 ASP B C 1
ATOM 4551 O O . ASP B 1 147 ? -28.328 -4.254 7.348 1 96.69 147 ASP B O 1
ATOM 4555 N N . LYS B 1 148 ? -30.406 -4.965 7.234 1 94.38 148 LYS B N 1
ATOM 4556 C CA . LYS B 1 148 ? -30.047 -6.305 6.773 1 94.38 148 LYS B CA 1
ATOM 4557 C C . LYS B 1 148 ? -29.375 -6.254 5.406 1 94.38 148 LYS B C 1
ATOM 4559 O O . LYS B 1 148 ? -28.719 -7.219 4.996 1 94.38 148 LYS B O 1
ATOM 4564 N N . ARG B 1 149 ? -29.469 -5.219 4.703 1 94.81 149 ARG B N 1
ATOM 4565 C CA . ARG B 1 149 ? -28.891 -5.086 3.367 1 94.81 149 ARG B CA 1
ATOM 4566 C C . ARG B 1 149 ? -27.406 -4.75 3.438 1 94.81 149 ARG B C 1
ATOM 4568 O O . ARG B 1 149 ? -26.703 -4.797 2.424 1 94.81 149 ARG B O 1
ATOM 4575 N N . VAL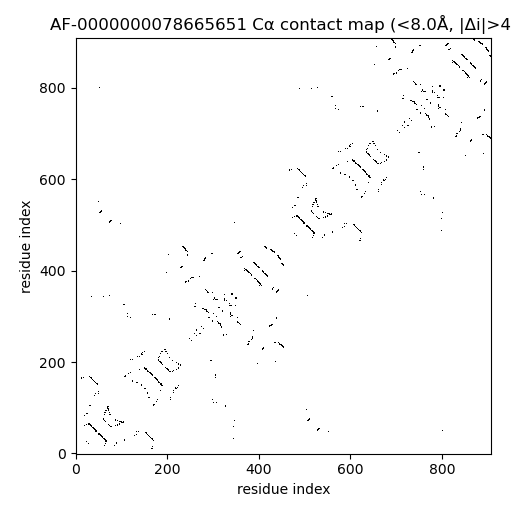 B 1 150 ? -26.938 -4.465 4.652 1 96.62 150 VAL B N 1
ATOM 4576 C CA . VAL B 1 150 ? -25.547 -4.062 4.805 1 96.62 150 VAL B CA 1
ATOM 4577 C C . VAL B 1 150 ? -24.641 -5.289 4.727 1 96.62 150 VAL B C 1
ATOM 4579 O O . VAL B 1 150 ? -24.891 -6.305 5.379 1 96.62 150 VAL B O 1
ATOM 4582 N N . SER B 1 151 ? -23.641 -5.168 3.928 1 93.5 151 SER B N 1
ATOM 4583 C CA . SER B 1 151 ? -22.578 -6.164 3.834 1 93.5 151 SER B CA 1
ATOM 4584 C C . SER B 1 151 ? -21.203 -5.543 4.094 1 93.5 151 SER B C 1
ATOM 4586 O O . SER B 1 151 ? -20.75 -4.676 3.338 1 93.5 151 SER B O 1
ATOM 4588 N N . VAL B 1 152 ? -20.594 -6.039 5.184 1 95.19 152 VAL B N 1
ATOM 4589 C CA . VAL B 1 152 ? -19.266 -5.539 5.52 1 95.19 152 VAL B CA 1
ATOM 4590 C C . VAL B 1 152 ? -18.203 -6.359 4.785 1 95.19 152 VAL B C 1
ATOM 4592 O O . VAL B 1 152 ? -18.125 -7.578 4.961 1 95.19 152 VAL B O 1
ATOM 4595 N N . ASP B 1 153 ? -17.469 -5.641 3.963 1 92.31 153 ASP B N 1
ATOM 4596 C CA . ASP B 1 153 ? -16.422 -6.309 3.188 1 92.31 153 ASP B CA 1
ATOM 4597 C C . ASP B 1 153 ? -15.148 -6.461 4.008 1 92.31 153 ASP B C 1
ATOM 4599 O O . ASP B 1 153 ? -14.523 -7.523 3.998 1 92.31 153 ASP B O 1
ATOM 4603 N N . SER B 1 154 ? -14.773 -5.418 4.672 1 95.75 154 SER B N 1
ATOM 4604 C CA . SER B 1 154 ? -13.547 -5.414 5.457 1 95.75 154 SER B CA 1
ATOM 4605 C C . SER B 1 154 ? -13.609 -4.371 6.574 1 95.75 154 SER B C 1
ATOM 4607 O O . SER B 1 154 ? -14.461 -3.486 6.555 1 95.75 154 SER B O 1
ATOM 4609 N N . GLY B 1 155 ? -12.789 -4.523 7.543 1 97.06 155 GLY B N 1
ATOM 4610 C CA . GLY B 1 155 ? -12.625 -3.586 8.641 1 97.06 155 GLY B CA 1
ATOM 4611 C C . GLY B 1 155 ? -11.539 -3.992 9.617 1 97.06 155 GLY B C 1
ATOM 4612 O O . GLY B 1 155 ? -10.93 -5.055 9.469 1 97.06 155 GLY B O 1
ATOM 4613 N N . ASN B 1 156 ? -11.234 -3.121 10.539 1 97.44 156 ASN B N 1
ATOM 4614 C CA . ASN B 1 156 ? -10.266 -3.459 11.57 1 97.44 156 ASN B CA 1
ATOM 4615 C C . ASN B 1 156 ? -10.414 -2.562 12.797 1 97.44 156 ASN B C 1
ATOM 4617 O O . ASN B 1 156 ? -11.078 -1.522 12.734 1 97.44 156 ASN B O 1
ATOM 4621 N N . PHE B 1 157 ? -9.969 -3.023 13.859 1 97.75 157 PHE B N 1
ATOM 4622 C CA . PHE B 1 157 ? -9.711 -2.248 15.062 1 97.75 157 PHE B CA 1
ATOM 4623 C C . PHE B 1 157 ? -8.266 -2.414 15.523 1 97.75 157 PHE B C 1
ATOM 4625 O O . PHE B 1 157 ? -7.773 -3.537 15.625 1 97.75 157 PHE B O 1
ATOM 4632 N N . THR B 1 158 ? -7.605 -1.32 15.797 1 97.12 158 THR B N 1
ATOM 4633 C CA . THR B 1 158 ? -6.207 -1.332 16.203 1 97.12 158 THR B CA 1
ATOM 4634 C C . THR B 1 158 ? -6.02 -0.544 17.5 1 97.12 158 THR B C 1
ATOM 4636 O O . THR B 1 158 ? -6.609 0.524 17.672 1 97.12 158 THR B O 1
ATOM 4639 N N . ALA B 1 159 ? -5.332 -1.103 18.391 1 96.69 159 ALA B N 1
ATOM 4640 C CA . ALA B 1 159 ? -4.824 -0.42 19.578 1 96.69 159 ALA B CA 1
ATOM 4641 C C . ALA B 1 159 ? -3.299 -0.363 19.562 1 96.69 159 ALA B C 1
ATOM 4643 O O . ALA B 1 159 ? -2.635 -1.389 19.406 1 96.69 159 ALA B O 1
ATOM 4644 N N . ASP B 1 160 ? -2.785 0.82 19.719 1 96.06 160 ASP B N 1
ATOM 4645 C CA . ASP B 1 160 ? -1.338 1.013 19.688 1 96.06 160 ASP B CA 1
ATOM 4646 C C . ASP B 1 160 ? -0.873 1.907 20.828 1 96.06 160 ASP B C 1
ATOM 4648 O O . ASP B 1 160 ? -1.394 3.01 21.016 1 96.06 160 ASP B O 1
ATOM 4652 N N . VAL B 1 161 ? -0.019 1.415 21.656 1 96.25 161 VAL B N 1
ATOM 4653 C CA . VAL B 1 161 ? 0.722 2.205 22.641 1 96.25 161 VAL B CA 1
ATOM 4654 C C . VAL B 1 161 ? 2.191 2.289 22.219 1 96.25 161 VAL B C 1
ATOM 4656 O O . VAL B 1 161 ? 2.863 1.265 22.078 1 96.25 161 VAL B O 1
ATOM 4659 N N . SER B 1 162 ? 2.633 3.484 22.031 1 95.06 162 SER B N 1
ATOM 4660 C CA . SER B 1 162 ? 3.98 3.635 21.5 1 95.06 162 SER B CA 1
ATOM 4661 C C . SER B 1 162 ? 4.766 4.699 22.25 1 95.06 162 SER B C 1
ATOM 4663 O O . SER B 1 162 ? 4.18 5.637 22.797 1 95.06 162 SER B O 1
ATOM 4665 N N . THR B 1 163 ? 6.016 4.523 22.375 1 95.38 163 THR B N 1
ATOM 4666 C CA . THR B 1 163 ? 6.949 5.531 22.859 1 95.38 163 THR B CA 1
ATOM 4667 C C . THR B 1 163 ? 8.016 5.824 21.812 1 95.38 163 THR B C 1
ATOM 4669 O O . THR B 1 163 ? 8.555 4.906 21.188 1 95.38 163 THR B O 1
ATOM 4672 N N . GLN B 1 164 ? 8.25 7.02 21.594 1 95.88 164 GLN B N 1
ATOM 4673 C CA . GLN B 1 164 ? 9.32 7.453 20.719 1 95.88 164 GLN B CA 1
ATOM 4674 C C . GLN B 1 164 ? 10.414 8.188 21.484 1 95.88 164 GLN B C 1
ATOM 4676 O O . GLN B 1 164 ? 10.141 8.844 22.484 1 95.88 164 GLN B O 1
ATOM 4681 N N . TRP B 1 165 ? 11.641 8.055 21.078 1 96.38 165 TRP B N 1
ATOM 4682 C CA . TRP B 1 165 ? 12.805 8.734 21.625 1 96.38 165 TRP B CA 1
ATOM 4683 C C . TRP B 1 165 ? 13.609 9.406 20.516 1 96.38 165 TRP B C 1
ATOM 4685 O O . TRP B 1 165 ? 13.648 8.914 19.375 1 96.38 165 TRP B O 1
ATOM 4695 N N . LEU B 1 166 ? 14.188 10.492 20.844 1 96.31 166 LEU B N 1
ATOM 4696 C CA . LEU B 1 166 ? 15.016 11.234 19.906 1 96.31 166 LEU B CA 1
ATOM 4697 C C . LEU B 1 166 ? 16.188 11.906 20.625 1 96.31 166 LEU B C 1
ATOM 4699 O O . LEU B 1 166 ? 16.016 12.461 21.703 1 96.31 166 LEU B O 1
ATOM 4703 N N . ALA B 1 167 ? 17.328 11.773 20.078 1 96.44 167 ALA B N 1
ATOM 4704 C CA . ALA B 1 167 ? 18.516 12.484 20.547 1 96.44 167 ALA B CA 1
ATOM 4705 C C . ALA B 1 167 ? 19.375 12.945 19.375 1 96.44 167 ALA B C 1
ATOM 4707 O O . ALA B 1 167 ? 19.422 12.289 18.328 1 96.44 167 ALA B O 1
ATOM 4708 N N . ASN B 1 168 ? 19.953 14.055 19.516 1 96.88 168 ASN B N 1
ATOM 4709 C CA . ASN B 1 168 ? 20.938 14.461 18.516 1 96.88 168 ASN B CA 1
ATOM 4710 C C . ASN B 1 168 ? 22.188 15.031 19.141 1 96.88 168 ASN B C 1
ATOM 4712 O O . ASN B 1 168 ? 22.25 15.242 20.359 1 96.88 168 ASN B O 1
ATOM 4716 N N . SER B 1 169 ? 23.234 15.227 18.406 1 96.94 169 SER B N 1
ATOM 4717 C CA . SER B 1 169 ? 24.547 15.625 18.891 1 96.94 169 SER B CA 1
ATOM 4718 C C . SER B 1 169 ? 24.547 17.078 19.375 1 96.94 169 SER B C 1
ATOM 4720 O O . SER B 1 169 ? 25.5 17.516 20.016 1 96.94 169 SER B O 1
ATOM 4722 N N . ASN B 1 170 ? 23.469 17.812 19.125 1 96.25 170 ASN B N 1
ATOM 4723 C CA . ASN B 1 170 ? 23.375 19.203 19.547 1 96.25 170 ASN B CA 1
ATOM 4724 C C . ASN B 1 170 ? 22.688 19.328 20.906 1 96.25 170 ASN B C 1
ATOM 4726 O O . ASN B 1 170 ? 22.422 20.438 21.375 1 96.25 170 ASN B O 1
ATOM 4730 N N . GLY B 1 171 ? 22.359 18.25 21.453 1 93.5 171 GLY B N 1
ATOM 4731 C CA . GLY B 1 171 ? 21.906 18.281 22.828 1 93.5 171 GLY B CA 1
ATOM 4732 C C . GLY B 1 171 ? 20.422 18.031 22.969 1 93.5 171 GLY B C 1
ATOM 4733 O O . GLY B 1 171 ? 19.875 18.047 24.078 1 93.5 171 GLY B O 1
ATOM 4734 N N . ILE B 1 172 ? 19.703 17.812 21.938 1 95.19 172 ILE B N 1
ATOM 4735 C CA . ILE B 1 172 ? 18.281 17.469 22.016 1 95.19 172 ILE B CA 1
ATOM 4736 C C . ILE B 1 172 ? 18.125 16.031 22.531 1 95.19 172 ILE B C 1
ATOM 4738 O O . ILE B 1 172 ? 18.812 15.125 22.062 1 95.19 172 ILE B O 1
ATOM 4742 N N . GLU B 1 173 ? 17.391 15.82 23.531 1 94.62 173 GLU B N 1
ATOM 4743 C CA . GLU B 1 173 ? 16.969 14.531 24.078 1 94.62 173 GLU B CA 1
ATOM 4744 C C . GLU B 1 173 ? 15.508 14.562 24.5 1 94.62 173 GLU B C 1
ATOM 4746 O O . GLU B 1 173 ? 15.156 15.211 25.5 1 94.62 173 GLU B O 1
ATOM 4751 N N . LEU B 1 174 ? 14.688 13.867 23.719 1 95 174 LEU B N 1
ATOM 4752 C CA . LEU B 1 174 ? 13.25 13.945 23.922 1 95 174 LEU B CA 1
ATOM 4753 C C . LEU B 1 174 ? 12.617 12.562 23.859 1 95 174 LEU B C 1
ATOM 4755 O O . LEU B 1 174 ? 13.172 11.641 23.266 1 95 174 LEU B O 1
ATOM 4759 N N . SER B 1 175 ? 11.586 12.359 24.484 1 95.25 175 SER B N 1
ATOM 4760 C CA . SER B 1 175 ? 10.742 11.172 24.375 1 95.25 175 SER B CA 1
ATOM 4761 C C . SER B 1 175 ? 9.266 11.523 24.578 1 95.25 175 SER B C 1
ATOM 4763 O O . SER B 1 175 ? 8.938 12.523 25.219 1 95.25 175 SER B O 1
ATOM 4765 N N . GLU B 1 176 ? 8.406 10.789 23.984 1 95.88 176 GLU B N 1
ATOM 4766 C CA . GLU B 1 176 ? 6.965 11.016 24.078 1 95.88 176 GLU B CA 1
ATOM 4767 C C . GLU B 1 176 ? 6.195 9.703 23.938 1 95.88 176 GLU B C 1
ATOM 4769 O O . GLU B 1 176 ? 6.527 8.867 23.109 1 95.88 176 GLU B O 1
ATOM 4774 N N . LYS B 1 177 ? 5.254 9.508 24.859 1 96.12 177 LYS B N 1
ATOM 4775 C CA . LYS B 1 177 ? 4.375 8.344 24.844 1 96.12 177 LYS B CA 1
ATOM 4776 C C . LYS B 1 177 ? 2.998 8.703 24.297 1 96.12 177 LYS B C 1
ATOM 4778 O O . LYS B 1 177 ? 2.459 9.766 24.594 1 96.12 177 LYS B O 1
ATOM 4783 N N . THR B 1 178 ? 2.455 7.848 23.438 1 97.38 178 THR B N 1
ATOM 4784 C CA . THR B 1 178 ? 1.151 8.086 22.828 1 97.38 178 THR B CA 1
ATOM 4785 C C . THR B 1 178 ? 0.326 6.801 22.797 1 97.38 178 THR B C 1
ATOM 4787 O O . THR B 1 178 ? 0.881 5.699 22.781 1 97.38 178 THR B O 1
ATOM 4790 N N . SER B 1 179 ? -0.935 6.859 22.969 1 97.94 179 SER B N 1
ATOM 4791 C CA . SER B 1 179 ? -1.877 5.773 22.719 1 97.94 179 SER B CA 1
ATOM 4792 C C . SER B 1 179 ? -2.846 6.133 21.594 1 97.94 179 SER B C 1
ATOM 4794 O O . SER B 1 179 ? -3.385 7.242 21.562 1 97.94 179 SER B O 1
ATOM 4796 N N . ILE B 1 180 ? -2.998 5.293 20.656 1 97.94 180 ILE B N 1
ATOM 4797 C CA . ILE B 1 180 ? -3.92 5.516 19.547 1 97.94 180 ILE B CA 1
ATOM 4798 C C . ILE B 1 180 ? -4.82 4.293 19.375 1 97.94 180 ILE B C 1
ATOM 4800 O O . ILE B 1 180 ? -4.336 3.17 19.234 1 97.94 180 ILE B O 1
ATOM 4804 N N . PHE B 1 181 ? -6.109 4.473 19.469 1 97.94 181 PHE B N 1
ATOM 4805 C CA . PHE B 1 181 ? -7.137 3.521 19.062 1 97.94 181 PHE B CA 1
ATOM 4806 C C . PHE B 1 181 ? -7.781 3.949 17.75 1 97.94 181 PHE B C 1
ATOM 4808 O O . PHE B 1 181 ? -8.297 5.062 17.641 1 97.94 181 PHE B O 1
ATOM 4815 N N . SER B 1 182 ? -7.699 3.127 16.781 1 98.25 182 SER B N 1
ATOM 4816 C CA . SER B 1 182 ? -8.289 3.465 15.492 1 98.25 182 SER B CA 1
ATOM 4817 C C . SER B 1 182 ? -9.078 2.291 14.922 1 98.25 182 SER B C 1
ATOM 4819 O O . SER B 1 182 ? -8.805 1.135 15.258 1 98.25 182 SER B O 1
ATOM 4821 N N . TRP B 1 183 ? -10.094 2.576 14.125 1 98.38 183 TRP B N 1
ATOM 4822 C CA . TRP B 1 183 ? -10.938 1.552 13.523 1 98.38 183 TRP B CA 1
ATOM 4823 C C . TRP B 1 183 ? -11.453 2.004 12.156 1 98.38 183 TRP B C 1
ATOM 4825 O O . TRP B 1 183 ? -11.5 3.203 11.875 1 98.38 183 TRP B O 1
ATOM 4835 N N . SER B 1 184 ? -11.75 1.098 11.375 1 98.38 184 SER B N 1
ATOM 4836 C CA . SER B 1 184 ? -12.328 1.362 10.062 1 98.38 184 SER B CA 1
ATOM 4837 C C . SER B 1 184 ? -13.258 0.236 9.633 1 98.38 184 SER B C 1
ATOM 4839 O O . SER B 1 184 ? -13.117 -0.902 10.086 1 98.38 184 SER B O 1
ATOM 4841 N N . ILE B 1 185 ? -14.227 0.556 8.852 1 97.75 185 ILE B N 1
ATOM 4842 C CA . ILE B 1 185 ? -15.195 -0.383 8.305 1 97.75 185 ILE B CA 1
ATOM 4843 C C . ILE B 1 185 ? -15.516 -0.007 6.855 1 97.75 185 ILE B C 1
ATOM 4845 O O . ILE B 1 185 ? -15.633 1.176 6.527 1 97.75 185 ILE B O 1
ATOM 4849 N N . MET B 1 186 ? -15.555 -0.972 6.039 1 97.19 186 MET B N 1
ATOM 4850 C CA . MET B 1 186 ? -15.766 -0.76 4.609 1 97.19 186 MET B CA 1
ATOM 4851 C C . MET B 1 186 ? -16.688 -1.831 4.031 1 97.19 186 MET B C 1
ATOM 4853 O O . MET B 1 186 ? -16.609 -2.998 4.418 1 97.19 186 MET B O 1
ATOM 4857 N N . GLY B 1 187 ? -17.516 -1.474 3.135 1 94.38 187 GLY B N 1
ATOM 4858 C CA . GLY B 1 187 ? -18.406 -2.42 2.488 1 94.38 187 GLY B CA 1
ATOM 4859 C C . GLY B 1 187 ? -19.453 -1.753 1.621 1 94.38 187 GLY B C 1
ATOM 4860 O O . GLY B 1 187 ? -19.188 -0.733 0.983 1 94.38 187 GLY B O 1
ATOM 4861 N N . MET B 1 188 ? -20.578 -2.457 1.463 1 91.62 188 MET B N 1
ATOM 4862 C CA . MET B 1 188 ? -21.656 -2.037 0.578 1 91.62 188 MET B CA 1
ATOM 4863 C C . MET B 1 188 ? -23.016 -2.508 1.107 1 91.62 188 MET B C 1
ATOM 4865 O O . MET B 1 188 ? -23.078 -3.197 2.127 1 91.62 188 MET B O 1
ATOM 4869 N N . ALA B 1 189 ? -24.062 -2.014 0.483 1 93 189 ALA B N 1
ATOM 4870 C CA . ALA B 1 189 ? -25.391 -2.549 0.697 1 93 189 ALA B CA 1
ATOM 4871 C C . ALA B 1 189 ? -25.844 -3.4 -0.487 1 93 189 ALA B C 1
ATOM 4873 O O . ALA B 1 189 ? -25.562 -3.07 -1.641 1 93 189 ALA B O 1
ATOM 4874 N N . ILE B 1 190 ? -26.469 -4.465 -0.206 1 88.94 190 ILE B N 1
ATOM 4875 C CA . ILE B 1 190 ? -26.969 -5.387 -1.224 1 88.94 190 ILE B CA 1
ATOM 4876 C C . ILE B 1 190 ? -28.469 -5.621 -1.027 1 88.94 190 ILE B C 1
ATOM 4878 O O . ILE B 1 190 ? -28.891 -6.051 0.046 1 88.94 190 ILE B O 1
ATOM 4882 N N . ASP B 1 191 ? -29.266 -5.328 -1.977 1 89.94 191 ASP B N 1
ATOM 4883 C CA . ASP B 1 191 ? -30.703 -5.578 -2.016 1 89.94 191 ASP B CA 1
ATOM 4884 C C . ASP B 1 191 ? -31.109 -6.312 -3.293 1 89.94 191 ASP B C 1
ATOM 4886 O O . ASP B 1 191 ? -31.422 -5.684 -4.305 1 89.94 191 ASP B O 1
ATOM 4890 N N . GLY B 1 192 ? -31.219 -7.641 -3.102 1 80.75 192 GLY B N 1
ATOM 4891 C CA . GLY B 1 192 ? -31.422 -8.422 -4.309 1 80.75 192 GLY B CA 1
ATOM 4892 C C . GLY B 1 192 ? -30.297 -8.266 -5.32 1 80.75 192 GLY B C 1
ATOM 4893 O O . GLY B 1 192 ? -29.125 -8.484 -5 1 80.75 192 GLY B O 1
ATOM 4894 N N . GLY B 1 193 ? -30.578 -7.773 -6.453 1 72.88 193 GLY B N 1
ATOM 4895 C CA . GLY B 1 193 ? -29.594 -7.559 -7.508 1 72.88 193 GLY B CA 1
ATOM 4896 C C . GLY B 1 193 ? -28.984 -6.168 -7.48 1 72.88 193 GLY B C 1
ATOM 4897 O O . GLY B 1 193 ? -28.016 -5.895 -8.188 1 72.88 193 GLY B O 1
ATOM 4898 N N . ASP B 1 194 ? -29.469 -5.402 -6.566 1 81.81 194 ASP B N 1
ATOM 4899 C CA . ASP B 1 194 ? -28.984 -4.027 -6.469 1 81.81 194 ASP B CA 1
ATOM 4900 C C . ASP B 1 194 ? -27.859 -3.916 -5.457 1 81.81 194 ASP B C 1
ATOM 4902 O O . ASP B 1 194 ? -28.016 -4.277 -4.289 1 81.81 194 ASP B O 1
ATOM 4906 N N . ILE B 1 195 ? -26.672 -3.498 -5.895 1 81.56 195 ILE B N 1
ATOM 4907 C CA . ILE B 1 195 ? -25.484 -3.324 -5.059 1 81.56 195 ILE B CA 1
ATOM 4908 C C . ILE B 1 195 ? -25.094 -1.849 -5.02 1 81.56 195 ILE B C 1
ATOM 4910 O O . ILE B 1 195 ? -24.953 -1.212 -6.066 1 81.56 195 ILE B O 1
ATOM 4914 N N . SER B 1 196 ? -24.906 -1.322 -3.869 1 86.38 196 SER B N 1
ATOM 4915 C CA . SER B 1 196 ? -24.516 0.078 -3.719 1 86.38 196 SER B CA 1
ATOM 4916 C C . SER B 1 196 ? -23.031 0.283 -4.02 1 86.38 196 SER B C 1
ATOM 4918 O O . SER B 1 196 ? -22.297 -0.686 -4.176 1 86.38 196 SER B O 1
ATOM 4920 N N . SER B 1 197 ? -22.656 1.531 -4.133 1 83.94 197 SER B N 1
ATOM 4921 C CA . SER B 1 197 ? -21.234 1.856 -4.156 1 83.94 197 SER B CA 1
ATOM 4922 C C . SER B 1 197 ? -20.547 1.48 -2.842 1 83.94 197 SER B C 1
ATOM 4924 O O . SER B 1 197 ? -21.156 1.617 -1.771 1 83.94 197 SER B O 1
ATOM 4926 N N . PHE B 1 198 ? -19.328 1.076 -2.947 1 86 198 PHE B N 1
ATOM 4927 C CA . PHE B 1 198 ? -18.516 0.82 -1.765 1 86 198 PHE B CA 1
ATOM 4928 C C . PHE B 1 198 ? -18.281 2.104 -0.974 1 86 198 PHE B C 1
ATOM 4930 O O . PHE B 1 198 ? -18.109 3.176 -1.557 1 86 198 PHE B O 1
ATOM 4937 N N . ASP B 1 199 ? -18.422 2.01 0.261 1 90 199 ASP B N 1
ATOM 4938 C CA . ASP B 1 199 ? -18.094 3.125 1.143 1 90 199 ASP B CA 1
ATOM 4939 C C . ASP B 1 199 ? -17.25 2.658 2.33 1 90 199 ASP B C 1
ATOM 4941 O O . ASP B 1 199 ? -17.109 1.455 2.561 1 90 199 ASP B O 1
ATOM 4945 N N . PHE B 1 200 ? -16.609 3.559 3.031 1 93.88 200 PHE B N 1
ATOM 4946 C CA . PHE B 1 200 ? -15.875 3.246 4.25 1 93.88 200 PHE B CA 1
ATOM 4947 C C . PHE B 1 200 ? -16.016 4.367 5.273 1 93.88 200 PHE B C 1
ATOM 4949 O O . PHE B 1 200 ? -16.219 5.527 4.906 1 93.88 200 PHE B O 1
ATOM 4956 N N . GLN B 1 201 ? -15.992 4.086 6.492 1 95.94 201 GLN B N 1
ATOM 4957 C CA . GLN B 1 201 ? -15.922 5.008 7.621 1 95.94 201 GLN B CA 1
ATOM 4958 C C . GLN B 1 201 ? -14.789 4.629 8.57 1 95.94 201 GLN B C 1
ATOM 4960 O O . GLN B 1 201 ? -14.375 3.471 8.617 1 95.94 201 GLN B O 1
ATOM 4965 N N . LEU B 1 202 ? -14.25 5.645 9.18 1 97.19 202 LEU B N 1
ATOM 4966 C CA . LEU B 1 202 ? -13.156 5.398 10.117 1 97.19 202 LEU B CA 1
ATOM 4967 C C . LEU B 1 202 ? -13.273 6.289 11.344 1 97.19 202 LEU B C 1
ATOM 4969 O O . LEU B 1 202 ? -14.094 7.211 11.375 1 97.19 202 LEU B O 1
ATOM 4973 N N . GLY B 1 203 ? -12.602 5.949 12.367 1 96.88 203 GLY B N 1
ATOM 4974 C CA . GLY B 1 203 ? -12.508 6.719 13.594 1 96.88 203 GLY B CA 1
ATOM 4975 C C . GLY B 1 203 ? -11.258 6.402 14.398 1 96.88 203 GLY B C 1
ATOM 4976 O O . GLY B 1 203 ? -10.508 5.488 14.055 1 96.88 203 GLY B O 1
ATOM 4977 N N . GLY B 1 204 ? -11.039 7.223 15.359 1 97.25 204 GLY B N 1
ATOM 4978 C CA . GLY B 1 204 ? -9.898 7.012 16.234 1 97.25 204 GLY B CA 1
ATOM 4979 C C . GLY B 1 204 ? -9.898 7.93 17.453 1 97.25 204 GLY B C 1
ATOM 4980 O O . GLY B 1 204 ? -10.656 8.898 17.5 1 97.25 204 GLY B O 1
ATOM 4981 N N . SER B 1 205 ? -9.156 7.578 18.438 1 97.06 205 SER B N 1
ATOM 4982 C CA . SER B 1 205 ? -9.008 8.344 19.672 1 97.06 205 SER B CA 1
ATOM 4983 C C . SER B 1 205 ? -7.699 8 20.391 1 97.06 205 SER B C 1
ATOM 4985 O O . SER B 1 205 ? -7.117 6.941 20.141 1 97.06 205 SER B O 1
ATOM 4987 N N . HIS B 1 206 ? -7.277 8.914 21.234 1 97.75 206 HIS B N 1
ATOM 4988 C CA . HIS B 1 206 ? -6.152 8.648 22.125 1 97.75 206 HIS B CA 1
ATOM 4989 C C . HIS B 1 206 ? -6.613 7.965 23.406 1 97.75 206 HIS B C 1
ATOM 4991 O O . HIS B 1 206 ? -5.793 7.441 24.156 1 97.75 206 HIS B O 1
ATOM 4997 N N . PHE B 1 207 ? -7.914 7.926 23.625 1 97.38 207 PHE B N 1
ATOM 4998 C CA . PHE B 1 207 ? -8.414 7.457 24.906 1 97.38 207 PHE B CA 1
ATOM 4999 C C . PHE B 1 207 ? -9.422 6.332 24.719 1 97.38 207 PHE B C 1
ATOM 5001 O O . PHE B 1 207 ? -10.289 6.402 23.844 1 97.38 207 PHE B O 1
ATOM 5008 N N . VAL B 1 208 ? -9.367 5.379 25.609 1 96.06 208 VAL B N 1
ATOM 5009 C CA . VAL B 1 208 ? -10.258 4.223 25.594 1 96.06 208 VAL B CA 1
ATOM 5010 C C . VAL B 1 208 ? -11.711 4.684 25.734 1 96.06 208 VAL B C 1
ATOM 5012 O O . VAL B 1 208 ? -12.602 4.176 25.047 1 96.06 208 VAL B O 1
ATOM 5015 N N . ARG B 1 209 ? -11.953 5.652 26.547 1 94.88 209 ARG B N 1
ATOM 5016 C CA . ARG B 1 209 ? -13.297 6.102 26.875 1 94.88 209 ARG B CA 1
ATOM 5017 C C . ARG B 1 209 ? -13.977 6.723 25.672 1 94.88 209 ARG B C 1
ATOM 5019 O O . ARG B 1 209 ? -15.211 6.824 25.625 1 94.88 209 ARG B O 1
ATOM 5026 N N . ASP B 1 210 ? -13.18 7.145 24.734 1 96.25 210 ASP B N 1
ATOM 5027 C CA . ASP B 1 210 ? -13.727 7.879 23.594 1 96.25 210 ASP B CA 1
ATOM 5028 C C . ASP B 1 210 ? -13.914 6.969 22.391 1 96.25 210 ASP B C 1
ATOM 5030 O O . ASP B 1 210 ? -14.289 7.43 21.312 1 96.25 210 ASP B O 1
ATOM 5034 N N . ILE B 1 211 ? -13.625 5.664 22.531 1 96.94 211 ILE B N 1
ATOM 5035 C CA . ILE B 1 211 ? -13.836 4.707 21.453 1 96.94 211 ILE B CA 1
ATOM 5036 C C . ILE B 1 211 ? -15.328 4.594 21.156 1 96.94 211 ILE B C 1
ATOM 5038 O O . ILE B 1 211 ? -16.125 4.277 22.031 1 96.94 211 ILE B O 1
ATOM 5042 N N . ASP B 1 212 ? -15.664 4.891 19.922 1 96.81 212 ASP B N 1
ATOM 5043 C CA . ASP B 1 212 ? -17.062 4.801 19.531 1 96.81 212 ASP B CA 1
ATOM 5044 C C . ASP B 1 212 ? -17.219 4.102 18.188 1 96.81 212 ASP B C 1
ATOM 5046 O O . ASP B 1 212 ? -17.578 4.73 17.188 1 96.81 212 ASP B O 1
ATOM 5050 N N . VAL B 1 213 ? -17.125 2.812 18.219 1 97.81 213 VAL B N 1
ATOM 5051 C CA . VAL B 1 213 ? -17.203 2.031 16.984 1 97.81 213 VAL B CA 1
ATOM 5052 C C . VAL B 1 213 ? -18.656 1.986 16.5 1 97.81 213 VAL B C 1
ATOM 5054 O O . VAL B 1 213 ? -18.906 1.789 15.312 1 97.81 213 VAL B O 1
ATOM 5057 N N . HIS B 1 214 ? -19.609 2.207 17.359 1 97.69 214 HIS B N 1
ATOM 5058 C CA . HIS B 1 214 ? -21.031 2.15 17.016 1 97.69 214 HIS B CA 1
ATOM 5059 C C . HIS B 1 214 ? -21.422 3.305 16.094 1 97.69 214 HIS B C 1
ATOM 5061 O O . HIS B 1 214 ? -22.109 3.104 15.102 1 97.69 214 HIS B O 1
ATOM 5067 N N . ALA B 1 215 ? -20.938 4.434 16.5 1 96.44 215 ALA B N 1
ATOM 5068 C CA . ALA B 1 215 ? -21.234 5.602 15.672 1 96.44 215 ALA B CA 1
ATOM 5069 C C . ALA B 1 215 ? -20.672 5.434 14.266 1 96.44 215 ALA B C 1
ATOM 5071 O O . ALA B 1 215 ? -21.344 5.762 13.281 1 96.44 215 ALA B O 1
ATOM 5072 N N . THR B 1 216 ? -19.469 4.926 14.156 1 97 216 THR B N 1
ATOM 5073 C CA . THR B 1 216 ? -18.812 4.707 12.875 1 97 216 THR B CA 1
ATOM 5074 C C . THR B 1 216 ? -19.578 3.674 12.047 1 97 216 THR B C 1
ATOM 5076 O O . THR B 1 216 ? -19.828 3.889 10.859 1 97 216 THR B O 1
ATOM 5079 N N . ALA B 1 217 ? -19.938 2.617 12.68 1 97.81 217 ALA B N 1
ATOM 5080 C CA . ALA B 1 217 ? -20.672 1.549 12.008 1 97.81 217 ALA B CA 1
ATOM 5081 C C . ALA B 1 217 ? -22.031 2.039 11.508 1 97.81 217 ALA B C 1
ATOM 5083 O O . ALA B 1 217 ? -22.453 1.69 10.406 1 97.81 217 ALA B O 1
ATOM 5084 N N . THR B 1 218 ? -22.688 2.822 12.32 1 96.81 218 THR B N 1
ATOM 5085 C CA . THR B 1 218 ? -24 3.357 11.969 1 96.81 218 THR B CA 1
ATOM 5086 C C . THR B 1 218 ? -23.891 4.297 10.773 1 96.81 218 THR B C 1
ATOM 5088 O O . THR B 1 218 ? -24.688 4.211 9.836 1 96.81 218 THR B O 1
ATOM 5091 N N . GLU B 1 219 ? -22.906 5.137 10.852 1 95 219 GLU B N 1
ATOM 5092 C CA . GLU B 1 219 ? -22.703 6.051 9.734 1 95 219 GLU B CA 1
ATOM 5093 C C . GLU B 1 219 ? -22.391 5.285 8.445 1 95 219 GLU B C 1
ATOM 5095 O O . GLU B 1 219 ? -22.938 5.609 7.383 1 95 219 GLU B O 1
ATOM 5100 N N . PHE B 1 220 ? -21.547 4.289 8.555 1 96.5 220 PHE B N 1
ATOM 5101 C CA . PHE B 1 220 ? -21.203 3.439 7.418 1 96.5 220 PHE B CA 1
ATOM 5102 C C . PHE B 1 220 ? -22.453 2.799 6.836 1 96.5 220 PHE B C 1
ATOM 5104 O O . PHE B 1 220 ? -22.719 2.906 5.633 1 96.5 220 PHE B O 1
ATOM 5111 N N . ALA B 1 221 ? -23.266 2.215 7.676 1 97.06 221 ALA B N 1
ATOM 5112 C CA . ALA B 1 221 ? -24.469 1.521 7.242 1 97.06 221 ALA B CA 1
ATOM 5113 C C . ALA B 1 221 ? -25.453 2.484 6.578 1 97.06 221 ALA B C 1
ATOM 5115 O O . ALA B 1 221 ? -26.016 2.178 5.523 1 97.06 221 ALA B O 1
ATOM 5116 N N . GLU B 1 222 ? -25.578 3.6 7.195 1 94.06 222 GLU B N 1
ATOM 5117 C CA . GLU B 1 222 ? -26.469 4.617 6.648 1 94.06 222 GLU B CA 1
ATOM 5118 C C . GLU B 1 222 ? -26.047 5.023 5.242 1 94.06 222 GLU B C 1
ATOM 5120 O O . GLU B 1 222 ? -26.875 5.109 4.336 1 94.06 222 GLU B O 1
ATOM 5125 N N . THR B 1 223 ? -24.766 5.234 5.043 1 92.56 223 THR B N 1
ATOM 5126 C CA . THR B 1 223 ? -24.266 5.742 3.77 1 92.56 223 THR B CA 1
ATOM 5127 C C . THR B 1 223 ? -24.422 4.699 2.668 1 92.56 223 THR B C 1
ATOM 5129 O O . THR B 1 223 ? -24.844 5.023 1.554 1 92.56 223 THR B O 1
ATOM 5132 N N . VAL B 1 224 ? -24.094 3.449 2.98 1 93.69 224 VAL B N 1
ATOM 5133 C CA . VAL B 1 224 ? -24.141 2.441 1.928 1 93.69 224 VAL B CA 1
ATOM 5134 C C . VAL B 1 224 ? -25.594 2.129 1.577 1 93.69 224 VAL B C 1
ATOM 5136 O O . VAL B 1 224 ? -25.938 1.917 0.409 1 93.69 224 VAL B O 1
ATOM 5139 N N . VAL B 1 225 ? -26.531 2.152 2.578 1 93.75 225 VAL B N 1
ATOM 5140 C CA . VAL B 1 225 ? -27.938 1.888 2.324 1 93.75 225 VAL B CA 1
ATOM 5141 C C . VAL B 1 225 ? -28.531 3.006 1.469 1 93.75 225 VAL B C 1
ATOM 5143 O O . VAL B 1 225 ? -29.297 2.746 0.532 1 93.75 225 VAL B O 1
ATOM 5146 N N . ASN B 1 226 ? -28.094 4.203 1.707 1 89.69 226 ASN B N 1
ATOM 5147 C CA . ASN B 1 226 ? -28.609 5.359 0.977 1 89.69 226 ASN B CA 1
ATOM 5148 C C . ASN B 1 226 ? -28.031 5.441 -0.43 1 89.69 226 ASN B C 1
ATOM 5150 O O . ASN B 1 226 ? -28.438 6.277 -1.232 1 89.69 226 ASN B O 1
ATOM 5154 N N . SER B 1 227 ? -27.078 4.602 -0.707 1 90.06 227 SER B N 1
ATOM 5155 C CA . SER B 1 227 ? -26.438 4.621 -2.02 1 90.06 227 SER B CA 1
ATOM 5156 C C . SER B 1 227 ? -27 3.531 -2.926 1 90.06 227 SER B C 1
ATOM 5158 O O . SER B 1 227 ? -26.516 3.336 -4.043 1 90.06 227 SER B O 1
ATOM 5160 N N . LEU B 1 228 ? -28.016 2.855 -2.467 1 90.94 228 LEU B N 1
ATOM 5161 C CA . LEU B 1 228 ? -28.672 1.839 -3.277 1 90.94 228 LEU B CA 1
ATOM 5162 C C . LEU B 1 228 ? -29.5 2.48 -4.391 1 90.94 228 LEU B C 1
ATOM 5164 O O . LEU B 1 228 ? -29.953 3.617 -4.258 1 90.94 228 LEU B O 1
ATOM 5168 N N . GLY B 1 229 ? -29.672 1.737 -5.484 1 90.19 229 GLY B N 1
ATOM 5169 C CA . GLY B 1 229 ? -30.484 2.146 -6.621 1 90.19 229 GLY B CA 1
ATOM 5170 C C . GLY B 1 229 ? -29.859 3.268 -7.43 1 90.19 229 GLY B C 1
ATOM 5171 O O . GLY B 1 229 ? -30.5 4.277 -7.711 1 90.19 229 GLY B O 1
ATOM 5172 N N . PRO B 1 230 ? -28.594 3.109 -7.68 1 89.69 230 PRO B N 1
ATOM 5173 C CA . PRO B 1 230 ? -27.938 4.156 -8.477 1 89.69 230 PRO B CA 1
ATOM 5174 C C . PRO B 1 230 ? -28.469 4.215 -9.906 1 89.69 230 PRO B C 1
ATOM 5176 O O . PRO B 1 230 ? -28.828 3.182 -10.484 1 89.69 230 PRO B O 1
ATOM 5179 N N . ARG B 1 231 ? -28.547 5.406 -10.484 1 92.25 231 ARG B N 1
ATOM 5180 C CA . ARG B 1 231 ? -29.031 5.605 -11.852 1 92.25 231 ARG B CA 1
ATOM 5181 C C . ARG B 1 231 ? -28 6.336 -12.695 1 92.25 231 ARG B C 1
ATOM 5183 O O . ARG B 1 231 ? -27.125 7.039 -12.164 1 92.25 231 ARG B O 1
ATOM 5190 N N . ARG B 1 232 ? -28.047 6.102 -13.992 1 89.25 232 ARG B N 1
ATOM 5191 C CA . ARG B 1 232 ? -27.219 6.867 -14.93 1 89.25 232 ARG B CA 1
ATOM 5192 C C . ARG B 1 232 ? -27.781 8.273 -15.109 1 89.25 232 ARG B C 1
ATOM 5194 O O . ARG B 1 232 ? -28.969 8.508 -14.906 1 89.25 232 ARG B O 1
ATOM 5201 N N . ILE B 1 233 ? -26.797 9.062 -15.43 1 94 233 ILE B N 1
ATOM 5202 C CA . ILE B 1 233 ? -27.219 10.445 -15.648 1 94 233 ILE B CA 1
ATOM 5203 C C . ILE B 1 233 ? -26.609 10.961 -16.953 1 94 233 ILE B C 1
ATOM 5205 O O . ILE B 1 233 ? -25.875 10.242 -17.625 1 94 233 ILE B O 1
ATOM 5209 N N . GLU B 1 234 ? -26.953 12.148 -17.312 1 92.69 234 GLU B N 1
ATOM 5210 C CA . GLU B 1 234 ? -26.328 12.852 -18.422 1 92.69 234 GLU B CA 1
ATOM 5211 C C . GLU B 1 234 ? -25.141 13.695 -17.953 1 92.69 234 GLU B C 1
ATOM 5213 O O . GLU B 1 234 ? -25.094 14.117 -16.797 1 92.69 234 GLU B O 1
ATOM 5218 N N . SER B 1 235 ? -24.203 13.789 -18.891 1 93.5 235 SER B N 1
ATOM 5219 C CA . SER B 1 235 ? -23.078 14.672 -18.594 1 93.5 235 SER B CA 1
ATOM 5220 C C . SER B 1 235 ? -23.562 16.109 -18.344 1 93.5 235 SER B C 1
ATOM 5222 O O . SER B 1 235 ? -24.531 16.562 -18.953 1 93.5 235 SER B O 1
ATOM 5224 N N . PHE B 1 236 ? -22.875 16.797 -17.453 1 95.31 236 PHE B N 1
ATOM 5225 C CA . PHE B 1 236 ? -23.203 18.188 -17.203 1 95.31 236 PHE B CA 1
ATOM 5226 C C . PHE B 1 236 ? -22.031 18.906 -16.516 1 95.31 236 PHE B C 1
ATOM 5228 O O . PHE B 1 236 ? -21.062 18.266 -16.109 1 95.31 236 PHE B O 1
ATOM 5235 N N . LYS B 1 237 ? -22.094 20.172 -16.531 1 96.38 237 LYS B N 1
ATOM 5236 C CA . LYS B 1 237 ? -21.219 21.016 -15.734 1 96.38 237 LYS B CA 1
ATOM 5237 C C . LYS B 1 237 ? -21.984 21.672 -14.594 1 96.38 237 LYS B C 1
ATOM 5239 O O . LYS B 1 237 ? -23.094 22.172 -14.789 1 96.38 237 LYS B O 1
ATOM 5244 N N . GLY B 1 238 ? -21.453 21.578 -13.383 1 97.38 238 GLY B N 1
ATOM 5245 C CA . GLY B 1 238 ? -22.156 22.141 -12.234 1 97.38 238 GLY B CA 1
ATOM 5246 C C . GLY B 1 238 ? -21.328 22.141 -10.961 1 97.38 238 GLY B C 1
ATOM 5247 O O . GLY B 1 238 ? -20.125 22.375 -11 1 97.38 238 GLY B O 1
ATOM 5248 N N . GLU B 1 239 ? -22.109 21.984 -9.805 1 98.25 239 GLU B N 1
ATOM 5249 C CA . GLU B 1 239 ? -21.453 22.078 -8.508 1 98.25 239 GLU B CA 1
ATOM 5250 C C . GLU B 1 239 ? -21.062 20.703 -7.973 1 98.25 239 GLU B C 1
ATOM 5252 O O . GLU B 1 239 ? -21.75 19.719 -8.234 1 98.25 239 GLU B O 1
ATOM 5257 N N . MET B 1 240 ? -20 20.688 -7.289 1 98.5 240 MET B N 1
ATOM 5258 C CA . MET B 1 240 ? -19.484 19.484 -6.633 1 98.5 240 MET B CA 1
ATOM 5259 C C . MET B 1 240 ? -19.391 19.688 -5.125 1 98.5 240 MET B C 1
ATOM 5261 O O . MET B 1 240 ? -18.75 20.641 -4.664 1 98.5 240 MET B O 1
ATOM 5265 N N . LEU B 1 241 ? -20.094 19 -4.379 1 98.75 241 LEU B N 1
ATOM 5266 C CA . LEU B 1 241 ? -19.969 18.984 -2.928 1 98.75 241 LEU B CA 1
ATOM 5267 C C . LEU B 1 241 ? -19.203 17.75 -2.461 1 98.75 241 LEU B C 1
ATOM 5269 O O . LEU B 1 241 ? -19.688 16.625 -2.617 1 98.75 241 LEU B O 1
ATOM 5273 N N . LEU B 1 242 ? -18.062 17.938 -1.848 1 98.44 242 LEU B N 1
ATOM 5274 C CA . LEU B 1 242 ? -17.219 16.844 -1.403 1 98.44 242 LEU B CA 1
ATOM 5275 C C . LEU B 1 242 ? -17.406 16.578 0.09 1 98.44 242 LEU B C 1
ATOM 5277 O O . LEU B 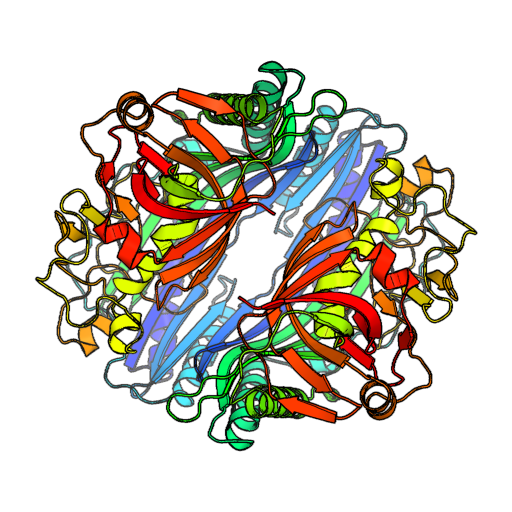1 242 ? -17.391 17.516 0.89 1 98.44 242 LEU B O 1
ATOM 5281 N N . THR B 1 243 ? -17.625 15.328 0.425 1 97.25 243 THR B N 1
ATOM 5282 C CA . THR B 1 243 ? -17.531 14.93 1.825 1 97.25 243 THR B CA 1
ATOM 5283 C C . THR B 1 243 ? -16.109 15.078 2.338 1 97.25 243 THR B C 1
ATOM 5285 O O . THR B 1 243 ? -15.164 15.203 1.549 1 97.25 243 THR B O 1
ATOM 5288 N N . PRO B 1 244 ? -15.953 15.055 3.666 1 97.44 244 PRO B N 1
ATOM 5289 C CA . PRO B 1 244 ? -14.602 15.125 4.23 1 97.44 244 PRO B CA 1
ATOM 5290 C C . PRO B 1 244 ? -13.68 14.039 3.688 1 97.44 244 PRO B C 1
ATOM 5292 O O . PRO B 1 244 ? -12.516 14.305 3.377 1 97.44 244 PRO B O 1
ATOM 5295 N N . ALA B 1 245 ? -14.164 12.836 3.49 1 95.81 245 ALA B N 1
ATOM 5296 C CA . ALA B 1 245 ? -13.352 11.742 2.953 1 95.81 245 ALA B CA 1
ATOM 5297 C C . ALA B 1 245 ? -12.914 12.039 1.521 1 95.81 245 ALA B C 1
ATOM 5299 O O . ALA B 1 245 ? -11.766 11.789 1.151 1 95.81 245 ALA B O 1
ATOM 5300 N N . ALA B 1 246 ? -13.805 12.555 0.748 1 96.5 246 ALA B N 1
ATOM 5301 C CA . ALA B 1 246 ? -13.484 12.883 -0.638 1 96.5 246 ALA B CA 1
ATOM 5302 C C . ALA B 1 246 ? -12.477 14.023 -0.71 1 96.5 246 ALA B C 1
ATOM 5304 O O . ALA B 1 246 ? -11.625 14.055 -1.596 1 96.5 246 ALA B O 1
ATOM 5305 N N . ILE B 1 247 ? -12.625 14.992 0.197 1 97.88 247 ILE B N 1
ATOM 5306 C CA . ILE B 1 247 ? -11.672 16.094 0.263 1 97.88 247 ILE B CA 1
ATOM 5307 C C . ILE B 1 247 ? -10.273 15.539 0.567 1 97.88 247 ILE B C 1
ATOM 5309 O O . ILE B 1 247 ? -9.297 15.922 -0.077 1 97.88 247 ILE B O 1
ATOM 5313 N N . ASN B 1 248 ? -10.266 14.672 1.518 1 96.88 248 ASN B N 1
ATOM 5314 C CA . ASN B 1 248 ? -9.008 14.039 1.885 1 96.88 248 ASN B CA 1
ATOM 5315 C C . ASN B 1 248 ? -8.359 13.344 0.688 1 96.88 248 ASN B C 1
ATOM 5317 O O . ASN B 1 248 ? -7.148 13.453 0.486 1 96.88 248 ASN B O 1
ATOM 5321 N N . GLU B 1 249 ? -9.117 12.742 -0.102 1 93.81 249 GLU B N 1
ATOM 5322 C CA . GLU B 1 249 ? -8.625 11.961 -1.233 1 93.81 249 GLU B CA 1
ATOM 5323 C C . GLU B 1 249 ? -8.266 12.867 -2.41 1 93.81 249 GLU B C 1
ATOM 5325 O O . GLU B 1 249 ? -7.27 12.625 -3.102 1 93.81 249 GLU B O 1
ATOM 5330 N N . MET B 1 250 ? -8.961 13.938 -2.645 1 94.88 250 MET B N 1
ATOM 5331 C CA . MET B 1 250 ? -8.867 14.672 -3.906 1 94.88 250 MET B CA 1
ATOM 5332 C C . MET B 1 250 ? -8.055 15.945 -3.736 1 94.88 250 MET B C 1
ATOM 5334 O O . MET B 1 250 ? -7.457 16.438 -4.695 1 94.88 250 MET B O 1
ATOM 5338 N N . MET B 1 251 ? -8.078 16.469 -2.51 1 96.25 251 MET B N 1
ATOM 5339 C CA . MET B 1 251 ? -7.609 17.859 -2.449 1 96.25 251 MET B CA 1
ATOM 5340 C C . MET B 1 251 ? -6.453 17.984 -1.466 1 96.25 251 MET B C 1
ATOM 5342 O O . MET B 1 251 ? -5.52 18.766 -1.702 1 96.25 251 MET B O 1
ATOM 5346 N N . GLU B 1 252 ? -6.48 17.266 -0.416 1 97.38 252 GLU B N 1
ATOM 5347 C CA . GLU B 1 252 ? -5.52 17.484 0.661 1 97.38 252 GLU B CA 1
ATOM 5348 C C . GLU B 1 252 ? -4.09 17.297 0.168 1 97.38 252 GLU B C 1
ATOM 5350 O O . GLU B 1 252 ? -3.209 18.109 0.483 1 97.38 252 GLU B O 1
ATOM 5355 N N . GLU B 1 253 ? -3.902 16.281 -0.572 1 95.75 253 GLU B N 1
ATOM 5356 C CA . GLU B 1 253 ? -2.545 16.016 -1.042 1 95.75 253 GLU B CA 1
ATOM 5357 C C . GLU B 1 253 ? -2.027 17.172 -1.9 1 95.75 253 GLU B C 1
ATOM 5359 O O . GLU B 1 253 ? -0.845 17.516 -1.836 1 95.75 253 GLU B O 1
ATOM 5364 N N . VAL B 1 254 ? -2.824 17.703 -2.721 1 96.12 254 VAL B N 1
ATOM 5365 C CA . VAL B 1 254 ? -2.441 18.781 -3.617 1 96.12 254 VAL B CA 1
ATOM 5366 C C . VAL B 1 254 ? -2.066 20.016 -2.799 1 96.12 254 VAL B C 1
ATOM 5368 O O . VAL B 1 254 ? -1.027 20.641 -3.041 1 96.12 254 VAL B O 1
ATOM 5371 N N . ILE B 1 255 ? -2.875 20.312 -1.822 1 98.25 255 ILE B N 1
ATOM 5372 C CA . ILE B 1 255 ? -2.605 21.469 -0.972 1 98.25 255 ILE B CA 1
ATOM 5373 C C . ILE B 1 255 ? -1.338 21.219 -0.156 1 98.25 255 ILE B C 1
ATOM 5375 O O . ILE B 1 255 ? -0.457 22.078 -0.09 1 98.25 255 ILE B O 1
ATOM 5379 N N . SER B 1 256 ? -1.267 20.062 0.426 1 98.25 256 SER B N 1
ATOM 5380 C CA . SER B 1 256 ? -0.109 19.703 1.236 1 98.25 256 SER B CA 1
ATOM 5381 C C . SER B 1 256 ? 1.182 19.797 0.431 1 98.25 256 SER B C 1
ATOM 5383 O O . SER B 1 256 ? 2.197 20.281 0.929 1 98.25 256 SER B O 1
ATOM 5385 N N . HIS B 1 257 ? 1.114 19.312 -0.788 1 96.12 257 HIS B N 1
ATOM 5386 C CA . HIS B 1 257 ? 2.273 19.391 -1.67 1 96.12 257 HIS B CA 1
ATOM 5387 C C . HIS B 1 257 ? 2.645 20.844 -1.958 1 96.12 257 HIS B C 1
ATOM 5389 O O . HIS B 1 257 ? 3.824 21.203 -1.945 1 96.12 257 HIS B O 1
ATOM 5395 N N . SER B 1 258 ? 1.674 21.625 -2.15 1 97.81 258 SER B N 1
ATOM 5396 C CA . SER B 1 258 ? 1.89 23 -2.584 1 97.81 258 SER B CA 1
ATOM 5397 C C . SER B 1 258 ? 2.428 23.859 -1.444 1 97.81 258 SER B C 1
ATOM 5399 O O . SER B 1 258 ? 3.045 24.906 -1.684 1 97.81 258 SER B O 1
ATOM 5401 N N . ILE B 1 259 ? 2.211 23.438 -0.241 1 98.5 259 ILE B N 1
ATOM 5402 C CA . ILE B 1 259 ? 2.682 24.234 0.885 1 98.5 259 ILE B CA 1
ATOM 5403 C C . ILE B 1 259 ? 3.955 23.625 1.458 1 98.5 259 ILE B C 1
ATOM 5405 O O . ILE B 1 259 ? 4.465 24.078 2.486 1 98.5 259 ILE B O 1
ATOM 5409 N N . ASN B 1 260 ? 4.457 22.594 0.906 1 98.31 260 ASN B N 1
ATOM 5410 C CA . ASN B 1 260 ? 5.691 21.891 1.261 1 98.31 260 ASN B CA 1
ATOM 5411 C C . ASN B 1 260 ? 6.918 22.625 0.723 1 98.31 260 ASN B C 1
ATOM 5413 O O . ASN B 1 260 ? 7.102 22.734 -0.491 1 98.31 260 ASN B O 1
ATOM 5417 N N . SER B 1 261 ? 7.797 23.062 1.585 1 98.44 261 SER B N 1
ATOM 5418 C CA . SER B 1 261 ? 8.945 23.859 1.187 1 98.44 261 SER B CA 1
ATOM 5419 C C . SER B 1 261 ? 9.875 23.094 0.264 1 98.44 261 SER B C 1
ATOM 5421 O O . SER B 1 261 ? 10.539 23.672 -0.592 1 98.44 261 SER B O 1
ATOM 5423 N N . ASP B 1 262 ? 9.969 21.781 0.491 1 96.56 262 ASP B N 1
ATOM 5424 C CA . ASP B 1 262 ? 10.789 20.984 -0.406 1 96.56 262 ASP B CA 1
ATOM 5425 C C . ASP B 1 262 ? 10.266 21.047 -1.84 1 96.56 262 ASP B C 1
ATOM 5427 O O . ASP B 1 262 ? 11.047 21.188 -2.783 1 96.56 262 ASP B O 1
ATOM 5431 N N . ALA B 1 263 ? 8.977 20.922 -1.98 1 94.31 263 ALA B N 1
ATOM 5432 C CA . ALA B 1 263 ? 8.367 21.047 -3.301 1 94.31 263 ALA B CA 1
ATOM 5433 C C . ALA B 1 263 ? 8.609 22.438 -3.889 1 94.31 263 ALA B C 1
ATOM 5435 O O . ALA B 1 263 ? 8.875 22.578 -5.086 1 94.31 263 ALA B O 1
ATOM 5436 N N . VAL B 1 264 ? 8.531 23.469 -3.09 1 96.81 264 VAL B N 1
ATOM 5437 C CA . VAL B 1 264 ? 8.773 24.844 -3.527 1 96.81 264 VAL B CA 1
ATOM 5438 C C . VAL B 1 264 ? 10.203 24.969 -4.027 1 96.81 264 VAL B C 1
ATOM 5440 O O . VAL B 1 264 ? 10.445 25.5 -5.117 1 96.81 264 VAL B O 1
ATOM 5443 N N . GLN B 1 265 ? 11.078 24.484 -3.221 1 96.31 265 GLN B N 1
ATOM 5444 C CA . GLN B 1 265 ? 12.5 24.594 -3.529 1 96.31 265 GLN B CA 1
ATOM 5445 C C . GLN B 1 265 ? 12.852 23.797 -4.789 1 96.31 265 GLN B C 1
ATOM 5447 O O . GLN B 1 265 ? 13.766 24.172 -5.527 1 96.31 265 GLN B O 1
ATOM 5452 N N . LYS B 1 266 ? 12.125 22.781 -5.02 1 90.12 266 LYS B N 1
ATOM 5453 C CA . LYS B 1 266 ? 12.344 21.969 -6.207 1 90.12 266 LYS B CA 1
ATOM 5454 C C . LYS B 1 266 ? 11.516 22.469 -7.383 1 90.12 266 LYS B C 1
ATOM 5456 O O . LYS B 1 266 ? 11.445 21.812 -8.43 1 90.12 266 LYS B O 1
ATOM 5461 N N . LYS B 1 267 ? 10.797 23.547 -7.211 1 90.12 267 LYS B N 1
ATOM 5462 C CA . LYS B 1 267 ? 10.023 24.234 -8.234 1 90.12 267 LYS B CA 1
ATOM 5463 C C . LYS B 1 267 ? 8.875 23.359 -8.734 1 90.12 267 LYS B C 1
ATOM 5465 O O . LYS B 1 267 ? 8.57 23.328 -9.93 1 90.12 267 LYS B O 1
ATOM 5470 N N . SER B 1 268 ? 8.375 22.625 -7.789 1 88.62 268 SER B N 1
ATOM 5471 C CA . SER B 1 268 ? 7.25 21.766 -8.148 1 88.62 268 SER B CA 1
ATOM 5472 C C . SER B 1 268 ? 5.969 22.219 -7.445 1 88.62 268 SER B C 1
ATOM 5474 O O . SER B 1 268 ? 4.93 21.562 -7.582 1 88.62 268 SER B O 1
ATOM 5476 N N . SER B 1 269 ? 5.996 23.25 -6.785 1 94.25 269 SER B N 1
ATOM 5477 C CA . SER B 1 269 ? 4.828 23.75 -6.066 1 94.25 269 SER B CA 1
ATOM 5478 C C . SER B 1 269 ? 4.102 24.828 -6.867 1 94.25 269 SER B C 1
ATOM 5480 O O . SER B 1 269 ? 4.711 25.797 -7.301 1 94.25 269 SER B O 1
ATOM 5482 N N . HIS B 1 270 ? 2.832 24.656 -6.961 1 94.69 270 HIS B N 1
ATOM 5483 C CA . HIS B 1 270 ? 1.994 25.656 -7.613 1 94.69 270 HIS B CA 1
ATOM 5484 C C . HIS B 1 270 ? 1.97 26.953 -6.816 1 94.69 270 HIS B C 1
ATOM 5486 O O . HIS B 1 270 ? 1.621 28.016 -7.355 1 94.69 270 HIS B O 1
ATOM 5492 N N . PHE B 1 271 ? 2.268 26.969 -5.539 1 97.75 271 PHE B N 1
ATOM 5493 C CA . PHE B 1 271 ? 2.168 28.125 -4.664 1 97.75 271 PHE B CA 1
ATOM 5494 C C . PHE B 1 271 ? 3.512 28.844 -4.559 1 97.75 271 PHE B C 1
ATOM 5496 O O . PHE B 1 271 ? 3.619 29.875 -3.896 1 97.75 271 PHE B O 1
ATOM 5503 N N . ALA B 1 272 ? 4.539 28.328 -5.223 1 97 272 ALA B N 1
ATOM 5504 C CA . ALA B 1 272 ? 5.848 28.969 -5.176 1 97 272 ALA B CA 1
ATOM 5505 C C . ALA B 1 272 ? 5.742 30.453 -5.543 1 97 272 ALA B C 1
ATOM 5507 O O . ALA B 1 272 ? 5.105 30.812 -6.539 1 97 272 ALA B O 1
ATOM 5508 N N . GLY B 1 273 ? 6.328 31.281 -4.758 1 97.06 273 GLY B N 1
ATOM 5509 C CA . GLY B 1 273 ? 6.371 32.719 -5.027 1 97.06 273 GLY B CA 1
ATOM 5510 C C . GLY B 1 273 ? 5.062 33.406 -4.715 1 97.06 273 GLY B C 1
ATOM 5511 O O . GLY B 1 273 ? 4.898 34.594 -5.031 1 97.06 273 GLY B O 1
ATOM 5512 N N . LYS B 1 274 ? 4.156 32.781 -4.004 1 98 274 LYS B N 1
ATOM 5513 C CA . LYS B 1 274 ? 2.826 33.375 -3.867 1 98 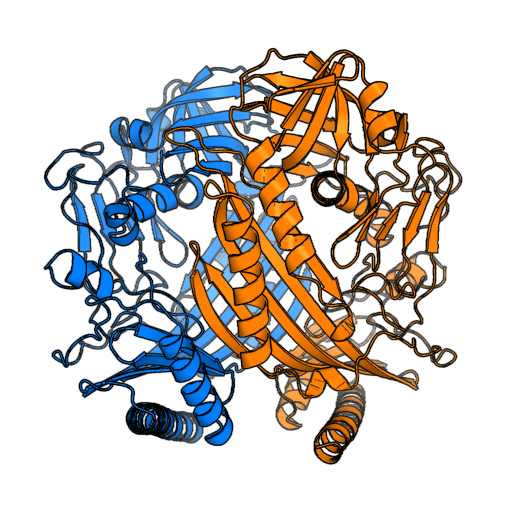274 LYS B CA 1
ATOM 5514 C C . LYS B 1 274 ? 2.533 33.75 -2.416 1 98 274 LYS B C 1
ATOM 5516 O O . LYS B 1 274 ? 1.373 33.938 -2.037 1 98 274 LYS B O 1
ATOM 5521 N N . ILE B 1 275 ? 3.521 33.781 -1.587 1 97.81 275 ILE B N 1
ATOM 5522 C CA . ILE B 1 275 ? 3.309 34.25 -0.219 1 97.81 275 ILE B CA 1
ATOM 5523 C C . ILE B 1 275 ? 2.707 35.656 -0.235 1 97.81 275 ILE B C 1
ATOM 5525 O O . ILE B 1 275 ? 3.193 36.531 -0.949 1 97.81 275 ILE B O 1
ATOM 5529 N N . GLY B 1 276 ? 1.701 35.812 0.455 1 98.06 276 GLY B N 1
ATOM 5530 C CA . GLY B 1 276 ? 1.037 37.094 0.531 1 98.06 276 GLY B CA 1
ATOM 5531 C C . GLY B 1 276 ? -0.013 37.281 -0.546 1 98.06 276 GLY B C 1
ATOM 5532 O O . GLY B 1 276 ? -0.711 38.312 -0.562 1 98.06 276 GLY B O 1
ATOM 5533 N N . LYS B 1 277 ? -0.186 36.344 -1.343 1 98.44 277 LYS B N 1
ATOM 5534 C CA . LYS B 1 277 ? -1.139 36.469 -2.443 1 98.44 277 LYS B CA 1
ATOM 5535 C C . LYS B 1 277 ? -2.365 35.594 -2.197 1 98.44 277 LYS B C 1
ATOM 5537 O O . LYS B 1 277 ? -2.305 34.625 -1.424 1 98.44 277 LYS B O 1
ATOM 5542 N N . LYS B 1 278 ? -3.473 35.969 -2.82 1 98.38 278 LYS B N 1
ATOM 5543 C CA . LYS B 1 278 ? -4.688 35.156 -2.789 1 98.38 278 LYS B CA 1
ATOM 5544 C C . LYS B 1 278 ? -4.555 33.938 -3.684 1 98.38 278 LYS B C 1
ATOM 5546 O O . LYS B 1 278 ? -4.332 34.062 -4.891 1 98.38 278 LYS B O 1
ATOM 5551 N N . VAL B 1 279 ? -4.707 32.75 -3.104 1 98.44 279 VAL B N 1
ATOM 5552 C CA . VAL B 1 279 ? -4.508 31.547 -3.871 1 98.44 279 VAL B CA 1
ATOM 5553 C C . VAL B 1 279 ? -5.789 30.703 -3.869 1 98.44 279 VAL B C 1
ATOM 5555 O O . VAL B 1 279 ? -5.871 29.688 -4.547 1 98.44 279 VAL B O 1
ATOM 5558 N N . ALA B 1 280 ? -6.789 31.094 -3.146 1 98.44 280 ALA B N 1
ATOM 5559 C CA . ALA B 1 280 ? -8.062 30.391 -3.027 1 98.44 280 ALA B CA 1
ATOM 5560 C C . ALA B 1 280 ? -9.18 31.344 -2.607 1 98.44 280 ALA B C 1
ATOM 5562 O O . ALA B 1 280 ? -8.938 32.531 -2.379 1 98.44 280 ALA B O 1
ATOM 5563 N N . SER B 1 281 ? -10.414 30.844 -2.592 1 98.38 281 SER B N 1
ATOM 5564 C CA . SER B 1 281 ? -11.57 31.562 -2.08 1 98.38 281 SER B CA 1
ATOM 5565 C C . SER B 1 281 ? -11.328 32.062 -0.655 1 98.38 281 SER B C 1
ATOM 5567 O O . SER B 1 281 ? -10.617 31.406 0.117 1 98.38 281 SER B O 1
ATOM 5569 N N . ASP B 1 282 ? -11.984 33.156 -0.305 1 98.12 282 ASP B N 1
ATOM 5570 C CA . ASP B 1 282 ? -11.859 33.719 1.038 1 98.12 282 ASP B CA 1
ATOM 5571 C C . ASP B 1 282 ? -12.508 32.812 2.074 1 98.12 282 ASP B C 1
ATOM 5573 O O . ASP B 1 282 ? -12.312 32.969 3.277 1 98.12 282 ASP B O 1
ATOM 5577 N N . LEU B 1 283 ? -13.172 31.812 1.655 1 98.38 283 LEU B N 1
ATOM 5578 C CA . LEU B 1 283 ? -13.812 30.844 2.551 1 98.38 283 LEU B CA 1
ATOM 5579 C C . LEU B 1 283 ? -12.797 29.859 3.102 1 98.38 283 LEU B C 1
ATOM 5581 O O . LEU B 1 283 ? -13.086 29.141 4.066 1 98.38 283 LEU B O 1
ATOM 5585 N N . LEU B 1 284 ? -11.672 29.812 2.504 1 98.62 284 LEU B N 1
ATOM 5586 C CA . LEU B 1 284 ? -10.734 28.75 2.846 1 98.62 284 LEU B CA 1
ATOM 5587 C C . LEU B 1 284 ? -9.703 29.234 3.859 1 98.62 284 LEU B C 1
ATOM 5589 O O . LEU B 1 284 ? -9 30.203 3.615 1 98.62 284 LEU B O 1
ATOM 5593 N N . THR B 1 285 ? -9.625 28.609 4.957 1 98.62 285 THR B N 1
ATOM 5594 C CA . THR B 1 285 ? -8.523 28.719 5.906 1 98.62 285 THR B CA 1
ATOM 5595 C C . THR B 1 285 ? -7.957 27.328 6.234 1 98.62 285 THR B C 1
ATOM 5597 O O . THR B 1 285 ? -8.688 26.438 6.66 1 98.62 285 THR B O 1
ATOM 5600 N N . VAL B 1 286 ? -6.691 27.156 5.98 1 98.56 286 VAL B N 1
ATOM 5601 C CA . VAL B 1 286 ? -6 25.891 6.199 1 98.56 286 VAL B CA 1
ATOM 5602 C C . VAL B 1 286 ? -4.93 26.062 7.273 1 98.56 286 VAL B C 1
ATOM 5604 O O . VAL B 1 286 ? -4.145 27.016 7.227 1 98.56 286 VAL B O 1
ATOM 5607 N N . GLU B 1 287 ? -4.922 25.156 8.211 1 98.31 287 GLU B N 1
ATOM 5608 C CA . GLU B 1 287 ? -3.91 25.109 9.258 1 98.31 287 GLU B CA 1
ATOM 5609 C C . GLU B 1 287 ? -3.248 23.734 9.336 1 98.31 287 GLU B C 1
ATOM 5611 O O . GLU B 1 287 ? -3.842 22.734 8.938 1 98.31 287 GLU B O 1
ATOM 5616 N N . ASP B 1 288 ? -2.047 23.719 9.742 1 98.44 288 ASP B N 1
ATOM 5617 C CA . ASP B 1 288 ? -1.356 22.516 10.203 1 98.44 288 ASP B CA 1
ATOM 5618 C C . ASP B 1 288 ? -1.015 22.609 11.688 1 98.44 288 ASP B C 1
ATOM 5620 O O . ASP B 1 288 ? -0.22 23.453 12.094 1 98.44 288 ASP B O 1
ATOM 5624 N N . ASP B 1 289 ? -1.661 21.719 12.469 1 97.44 289 ASP B N 1
ATOM 5625 C CA . ASP B 1 289 ? -1.56 21.922 13.914 1 97.44 289 ASP B CA 1
ATOM 5626 C C . ASP B 1 289 ? -1.46 20.594 14.648 1 97.44 289 ASP B C 1
ATOM 5628 O O . ASP B 1 289 ? -2.459 20.078 15.172 1 97.44 289 ASP B O 1
ATOM 5632 N N . ALA B 1 290 ? -0.241 20.141 14.875 1 96 290 ALA B N 1
ATOM 5633 C CA . ALA B 1 290 ? -0.024 18.891 15.586 1 96 290 ALA B CA 1
ATOM 5634 C C . ALA B 1 290 ? -0.324 19.047 17.078 1 96 290 ALA B C 1
ATOM 5636 O O . ALA B 1 290 ? -0.413 18.047 17.797 1 96 290 ALA B O 1
ATOM 5637 N N . THR B 1 291 ? -0.529 20.234 17.578 1 96.75 291 THR B N 1
ATOM 5638 C CA . THR B 1 291 ? -0.839 20.422 18.984 1 96.75 291 THR B CA 1
ATOM 5639 C C . THR B 1 291 ? -2.324 20.188 19.25 1 96.75 291 THR B C 1
ATOM 5641 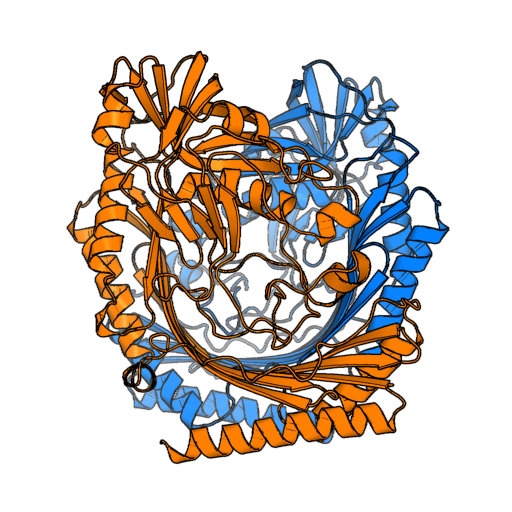O O . THR B 1 291 ? -2.758 20.156 20.406 1 96.75 291 THR B O 1
ATOM 5644 N N . ASN B 1 292 ? -3.096 20.109 18.219 1 96.44 292 ASN B N 1
ATOM 5645 C CA . ASN B 1 292 ? -4.512 19.781 18.328 1 96.44 292 ASN B CA 1
ATOM 5646 C C . ASN B 1 292 ? -4.727 18.312 18.672 1 96.44 292 ASN B C 1
ATOM 5648 O O . ASN B 1 292 ? -4.566 17.453 17.797 1 96.44 292 ASN B O 1
ATOM 5652 N N . VAL B 1 293 ? -5.18 17.969 19.906 1 96.19 293 VAL B N 1
ATOM 5653 C CA . VAL B 1 293 ? -5.223 16.594 20.391 1 96.19 293 VAL B CA 1
ATOM 5654 C C . VAL B 1 293 ? -6.5 15.914 19.906 1 96.19 293 VAL B C 1
ATOM 5656 O O . VAL B 1 293 ? -6.727 14.734 20.188 1 96.19 293 VAL B O 1
ATOM 5659 N N . GLU B 1 294 ? -7.328 16.719 19.141 1 94.25 294 GLU B N 1
ATOM 5660 C CA . GLU B 1 294 ? -8.539 16.125 18.594 1 94.25 294 GLU B CA 1
ATOM 5661 C C . GLU B 1 294 ? -8.211 15.109 17.5 1 94.25 294 GLU B C 1
ATOM 5663 O O . GLU B 1 294 ? -8.984 14.172 17.266 1 94.25 294 GLU B O 1
ATOM 5668 N N . ALA B 1 295 ? -7.129 15.352 16.812 1 96.75 295 ALA B N 1
ATOM 5669 C CA . ALA B 1 295 ? -6.742 14.469 15.719 1 96.75 295 ALA B CA 1
ATOM 5670 C C . ALA B 1 295 ? -5.562 13.586 16.109 1 96.75 295 ALA B C 1
ATOM 5672 O O . ALA B 1 295 ? -4.84 13.898 17.062 1 96.75 295 ALA B O 1
ATOM 5673 N N . LEU B 1 296 ? -5.359 12.547 15.406 1 97.44 296 LEU B N 1
ATOM 5674 C CA . LEU B 1 296 ? -4.461 11.484 15.844 1 97.44 296 LEU B CA 1
ATOM 5675 C C . LEU B 1 296 ? -3.014 11.82 15.492 1 97.44 296 LEU B C 1
ATOM 5677 O O . LEU B 1 296 ? -2.09 11.125 15.93 1 97.44 296 LEU B O 1
ATOM 5681 N N . GLY B 1 297 ? -2.826 12.836 14.711 1 97.06 297 GLY B N 1
ATOM 5682 C CA . GLY B 1 297 ? -1.475 13.266 14.391 1 97.06 297 GLY B CA 1
ATOM 5683 C C . GLY B 1 297 ? -0.867 14.164 15.445 1 97.06 297 GLY B C 1
ATOM 5684 O O . GLY B 1 297 ? 0.182 14.773 15.227 1 97.06 297 GLY B O 1
ATOM 5685 N N . ALA B 1 298 ? -1.476 14.273 16.609 1 97.5 298 ALA B N 1
ATOM 5686 C CA . ALA B 1 298 ? -1.017 15.156 17.672 1 97.5 298 ALA B CA 1
ATOM 5687 C C . ALA B 1 298 ? 0.309 14.672 18.25 1 97.5 298 ALA B C 1
ATOM 5689 O O . ALA B 1 298 ? 0.51 13.469 18.438 1 97.5 298 ALA B O 1
ATOM 5690 N N . SER B 1 299 ? 1.201 15.539 18.484 1 97.25 299 SER B N 1
ATOM 5691 C CA . SER B 1 299 ? 2.527 15.281 19.031 1 97.25 299 SER B CA 1
ATOM 5692 C C . SER B 1 299 ? 3.205 16.562 19.484 1 97.25 299 SER B C 1
ATOM 5694 O O . SER B 1 299 ? 2.828 17.656 19.062 1 97.25 299 SER B O 1
ATOM 5696 N N . SER B 1 300 ? 4.188 16.453 20.359 1 97.31 300 SER B N 1
ATOM 5697 C CA . SER B 1 300 ? 4.812 17.625 20.969 1 97.31 300 SER B CA 1
ATOM 5698 C C . SER B 1 300 ? 5.922 18.172 20.078 1 97.31 300 SER B C 1
ATOM 5700 O O . SER B 1 300 ? 6.234 19.375 20.141 1 97.31 300 SER B O 1
ATOM 5702 N N . PHE B 1 301 ? 6.566 17.344 19.328 1 96.75 301 PHE B N 1
ATOM 5703 C CA . PHE B 1 301 ? 7.723 17.734 18.531 1 96.75 301 PHE B CA 1
ATOM 5704 C C . PHE B 1 301 ? 7.793 16.922 17.25 1 96.75 301 PHE B C 1
ATOM 5706 O O . PHE B 1 301 ? 7.203 15.836 17.156 1 96.75 301 PHE B O 1
ATOM 5713 N N . ASP B 1 302 ? 8.406 17.469 16.266 1 96.44 302 ASP B N 1
ATOM 5714 C CA . ASP B 1 302 ? 8.461 16.797 14.977 1 96.44 302 ASP B CA 1
ATOM 5715 C C . ASP B 1 302 ? 9.578 15.75 14.961 1 96.44 302 ASP B C 1
ATOM 5717 O O . ASP B 1 302 ? 10.211 15.492 15.984 1 96.44 302 ASP B O 1
ATOM 5721 N N . ARG B 1 303 ? 9.836 15.133 13.844 1 96.88 303 ARG B N 1
ATOM 5722 C CA . ARG B 1 303 ? 10.734 13.984 13.695 1 96.88 303 ARG B CA 1
ATOM 5723 C C . ARG B 1 303 ? 12.172 14.375 14 1 96.88 303 ARG B C 1
ATOM 5725 O O . ARG B 1 303 ? 13.023 13.508 14.211 1 96.88 303 ARG B O 1
ATOM 5732 N N . GLU B 1 304 ? 12.484 15.695 14.133 1 96.69 304 GLU B N 1
ATOM 5733 C CA . GLU B 1 304 ? 13.836 16.156 14.422 1 96.69 304 GLU B CA 1
ATOM 5734 C C . GLU B 1 304 ? 13.922 16.797 15.805 1 96.69 304 GLU B C 1
ATOM 5736 O O . GLU B 1 304 ? 14.969 17.312 16.203 1 96.69 304 GLU B O 1
ATOM 5741 N N . GLY B 1 305 ? 12.797 16.797 16.484 1 95.94 305 GLY B N 1
ATOM 5742 C CA . GLY B 1 305 ? 12.789 17.328 17.844 1 95.94 305 GLY B CA 1
ATOM 5743 C C . GLY B 1 305 ? 12.398 18.781 17.922 1 95.94 305 GLY B C 1
ATOM 5744 O O . GLY B 1 305 ? 12.43 19.391 19 1 95.94 305 GLY B O 1
ATOM 5745 N N . VAL B 1 306 ? 12.109 19.391 16.859 1 96.75 306 VAL B N 1
ATOM 5746 C CA . VAL B 1 306 ? 11.625 20.766 16.859 1 96.75 306 VAL B CA 1
ATOM 5747 C C . VAL B 1 306 ? 10.188 20.797 17.375 1 96.75 306 VAL B C 1
ATOM 5749 O O . VAL B 1 306 ? 9.336 20.031 16.906 1 96.75 306 VAL B O 1
ATOM 5752 N N . PRO B 1 307 ? 9.898 21.688 18.312 1 96.25 307 PRO B N 1
ATOM 5753 C CA . PRO B 1 307 ? 8.531 21.734 18.828 1 96.25 307 PRO B CA 1
ATOM 5754 C C . PRO B 1 307 ? 7.5 22.031 17.734 1 96.25 307 PRO B C 1
ATOM 5756 O O . PRO B 1 307 ? 7.715 22.906 16.906 1 96.25 307 PRO B O 1
ATOM 5759 N N . HIS B 1 308 ? 6.445 21.203 17.766 1 96.12 308 HIS B N 1
ATOM 5760 C CA . HIS B 1 308 ? 5.32 21.516 16.891 1 96.12 308 HIS B CA 1
ATOM 5761 C C . HIS B 1 308 ? 4.645 22.828 17.297 1 96.12 308 HIS B C 1
ATOM 5763 O O . HIS B 1 308 ? 4.777 23.266 18.453 1 96.12 308 HIS B O 1
ATOM 5769 N N . ARG B 1 309 ? 3.955 23.422 16.406 1 95.44 309 ARG B N 1
ATOM 5770 C CA . ARG B 1 309 ? 3.152 24.609 16.656 1 95.44 309 ARG B CA 1
ATOM 5771 C C . ARG B 1 309 ? 1.979 24.703 15.688 1 95.44 309 ARG B C 1
ATOM 5773 O O . ARG B 1 309 ? 1.926 23.953 14.703 1 95.44 309 ARG B O 1
ATOM 5780 N N . ARG B 1 310 ? 1.068 25.531 16.078 1 97.12 310 ARG B N 1
ATOM 5781 C CA . ARG B 1 310 ? -0.019 25.812 15.141 1 97.12 310 ARG B CA 1
ATOM 5782 C C . ARG B 1 310 ? 0.454 26.719 14 1 97.12 310 ARG B C 1
ATOM 5784 O O . ARG B 1 310 ? 0.856 27.859 14.227 1 97.12 310 ARG B O 1
ATOM 5791 N N . ASN B 1 311 ? 0.441 26.172 12.75 1 98.19 311 ASN B N 1
ATOM 5792 C CA . ASN B 1 311 ? 0.815 26.906 11.555 1 98.19 311 ASN B CA 1
ATOM 5793 C C . ASN B 1 311 ? -0.407 27.266 10.711 1 98.19 311 ASN B C 1
ATOM 5795 O O . ASN B 1 311 ? -1.016 26.391 10.094 1 98.19 311 ASN B O 1
ATOM 5799 N N . VAL B 1 312 ? -0.765 28.562 10.68 1 98.06 312 VAL B N 1
ATOM 5800 C CA . VAL B 1 312 ? -1.774 29.016 9.727 1 98.06 312 VAL B CA 1
ATOM 5801 C C . VAL B 1 312 ? -1.135 29.219 8.359 1 98.06 312 VAL B C 1
ATOM 5803 O O . VAL B 1 312 ? -0.338 30.141 8.172 1 98.06 312 VAL B O 1
ATOM 5806 N N . VAL B 1 313 ? -1.497 28.422 7.402 1 98.31 313 VAL B N 1
ATOM 5807 C CA . VAL B 1 313 ? -0.804 28.406 6.117 1 98.31 313 VAL B CA 1
ATOM 5808 C C . VAL B 1 313 ? -1.576 29.25 5.109 1 98.31 313 VAL B C 1
ATOM 5810 O O . VAL B 1 313 ? -0.984 30.047 4.371 1 98.31 313 VAL B O 1
ATOM 5813 N N . ILE B 1 314 ? -2.838 29 4.996 1 98.62 314 ILE B N 1
ATOM 5814 C CA . ILE B 1 314 ? -3.752 29.812 4.203 1 98.62 314 ILE B CA 1
ATOM 5815 C C . ILE B 1 314 ? -4.809 30.438 5.109 1 98.62 314 ILE B C 1
ATOM 5817 O O . ILE B 1 314 ? -5.457 29.734 5.895 1 98.62 314 ILE B O 1
ATOM 5821 N N . GLU B 1 315 ? -4.93 31.688 5.094 1 98.44 315 GLU B N 1
ATOM 5822 C CA . GLU B 1 315 ? -5.953 32.406 5.852 1 98.44 315 GLU B CA 1
ATOM 5823 C C . GLU B 1 315 ? -6.855 33.219 4.934 1 98.44 315 GLU B C 1
ATOM 5825 O O . GLU B 1 315 ? -6.395 34.156 4.273 1 98.44 315 GLU B O 1
ATOM 5830 N N . LYS B 1 316 ? -8.102 32.844 4.926 1 98.31 316 LYS B N 1
ATOM 5831 C CA . LYS B 1 316 ? -9.086 33.531 4.086 1 98.31 316 LYS B CA 1
ATOM 5832 C C . LYS B 1 316 ? -8.602 33.656 2.646 1 98.31 316 LYS B C 1
ATOM 5834 O O . LYS B 1 316 ? -8.648 34.719 2.057 1 98.31 316 LYS B O 1
ATOM 5839 N N . GLY B 1 317 ? -8.039 32.594 2.197 1 98.56 317 GLY B N 1
ATOM 5840 C CA . GLY B 1 317 ? -7.668 32.469 0.797 1 98.56 317 GLY B CA 1
ATOM 5841 C C . GLY B 1 317 ? -6.27 32.969 0.502 1 98.56 317 GLY B C 1
ATOM 5842 O O . GLY B 1 317 ? -5.77 32.844 -0.613 1 98.56 317 GLY B O 1
ATOM 5843 N N . VAL B 1 318 ? -5.59 33.594 1.472 1 98.81 318 VAL B N 1
ATOM 5844 C CA . VAL B 1 318 ? -4.27 34.156 1.252 1 98.81 318 VAL B CA 1
ATOM 5845 C C . VAL B 1 318 ? -3.197 33.25 1.825 1 98.81 318 VAL B C 1
ATOM 5847 O O . VAL B 1 318 ? -3.312 32.781 2.963 1 98.81 318 VAL B O 1
ATOM 5850 N N . LEU B 1 319 ? -2.209 32.938 1.008 1 98.69 319 LEU B N 1
ATOM 5851 C CA . LEU B 1 319 ? -1.098 32.094 1.442 1 98.69 319 LEU B CA 1
ATOM 5852 C C . LEU B 1 319 ? -0.169 32.875 2.377 1 98.69 319 LEU B C 1
ATOM 5854 O O . LEU B 1 319 ? 0.325 33.938 2.021 1 98.69 319 LEU B O 1
ATOM 5858 N N . TYR B 1 320 ? 0.129 32.281 3.553 1 97.19 320 TYR B N 1
ATOM 5859 C CA . TYR B 1 320 ? 0.901 33 4.551 1 97.19 320 TYR B CA 1
ATOM 5860 C C . TYR B 1 320 ? 2.27 32.375 4.758 1 97.19 320 TYR B C 1
ATOM 5862 O O . TYR B 1 320 ? 3.232 33.062 5.109 1 97.19 320 TYR B O 1
ATOM 5870 N N . LYS B 1 321 ? 2.299 31.078 4.605 1 96.44 321 LYS B N 1
ATOM 5871 C CA . LYS B 1 321 ? 3.584 30.438 4.867 1 96.44 321 LYS B CA 1
ATOM 5872 C C . LYS B 1 321 ? 3.648 29.047 4.234 1 96.44 321 LYS B C 1
ATOM 5874 O O . LYS B 1 321 ? 2.625 28.516 3.809 1 96.44 321 LYS B O 1
ATOM 5879 N N . PHE B 1 322 ? 4.875 28.594 4.113 1 98.56 322 PHE B N 1
ATOM 5880 C CA . PHE B 1 322 ? 5.152 27.203 3.785 1 98.56 322 PHE B CA 1
ATOM 5881 C C . PHE B 1 322 ? 5.543 26.422 5.035 1 98.56 322 PHE B C 1
ATOM 5883 O O . PHE B 1 322 ? 5.828 27.016 6.078 1 98.56 322 PHE B O 1
ATOM 5890 N N . LEU B 1 323 ? 5.492 25.172 4.945 1 98.81 323 LEU B N 1
ATOM 5891 C CA . LEU B 1 323 ? 5.949 24.312 6.027 1 98.81 323 LEU B CA 1
ATOM 5892 C C . LEU B 1 323 ? 7.395 23.875 5.809 1 98.81 323 LEU B C 1
ATOM 5894 O O . LEU B 1 323 ? 7.793 23.578 4.68 1 98.81 323 LEU B O 1
ATOM 5898 N N . TYR B 1 324 ? 8.164 23.859 6.926 1 98.5 324 TYR B N 1
ATOM 5899 C CA . TYR B 1 324 ? 9.602 23.625 6.82 1 98.5 324 TYR B CA 1
ATOM 5900 C C . TYR B 1 324 ? 10.055 22.578 7.828 1 98.5 324 TYR B C 1
ATOM 5902 O O . TYR B 1 324 ? 9.57 22.531 8.961 1 98.5 324 TYR B O 1
ATOM 5910 N N . ASN B 1 325 ? 10.953 21.734 7.391 1 98.06 325 ASN B N 1
ATOM 5911 C CA . ASN B 1 325 ? 11.852 21.078 8.336 1 98.06 325 ASN B CA 1
ATOM 5912 C C . ASN B 1 325 ? 13.172 21.828 8.469 1 98.06 325 ASN B C 1
ATOM 5914 O O . ASN B 1 325 ? 13.32 22.938 7.941 1 98.06 325 ASN B O 1
ATOM 5918 N N . THR B 1 326 ? 14.117 21.312 9.188 1 97.5 326 THR B N 1
ATOM 5919 C CA . THR B 1 326 ? 15.359 22.016 9.469 1 97.5 326 THR B CA 1
ATOM 5920 C C . THR B 1 326 ? 16.156 22.25 8.188 1 97.5 326 THR B C 1
ATOM 5922 O O . THR B 1 326 ? 16.656 23.359 7.953 1 97.5 326 THR B O 1
ATOM 5925 N N . TYR B 1 327 ? 16.25 21.266 7.297 1 97.31 327 TYR B N 1
ATOM 5926 C CA . TYR B 1 327 ? 17.031 21.312 6.066 1 97.31 327 TYR B CA 1
ATOM 5927 C C . TYR B 1 327 ? 16.484 22.375 5.121 1 97.31 327 TYR B C 1
ATOM 5929 O O . TYR B 1 327 ? 17.219 23.266 4.688 1 97.31 327 TYR B O 1
ATOM 5937 N N . THR B 1 328 ? 15.188 22.297 4.863 1 98.12 328 THR B N 1
ATOM 5938 C CA . THR B 1 328 ? 14.609 23.219 3.895 1 98.12 328 THR B CA 1
ATOM 5939 C C . THR B 1 328 ? 14.539 24.641 4.469 1 98.12 328 THR B C 1
ATOM 5941 O O . THR B 1 328 ? 14.625 25.625 3.73 1 98.12 328 THR B O 1
ATOM 5944 N N . ALA B 1 329 ? 14.359 24.766 5.797 1 98.06 329 ALA B N 1
ATOM 5945 C CA . ALA B 1 329 ? 14.406 26.078 6.445 1 98.06 329 ALA B CA 1
ATOM 5946 C C . ALA B 1 329 ? 15.766 26.734 6.258 1 98.06 329 ALA B C 1
ATOM 5948 O O . ALA B 1 329 ? 15.852 27.922 5.93 1 98.06 329 ALA B O 1
ATOM 5949 N N . LYS B 1 330 ? 16.797 25.969 6.441 1 97.56 330 LYS B N 1
ATOM 5950 C CA . LYS B 1 330 ? 18.156 26.484 6.254 1 97.56 330 LYS B CA 1
ATOM 5951 C C . LYS B 1 330 ? 18.359 26.969 4.82 1 97.56 330 LYS B C 1
ATOM 5953 O O . LYS B 1 330 ? 18.938 28.031 4.598 1 97.56 330 LYS B O 1
ATOM 5958 N N . LYS B 1 331 ? 17.891 26.203 3.906 1 97.38 331 LYS B N 1
ATOM 5959 C CA . LYS B 1 331 ? 18.016 26.547 2.496 1 97.38 331 LYS B CA 1
ATOM 5960 C C . LYS B 1 331 ? 17.359 27.906 2.201 1 97.38 331 LYS B C 1
ATOM 5962 O O . LYS B 1 331 ? 17.875 28.688 1.398 1 97.38 331 LYS B O 1
ATOM 5967 N N . ASP B 1 332 ? 16.281 28.141 2.852 1 97.38 332 ASP B N 1
ATOM 5968 C CA . ASP B 1 332 ? 15.523 29.344 2.572 1 97.38 332 ASP B CA 1
ATOM 5969 C C . ASP B 1 332 ? 15.883 30.469 3.553 1 97.38 332 ASP B C 1
ATOM 5971 O O . ASP B 1 332 ? 15.336 31.562 3.482 1 97.38 332 ASP B O 1
ATOM 5975 N N . GLY B 1 333 ? 16.734 30.172 4.508 1 97.06 333 GLY B N 1
ATOM 5976 C CA . GLY B 1 333 ? 17.172 31.172 5.473 1 97.06 333 GLY B CA 1
ATOM 5977 C C . GLY B 1 333 ? 16.094 31.531 6.484 1 97.06 333 GLY B C 1
ATOM 5978 O O . GLY B 1 333 ? 15.984 32.688 6.902 1 97.06 333 GLY B O 1
ATOM 5979 N N . VAL B 1 334 ? 15.203 30.625 6.773 1 97 334 VAL B N 1
ATOM 5980 C CA . VAL B 1 334 ? 14.156 30.812 7.77 1 97 334 VAL B CA 1
ATOM 5981 C C . VAL B 1 334 ? 14.266 29.734 8.852 1 97 334 VAL B C 1
ATOM 5983 O O . VAL B 1 334 ? 15.211 28.938 8.852 1 97 334 VAL B O 1
ATOM 5986 N N . ARG B 1 335 ? 13.352 29.797 9.82 1 95 335 ARG B N 1
ATOM 5987 C CA . ARG B 1 335 ? 13.328 28.781 10.867 1 95 335 ARG B CA 1
ATOM 5988 C C . ARG B 1 335 ? 12.352 27.656 10.523 1 95 335 ARG B C 1
ATOM 5990 O O . ARG B 1 335 ? 11.344 27.891 9.852 1 95 335 ARG B O 1
ATOM 5997 N N . SER B 1 336 ? 12.711 26.469 11 1 96.75 336 SER B N 1
ATOM 5998 C CA . SER B 1 336 ? 11.805 25.344 10.836 1 96.75 336 SER B CA 1
ATOM 5999 C C . SER B 1 336 ? 10.438 25.641 11.445 1 96.75 336 SER B C 1
ATOM 6001 O O . SER B 1 336 ? 10.352 26.281 12.492 1 96.75 336 SER B O 1
ATOM 6003 N N . THR B 1 337 ? 9.383 25.172 10.82 1 97.62 337 THR B N 1
ATOM 6004 C CA . THR B 1 337 ? 8.039 25.328 11.352 1 97.62 337 THR B CA 1
ATOM 6005 C C . THR B 1 337 ? 7.633 24.125 12.195 1 97.62 337 THR B C 1
ATOM 6007 O O . THR B 1 337 ? 6.469 23.984 12.578 1 97.62 337 THR B O 1
ATOM 6010 N N . GLY B 1 338 ? 8.562 23.203 12.484 1 96.75 338 GLY B N 1
ATOM 6011 C CA . GLY B 1 338 ? 8.242 22 13.234 1 96.75 338 GLY B CA 1
ATOM 6012 C C . GLY B 1 338 ? 7.504 20.969 12.414 1 96.75 338 GLY B C 1
ATOM 6013 O O . GLY B 1 338 ? 6.617 20.266 12.922 1 96.75 338 GLY B O 1
ATOM 6014 N N . ASN B 1 339 ? 7.863 20.828 11.148 1 98.31 339 ASN B N 1
ATOM 6015 C CA . ASN B 1 339 ? 7.117 19.938 10.258 1 98.31 339 ASN B CA 1
ATOM 6016 C C . ASN B 1 339 ? 8.023 18.875 9.633 1 98.31 339 ASN B C 1
ATOM 6018 O O . ASN B 1 339 ? 7.824 18.5 8.477 1 98.31 339 ASN B O 1
ATOM 6022 N N . ALA B 1 340 ? 9.078 18.484 10.367 1 97.81 340 ALA B N 1
ATOM 6023 C CA . ALA B 1 340 ? 9.805 17.297 9.945 1 97.81 340 ALA B CA 1
ATOM 6024 C C . ALA B 1 340 ? 8.961 16.031 10.141 1 97.81 340 ALA B C 1
ATOM 6026 O O . ALA B 1 340 ? 8.438 15.789 11.227 1 97.81 340 ALA B O 1
ATOM 6027 N N . GLY B 1 341 ? 8.719 15.375 9.102 1 96.38 341 GLY B N 1
ATOM 6028 C CA . GLY B 1 341 ? 7.969 14.133 9.156 1 96.38 341 GLY B CA 1
ATOM 6029 C C . GLY B 1 341 ? 8.82 12.906 8.875 1 96.38 341 GLY B C 1
ATOM 6030 O O . GLY B 1 341 ? 10.055 12.992 8.875 1 96.38 341 GLY B O 1
ATOM 6031 N N . GLY B 1 342 ? 8.125 11.773 8.75 1 92 342 GLY B N 1
ATOM 6032 C CA . GLY B 1 342 ? 8.812 10.523 8.477 1 92 342 GLY B CA 1
ATOM 6033 C C . GLY B 1 342 ? 8.797 9.57 9.656 1 92 342 GLY B C 1
ATOM 6034 O O . GLY B 1 342 ? 8.453 9.953 10.773 1 92 342 GLY B O 1
ATOM 6035 N N . SER B 1 343 ? 9.219 8.328 9.352 1 91.38 343 SER B N 1
ATOM 6036 C CA . SER B 1 343 ? 9.266 7.273 10.359 1 91.38 343 SER B CA 1
ATOM 6037 C C . SER B 1 343 ? 10.68 7.082 10.898 1 91.38 343 SER B C 1
ATOM 6039 O O . SER B 1 343 ? 11.617 7.754 10.445 1 91.38 343 SER B O 1
ATOM 6041 N N . ILE B 1 344 ? 10.781 6.219 11.883 1 92.69 344 ILE B N 1
ATOM 6042 C CA . ILE B 1 344 ? 12.078 5.859 12.461 1 92.69 344 ILE B CA 1
ATOM 6043 C C . ILE B 1 344 ? 12.945 5.203 11.391 1 92.69 344 ILE B C 1
ATOM 6045 O O . ILE B 1 344 ? 14.172 5.203 11.5 1 92.69 344 ILE B O 1
ATOM 6049 N N . SER B 1 345 ? 12.297 4.785 10.391 1 91.56 345 SER B N 1
ATOM 6050 C CA . SER B 1 345 ? 13.008 3.975 9.406 1 91.56 345 SER B CA 1
ATOM 6051 C C . SER B 1 345 ? 13.398 4.801 8.188 1 91.56 345 SER B C 1
ATOM 6053 O O . SER B 1 345 ? 13.82 4.25 7.164 1 91.56 345 SER B O 1
ATOM 6055 N N . SER B 1 346 ? 13.219 6.098 8.25 1 91.94 346 SER B N 1
ATOM 6056 C CA . SER B 1 346 ? 13.57 6.934 7.102 1 91.94 346 SER B CA 1
ATOM 6057 C C . SER B 1 346 ? 14.125 8.281 7.547 1 91.94 346 SER B C 1
ATOM 6059 O O . SER B 1 346 ? 13.836 8.742 8.656 1 91.94 346 SER B O 1
ATOM 6061 N N . PRO B 1 347 ? 14.961 8.891 6.664 1 93.94 347 PRO B N 1
ATOM 6062 C CA . PRO B 1 347 ? 15.328 10.273 6.965 1 93.94 347 PRO B CA 1
ATOM 6063 C C . PRO B 1 347 ? 14.125 11.211 6.988 1 93.94 347 PRO B C 1
ATOM 6065 O O . PRO B 1 347 ? 13.094 10.914 6.379 1 93.94 347 PRO B O 1
ATOM 6068 N N . PRO B 1 348 ? 14.25 12.367 7.691 1 95.25 348 PRO B N 1
ATOM 6069 C CA . PRO B 1 348 ? 13.117 13.289 7.766 1 95.25 348 PRO B CA 1
ATOM 6070 C C . PRO B 1 348 ? 12.805 13.953 6.426 1 95.25 348 PRO B C 1
ATOM 6072 O O . PRO B 1 348 ? 13.719 14.211 5.633 1 95.25 348 PRO B O 1
ATOM 6075 N N . SER B 1 349 ? 11.586 14.141 6.172 1 95.75 349 SER B N 1
ATOM 6076 C CA . SER B 1 349 ? 11.055 14.961 5.086 1 95.75 349 SER B CA 1
ATOM 6077 C C . SER B 1 349 ? 10.164 16.078 5.617 1 95.75 349 SER B C 1
ATOM 6079 O O . SER B 1 349 ? 10.016 16.234 6.832 1 95.75 349 SER B O 1
ATOM 6081 N N . VAL B 1 350 ? 9.742 16.922 4.707 1 97.81 350 VAL B N 1
ATOM 6082 C CA . VAL B 1 350 ? 8.734 17.891 5.105 1 97.81 350 VAL B CA 1
ATOM 6083 C C . VAL B 1 350 ? 7.34 17.281 4.969 1 97.81 350 VAL B C 1
ATOM 6085 O O . VAL B 1 350 ? 7.023 16.672 3.943 1 97.81 350 VAL B O 1
ATOM 6088 N N . SER B 1 351 ? 6.609 17.344 5.996 1 97.31 351 SER B N 1
ATOM 6089 C CA . SER B 1 351 ? 5.27 16.781 5.934 1 97.31 351 SER B CA 1
ATOM 6090 C C . SER B 1 351 ? 4.277 17.609 6.742 1 97.31 351 SER B C 1
ATOM 6092 O O . SER B 1 351 ? 4.672 18.359 7.645 1 97.31 351 SER B O 1
ATOM 6094 N N . THR B 1 352 ? 3.012 17.516 6.324 1 97.94 352 THR B N 1
ATOM 6095 C CA . THR B 1 352 ? 1.948 18 7.195 1 97.94 352 THR B CA 1
ATOM 6096 C C . THR B 1 352 ? 1.785 17.094 8.414 1 97.94 352 THR B C 1
ATOM 6098 O O . THR B 1 352 ? 2.318 15.977 8.438 1 97.94 352 THR B O 1
ATOM 6101 N N . THR B 1 353 ? 1.184 17.625 9.453 1 97.31 353 THR B N 1
ATOM 6102 C CA . THR B 1 353 ? 0.806 16.859 10.641 1 97.31 353 THR B CA 1
ATOM 6103 C C . THR B 1 353 ? -0.71 16.703 10.719 1 97.31 353 THR B C 1
ATOM 6105 O O . THR B 1 353 ? -1.299 15.922 9.969 1 97.31 353 THR B O 1
ATOM 6108 N N . ASN B 1 354 ? -1.36 17.406 11.688 1 98 354 ASN B N 1
ATOM 6109 C CA . ASN B 1 354 ? -2.812 17.516 11.602 1 98 354 ASN B CA 1
ATOM 6110 C C . ASN B 1 354 ? -3.229 18.625 10.633 1 98 354 ASN B C 1
ATOM 6112 O O . ASN B 1 354 ? -3.066 19.812 10.922 1 98 354 ASN B O 1
ATOM 6116 N N . PHE B 1 355 ? -3.68 18.125 9.438 1 98.44 355 PHE B N 1
ATOM 6117 C CA . PHE B 1 355 ? -4.176 19.047 8.414 1 98.44 355 PHE B CA 1
ATOM 6118 C C . PHE B 1 355 ? -5.605 19.484 8.719 1 98.44 355 PHE B C 1
ATOM 6120 O O . PHE B 1 355 ? -6.508 18.641 8.812 1 98.44 355 PHE B O 1
ATOM 6127 N N . VAL B 1 356 ? -5.809 20.812 8.844 1 98.38 356 VAL B N 1
ATOM 6128 C CA . VAL B 1 356 ? -7.098 21.297 9.312 1 98.38 356 VAL B CA 1
ATOM 6129 C C . VAL B 1 356 ? -7.629 22.359 8.352 1 98.38 356 VAL B C 1
ATOM 6131 O O . VAL B 1 356 ? -6.918 23.297 8 1 98.38 356 VAL B O 1
ATOM 6134 N N . VAL B 1 357 ? -8.836 22.125 7.895 1 98.56 357 VAL B N 1
ATOM 6135 C CA . VAL B 1 357 ? -9.594 23.203 7.266 1 98.56 357 VAL B CA 1
ATOM 6136 C C . VAL B 1 357 ? -10.633 23.75 8.25 1 98.56 357 VAL B C 1
ATOM 6138 O O . VAL B 1 357 ? -11.461 23 8.766 1 98.56 357 VAL B O 1
ATOM 6141 N N . ARG B 1 358 ? -10.539 25.016 8.5 1 98.12 358 ARG B N 1
ATOM 6142 C CA . ARG B 1 358 ? -11.492 25.625 9.43 1 98.12 358 ARG B CA 1
ATOM 6143 C C . ARG B 1 358 ? -12.922 25.516 8.898 1 98.12 358 ARG B C 1
ATOM 6145 O O . ARG B 1 358 ? -13.156 25.703 7.703 1 98.12 358 ARG B O 1
ATOM 6152 N N . PRO B 1 359 ? -13.828 25.156 9.805 1 98.19 359 PRO B N 1
ATOM 6153 C CA . PRO B 1 359 ? -15.219 25.047 9.359 1 98.19 359 PRO B CA 1
ATOM 6154 C C . PRO B 1 359 ? -15.844 26.391 9.016 1 98.19 359 PRO B C 1
ATOM 6156 O O . PRO B 1 359 ? -15.344 27.438 9.445 1 98.19 359 PRO B O 1
ATOM 6159 N N . GLY B 1 360 ? -16.828 26.312 8.172 1 98 360 GLY B N 1
ATOM 6160 C CA . GLY B 1 360 ? -17.625 27.484 7.871 1 98 360 GLY B CA 1
ATOM 6161 C C . GLY B 1 360 ? -18.812 27.656 8.797 1 98 360 GLY B C 1
ATOM 6162 O O . GLY B 1 360 ? -18.797 27.156 9.922 1 98 360 GLY B O 1
ATOM 6163 N N . ARG B 1 361 ? -19.703 28.484 8.32 1 96.19 361 ARG B N 1
ATOM 6164 C CA . ARG B 1 361 ? -20.859 28.812 9.156 1 96.19 361 ARG B CA 1
ATOM 6165 C C . ARG B 1 361 ? -22.109 28.094 8.664 1 96.19 361 ARG B C 1
ATOM 6167 O O . ARG B 1 361 ? -23.047 27.875 9.438 1 96.19 361 ARG B O 1
ATOM 6174 N N . SER B 1 362 ? -22.141 27.688 7.434 1 97.44 362 SER B N 1
ATOM 6175 C CA . SER B 1 362 ? -23.312 27.062 6.844 1 97.44 362 SER B CA 1
ATOM 6176 C C . SER B 1 362 ? -23.391 25.594 7.211 1 97.44 362 SER B C 1
ATOM 6178 O O . SER B 1 362 ? -22.375 24.906 7.285 1 97.44 362 SER B O 1
ATOM 6180 N N . SER B 1 363 ? -24.641 25.109 7.449 1 98.25 363 SER B N 1
ATOM 6181 C CA . SER B 1 363 ? -24.812 23.672 7.656 1 98.25 363 SER B CA 1
ATOM 6182 C C . SER B 1 363 ? -24.719 22.906 6.34 1 98.25 363 SER B C 1
ATOM 6184 O O . SER B 1 363 ? -24.906 23.484 5.266 1 98.25 363 SER B O 1
ATOM 6186 N N . LEU B 1 364 ? -24.5 21.672 6.473 1 97.69 364 LEU B N 1
ATOM 6187 C CA . LEU B 1 364 ? -24.484 20.812 5.297 1 97.69 364 LEU B CA 1
ATOM 6188 C C . LEU B 1 364 ? -25.812 20.859 4.559 1 97.69 364 LEU B C 1
ATOM 6190 O O . LEU B 1 364 ? -25.844 20.953 3.328 1 97.69 364 LEU B O 1
ATOM 6194 N N . ASP B 1 365 ? -26.922 20.844 5.309 1 97.81 365 ASP B N 1
ATOM 6195 C CA . ASP B 1 365 ? -28.25 20.906 4.719 1 97.81 365 ASP B CA 1
ATOM 6196 C C . ASP B 1 365 ? -28.438 22.188 3.908 1 97.81 365 ASP B C 1
ATOM 6198 O O . ASP B 1 365 ? -29 22.172 2.816 1 97.81 365 ASP B O 1
ATOM 6202 N N . THR B 1 366 ? -27.922 23.234 4.457 1 98.19 366 THR B N 1
ATOM 6203 C CA . THR B 1 366 ? -28.016 24.516 3.764 1 98.19 366 THR B CA 1
ATOM 6204 C C . THR B 1 366 ? -27.188 24.484 2.475 1 98.19 366 THR B C 1
ATOM 6206 O O . THR B 1 366 ? -27.656 24.938 1.429 1 98.19 366 THR B O 1
ATOM 6209 N N . LEU B 1 367 ? -25.969 23.938 2.512 1 98.44 367 LEU B N 1
ATOM 6210 C CA . LEU B 1 367 ? -25.125 23.859 1.328 1 98.44 367 LEU B CA 1
ATOM 6211 C C . LEU B 1 367 ? -25.812 23.062 0.224 1 98.44 367 LEU B C 1
ATOM 6213 O O . LEU B 1 367 ? -25.75 23.438 -0.948 1 98.44 367 LEU B O 1
ATOM 6217 N N . VAL B 1 368 ? -26.484 21.984 0.601 1 98.12 368 VAL B N 1
ATOM 6218 C CA . VAL B 1 368 ? -27.156 21.109 -0.368 1 98.12 368 VAL B CA 1
ATOM 6219 C C . VAL B 1 368 ? -28.375 21.828 -0.945 1 98.12 368 VAL B C 1
ATOM 6221 O O . VAL B 1 368 ? -28.578 21.828 -2.16 1 98.12 368 VAL B O 1
ATOM 6224 N N . SER B 1 369 ? -29.141 22.484 -0.09 1 98.19 369 SER B N 1
ATOM 6225 C CA . SER B 1 369 ? -30.375 23.125 -0.51 1 98.19 369 SER B CA 1
ATOM 6226 C C . SER B 1 369 ? -30.109 24.266 -1.492 1 98.19 369 SER B C 1
ATOM 6228 O O . SER B 1 369 ? -30.969 24.625 -2.291 1 98.19 369 SER B O 1
ATOM 6230 N N . GLU B 1 370 ? -28.922 24.734 -1.532 1 97.81 370 GLU B N 1
ATOM 6231 C CA . GLU B 1 370 ? -28.562 25.875 -2.377 1 97.81 370 GLU B CA 1
ATOM 6232 C C . GLU B 1 370 ? -28.031 25.406 -3.729 1 97.81 370 GLU B C 1
ATOM 6234 O O . GLU B 1 370 ? -27.875 26.203 -4.652 1 97.81 370 GLU B O 1
ATOM 6239 N N . MET B 1 371 ? -27.781 24.109 -3.836 1 97.38 371 MET B N 1
ATOM 6240 C CA . MET B 1 371 ? -27.203 23.594 -5.078 1 97.38 371 MET B CA 1
ATOM 6241 C C . MET B 1 371 ? -28.266 23.531 -6.176 1 97.38 371 MET B C 1
ATOM 6243 O O . MET B 1 371 ? -29.328 22.953 -5.98 1 97.38 371 MET B O 1
ATOM 6247 N N . LYS B 1 372 ? -28.031 24.109 -7.309 1 95.69 372 LYS B N 1
ATOM 6248 C CA . LYS B 1 372 ? -28.969 24.062 -8.43 1 95.69 372 LYS B CA 1
ATOM 6249 C C . LYS B 1 372 ? -28.797 22.781 -9.242 1 95.69 372 LYS B C 1
ATOM 6251 O O . LYS B 1 372 ? -29.781 22.125 -9.57 1 95.69 372 LYS B O 1
ATOM 6256 N N . ASN B 1 373 ? -27.656 22.531 -9.656 1 96.81 373 ASN B N 1
ATOM 6257 C CA . ASN B 1 373 ? -27.266 21.328 -10.391 1 96.81 373 ASN B CA 1
ATOM 6258 C C . ASN B 1 373 ? -25.859 20.875 -9.977 1 96.81 373 ASN B C 1
ATOM 6260 O O . ASN B 1 373 ? -24.875 21.594 -10.172 1 96.81 373 ASN B O 1
ATOM 6264 N N . GLY B 1 374 ? -25.875 19.719 -9.312 1 97.69 374 GLY B N 1
ATOM 6265 C CA . GLY B 1 374 ? -24.562 19.297 -8.844 1 97.69 374 GLY B CA 1
ATOM 6266 C C . GLY B 1 374 ? -24.562 17.875 -8.305 1 97.69 374 GLY B C 1
ATOM 6267 O O . GLY B 1 374 ? -25.484 17.109 -8.547 1 97.69 374 GLY B O 1
ATOM 6268 N N . MET B 1 375 ? -23.453 17.531 -7.676 1 97.44 375 MET B N 1
ATOM 6269 C CA . MET B 1 375 ? -23.234 16.172 -7.191 1 97.44 375 MET B CA 1
ATOM 6270 C C . MET B 1 375 ? -22.516 16.188 -5.848 1 97.44 375 MET B C 1
ATOM 6272 O O . MET B 1 375 ? -21.562 16.969 -5.656 1 97.44 375 MET B O 1
ATOM 6276 N N . ILE B 1 376 ? -23.078 15.367 -4.969 1 97.56 376 ILE B N 1
ATOM 6277 C CA . ILE B 1 376 ? -22.312 15.055 -3.764 1 97.56 376 ILE B CA 1
ATOM 6278 C C . ILE B 1 376 ? -21.422 13.852 -4.016 1 97.56 376 ILE B C 1
ATOM 6280 O O . ILE B 1 376 ? -21.875 12.828 -4.535 1 97.56 376 ILE B O 1
ATOM 6284 N N . ILE B 1 377 ? -20.172 13.969 -3.723 1 96.56 377 ILE B N 1
ATOM 6285 C CA . ILE B 1 377 ? -19.219 12.883 -3.947 1 96.56 377 ILE B CA 1
ATOM 6286 C C . ILE B 1 377 ? -18.641 12.414 -2.611 1 96.56 377 ILE B C 1
ATOM 6288 O O . ILE B 1 377 ? -18.078 13.219 -1.856 1 96.56 377 ILE B O 1
ATOM 6292 N N . SER B 1 378 ? -18.703 11.172 -2.389 1 94.19 378 SER B N 1
ATOM 6293 C CA . SER B 1 378 ? -18.234 10.625 -1.123 1 94.19 378 SER B CA 1
ATOM 6294 C C . SER B 1 378 ? -16.844 10 -1.271 1 94.19 378 SER B C 1
ATOM 6296 O O . SER B 1 378 ? -16.094 9.922 -0.301 1 94.19 378 SER B O 1
ATOM 6298 N N . ARG B 1 379 ? -16.578 9.508 -2.406 1 92.12 379 ARG B N 1
ATOM 6299 C CA . ARG B 1 379 ? -15.289 8.883 -2.705 1 92.12 379 ARG B CA 1
ATOM 6300 C C . ARG B 1 379 ? -14.875 9.141 -4.152 1 92.12 379 ARG B C 1
ATOM 6302 O O . ARG B 1 379 ? -15.703 9.555 -4.973 1 92.12 379 ARG B O 1
ATOM 6309 N N . PHE B 1 380 ? -13.617 8.938 -4.383 1 88.31 380 PHE B N 1
ATOM 6310 C CA . PHE B 1 380 ? -13.016 9.227 -5.68 1 88.31 380 PHE B CA 1
ATOM 6311 C C . PHE B 1 380 ? -12.055 8.117 -6.094 1 88.31 380 PHE B C 1
ATOM 6313 O O . PHE B 1 380 ? -11.234 7.676 -5.293 1 88.31 380 PHE B O 1
ATOM 6320 N N . SER B 1 381 ? -12.234 7.57 -7.262 1 82.56 381 SER B N 1
ATOM 6321 C CA . SER B 1 381 ? -11.289 6.621 -7.836 1 82.56 381 SER B CA 1
ATOM 6322 C C . SER B 1 381 ? -10.641 7.184 -9.102 1 82.56 381 SER B C 1
ATOM 6324 O O . SER B 1 381 ? -11.258 7.18 -10.172 1 82.56 381 SER B O 1
ATOM 6326 N N . GLY B 1 382 ? -9.477 7.688 -8.992 1 81.38 382 GLY B N 1
ATOM 6327 C CA . GLY B 1 382 ? -8.812 8.297 -10.133 1 81.38 382 GLY B CA 1
ATOM 6328 C C . GLY B 1 382 ? -7.434 8.844 -9.805 1 81.38 382 GLY B C 1
ATOM 6329 O O . GLY B 1 382 ? -6.762 8.344 -8.898 1 81.38 382 GLY B O 1
ATOM 6330 N N . ASN B 1 383 ? -6.98 9.688 -10.656 1 77 383 ASN B N 1
ATOM 6331 C CA . ASN B 1 383 ? -5.656 10.281 -10.508 1 77 383 ASN B CA 1
ATOM 6332 C C . ASN B 1 383 ? -5.75 11.758 -10.109 1 77 383 ASN B C 1
ATOM 6334 O O . ASN B 1 383 ? -6.605 12.484 -10.617 1 77 383 ASN B O 1
ATOM 6338 N N . VAL B 1 384 ? -5.023 12.133 -9.141 1 84.94 384 VAL B N 1
ATOM 6339 C CA . VAL B 1 384 ? -4.82 13.523 -8.75 1 84.94 384 VAL B CA 1
ATOM 6340 C C . VAL B 1 384 ? -3.338 13.875 -8.844 1 84.94 384 VAL B C 1
ATOM 6342 O O . VAL B 1 384 ? -2.492 13.203 -8.242 1 84.94 384 VAL B O 1
ATOM 6345 N N . ASN B 1 385 ? -2.984 14.859 -9.641 1 81.5 385 ASN B N 1
ATOM 6346 C CA . ASN B 1 385 ? -1.6 15.305 -9.766 1 81.5 385 ASN B CA 1
ATOM 6347 C C . ASN B 1 385 ? -1.259 16.375 -8.734 1 81.5 385 ASN B C 1
ATOM 6349 O O . ASN B 1 385 ? -1.745 17.5 -8.82 1 81.5 385 ASN B O 1
ATOM 6353 N N . PRO B 1 386 ? -0.441 16.094 -7.848 1 88.38 386 PRO B N 1
ATOM 6354 C CA . PRO B 1 386 ? -0.181 17.047 -6.773 1 88.38 386 PRO B CA 1
ATOM 6355 C C . PRO B 1 386 ? 0.548 18.297 -7.258 1 88.38 386 PRO B C 1
ATOM 6357 O O . PRO B 1 386 ? 0.525 19.328 -6.586 1 88.38 386 PRO B O 1
ATOM 6360 N N . VAL B 1 387 ? 1.221 18.234 -8.352 1 84.69 387 VAL B N 1
ATOM 6361 C CA . VAL B 1 387 ? 2.047 19.344 -8.82 1 84.69 387 VAL B CA 1
ATOM 6362 C C . VAL B 1 387 ? 1.171 20.375 -9.531 1 84.69 387 VAL B C 1
ATOM 6364 O O . VAL B 1 387 ? 1.19 21.562 -9.18 1 84.69 387 VAL B O 1
ATOM 6367 N N . ASN B 1 388 ? 0.355 19.875 -10.5 1 86.56 388 ASN B N 1
ATOM 6368 C CA . ASN B 1 388 ? -0.411 20.844 -11.273 1 86.56 388 ASN B CA 1
ATOM 6369 C C . ASN B 1 388 ? -1.875 20.875 -10.844 1 86.56 388 ASN B C 1
ATOM 6371 O O . ASN B 1 388 ? -2.635 21.734 -11.273 1 86.56 388 ASN B O 1
ATOM 6375 N N . GLY B 1 389 ? -2.291 19.906 -10.078 1 90.69 389 GLY B N 1
ATOM 6376 C CA . GLY B 1 389 ? -3.607 19.938 -9.461 1 90.69 389 GLY B CA 1
ATOM 6377 C C . GLY B 1 389 ? -4.676 19.266 -10.297 1 90.69 389 GLY B C 1
ATOM 6378 O O . GLY B 1 389 ? -5.836 19.188 -9.891 1 90.69 389 GLY B O 1
ATOM 6379 N N . ASP B 1 390 ? -4.309 18.734 -11.438 1 86.06 390 ASP B N 1
ATOM 6380 C CA . ASP B 1 390 ? -5.297 18.078 -12.281 1 86.06 390 ASP B CA 1
ATOM 6381 C C . ASP B 1 390 ? -5.824 16.797 -11.625 1 86.06 390 ASP B C 1
ATOM 6383 O O . ASP B 1 390 ? -5.055 16.047 -11.031 1 86.06 390 ASP B O 1
ATOM 6387 N N . PHE B 1 391 ? -7.148 16.641 -11.711 1 88.06 391 PHE B N 1
ATOM 6388 C CA . PHE B 1 391 ? -7.723 15.375 -11.25 1 88.06 391 PHE B CA 1
ATOM 6389 C C . PHE B 1 391 ? -8.742 14.852 -12.258 1 88.06 391 PHE B C 1
ATOM 6391 O O . PHE B 1 391 ? -9.398 15.625 -12.945 1 88.06 391 PHE B O 1
ATOM 6398 N N . SER B 1 392 ? -8.758 13.562 -12.406 1 84.75 392 SER B N 1
ATOM 6399 C CA . SER B 1 392 ? -9.75 12.859 -13.211 1 84.75 392 SER B CA 1
ATOM 6400 C C . SER B 1 392 ? -9.969 11.438 -12.703 1 84.75 392 SER B C 1
ATOM 6402 O O . SER B 1 392 ? -9.016 10.758 -12.32 1 84.75 392 SER B O 1
ATOM 6404 N N . GLY B 1 393 ? -11.211 11.125 -12.617 1 85.5 393 GLY B N 1
ATOM 6405 C CA . GLY B 1 393 ? -11.508 9.789 -12.125 1 85.5 393 GLY B CA 1
ATOM 6406 C C . GLY B 1 393 ? -12.992 9.5 -12.031 1 85.5 393 GLY B C 1
ATOM 6407 O O . GLY B 1 393 ? -13.812 10.297 -12.492 1 85.5 393 GLY B O 1
ATOM 6408 N N . VAL B 1 394 ? -13.359 8.406 -11.523 1 85.56 394 VAL B N 1
ATOM 6409 C CA . VAL B 1 394 ? -14.742 7.945 -11.383 1 85.56 394 VAL B CA 1
ATOM 6410 C C . VAL B 1 394 ? -15.289 8.359 -10.023 1 85.56 394 VAL B C 1
ATOM 6412 O O . VAL B 1 394 ? -14.602 8.227 -9 1 85.56 394 VAL B O 1
ATOM 6415 N N . VAL B 1 395 ? -16.562 8.852 -10.078 1 90.81 395 VAL B N 1
ATOM 6416 C CA . VAL B 1 395 ? -17.266 9.227 -8.859 1 90.81 395 VAL B CA 1
ATOM 6417 C C . VAL B 1 395 ? -17.734 7.969 -8.133 1 90.81 395 VAL B C 1
ATOM 6419 O O . VAL B 1 395 ? -18.344 7.082 -8.734 1 90.81 395 VAL B O 1
ATOM 6422 N N . LYS B 1 396 ? -17.406 7.898 -6.879 1 87.56 396 LYS B N 1
ATOM 6423 C CA . LYS B 1 396 ? -17.922 6.848 -6.016 1 87.56 396 LYS B CA 1
ATOM 6424 C C . LYS B 1 396 ? -18.844 7.422 -4.938 1 87.56 396 LYS B C 1
ATOM 6426 O O . LYS B 1 396 ? -18.547 8.469 -4.359 1 87.56 396 LYS B O 1
ATOM 6431 N N . GLY B 1 397 ? -20 6.75 -4.703 1 90.56 397 GLY B N 1
ATOM 6432 C CA . GLY B 1 397 ? -20.969 7.25 -3.744 1 90.56 397 GLY B CA 1
ATOM 6433 C C . GLY B 1 397 ? -21.547 8.594 -4.133 1 90.56 397 GLY B C 1
ATOM 6434 O O . GLY B 1 397 ? -21.781 9.445 -3.273 1 90.56 397 GLY B O 1
ATOM 6435 N N . GLY B 1 398 ? -21.656 8.766 -5.367 1 94.31 398 GLY B N 1
ATOM 6436 C CA . GLY B 1 398 ? -22.188 10.023 -5.867 1 94.31 398 GLY B CA 1
ATOM 6437 C C . GLY B 1 398 ? -23.703 10.117 -5.742 1 94.31 398 GLY B C 1
ATOM 6438 O O . GLY B 1 398 ? -24.406 9.117 -5.922 1 94.31 398 GLY B O 1
ATOM 6439 N N . ARG B 1 399 ? -24.203 11.32 -5.445 1 96.25 399 ARG B N 1
ATOM 6440 C CA . ARG B 1 399 ? -25.625 11.617 -5.418 1 96.25 399 ARG B CA 1
ATOM 6441 C C . ARG B 1 399 ? -25.938 12.891 -6.199 1 96.25 399 ARG B C 1
ATOM 6443 O O . ARG B 1 399 ? -25.344 13.945 -5.945 1 96.25 399 ARG B O 1
ATOM 6450 N N . LEU B 1 400 ? -26.859 12.695 -7.062 1 97.12 400 LEU B N 1
ATOM 6451 C CA . LEU B 1 400 ? -27.266 13.836 -7.887 1 97.12 400 LEU B CA 1
ATOM 6452 C C . LEU B 1 400 ? -28.125 14.805 -7.086 1 97.12 400 LEU B C 1
ATOM 6454 O O . LEU B 1 400 ? -29.016 14.375 -6.336 1 97.12 400 LEU B O 1
ATOM 6458 N N . VAL B 1 401 ? -27.812 16.062 -7.219 1 98.06 401 VAL B N 1
ATOM 6459 C CA . VAL B 1 401 ? -28.625 17.109 -6.598 1 98.06 401 VAL B CA 1
ATOM 6460 C C . VAL B 1 401 ? -29.203 18.016 -7.672 1 98.06 401 VAL B C 1
ATOM 6462 O O . VAL B 1 401 ? -28.484 18.5 -8.555 1 98.06 401 VAL B O 1
ATOM 6465 N N . LYS B 1 402 ? -30.469 18.172 -7.637 1 97.56 402 LYS B N 1
ATOM 6466 C CA . LYS B 1 402 ? -31.172 19.109 -8.492 1 97.56 402 LYS B CA 1
ATOM 6467 C C . LYS B 1 402 ? -32.062 20.047 -7.676 1 97.56 402 LYS B C 1
ATOM 6469 O O . LYS B 1 402 ? -32.906 19.578 -6.895 1 97.56 402 LYS B O 1
ATOM 6474 N N . ASN B 1 403 ? -31.844 21.266 -7.867 1 97.5 403 ASN B N 1
ATOM 6475 C CA . ASN B 1 403 ? -32.625 22.297 -7.215 1 97.5 403 ASN B CA 1
ATOM 6476 C C . ASN B 1 403 ? -32.719 22.062 -5.711 1 97.5 403 ASN B C 1
ATOM 6478 O O . ASN B 1 403 ? -33.812 22.078 -5.145 1 97.5 403 ASN B O 1
ATOM 6482 N N . GLY B 1 404 ? -31.656 21.734 -5.145 1 97.44 404 GLY B N 1
ATOM 6483 C CA . GLY B 1 404 ? -31.516 21.672 -3.695 1 97.44 404 GLY B CA 1
ATOM 6484 C C . GLY B 1 404 ? -31.969 20.359 -3.107 1 97.44 404 GLY B C 1
ATOM 6485 O O . GLY B 1 404 ? -32 20.188 -1.886 1 97.44 404 GLY B O 1
ATOM 6486 N N . THR B 1 405 ? -32.344 19.469 -3.945 1 97.25 405 THR B N 1
ATOM 6487 C CA . THR B 1 405 ? -32.812 18.188 -3.467 1 97.25 405 THR B CA 1
ATOM 6488 C C . THR B 1 405 ? -31.984 17.047 -4.016 1 97.25 405 THR B C 1
ATOM 6490 O O . THR B 1 405 ? -31.672 17 -5.211 1 97.25 405 THR B O 1
ATOM 6493 N N . ILE B 1 406 ? -31.641 16.156 -3.098 1 96.19 406 ILE B N 1
ATOM 6494 C CA . ILE B 1 406 ? -30.938 14.953 -3.525 1 96.19 406 ILE B CA 1
ATOM 6495 C C . ILE B 1 406 ? -31.875 14.039 -4.301 1 96.19 406 ILE B C 1
ATOM 6497 O O . ILE B 1 406 ? -32.938 13.656 -3.797 1 96.19 406 ILE B O 1
ATOM 6501 N N . GLN B 1 407 ? -31.531 13.664 -5.453 1 95.5 407 GLN B N 1
ATOM 6502 C CA . GLN B 1 407 ? -32.406 12.859 -6.312 1 95.5 407 GLN B CA 1
ATOM 6503 C C . GLN B 1 407 ? -32.156 11.367 -6.098 1 95.5 407 GLN B C 1
ATOM 6505 O O . GLN B 1 407 ? -32.938 10.688 -5.461 1 95.5 407 GLN B O 1
ATOM 6510 N N . HIS B 1 408 ? -31.031 10.844 -6.512 1 93.94 408 HIS B N 1
ATOM 6511 C CA . HIS B 1 408 ? -30.656 9.445 -6.398 1 93.94 408 HIS B CA 1
ATOM 6512 C C . HIS B 1 408 ? -29.141 9.273 -6.496 1 93.94 408 HIS B C 1
ATOM 6514 O O . HIS B 1 408 ? -28.422 10.195 -6.906 1 93.94 408 HIS B O 1
ATOM 6520 N N . ALA B 1 409 ? -28.719 8.125 -6.125 1 94.12 409 ALA B N 1
ATOM 6521 C CA . ALA B 1 409 ? -27.328 7.742 -6.352 1 94.12 409 ALA B CA 1
ATOM 6522 C C . ALA B 1 409 ? -27.031 7.598 -7.844 1 94.12 409 ALA B C 1
ATOM 6524 O O . ALA B 1 409 ? -27.953 7.387 -8.641 1 94.12 409 ALA B O 1
ATOM 6525 N N . VAL B 1 410 ? -25.734 7.809 -8.141 1 92.81 410 VAL B N 1
ATOM 6526 C CA . VAL B 1 410 ? -25.375 7.738 -9.555 1 92.81 410 VAL B CA 1
ATOM 6527 C C . VAL B 1 410 ? -24.328 6.652 -9.766 1 92.81 410 VAL B C 1
ATOM 6529 O O . VAL B 1 410 ? -23.656 6.242 -8.82 1 92.81 410 VAL B O 1
ATOM 6532 N N . LYS B 1 411 ? -24.25 6.152 -10.914 1 85.12 411 LYS B N 1
ATOM 6533 C CA . LYS B 1 411 ? -23.203 5.219 -11.305 1 85.12 411 LYS B CA 1
ATOM 6534 C C . LYS B 1 411 ? -22.594 5.613 -12.648 1 85.12 411 LYS B C 1
ATOM 6536 O O . LYS B 1 411 ? -23.219 6.316 -13.438 1 85.12 411 LYS B O 1
ATOM 6541 N N . GLU B 1 412 ? -21.312 5.285 -12.859 1 81.12 412 GLU B N 1
ATOM 6542 C CA . GLU B 1 412 ? -20.609 5.457 -14.133 1 81.12 412 GLU B CA 1
ATOM 6543 C C . GLU B 1 412 ? -20.5 6.934 -14.5 1 81.12 412 GLU B C 1
ATOM 6545 O O . GLU B 1 412 ? -20.812 7.32 -15.625 1 81.12 412 GLU B O 1
ATOM 6550 N N . VAL B 1 413 ? -20.109 7.75 -13.586 1 88.31 413 VAL B N 1
ATOM 6551 C CA . VAL B 1 413 ? -19.891 9.172 -13.82 1 88.31 413 VAL B CA 1
ATOM 6552 C C . VAL B 1 413 ? -18.422 9.516 -13.578 1 88.31 413 VAL B C 1
ATOM 6554 O O . VAL B 1 413 ? -17.828 9.07 -12.586 1 88.31 413 VAL B O 1
ATOM 6557 N N . MET B 1 414 ? -17.844 10.195 -14.516 1 87 414 MET B N 1
ATOM 6558 C CA . MET B 1 414 ? -16.484 10.719 -14.367 1 87 414 MET B CA 1
ATOM 6559 C C . MET B 1 414 ? -16.5 12.18 -13.938 1 87 414 MET B C 1
ATOM 6561 O O . MET B 1 414 ? -17.359 12.953 -14.383 1 87 414 MET B O 1
ATOM 6565 N N . VAL B 1 415 ? -15.625 12.492 -13.117 1 92.62 415 VAL B N 1
ATOM 6566 C CA . VAL B 1 415 ? -15.422 13.891 -12.742 1 92.62 415 VAL B CA 1
ATOM 6567 C C . VAL B 1 415 ? -13.992 14.312 -13.094 1 92.62 415 VAL B C 1
ATOM 6569 O O . VAL B 1 415 ? -13.055 13.531 -12.938 1 92.62 415 VAL B O 1
ATOM 6572 N N . ALA B 1 416 ? -13.812 15.445 -13.609 1 90.19 416 ALA B N 1
ATOM 6573 C CA . ALA B 1 416 ? -12.5 15.977 -13.961 1 90.19 416 ALA B CA 1
ATOM 6574 C C . ALA B 1 416 ? -12.422 17.484 -13.688 1 90.19 416 ALA B C 1
ATOM 6576 O O . ALA B 1 416 ? -13.438 18.188 -13.758 1 90.19 416 ALA B O 1
ATOM 6577 N N . GLY B 1 417 ? -11.273 17.938 -13.344 1 92.69 417 GLY B N 1
ATOM 6578 C CA . GLY B 1 417 ? -11.039 19.359 -13.086 1 92.69 417 GLY B CA 1
ATOM 6579 C C . GLY B 1 417 ? -9.633 19.641 -12.586 1 92.69 417 GLY B C 1
ATOM 6580 O O . GLY B 1 417 ? -8.695 18.906 -12.883 1 92.69 417 GLY B O 1
ATOM 6581 N N . ASN B 1 418 ? -9.5 20.781 -12.016 1 94.44 418 ASN B N 1
ATOM 6582 C CA . ASN B 1 418 ? -8.242 21.234 -11.43 1 94.44 418 ASN B CA 1
ATOM 6583 C C . ASN B 1 418 ? -8.438 21.75 -10 1 94.44 418 ASN B C 1
ATOM 6585 O O . ASN B 1 418 ? -9.273 22.625 -9.766 1 94.44 418 ASN B O 1
ATOM 6589 N N . VAL B 1 419 ? -7.656 21.234 -9.102 1 97.62 419 VAL B N 1
ATOM 6590 C CA . VAL B 1 419 ? -7.836 21.531 -7.684 1 97.62 419 VAL B CA 1
ATOM 6591 C C . VAL B 1 419 ? -7.637 23.016 -7.43 1 97.62 419 VAL B C 1
ATOM 6593 O O . VAL B 1 419 ? -8.398 23.625 -6.68 1 97.62 419 VAL B O 1
ATOM 6596 N N . PHE B 1 420 ? -6.613 23.625 -8.055 1 97.94 420 PHE B N 1
ATOM 6597 C CA . PHE B 1 420 ? -6.34 25.031 -7.82 1 97.94 420 PHE B CA 1
ATOM 6598 C C . PHE B 1 420 ? -7.473 25.906 -8.352 1 97.94 420 PHE B C 1
ATOM 6600 O O . PHE B 1 420 ? -7.867 26.875 -7.715 1 97.94 420 PHE B O 1
ATOM 6607 N N . GLU B 1 421 ? -8 25.531 -9.484 1 98.06 421 GLU B N 1
ATOM 6608 C CA . GLU B 1 421 ? -9.172 26.234 -10 1 98.06 421 GLU B CA 1
ATOM 6609 C C . GLU B 1 421 ? -10.383 26.031 -9.086 1 98.06 421 GLU B C 1
ATOM 6611 O O . GLU B 1 421 ? -11.117 26.984 -8.82 1 98.06 421 GLU B O 1
ATOM 6616 N N . ALA B 1 422 ? -10.547 24.844 -8.664 1 98.38 422 ALA B N 1
ATOM 6617 C CA . ALA B 1 422 ? -11.656 24.547 -7.762 1 98.38 422 ALA B CA 1
ATOM 6618 C C . ALA B 1 422 ? -11.547 25.375 -6.477 1 98.38 422 ALA B C 1
ATOM 6620 O O . ALA B 1 422 ? -12.547 25.891 -5.977 1 98.38 422 ALA B O 1
ATOM 6621 N N . LEU B 1 423 ? -10.344 25.5 -5.941 1 98.56 423 LEU B N 1
ATOM 6622 C CA . LEU B 1 423 ? -10.148 26.25 -4.699 1 98.56 423 LEU B CA 1
ATOM 6623 C C . LEU B 1 423 ? -10.547 27.703 -4.871 1 98.56 423 LEU B C 1
ATOM 6625 O O . LEU B 1 423 ? -11.078 28.328 -3.945 1 98.56 423 LEU B O 1
ATOM 6629 N N . ARG B 1 424 ? -10.32 28.219 -6.023 1 98.12 424 ARG B N 1
ATOM 6630 C CA . ARG B 1 424 ? -10.727 29.594 -6.305 1 98.12 424 ARG B CA 1
ATOM 6631 C C . ARG B 1 424 ? -12.242 29.703 -6.414 1 98.12 424 ARG B C 1
ATOM 6633 O O . ARG B 1 424 ? -12.812 30.75 -6.133 1 98.12 424 ARG B O 1
ATOM 6640 N N . ARG B 1 425 ? -12.82 28.625 -6.773 1 98.19 425 ARG B N 1
ATOM 6641 C CA . ARG B 1 425 ? -14.266 28.625 -7 1 98.19 425 ARG B CA 1
ATOM 6642 C C . ARG B 1 425 ? -15 28.016 -5.816 1 98.19 425 ARG B C 1
ATOM 6644 O O . ARG B 1 425 ? -16.188 27.688 -5.922 1 98.19 425 ARG B O 1
ATOM 6651 N N . LEU B 1 426 ? -14.297 27.797 -4.742 1 98.69 426 LEU B N 1
ATOM 6652 C CA . LEU B 1 426 ? -14.93 27.328 -3.512 1 98.69 426 LEU B CA 1
ATOM 6653 C C . LEU B 1 426 ? -16.031 28.281 -3.068 1 98.69 426 LEU B C 1
ATOM 6655 O O . LEU B 1 426 ? -15.766 29.469 -2.85 1 98.69 426 LEU B O 1
ATOM 6659 N N . ASN B 1 427 ? -17.25 27.703 -2.982 1 98.38 427 ASN B N 1
ATOM 6660 C CA . ASN B 1 427 ? -18.344 28.609 -2.682 1 98.38 427 ASN B CA 1
ATOM 6661 C C . ASN B 1 427 ? -19.172 28.125 -1.492 1 98.38 427 ASN B C 1
ATOM 6663 O O . ASN B 1 427 ? -20.266 28.625 -1.25 1 98.38 427 ASN B O 1
ATOM 6667 N N . GLY B 1 428 ? -18.703 27.141 -0.755 1 98.44 428 GLY B N 1
ATOM 6668 C CA . GLY B 1 428 ? -19.359 26.656 0.46 1 98.44 428 GLY B CA 1
ATOM 6669 C C . GLY B 1 428 ? -18.438 25.812 1.326 1 98.44 428 GLY B C 1
ATOM 6670 O O . GLY B 1 428 ? -17.703 24.969 0.816 1 98.44 428 GLY B O 1
ATOM 6671 N N . VAL B 1 429 ? -18.422 26.047 2.619 1 98.75 429 VAL B N 1
ATOM 6672 C CA . VAL B 1 429 ? -17.734 25.234 3.635 1 98.75 429 VAL B CA 1
ATOM 6673 C C . VAL B 1 429 ? -18.688 24.984 4.801 1 98.75 429 VAL B C 1
ATOM 6675 O O . VAL B 1 429 ? -19.297 25.906 5.332 1 98.75 429 VAL B O 1
ATOM 6678 N N . SER B 1 430 ? -18.844 23.75 5.184 1 98.81 430 SER B N 1
ATOM 6679 C CA . SER B 1 430 ? -19.828 23.406 6.195 1 98.81 430 SER B CA 1
ATOM 6680 C C . SER B 1 430 ? -19.312 23.688 7.598 1 98.81 430 SER B C 1
ATOM 6682 O O . SER B 1 430 ? -18.094 23.75 7.816 1 98.81 430 SER B O 1
ATOM 6684 N N . LYS B 1 431 ? -20.25 23.859 8.531 1 98.25 431 LYS B N 1
ATOM 6685 C CA . LYS B 1 431 ? -19.891 23.891 9.945 1 98.25 431 LYS B CA 1
ATOM 6686 C C . LYS B 1 431 ? -19.562 22.5 10.469 1 98.25 431 LYS B C 1
ATOM 6688 O O . LYS B 1 431 ? -18.766 22.344 11.398 1 98.25 431 LYS B O 1
ATOM 6693 N N . GLU B 1 432 ? -20.234 21.5 9.93 1 97.62 432 GLU B N 1
ATOM 6694 C CA . GLU B 1 432 ? -19.922 20.109 10.266 1 97.62 432 GLU B CA 1
ATOM 6695 C C . GLU B 1 432 ? -18.531 19.734 9.758 1 97.62 432 GLU B C 1
ATOM 6697 O O . GLU B 1 432 ? -18.125 20.156 8.672 1 97.62 432 GLU B O 1
ATOM 6702 N N . ARG B 1 433 ? -17.797 19.047 10.555 1 97.38 433 ARG B N 1
ATOM 6703 C CA . ARG B 1 433 ? -16.484 18.547 10.172 1 97.38 433 ARG B CA 1
ATOM 6704 C C . ARG B 1 433 ? -16.281 17.125 10.672 1 97.38 433 ARG B C 1
ATOM 6706 O O . ARG B 1 433 ? -17.062 16.625 11.469 1 97.38 433 ARG B O 1
ATOM 6713 N N . LYS B 1 434 ? -15.367 16.469 10.148 1 96.62 434 LYS B N 1
ATOM 6714 C CA . LYS B 1 434 ? -14.984 15.117 10.562 1 96.62 434 LYS B CA 1
ATOM 6715 C C . LYS B 1 434 ? -13.477 15.016 10.789 1 96.62 434 LYS B C 1
ATOM 6717 O O . LYS B 1 434 ? -12.695 15.68 10.102 1 96.62 434 LYS B O 1
ATOM 6722 N N . VAL B 1 435 ? -13.156 14.258 11.797 1 96.75 435 VAL B N 1
ATOM 6723 C CA . VAL B 1 435 ? -11.758 13.891 12 1 96.75 435 VAL B CA 1
ATOM 6724 C C . VAL B 1 435 ? -11.43 12.617 11.234 1 96.75 435 VAL B C 1
ATOM 6726 O O . VAL B 1 435 ? -12.062 11.578 11.453 1 96.75 435 VAL B O 1
ATOM 6729 N N . LEU B 1 436 ? -10.562 12.719 10.305 1 96.31 436 LEU B N 1
ATOM 6730 C CA . LEU B 1 436 ? -10.039 11.578 9.562 1 96.31 436 LEU B CA 1
ATOM 6731 C C . LEU B 1 436 ? -8.578 11.32 9.914 1 96.31 436 LEU B C 1
ATOM 6733 O O . LEU B 1 436 ? -7.68 11.688 9.156 1 96.31 436 LEU B O 1
ATOM 6737 N N . TYR B 1 437 ? -8.352 10.594 11.031 1 95.38 437 TYR B N 1
ATOM 6738 C CA . TYR B 1 437 ? -7.031 10.336 11.602 1 95.38 437 TYR B CA 1
ATOM 6739 C C . TYR B 1 437 ? -6.289 11.641 11.859 1 95.38 437 TYR B C 1
ATOM 6741 O O . TYR B 1 437 ? -6.535 12.32 12.859 1 95.38 437 TYR B O 1
ATOM 6749 N N . ASP B 1 438 ? -5.453 12.078 10.828 1 97.56 438 ASP B N 1
ATOM 6750 C CA . ASP B 1 438 ? -4.648 13.281 11.047 1 97.56 438 ASP B CA 1
ATOM 6751 C C . ASP B 1 438 ? -5.152 14.445 10.203 1 97.56 438 ASP B C 1
ATOM 6753 O O . ASP B 1 438 ? -4.375 15.328 9.828 1 97.56 438 ASP B O 1
ATOM 6757 N N . SER B 1 439 ? -6.43 14.438 9.875 1 98.06 439 SER B N 1
ATOM 6758 C CA . SER B 1 439 ? -7.074 15.523 9.141 1 98.06 439 SER B CA 1
ATOM 6759 C C . SER B 1 439 ? -8.406 15.906 9.773 1 98.06 439 SER B C 1
ATOM 6761 O O . SER B 1 439 ? -9.148 15.039 10.234 1 98.06 439 SER B O 1
ATOM 6763 N N . ILE B 1 440 ? -8.664 17.141 9.891 1 98.25 440 ILE B N 1
ATOM 6764 C CA . ILE B 1 440 ? -9.961 17.656 10.289 1 98.25 440 ILE B CA 1
ATOM 6765 C C . ILE B 1 440 ? -10.562 18.484 9.148 1 98.25 440 ILE B C 1
ATOM 6767 O O . ILE B 1 440 ? -10.078 19.578 8.844 1 98.25 440 ILE B O 1
ATOM 6771 N N . LEU B 1 441 ? -11.586 17.938 8.562 1 98.5 441 LEU B N 1
ATOM 6772 C CA . LEU B 1 441 ? -12.055 18.5 7.301 1 98.5 441 LEU B CA 1
ATOM 6773 C C . LEU B 1 441 ? -13.562 18.719 7.332 1 98.5 441 LEU B C 1
ATOM 6775 O O . LEU B 1 441 ? -14.305 17.875 7.848 1 98.5 441 LEU B O 1
ATOM 6779 N N . PRO B 1 442 ? -14.031 19.797 6.816 1 98.62 442 PRO B N 1
ATOM 6780 C CA . PRO B 1 442 ? -15.461 20.016 6.582 1 98.62 442 PRO B CA 1
ATOM 6781 C C . PRO B 1 442 ? -15.922 19.516 5.215 1 98.62 442 PRO B C 1
ATOM 6783 O O . PRO B 1 442 ? -15.133 18.906 4.484 1 98.62 442 PRO B O 1
ATOM 6786 N N . TYR B 1 443 ? -17.203 19.641 4.949 1 98.56 443 TYR B N 1
ATOM 6787 C CA . TYR B 1 443 ? -17.703 19.516 3.584 1 98.56 443 TYR B CA 1
ATOM 6788 C C . TYR B 1 443 ? -17.406 20.781 2.781 1 98.56 443 TYR B C 1
ATOM 6790 O O . TYR B 1 443 ? -17.484 21.891 3.305 1 98.56 443 TYR B O 1
ATOM 6798 N N . MET B 1 444 ? -17.078 20.594 1.581 1 98.81 444 MET B N 1
ATOM 6799 C CA . MET B 1 444 ? -16.719 21.734 0.75 1 98.81 444 MET B CA 1
ATOM 6800 C C . MET B 1 444 ? -17.422 21.672 -0.602 1 98.81 444 MET B C 1
ATOM 6802 O O . MET B 1 444 ? -17.484 20.609 -1.224 1 98.81 444 MET B O 1
ATOM 6806 N N . ARG B 1 445 ? -17.922 22.812 -1.024 1 98.75 445 ARG B N 1
ATOM 6807 C CA . ARG B 1 445 ? -18.656 22.922 -2.277 1 98.75 445 ARG B CA 1
ATOM 6808 C C . ARG B 1 445 ? -17.922 23.812 -3.277 1 98.75 445 ARG B C 1
ATOM 6810 O O . ARG B 1 445 ? -17.438 24.891 -2.924 1 98.75 445 ARG B O 1
ATOM 6817 N N . PHE B 1 446 ? -17.828 23.328 -4.457 1 98.62 446 PHE B N 1
ATOM 6818 C CA . PHE B 1 446 ? -17.094 24 -5.523 1 98.62 446 PHE B CA 1
ATOM 6819 C C . PHE B 1 446 ? -17.969 24.188 -6.75 1 98.62 446 PHE B C 1
ATOM 6821 O O . PHE B 1 446 ? -18.766 23.312 -7.094 1 98.62 446 PHE B O 1
ATOM 6828 N N . ASP B 1 447 ? -17.719 25.25 -7.52 1 97.62 447 ASP B N 1
ATOM 6829 C CA . ASP B 1 447 ? -18.469 25.516 -8.734 1 97.62 447 ASP B CA 1
ATOM 6830 C C . ASP B 1 447 ? -17.656 25.188 -9.977 1 97.62 447 ASP B C 1
ATOM 6832 O O . ASP B 1 447 ? -16.422 25.062 -9.906 1 97.62 447 ASP B O 1
ATOM 6836 N N . GLY B 1 448 ? -18.375 24.875 -11.062 1 96.56 448 GLY B N 1
ATOM 6837 C CA . GLY B 1 448 ? -17.75 24.812 -12.375 1 96.56 448 GLY B CA 1
ATOM 6838 C C . GLY B 1 448 ? -17.016 23.516 -12.633 1 96.56 448 GLY B C 1
ATOM 6839 O O . GLY B 1 448 ? -15.969 23.5 -13.289 1 96.56 448 GLY B O 1
ATOM 6840 N N . ILE B 1 449 ? -17.547 22.422 -12.117 1 96.75 449 ILE B N 1
ATOM 6841 C CA . ILE B 1 449 ? -16.906 21.125 -12.281 1 96.75 449 ILE B CA 1
ATOM 6842 C C . ILE B 1 449 ? -17.594 20.344 -13.398 1 96.75 449 ILE B C 1
ATOM 6844 O O . ILE B 1 449 ? -18.812 20.391 -13.531 1 96.75 449 ILE B O 1
ATOM 6848 N N . SER B 1 450 ? -16.781 19.594 -14.156 1 94.38 450 SER B N 1
ATOM 6849 C CA . SER B 1 450 ? -17.312 18.812 -15.258 1 94.38 450 SER B CA 1
ATOM 6850 C C . SER B 1 450 ? -17.562 17.359 -14.828 1 94.38 450 SER B C 1
ATOM 6852 O O . SER B 1 450 ? -16.672 16.719 -14.281 1 94.38 450 SER B O 1
ATOM 6854 N N . PHE B 1 451 ? -18.797 16.891 -15.117 1 94.5 451 PHE B N 1
ATOM 6855 C CA . PHE B 1 451 ? -19.172 15.508 -14.914 1 94.5 451 PHE B CA 1
ATOM 6856 C C . PHE B 1 451 ? -19.516 14.844 -16.25 1 94.5 451 PHE B C 1
ATOM 6858 O O . PHE B 1 451 ? -20.359 15.336 -17 1 94.5 451 PHE B O 1
ATOM 6865 N N . THR B 1 452 ? -18.812 13.758 -16.484 1 89.25 452 THR B N 1
ATOM 6866 C CA . THR B 1 452 ? -19.016 13.055 -17.75 1 89.25 452 THR B CA 1
ATOM 6867 C C . THR B 1 452 ? -19.656 11.688 -17.516 1 89.25 452 THR B C 1
ATOM 6869 O O . THR B 1 452 ? -19.125 10.875 -16.75 1 89.25 452 THR B O 1
ATOM 6872 N N . ALA B 1 453 ? -20.797 11.477 -18.203 1 85.31 453 ALA B N 1
ATOM 6873 C CA . ALA B 1 453 ? -21.5 10.195 -18.094 1 85.31 453 ALA B CA 1
ATOM 6874 C C . ALA B 1 453 ? -20.828 9.133 -18.969 1 85.31 453 ALA B C 1
ATOM 6876 O O . ALA B 1 453 ? -20.406 9.414 -20.078 1 85.31 453 ALA B O 1
ATOM 6877 N N . GLY B 1 454 ? -20.562 7.977 -18.391 1 68.94 454 GLY B N 1
ATOM 6878 C CA . GLY B 1 454 ? -20.031 6.848 -19.141 1 68.94 454 GLY B CA 1
ATOM 6879 C C . GLY B 1 454 ? -21.109 6.059 -19.859 1 68.94 454 GLY B C 1
ATOM 6880 O O . GLY B 1 454 ? -22.297 6.195 -19.547 1 68.94 454 GLY B O 1
#